Protein 4JAQ (pdb70)

Secondary structure (DSSP, 8-state):
-EEEEEEEE--S-EEEHHHHHHHHTTSTTTGGGHHHHHHHHHTT---EEE-SS-GGGGGG---HHHHHHHHHHHHHHHHHHHHHHHHHHHT--GGG-SEEEEEESS---SS-HHHHHHHHHT--TT-EEEEEES-GGGHHHHHHHHHHHHHHH-TT-EEEEEEEEEGGGGGGG--SSHHHHHHHHHB-EEEEEEEEE-TTTHHHHT----EEEEEEEEEPTT-GGGEEEEEETTEEEEEE-TTHHHHHHHHHHHHHHHHHHTTT--GGGEEEEEE----HHHHHHHHHHHT--TTTTHHHHHHHHHH-B-GGGHHHHHHHHHHHT-PSTT-EEEEEEEETTTEEEEEEEE--/-EEEEEEEE--SEEEEHHHHHHHHTTSTTTGGGHHHHHHHHHHTT--EEEESS-GGGGGG---HHHHHHHHHHHHHHHHHHHHHHHHHHHT--GGG-SEEEEEESS---SS-HHHHHHHHHT--TT-EEEEEES-GGGHHHHHHHHHHHHHTT-TT-EEEEEEEEEGGGGGGG--SSHHHHHHHHHB-EEEEEEEEE-HHHHHHHT----EEEEEEEEEPTT-TTSEEEEEETTEEEEEE-TTHHHHHHHHHHHHHHHHHHHTT--GGGEEEEEE----HHHHHHHHHHTT--TTTTHHHHHHHHHH-B-GGGHHHHHHHHHHHH-PPTT-EEEEEEEETTTEEEEEEEE--/-EEEEEEEE--SEEEEHHHHHHHHTTSTTTGGGHHHHHHHHHHT---EEEESS-GGGGGG---HHHHHHHHHHHHHHHHHHHHHHHHHHHT--GGG-SEEEEEESS---SS-HHHHHHHHHT--TT-EEEEEES-GGGHHHHHHHHHHHHHHT-TT-EEEEEEEEEGGGGGGG--SSHHHHHHHHHB-EEEEEEEEE-HHHHHHHT----EEEEEEEEEPTT-TTSEEEEEETTEEEEEE-TTHHHHHHHHHHHHHHHHHHTTT--GGGEEEEEE----HHHHHHHHHHHT--GGGGHHHHHHHHHH-B-GGGHHHHHHHHHHHH-PPTT-EEEEEEEETTTEEEEEEEE--/-EEEEEEEE--S-EEEHHHHHHHHTTSTTTGGGHHHHHHHHHTT---EEE-SS-GGGGGG---HHHHHHHHHHHHHHHHHHHHHHHHHHHT--GGG-SEEEEEESS---SS-HHHHHHHHHT--TT-EEEEEES-GGGHHHHHHHHHHHHHHH-TT-EEEEEEEEEGGGGGGG--SSHHHHHHHHHB-EEEEEEEEE-HHHHTTS---S-EEEEEEEEEPTT-TTSEEEEEETTEEEEEE-TTHHHHHHHHHHHHHHHHHHTTT--GGGEEEEEE----HHHHHHHHHHTT--TTTTHHHHHHHHHH-B-GGGHHHHHHHHHHHT-PPTT-EEEEEEEETTTEEEEEEEE--

Sequence (1408 aa):
SVIAGVFGALPPHRYSQSEITDSFVEFPGLKEHEEIIRRLHAAAKVNGRHLVLPLQQYPSLTDFGDANEIFIEKAVDLGVEALLGALDDANLRPSDIDMIATATVTGVAVPSLDARIAGRLGLRPDVRRMPLFGLGCVAGAAGVARLRDYLRGAPDDVAVLVSVELCSLTYPAVKPTVSSLVGTALFGDGAAAVVAVGDRRAEQVRAGGPDILDSRSSLYPDSLHIMGWDVGSHGLRLRLSPDLTNLIERYLANDVTTFLDAHRLTKDDIGAWVSHPGGPKVIDAVATSLALPPEALELTWRSLGEIGNLSSASILHILRDTIEKRPPSGSAGLMLAMGPGFCTELVLLRWRSVIAGVFGALPPHRYSQSEITDSFVEFPGLKEHEEIIRRLHAAAKVNGRHLVLPLQQYPSLTDFGDANEIFIEKAVDLGVEALLGALDDANLRPSDIDMIATATVTGVAVPSLDARIAGRLGLRPDVRRMPLFGLGCVAGAAGVARLRDYLRGAPDDVAVLVSVELCSLTYPAVKPTVSSLVGTALFGDGAAAVVAVGDRRAEQVRAGGPDILDSRSSLYPDSLHIMGWDVGSHGLRLRLSPDLTNLIERYLANDVTTFLDAHRLTKDDIGAWVSHPGGPKVIDAVATSLALPPEALELTWRSLGEIGNLSSASILHILRDTIEKRPPSGSAGLMLAMGPGFCTELVLLRWRSVIAGVFGALPPHRYSQSEITDSFVEFPGLKEHEEIIRRLHAAAKVNGRHLVLPLQQYPSLTDFGDANEIFIEKAVDLGVEALLGALDDANLRPSDIDMIATATVTGVAVPSLDARIAGRLGLRPDVRRMPLFGLGCVAGAAGVARLRDYLRGAPDDVAVLVSVELCSLTYPAVKPTVSSLVGTALFGDGAAAVVAVGDRRAEQVRAGGPDILDSRSSLYPDSLHIMGWDVGSHGLRLRLSPDLTNLIERYLANDVTTFLDAHRLTKDDIGAWVSHPGGPKVIDAVATSLALPPEALELTWRSLGEIGNLSSASILHILRDTIEKRPPSGSAGLMLAMGPGFCTELVLLRWRSVIAGVFGALPPHRYSQSEITDSFVEFPGLKEHEEIIRRLHAAAKVNGRHLVLPLQQYPSLTDFGDANEIFIEKAVDLGVEALLGALDDANLRPSDIDMIATATVTGVAVPSLDARIAGRLGLRPDVRRMPLFGLGCVAGAAGVARLRDYLRGAPDDVAVLVSVELCSLTYPAVKPTVSSLVGTALFGDGAAAVVAVGDRRAEQVRAGGPDILDSRSSLYPDSLHIMGWDVGSHGLRLRLSPDLTNLIERYLANDVTTFLDAHRLTKDDIGAWVSHPGGPKVIDAVATSLALPPEALELTWRSLGEIGNLSSASILHILRDTIEKRPPSGSAGLMLAMGPGFCTELVLLRWR

Nearest PDB structures (foldseek):
  4jap-assembly1_D  TM=1.002E+00  e=5.703E-75  Mycobacterium tuberculosis
  4jd3-assembly2_D  TM=1.000E+00  e=1.291E-69  Mycobacterium tuberculosis
  1ee0-assembly1_B  TM=9.196E-01  e=2.569E-34  Gerbera hybrid cultivar
  5wx4-assembly1_A  TM=9.019E-01  e=1.083E-32  Tetradium ruticarpum
  5wx5-assembly1_A  TM=9.159E-01  e=2.719E-32  Tetradium ruticarpum

Solvent-accessible surface area: 47864 Å² total; per-residue (Å²): 16,15,0,10,1,8,71,14,3,52,3,122,65,101,33,41,15,80,90,10,9,78,40,10,0,101,16,103,51,8,107,152,52,48,131,56,0,88,148,39,2,87,68,5,128,7,101,0,6,27,9,10,4,45,21,154,64,8,38,80,4,89,65,11,14,80,2,4,90,34,1,22,101,66,0,10,66,12,0,10,84,0,0,82,12,0,3,111,82,5,117,20,162,31,61,39,0,18,1,0,0,6,0,15,12,7,1,1,9,3,0,3,5,0,1,30,0,2,54,135,28,52,13,71,73,38,1,44,16,7,4,3,14,0,3,4,12,2,2,0,0,5,0,0,0,7,0,33,7,10,2,58,1,5,8,15,31,0,0,0,0,0,0,1,0,0,14,20,6,20,33,13,2,38,96,50,71,95,32,7,0,35,10,23,2,16,38,0,0,0,0,0,0,0,0,0,0,0,63,45,42,29,72,26,52,166,9,41,6,2,15,4,54,31,8,64,13,10,18,16,107,140,5,67,98,3,21,5,28,77,22,15,41,100,3,5,75,39,74,46,17,123,68,16,33,89,32,0,94,182,83,0,35,101,8,0,62,54,3,2,88,82,64,228,44,80,60,132,71,13,48,14,22,0,1,4,0,16,3,23,161,13,2,76,2,1,30,97,20,0,83,23,87,122,117,24,4,56,29,1,71,113,6,0,6,91,15,0,1,0,4,0,0,0,0,1,3,0,0,58,32,5,44,117,128,205,25,84,31,26,26,14,0,0,0,0,0,4,0,8,3,0,6,1,6,2,0,1,0,81,3,73,15,7,1,10,1,8,74,14,2,50,3,123,77,92,36,40,16,74,91,12,8,71,37,10,0,105,19,102,47,7,107,140,55,47,124,41,0,89,122,37,3,85,67,5,115,8,103,0,8,23,10,15,6,54,10,136,68,9,37,81,4,91,63,11,14,80,2,4,92,34,1,23,90,60,0,11,65,12,0,11,86,0,0,82,11,0,3,116,88,6,136,24,156,33,54,29,0,20,3,0,0,7,0,16,11,7,1,2,8,3,0,4,6,0,1,30,0,2,54,134,27,53,13,75,69,37,2,41,17,10,6,3,14,0,3,3,15,2,2,0,0,5,0,0,0,7,0,5,7,13,2,40,8,10,33,67,31,0,0,0,0,1,0,1,0,0,14,20,5,20,33,13,2,42,96,54,52,94,28,5,1,33,10,22,3,16,41,0,0,0,0,0,0,0,0,0,0,0,72,157,46,10,146,132,20,198,6,54,7,3,18,4,16,16,9,63,14,12,18,18,107,137,4,68,107,2,17,4,27,66,14,14,44,105,2,6,63,33,93,52,18,124,72,15,35,94,33,2,81,183,82,3,41,99,10,0,65,53,2,3,78,38,1,77,31,75,71,124,57,13,11,12,19,0,1,3,0,13,5,16,164,11,1,70,4,0,28,94,23,2,82,22,76,107,125,25,4,72,34,1,62,119,5,0,6,89,10,0,2,0,4,0,0,0,0,0,2,0,0,57,34,5,51,122,137,196,17,20,78,46,12,16,0,0,0,1,0,7,0,7,3,0,5,2,5,2,0,0,0,74,7,142,13,8,1,11,2,9,73,15,3,54,3,122,60,96,47,42,14,79,92,12,9,75,23,10,0,107,11,102,64,6,110,171,58,44,135,38,0,94,131,37,3,79,62,4,131,5,106,0,8,21,11,4,10,58,11,121,70,10,36,84,6,92,57,13,18,82,2,6,89,30,1,29,91,66,0,13,71,12,0,13,86,0,0,76,10,0,0,103,90,6,127,14,136,32,55,16,0,24,2,0,0,7,1,14,11,6,2,3,10,4,0,4,6,0,2,32,0,2,52,135,28,52,13,71,66,40,1,39,17,12,5,4,13,0,4,2,13,2,2,0,0,5,0,0,0,7,0,26,9,6,3,63,3,7,28,65,30,0,0,0,0,0,0,2,1,0,17,20,6,19,34,13,1,41,66,49,57,89,36,5,2,36,10,23,2,15,36,0,0,0,0,0,0,0,0,0,0,0,83,151,40,8,122,132,26,192,7,48,5,2,25,6,53,28,6,58,12,10,17,14,122,144,3,61,100,3,20,4,30,63,10,13,35,99,2,5,74,32,58,38,18,129,72,13,32,93,39,2,86,179,88,1,44,95,8,1,70,53,5,3,78,44,58,148,49,63,66,126,62,17,36,15,23,0,1,3,0,14,5,25,152,18,0,71,3,0,26,101,22,3,79,22,85,119,149,24,4,65,34,1,73,129,7,0,9,92,8,0,1,0,3,0,0,0,0,0,4,0,0,62,36,5,47,128,122,204,18,88,90,47,24,14,0,0,0,2,0,6,0,6,2,0,5,1,6,3,0,3,0,84,6,132,15,7,1,11,2,8,74,15,3,51,3,121,59,95,47,34,14,74,90,12,6,75,19,9,0,107,11,105,64,7,107,163,59,42,146,40,0,93,142,26,2,74,58,4,120,5,102,0,8,24,13,6,9,58,10,122,71,11,36,84,6,91,57,10,18,82,2,5,90,31,1,29,88,67,0,5,71,12,0,26,85,0,0,74,11,0,0,92,81,4,128,16,178,28,61,40,0,21,3,0,0,5,1,15,11,7,1,2,8,4,0,4,6,0,3,28,0,2,55,139,31,49,13,71,72,40,1,41,18,13,6,3,13,0,4,4,12,3,2,0,0,5,0,0,0,8,0,28,10,9,3,128,12,7,37,48,31,0,0,0,0,1,0,1,1,0,19,17,6,18,36,8,9,28,121,40,81,90,40,5,2,36,10,25,2,17,40,0,0,0,0,0,0,0,0,0,0,0,96,57,58,10,117,116,23,213,9,52,6,3,19,5,52,32,8,69,14,11,18,15,106,138,4,65,101,4,18,4,28,40,10,12,28,106,3,5,118,31,56,45,18,127,78,11,34,60,20,0,100,135,96,0,42,96,9,1,70,50,5,2,89,85,62,229,40,76,65,129,69,16,34,16,20,0,2,3,0,15,4,22,152,19,2,71,6,1,23,100,25,4,80,20,66,113,117,21,4,59,30,1,66,154,6,0,8,98,10,0,2,0,4,0,0,0,0,0,2,0,0,60,41,3,51,119,136,195,19,84,92,47,25,14,0,0,0,0,0,5,0,6,2,0,6,1,5,2,0,2,0,97,7,133

Radius of gyration: 37.01 Å; Cα contacts (8 Å, |Δi|>4): 3596; chains: 4; bounding box: 80×62×117 Å

GO terms:
  GO:0009715 chalcone biosynthetic process (P, IDA)
  GO:0071770 DIM/DIP cell wall layer assembly (P, IMP)
  GO:0008610 lipid biosynthetic process (P, IMP)
  GO:0034081 polyketide synthase complex (C, IMP)

Structure (mmCIF, N/CA/C/O backbone):
data_4JAQ
#
_entry.id   4JAQ
#
_cell.length_a   72.006
_cell.length_b   48.712
_cell.length_c   194.295
_cell.angle_alpha   90.00
_cell.angle_beta   97.89
_cell.angle_gamma   90.00
#
_symmetry.space_group_name_H-M   'P 1 21 1'
#
loop_
_entity.id
_entity.type
_entity.pdbx_description
1 polymer 'Alpha-pyrone synthesis polyketide synthase-like Pks11'
2 non-polymer '3,5-dioxoicosanoic acid'
3 non-polymer 'COENZYME A'
4 non-polymer 'PALMITIC ACID'
5 water water
#
loop_
_atom_site.group_PDB
_atom_site.id
_atom_site.type_symbol
_atom_site.label_atom_id
_atom_site.label_alt_id
_atom_site.label_comp_id
_atom_site.label_asym_id
_atom_site.label_entity_id
_atom_site.label_seq_id
_atom_site.pdbx_PDB_ins_code
_atom_site.Cartn_x
_atom_site.Cartn_y
_atom_site.Cartn_z
_atom_site.occupancy
_atom_site.B_iso_or_equiv
_atom_site.auth_seq_id
_atom_site.auth_comp_id
_atom_site.auth_asym_id
_atom_site.auth_atom_id
_atom_site.pdbx_PDB_model_num
ATOM 1 N N . SER A 1 2 ? 17.710 7.681 42.687 1.00 22.82 2 SER D N 1
ATOM 2 C CA . SER A 1 2 ? 17.853 6.607 41.705 1.00 16.96 2 SER D CA 1
ATOM 3 C C . SER A 1 2 ? 19.325 6.292 41.446 1.00 17.61 2 SER D C 1
ATOM 4 O O . SER A 1 2 ? 20.185 7.168 41.547 1.00 17.24 2 SER D O 1
ATOM 7 N N . VAL A 1 3 ? 19.611 5.036 41.122 1.00 12.22 3 VAL D N 1
ATOM 8 C CA . VAL A 1 3 ? 20.982 4.554 41.044 1.00 14.48 3 VAL D CA 1
ATOM 9 C C . VAL A 1 3 ? 21.157 3.650 39.830 1.00 13.14 3 VAL D C 1
ATOM 10 O O . VAL A 1 3 ? 20.354 2.739 39.611 1.00 15.88 3 VAL D O 1
ATOM 14 N N . ILE A 1 4 ? 22.196 3.891 39.035 1.00 13.21 4 ILE D N 1
ATOM 15 C CA . ILE A 1 4 ? 22.472 2.996 37.920 1.00 17.18 4 ILE D CA 1
ATOM 16 C C . ILE A 1 4 ? 22.979 1.661 38.448 1.00 17.27 4 ILE D C 1
ATOM 17 O O . ILE A 1 4 ? 23.787 1.622 39.372 1.00 18.92 4 ILE D O 1
ATOM 22 N N . ALA A 1 5 ? 22.491 0.568 37.876 1.00 12.39 5 ALA D N 1
ATOM 23 C CA . ALA A 1 5 ? 22.922 -0.761 38.299 1.00 13.19 5 ALA D CA 1
ATOM 24 C C . ALA A 1 5 ? 23.629 -1.522 37.185 1.00 16.23 5 ALA D C 1
ATOM 25 O O . ALA A 1 5 ? 24.408 -2.447 37.455 1.00 15.54 5 ALA D O 1
ATOM 27 N N . GLY A 1 6 ? 23.359 -1.131 35.937 1.00 15.27 6 GLY D N 1
ATOM 28 C CA . GLY A 1 6 ? 23.942 -1.797 34.780 1.00 13.17 6 GLY D CA 1
ATOM 29 C C . GLY A 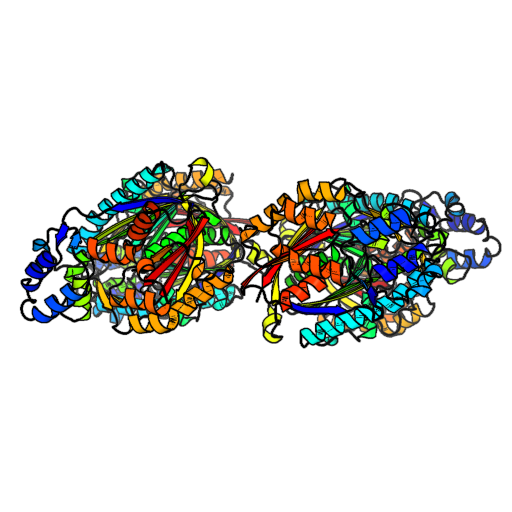1 6 ? 24.041 -0.860 33.590 1.00 14.46 6 GLY D C 1
ATOM 30 O O . GLY A 1 6 ? 23.139 -0.062 33.343 1.00 12.91 6 GLY D O 1
ATOM 31 N N . VAL A 1 7 ? 25.159 -0.919 32.873 1.00 13.42 7 VAL D N 1
ATOM 32 C CA . VAL A 1 7 ? 25.314 -0.173 31.625 1.00 15.14 7 VAL D CA 1
ATOM 33 C C . VAL A 1 7 ? 26.051 -1.078 30.664 1.00 17.42 7 VAL D C 1
ATOM 34 O O . VAL A 1 7 ? 27.034 -1.717 31.052 1.00 16.95 7 VAL D O 1
ATOM 38 N N . PHE A 1 8 ? 25.594 -1.135 29.414 1.00 13.19 8 PHE D N 1
ATOM 39 C CA . PHE A 1 8 ? 26.152 -2.081 28.468 1.00 11.16 8 PHE D CA 1
ATOM 40 C C . PHE A 1 8 ? 25.986 -1.569 27.044 1.00 16.30 8 PHE D C 1
ATOM 41 O O . PHE A 1 8 ? 24.931 -1.028 26.691 1.00 12.44 8 PHE D O 1
ATOM 49 N N . GLY A 1 9 ? 27.031 -1.737 26.237 1.00 12.94 9 GLY D N 1
ATOM 50 C CA . GLY A 1 9 ? 26.981 -1.354 24.834 1.00 13.62 9 GLY D CA 1
ATOM 51 C C . GLY A 1 9 ? 26.975 -2.571 23.924 1.00 14.53 9 GLY D C 1
ATOM 52 O O . GLY A 1 9 ? 27.582 -3.592 24.231 1.00 19.66 9 GLY D O 1
ATOM 53 N N . ALA A 1 10 ? 26.265 -2.482 22.807 1.00 12.07 10 ALA D N 1
ATOM 54 C CA . ALA A 1 10 ? 26.257 -3.566 21.844 1.00 13.61 10 ALA D CA 1
ATOM 55 C C . ALA A 1 10 ? 26.494 -2.989 20.467 1.00 15.56 10 ALA D C 1
ATOM 56 O O . ALA A 1 10 ? 25.918 -1.964 20.109 1.00 16.29 10 ALA D O 1
ATOM 58 N N . LEU A 1 11 ? 27.348 -3.653 19.707 1.00 13.48 11 LEU D N 1
ATOM 59 C CA . LEU A 1 11 ? 27.713 -3.192 18.375 1.00 14.12 11 LEU D CA 1
ATOM 60 C C . LEU A 1 11 ? 27.499 -4.311 17.374 1.00 15.17 11 LEU D C 1
ATOM 61 O O . LEU A 1 11 ? 27.670 -5.489 17.714 1.00 14.42 11 LEU D O 1
ATOM 66 N N . PRO A 1 12 ? 27.104 -3.955 16.139 1.00 13.80 12 PRO D N 1
ATOM 67 C CA . PRO A 1 12 ? 27.027 -5.000 15.111 1.00 12.66 12 PRO D CA 1
ATOM 68 C C . PRO A 1 12 ? 28.385 -5.639 14.835 1.00 18.01 12 PRO D C 1
ATOM 69 O O . PRO A 1 12 ? 29.441 -5.025 15.017 1.00 16.76 12 PRO D O 1
ATOM 73 N N . PRO A 1 13 ? 28.361 -6.897 14.402 1.00 19.23 13 PRO D N 1
ATOM 74 C CA . PRO A 1 13 ? 29.617 -7.623 14.194 1.00 24.70 13 PRO D CA 1
ATOM 75 C C . PRO A 1 13 ? 30.474 -7.022 13.065 1.00 20.65 13 PRO D C 1
ATOM 76 O O . PRO A 1 13 ? 31.691 -7.003 13.217 1.00 29.03 13 PRO D O 1
ATOM 80 N N . HIS A 1 14 ? 29.873 -6.532 11.981 1.00 25.65 14 HIS D N 1
ATOM 81 C CA . HIS A 1 14 ? 30.675 -5.940 10.897 1.00 25.81 14 HIS D CA 1
ATOM 82 C C . HIS A 1 14 ? 31.453 -4.706 11.389 1.00 22.75 14 HIS D C 1
ATOM 83 O O . HIS A 1 14 ? 30.872 -3.646 11.589 1.00 23.84 14 HIS D O 1
ATOM 90 N N . ARG A 1 15 ? 32.763 -4.850 11.572 1.00 26.74 15 ARG D N 1
ATOM 91 C CA . ARG A 1 15 ? 33.635 -3.728 11.930 1.00 23.18 15 ARG D CA 1
ATOM 92 C C . ARG A 1 15 ? 34.571 -3.364 10.775 1.00 25.90 15 ARG D C 1
ATOM 93 O O . ARG A 1 15 ? 35.218 -4.239 10.204 1.00 23.70 15 ARG D O 1
ATOM 101 N N . TYR A 1 16 ? 34.636 -2.080 10.430 1.00 17.71 16 TYR D N 1
ATOM 102 C CA . TYR A 1 16 ? 35.464 -1.620 9.316 1.00 15.61 16 TYR D CA 1
ATOM 103 C C . TYR A 1 16 ? 36.331 -0.461 9.760 1.00 18.85 16 TYR D C 1
ATOM 104 O O . TYR A 1 16 ? 35.930 0.313 10.620 1.00 18.68 16 TYR D O 1
ATOM 113 N N . SER A 1 17 ? 37.521 -0.325 9.185 1.00 16.58 17 SER D N 1
ATOM 114 C CA . SER A 1 17 ? 38.280 0.882 9.455 1.00 15.75 17 SER D CA 1
ATOM 115 C C . SER A 1 17 ? 37.626 1.998 8.659 1.00 14.69 17 SER D C 1
ATOM 116 O O . SER A 1 17 ? 36.933 1.740 7.676 1.00 13.66 17 SER D O 1
ATOM 119 N N . GLN A 1 18 ? 37.833 3.237 9.089 1.00 11.85 18 GLN D N 1
ATOM 120 C CA . GLN A 1 18 ? 37.352 4.378 8.327 1.00 14.93 18 GLN D CA 1
ATOM 121 C C . GLN A 1 18 ? 37.863 4.330 6.882 1.00 19.28 18 GLN D C 1
ATOM 122 O O . GLN A 1 18 ? 37.120 4.590 5.938 1.00 15.90 18 GLN D O 1
ATOM 128 N N . SER A 1 19 ? 39.134 3.998 6.708 1.00 15.89 19 SER D N 1
ATOM 129 C CA . SER A 1 19 ? 39.688 3.922 5.358 1.00 16.97 19 SER D CA 1
ATOM 130 C C . SER A 1 19 ? 38.952 2.906 4.474 1.00 17.61 19 SER D C 1
ATOM 131 O O . SER A 1 19 ? 38.722 3.157 3.286 1.00 15.66 19 SER D O 1
ATOM 134 N N . GLU A 1 20 ? 38.582 1.764 5.047 1.00 17.84 20 GLU D N 1
ATOM 135 C CA . GLU A 1 20 ? 37.831 0.760 4.302 1.00 19.00 20 GLU D CA 1
ATOM 136 C C . GLU A 1 20 ? 36.487 1.303 3.849 1.00 18.15 20 GLU D C 1
ATOM 137 O O . GLU A 1 20 ? 36.107 1.162 2.679 1.00 17.59 20 GLU D O 1
ATOM 143 N N . ILE A 1 21 ? 35.757 1.902 4.790 1.00 14.48 21 ILE D N 1
ATOM 144 C CA . ILE A 1 21 ? 34.462 2.474 4.470 1.00 16.95 21 ILE D CA 1
ATOM 145 C C . ILE A 1 21 ? 34.634 3.457 3.318 1.00 16.72 21 ILE D C 1
ATOM 146 O O . ILE A 1 21 ? 34.002 3.312 2.271 1.00 16.28 21 ILE D O 1
ATOM 151 N N . THR A 1 22 ? 35.518 4.431 3.497 1.00 14.92 22 THR D N 1
ATOM 152 C CA . THR A 1 22 ? 35.706 5.453 2.474 1.00 17.68 22 THR D CA 1
ATOM 153 C C . THR A 1 22 ? 36.034 4.823 1.122 1.00 16.68 22 THR D C 1
ATOM 154 O O . THR A 1 22 ? 35.426 5.175 0.114 1.00 17.91 22 THR D O 1
ATOM 158 N N . ASP A 1 23 ? 36.969 3.876 1.093 1.00 17.69 23 ASP D N 1
ATOM 159 C CA . ASP A 1 23 ? 37.358 3.275 -0.189 1.00 21.57 23 ASP D CA 1
ATOM 160 C C . ASP A 1 23 ? 36.167 2.700 -0.954 1.00 23.08 23 ASP D C 1
ATOM 161 O O . ASP A 1 23 ? 36.079 2.852 -2.172 1.00 21.70 23 ASP D O 1
ATOM 166 N N . SER A 1 24 ? 35.265 2.026 -0.245 1.00 18.38 24 SER D N 1
ATOM 167 C CA . SER A 1 24 ? 34.100 1.418 -0.882 1.00 20.94 24 SER D CA 1
ATOM 168 C C . SER A 1 24 ? 33.091 2.494 -1.243 1.00 18.91 24 SER D C 1
ATOM 169 O O . SER A 1 24 ? 32.535 2.518 -2.343 1.00 20.04 24 SER D O 1
ATOM 172 N N . PHE A 1 25 ? 32.866 3.385 -0.290 1.00 18.57 25 PHE D N 1
ATOM 173 C CA . PHE A 1 25 ? 31.853 4.414 -0.411 1.00 16.16 25 PHE D CA 1
ATOM 174 C C . PHE A 1 25 ? 32.000 5.258 -1.677 1.00 20.82 25 PHE D C 1
ATOM 175 O O . PHE A 1 25 ? 31.031 5.480 -2.397 1.00 19.90 25 PHE D O 1
ATOM 183 N N . VAL A 1 26 ? 33.211 5.722 -1.951 1.00 20.08 26 VAL D N 1
ATOM 184 C CA . VAL A 1 26 ? 33.436 6.563 -3.128 1.00 22.73 26 VAL D CA 1
ATOM 185 C C . VAL A 1 26 ? 33.124 5.850 -4.453 1.00 22.61 26 VAL D C 1
ATOM 186 O O . VAL A 1 26 ? 32.972 6.498 -5.484 1.00 25.69 26 VAL D O 1
ATOM 190 N N . GLU A 1 27 ? 33.010 4.526 -4.430 1.00 21.36 27 GLU D N 1
ATOM 191 C CA . GLU A 1 27 ? 32.659 3.793 -5.652 1.00 24.18 27 GLU D CA 1
ATOM 192 C C . GLU A 1 27 ? 31.161 3.496 -5.767 1.00 25.19 27 GLU D C 1
ATOM 193 O O . GLU A 1 27 ? 30.721 2.895 -6.741 1.00 26.10 27 GLU D O 1
ATOM 199 N N . PHE A 1 28 ? 30.379 3.904 -4.774 1.00 23.75 28 PHE D N 1
ATOM 200 C CA . PHE A 1 28 ? 28.945 3.643 -4.808 1.00 21.73 28 PHE D CA 1
ATOM 201 C C . PHE A 1 28 ? 28.300 4.480 -5.916 1.00 25.73 28 PHE D C 1
ATOM 202 O O . PHE A 1 28 ? 28.804 5.551 -6.265 1.00 26.02 28 PHE D O 1
ATOM 210 N N . PRO A 1 29 ? 27.178 3.998 -6.471 1.00 29.71 29 PRO D N 1
ATOM 211 C CA . PRO A 1 29 ? 26.533 4.719 -7.572 1.00 25.24 29 PRO D CA 1
ATOM 212 C C . PRO A 1 29 ? 26.244 6.164 -7.198 1.00 23.87 29 PRO D C 1
ATOM 213 O O . PRO A 1 29 ? 25.724 6.430 -6.110 1.00 26.39 29 PRO D O 1
ATOM 217 N N . GLY A 1 30 ? 26.607 7.082 -8.087 1.00 22.77 30 GLY D N 1
ATOM 218 C CA . GLY A 1 30 ? 26.315 8.491 -7.912 1.00 24.07 30 GLY D CA 1
ATOM 219 C C . GLY A 1 30 ? 27.301 9.237 -7.035 1.00 30.28 30 GLY D C 1
ATOM 220 O O . GLY A 1 30 ? 27.123 10.427 -6.777 1.00 32.35 30 GLY D O 1
ATOM 221 N N . LEU A 1 31 ? 28.346 8.564 -6.544 1.00 23.91 31 LEU D N 1
ATOM 222 C CA . LEU A 1 31 ? 29.316 9.171 -5.624 1.00 26.68 31 LEU D CA 1
ATOM 223 C C . LEU A 1 31 ? 30.687 9.409 -6.186 1.00 29.42 31 LEU D C 1
ATOM 224 O O . LEU A 1 31 ? 31.400 10.187 -5.666 1.00 29.30 31 LEU D O 1
ATOM 229 N N . LYS A 1 32 ? 31.053 8.713 -7.238 1.00 30.89 32 LYS D N 1
ATOM 230 C CA . LYS A 1 32 ? 32.412 8.839 -7.761 1.00 33.10 32 LYS D CA 1
ATOM 231 C C . LYS A 1 32 ? 32.821 10.286 -8.059 1.00 33.86 32 LYS D C 1
ATOM 232 O O . LYS A 1 32 ? 33.960 10.680 -7.801 1.00 32.56 32 LYS D O 1
ATOM 238 N N . GLU A 1 33 ? 31.887 11.077 -8.583 1.00 34.73 33 GLU D N 1
ATOM 239 C CA . GLU A 1 33 ? 32.154 12.471 -8.932 1.00 32.74 33 GLU D CA 1
ATOM 240 C C . GLU A 1 33 ? 32.479 13.317 -7.705 1.00 32.74 33 GLU D C 1
ATOM 241 O O . GLU A 1 33 ? 32.911 14.469 -7.821 1.00 27.26 33 GLU D O 1
ATOM 247 N N . HIS A 1 34 ? 32.252 12.751 -6.528 1.00 26.83 34 HIS D N 1
ATOM 248 C CA . HIS A 1 34 ? 32.437 13.493 -5.289 1.00 24.01 34 HIS D CA 1
ATOM 249 C C . HIS A 1 34 ? 33.531 12.874 -4.435 1.00 22.32 34 HIS D C 1
ATOM 250 O O . HIS A 1 34 ? 33.639 13.160 -3.239 1.00 19.92 34 HIS D O 1
ATOM 257 N N . GLU A 1 35 ? 34.350 12.040 -5.064 1.00 21.98 35 GLU D N 1
ATOM 258 C CA . GLU A 1 35 ? 35.400 11.323 -4.354 1.00 26.11 35 GLU D CA 1
ATOM 259 C C . GLU A 1 35 ? 36.258 12.225 -3.487 1.00 22.78 35 GLU D C 1
ATOM 260 O O . GLU A 1 35 ? 36.548 11.895 -2.337 1.00 21.04 35 GLU D O 1
ATOM 266 N N . GLU A 1 36 ? 36.683 13.361 -4.029 1.00 23.02 36 GLU D N 1
ATOM 267 C CA . GLU A 1 36 ? 37.630 14.193 -3.300 1.00 21.36 36 GLU D CA 1
ATOM 268 C C . GLU A 1 36 ? 37.031 14.763 -2.022 1.00 18.95 36 GLU D C 1
ATOM 269 O O . GLU A 1 36 ? 37.649 14.696 -0.965 1.00 22.13 36 GLU D O 1
ATOM 275 N N . ILE A 1 37 ? 35.830 15.324 -2.116 1.00 18.38 37 ILE D N 1
ATOM 276 C CA . ILE A 1 37 ? 35.211 15.915 -0.944 1.00 19.93 37 ILE D CA 1
ATOM 277 C C . ILE A 1 37 ? 34.847 14.826 0.067 1.00 18.01 37 ILE D C 1
ATOM 278 O O . ILE A 1 37 ? 34.900 15.048 1.277 1.00 16.47 37 ILE D O 1
ATOM 283 N N . ILE A 1 38 ? 34.479 13.650 -0.429 1.00 17.27 38 ILE D N 1
ATOM 284 C CA . ILE A 1 38 ? 34.174 12.530 0.466 1.00 16.99 38 ILE D CA 1
ATOM 285 C C . ILE A 1 38 ? 35.409 12.085 1.240 1.00 18.54 38 ILE D C 1
ATOM 286 O O . ILE A 1 38 ? 35.366 11.950 2.466 1.00 14.22 38 ILE D O 1
ATOM 291 N N . ARG A 1 39 ? 36.510 11.856 0.530 1.00 18.37 39 ARG D N 1
ATOM 292 C CA . ARG A 1 39 ? 37.762 11.515 1.206 1.00 18.19 39 ARG D CA 1
ATOM 293 C C . ARG A 1 39 ? 38.198 12.587 2.199 1.00 19.83 39 ARG D C 1
ATOM 294 O O . ARG A 1 39 ? 38.671 12.274 3.294 1.00 18.97 39 ARG D O 1
ATOM 302 N N . ARG A 1 40 ? 38.048 13.853 1.824 1.00 18.19 40 ARG D N 1
ATOM 303 C CA . ARG A 1 40 ? 38.430 14.936 2.719 1.00 20.57 40 ARG D CA 1
ATOM 304 C C . ARG A 1 40 ? 37.591 14.935 4.007 1.00 18.23 40 ARG D C 1
ATOM 305 O O . ARG A 1 40 ? 38.128 15.028 5.117 1.00 15.67 40 ARG D O 1
ATOM 313 N N . LEU A 1 41 ? 36.278 14.798 3.864 1.00 17.17 41 LEU D N 1
ATOM 314 C CA . LEU A 1 41 ? 35.410 14.814 5.038 1.00 16.50 41 LEU D CA 1
ATOM 315 C C . LEU A 1 41 ? 35.571 13.562 5.897 1.00 16.04 41 LEU D C 1
ATOM 316 O O . LEU A 1 41 ? 35.510 13.635 7.125 1.00 14.79 41 LEU D O 1
ATOM 321 N N . HIS A 1 42 ? 35.730 12.413 5.256 1.00 15.32 42 HIS D N 1
ATOM 322 C CA . HIS A 1 42 ? 35.889 11.181 6.015 1.00 16.05 42 HIS D CA 1
ATOM 323 C C . HIS A 1 42 ? 37.188 11.201 6.812 1.00 17.21 42 HIS D C 1
ATOM 324 O O . HIS A 1 42 ? 37.255 10.692 7.933 1.00 15.76 42 HIS D O 1
ATOM 331 N N . ALA A 1 43 ? 38.211 11.823 6.239 1.00 19.45 43 ALA D N 1
ATOM 332 C CA . ALA A 1 43 ? 39.528 11.874 6.867 1.00 20.68 43 ALA D CA 1
ATOM 333 C C . ALA A 1 43 ? 39.607 12.863 8.027 1.00 20.84 43 ALA D C 1
ATOM 334 O O . ALA A 1 43 ? 40.407 12.671 8.940 1.00 25.78 43 ALA D O 1
ATOM 336 N N . ALA A 1 44 ? 38.774 13.905 8.003 1.00 18.64 44 ALA D N 1
ATOM 337 C CA . ALA A 1 44 ? 38.821 14.965 9.020 1.00 20.32 44 ALA D CA 1
ATOM 338 C C . ALA A 1 44 ? 37.942 14.673 10.229 1.00 21.59 44 ALA D C 1
ATOM 339 O O . ALA A 1 44 ? 37.888 15.463 11.177 1.00 19.59 44 ALA D O 1
ATOM 341 N N . ALA A 1 45 ? 37.265 13.529 10.200 1.00 18.49 45 ALA D N 1
ATOM 342 C CA . ALA A 1 45 ? 36.220 13.224 11.182 1.00 16.79 45 ALA D CA 1
ATOM 343 C C . ALA A 1 45 ? 36.737 12.760 12.538 1.00 16.99 45 ALA D C 1
ATOM 344 O O . ALA A 1 45 ? 35.969 12.685 13.502 1.00 16.85 45 ALA D O 1
ATOM 346 N N . LYS A 1 46 ? 38.029 12.442 12.614 1.00 19.28 46 LYS D N 1
ATOM 347 C CA . LYS A 1 46 ? 38.616 11.878 13.822 1.00 18.99 46 LYS D CA 1
ATOM 348 C C . LYS A 1 46 ? 37.940 10.561 14.176 1.00 16.70 46 LYS D C 1
ATOM 349 O O . LYS A 1 46 ? 37.858 10.187 15.343 1.00 15.25 46 LYS D O 1
ATOM 355 N N . VAL A 1 47 ? 37.444 9.875 13.152 1.00 14.59 47 VAL D N 1
ATOM 356 C CA . VAL A 1 47 ? 36.846 8.565 13.330 1.00 16.25 47 VAL D CA 1
ATOM 357 C C . VAL A 1 47 ? 37.765 7.560 12.658 1.00 16.40 47 VAL D C 1
ATOM 358 O O . VAL A 1 47 ? 38.129 7.718 11.496 1.00 15.88 47 VAL D O 1
ATOM 362 N N . ASN A 1 48 ? 38.150 6.530 13.395 1.00 15.24 48 ASN D N 1
ATOM 363 C CA . ASN A 1 48 ? 39.096 5.553 12.872 1.00 16.10 48 ASN D CA 1
ATOM 364 C C . ASN A 1 48 ? 38.442 4.249 12.446 1.00 14.18 48 ASN D C 1
ATOM 365 O O . ASN A 1 48 ? 39.025 3.458 11.723 1.00 14.25 48 ASN D O 1
ATOM 370 N N . GLY A 1 49 ? 37.215 4.038 12.888 1.00 14.00 49 GLY D N 1
ATOM 371 C CA . GLY A 1 49 ? 36.513 2.824 12.534 1.00 16.10 49 GLY D CA 1
ATOM 372 C C . GLY A 1 49 ? 35.075 2.915 12.977 1.00 12.35 49 GLY D C 1
ATOM 373 O O . GLY A 1 49 ? 34.751 3.665 13.894 1.00 12.07 49 GLY D O 1
ATOM 374 N N . ARG A 1 50 ? 34.218 2.146 12.321 1.00 14.14 50 ARG D N 1
ATOM 375 C CA . ARG A 1 50 ? 32.806 2.100 12.667 1.00 10.43 50 ARG D CA 1
ATOM 376 C C . ARG A 1 50 ? 32.256 0.704 12.438 1.00 14.98 50 ARG D C 1
ATOM 377 O O . ARG A 1 50 ? 32.745 -0.024 11.575 1.00 15.75 50 ARG D O 1
ATOM 385 N N . HIS A 1 51 ? 31.257 0.342 13.239 1.00 12.95 51 HIS D N 1
ATOM 386 C CA . HIS A 1 51 ? 30.487 -0.875 13.052 1.00 12.93 51 HIS D CA 1
ATOM 387 C C . HIS A 1 51 ? 29.272 -0.548 12.200 1.00 13.57 51 HIS D C 1
ATOM 388 O O . HIS A 1 51 ? 28.640 0.506 12.366 1.00 14.15 51 HIS D O 1
ATOM 395 N N . LEU A 1 52 ? 28.985 -1.423 11.242 1.00 12.22 52 LEU D N 1
ATOM 396 C CA . LEU A 1 52 ? 27.840 -1.233 10.362 1.00 14.11 52 LEU D CA 1
ATOM 397 C C . LEU A 1 52 ? 26.939 -2.449 10.424 1.00 15.37 52 LEU D C 1
ATOM 398 O O . LEU A 1 52 ? 27.411 -3.584 10.493 1.00 17.42 52 LEU D O 1
ATOM 403 N N . VAL A 1 53 ? 25.635 -2.217 10.381 1.00 13.32 53 VAL D N 1
ATOM 404 C CA . VAL A 1 53 ? 24.676 -3.281 10.607 1.00 16.47 53 VAL D CA 1
ATOM 405 C C . VAL A 1 53 ? 24.545 -4.199 9.382 1.00 18.59 53 VAL D C 1
ATOM 406 O O . VAL A 1 53 ? 24.134 -5.354 9.512 1.00 20.29 53 VAL D O 1
ATOM 410 N N . LEU A 1 54 ? 24.919 -3.678 8.209 1.00 15.79 54 LEU D N 1
ATOM 411 C CA . LEU A 1 54 ? 24.949 -4.432 6.958 1.00 18.83 54 LEU D CA 1
ATOM 412 C C . LEU A 1 54 ? 26.381 -4.543 6.424 1.00 18.07 54 LEU D C 1
ATOM 413 O O . LEU A 1 54 ? 27.209 -3.666 6.667 1.00 18.76 54 LEU D O 1
ATOM 418 N N . PRO A 1 55 ? 26.682 -5.611 5.671 1.00 19.93 55 PRO D N 1
ATOM 419 C CA . PRO A 1 55 ? 27.994 -5.607 5.016 1.00 22.30 55 PRO D CA 1
ATOM 420 C C . PRO A 1 55 ? 28.130 -4.427 4.053 1.00 19.29 55 PRO D C 1
ATOM 421 O O . PRO A 1 55 ? 27.148 -3.980 3.467 1.00 17.14 55 PRO D O 1
ATOM 425 N N . LEU A 1 56 ? 29.351 -3.927 3.897 1.00 24.04 56 LEU D N 1
ATOM 426 C CA . LEU A 1 56 ? 29.601 -2.735 3.098 1.00 20.78 56 LEU D CA 1
ATOM 427 C C . LEU A 1 56 ? 28.982 -2.785 1.710 1.00 21.59 56 LEU D C 1
ATOM 428 O O . LEU A 1 56 ? 28.366 -1.829 1.267 1.00 19.25 56 LEU D O 1
ATOM 433 N N . GLN A 1 57 ? 29.145 -3.907 1.017 1.00 21.69 57 GLN D N 1
ATOM 434 C CA . GLN A 1 57 ? 28.697 -4.005 -0.363 1.00 22.28 57 GLN D CA 1
ATOM 435 C C . GLN A 1 57 ? 27.179 -3.876 -0.527 1.00 19.33 57 GLN D C 1
ATOM 436 O O . GLN A 1 57 ? 26.691 -3.634 -1.629 1.00 18.95 57 GLN D O 1
ATOM 442 N N . GLN A 1 58 ? 26.436 -4.051 0.562 1.00 18.61 58 GLN D N 1
ATOM 443 C CA . GLN A 1 58 ? 24.982 -4.077 0.468 1.00 18.13 58 GLN D CA 1
ATOM 444 C C . GLN A 1 58 ? 24.362 -2.688 0.355 1.00 15.79 58 GLN D C 1
ATOM 445 O O . GLN A 1 58 ? 23.225 -2.556 -0.070 1.00 15.64 58 GLN D O 1
ATOM 451 N N . TYR A 1 59 ? 25.093 -1.651 0.750 1.00 15.18 59 TYR D N 1
ATOM 452 C CA . TYR A 1 59 ? 24.482 -0.318 0.799 1.00 13.25 59 TYR D CA 1
ATOM 453 C C . TYR A 1 59 ? 23.989 0.268 -0.541 1.00 14.40 59 TYR D C 1
ATOM 454 O O . TYR A 1 59 ? 22.946 0.894 -0.579 1.00 13.35 59 TYR D O 1
ATOM 463 N N . PRO A 1 60 ? 24.725 0.056 -1.647 1.00 16.27 60 PRO D N 1
ATOM 464 C CA . PRO A 1 60 ? 24.207 0.567 -2.929 1.00 17.61 60 PRO D CA 1
ATOM 465 C C . PRO A 1 60 ? 22.793 0.062 -3.272 1.00 17.47 60 PRO D C 1
ATOM 466 O O . PRO A 1 60 ? 22.041 0.753 -3.976 1.00 16.48 60 PRO D O 1
ATOM 470 N N . SER A 1 61 ? 22.431 -1.118 -2.769 1.00 17.29 61 SER D N 1
ATOM 471 C CA . SER A 1 61 ? 21.113 -1.696 -3.034 1.00 19.40 61 SER D CA 1
ATOM 472 C C . SER A 1 61 ? 20.051 -1.143 -2.090 1.00 17.91 61 SER D C 1
ATOM 473 O O . SER A 1 61 ? 18.856 -1.371 -2.287 1.00 15.61 61 SER D O 1
ATOM 476 N N . LEU A 1 62 ? 20.492 -0.407 -1.073 1.00 16.09 62 LEU D N 1
ATOM 477 C CA . LEU A 1 62 ? 19.585 0.124 -0.064 1.00 13.65 62 LEU D CA 1
ATOM 478 C C . LEU A 1 62 ? 19.127 1.514 -0.492 1.00 15.41 62 LEU D C 1
ATOM 479 O O . LEU A 1 62 ? 19.506 2.519 0.109 1.00 15.87 62 LEU D O 1
ATOM 484 N N . THR A 1 63 ? 18.323 1.565 -1.550 1.00 11.45 63 THR D N 1
ATOM 485 C CA . THR A 1 63 ? 17.841 2.836 -2.090 1.00 11.75 63 THR D CA 1
ATOM 486 C C . THR A 1 63 ? 16.386 3.113 -1.765 1.00 14.35 63 THR D C 1
ATOM 487 O O . THR A 1 63 ? 15.882 4.205 -2.012 1.00 12.61 63 THR D O 1
ATOM 491 N N . ASP A 1 64 ? 15.698 2.114 -1.229 1.00 11.67 64 ASP D N 1
ATOM 492 C CA . ASP A 1 64 ? 14.290 2.274 -0.911 1.00 9.64 64 ASP D CA 1
ATOM 493 C C . ASP A 1 64 ? 14.094 2.354 0.590 1.00 11.80 64 ASP D C 1
ATOM 494 O O . ASP A 1 64 ? 14.519 1.469 1.320 1.00 8.88 64 ASP D O 1
ATOM 499 N N . PHE A 1 65 ? 13.437 3.416 1.035 1.00 9.07 65 PHE D N 1
ATOM 500 C CA . PHE A 1 65 ? 13.220 3.676 2.447 1.00 10.10 65 PHE D CA 1
ATOM 501 C C . PHE A 1 65 ? 12.397 2.568 3.111 1.00 11.50 65 PHE D C 1
ATOM 502 O O . PHE A 1 65 ? 12.649 2.214 4.261 1.00 11.44 65 PHE D O 1
ATOM 510 N N . GLY A 1 66 ? 11.438 2.008 2.380 1.00 9.97 66 GLY D N 1
ATOM 511 C CA . GLY A 1 66 ? 10.678 0.872 2.878 1.00 10.92 66 GLY D CA 1
ATOM 512 C C . GLY A 1 66 ? 11.553 -0.324 3.218 1.00 12.36 66 GLY D C 1
ATOM 513 O O . GLY A 1 66 ? 11.398 -0.935 4.285 1.00 9.88 66 GLY D O 1
ATOM 514 N N . ASP A 1 67 ? 12.477 -0.667 2.324 1.00 10.51 67 ASP D N 1
ATOM 515 C CA . ASP A 1 67 ? 13.436 -1.729 2.610 1.00 10.17 67 ASP D CA 1
ATOM 516 C C . ASP A 1 67 ? 14.260 -1.371 3.849 1.00 10.33 67 ASP D C 1
ATOM 517 O O . ASP A 1 67 ? 14.404 -2.170 4.782 1.00 8.72 67 ASP D O 1
ATOM 522 N N . ALA A 1 68 ? 14.839 -0.175 3.843 1.00 10.34 68 ALA D N 1
ATOM 523 C CA . ALA A 1 68 ? 15.747 0.225 4.918 1.00 8.24 68 ALA D CA 1
ATOM 524 C C . ALA A 1 68 ? 15.066 0.213 6.281 1.00 9.43 68 ALA D C 1
ATOM 525 O O . ALA A 1 68 ? 15.640 -0.250 7.273 1.00 9.77 68 ALA D O 1
ATOM 527 N N . ASN A 1 69 ? 13.853 0.750 6.335 1.00 9.11 69 ASN D N 1
ATOM 528 C CA . ASN A 1 69 ? 13.139 0.839 7.601 1.00 9.77 69 ASN D CA 1
ATOM 529 C C . ASN A 1 69 ? 12.711 -0.529 8.098 1.00 11.36 69 ASN D C 1
ATOM 530 O O . ASN A 1 69 ? 12.686 -0.772 9.299 1.00 9.66 69 ASN D O 1
ATOM 535 N N . GLU A 1 70 ? 12.388 -1.440 7.179 1.00 9.94 70 GLU D N 1
ATOM 536 C CA . GLU A 1 70 ? 12.051 -2.800 7.590 1.00 10.90 70 GLU D CA 1
ATOM 537 C C . GLU A 1 70 ? 13.277 -3.496 8.167 1.00 10.80 70 GLU D C 1
ATOM 538 O O . GLU A 1 70 ? 13.188 -4.197 9.181 1.00 12.08 70 GLU D O 1
ATOM 544 N N . ILE A 1 71 ? 14.420 -3.308 7.522 1.00 9.34 71 ILE D N 1
ATOM 545 C CA . ILE A 1 71 ? 15.667 -3.846 8.048 1.00 10.48 71 ILE D CA 1
ATOM 546 C C . ILE A 1 71 ? 15.999 -3.192 9.386 1.00 10.42 71 ILE D C 1
ATOM 547 O O . ILE A 1 71 ? 16.452 -3.863 10.314 1.00 11.53 71 ILE D O 1
ATOM 552 N N . PHE A 1 72 ? 15.783 -1.882 9.486 1.00 8.56 72 PHE D N 1
ATOM 553 C CA . PHE A 1 72 ? 15.958 -1.199 10.767 1.00 9.17 72 PHE D CA 1
ATOM 554 C C . PHE A 1 72 ? 15.216 -1.910 11.878 1.00 12.97 72 PHE D C 1
ATOM 555 O O . PHE A 1 72 ? 15.785 -2.236 12.913 1.00 10.92 72 PHE D O 1
ATOM 563 N N . ILE A 1 73 ? 13.921 -2.112 11.680 1.00 9.09 73 ILE D N 1
ATOM 564 C CA . ILE A 1 73 ? 13.109 -2.744 12.714 1.00 11.38 73 ILE D CA 1
ATOM 565 C C . ILE A 1 73 ? 13.684 -4.098 13.159 1.00 12.92 73 ILE D C 1
ATOM 566 O O . ILE A 1 73 ? 13.837 -4.360 14.348 1.00 14.23 73 ILE D O 1
ATOM 571 N N . GLU A 1 74 ? 14.004 -4.958 12.208 1.00 12.47 74 GLU D N 1
ATOM 572 C CA . GLU A 1 74 ? 14.539 -6.260 12.549 1.00 13.91 74 GLU D CA 1
ATOM 573 C C . GLU A 1 74 ? 15.876 -6.136 13.296 1.00 13.40 74 GLU D C 1
ATOM 574 O O . GLU A 1 74 ? 16.045 -6.730 14.368 1.00 12.88 74 GLU D O 1
ATOM 580 N N . LYS A 1 75 ? 16.800 -5.338 12.767 1.00 12.50 75 LYS D N 1
ATOM 581 C CA . LYS A 1 75 ? 18.141 -5.240 13.342 1.00 12.10 75 LYS D CA 1
ATOM 582 C C . LYS A 1 75 ? 18.171 -4.462 14.662 1.00 11.04 75 LYS D C 1
ATOM 583 O O . LYS A 1 75 ? 19.007 -4.731 15.531 1.00 12.44 75 LYS D O 1
ATOM 589 N N . ALA A 1 76 ? 17.292 -3.481 14.796 1.00 9.86 76 ALA D N 1
ATOM 590 C CA . ALA A 1 76 ? 17.278 -2.674 16.010 1.00 11.50 76 ALA D CA 1
ATOM 591 C C . ALA A 1 76 ? 16.741 -3.479 17.187 1.00 12.15 76 ALA D C 1
ATOM 592 O O . ALA A 1 76 ? 17.213 -3.338 18.319 1.00 8.26 76 ALA D O 1
ATOM 594 N N . VAL A 1 77 ? 15.738 -4.316 16.940 1.00 10.74 77 VAL D N 1
ATOM 595 C CA . VAL A 1 77 ? 15.216 -5.152 18.012 1.00 13.35 77 VAL D CA 1
ATOM 596 C C . VAL A 1 77 ? 16.282 -6.164 18.454 1.00 11.54 77 VAL D C 1
ATOM 597 O O . VAL A 1 77 ? 16.504 -6.364 19.647 1.00 11.38 77 VAL D O 1
ATOM 601 N N . ASP A 1 78 ? 16.984 -6.754 17.493 1.00 13.27 78 ASP D N 1
ATOM 602 C CA . ASP A 1 78 ? 18.105 -7.645 17.821 1.00 14.93 78 ASP D CA 1
ATOM 603 C C . ASP A 1 78 ? 19.166 -6.976 18.710 1.00 13.38 78 ASP D C 1
ATOM 604 O O . ASP A 1 78 ? 19.554 -7.526 19.744 1.00 13.62 78 ASP D O 1
ATOM 609 N N . LEU A 1 79 ? 19.631 -5.797 18.295 1.00 12.84 79 LEU D N 1
ATOM 610 C CA . LEU A 1 79 ? 20.697 -5.091 19.000 1.00 12.88 79 LEU D CA 1
ATOM 611 C C . LEU A 1 79 ? 20.200 -4.522 20.314 1.00 10.74 79 LEU D C 1
ATOM 612 O O . LEU A 1 79 ? 20.935 -4.497 21.293 1.00 10.41 79 LEU D O 1
ATOM 617 N N . GLY A 1 80 ? 18.947 -4.073 20.342 1.00 11.53 80 GLY D N 1
ATOM 618 C CA . GLY A 1 80 ? 18.385 -3.558 21.581 1.00 8.81 80 GLY D CA 1
ATOM 619 C C . GLY A 1 80 ? 18.272 -4.651 22.625 1.00 10.40 80 GLY D C 1
ATOM 620 O O . GLY A 1 80 ? 18.600 -4.459 23.795 1.00 11.00 80 GLY D O 1
ATOM 621 N N . VAL A 1 81 ? 17.792 -5.813 22.204 1.00 10.70 81 VAL D N 1
ATOM 622 C CA . VAL A 1 81 ? 17.738 -6.974 23.081 1.00 11.83 81 VAL D CA 1
ATOM 623 C C . VAL A 1 81 ? 19.134 -7.355 23.591 1.00 12.94 81 VAL D C 1
ATOM 624 O O . VAL A 1 81 ? 19.313 -7.621 24.769 1.00 11.92 81 VAL D O 1
ATOM 628 N N . GLU A 1 82 ? 20.132 -7.353 22.711 1.00 11.20 82 GLU D N 1
ATOM 629 C CA . GLU A 1 82 ? 21.482 -7.714 23.130 1.00 12.46 82 GLU D CA 1
ATOM 630 C C . GLU A 1 82 ? 22.008 -6.752 24.188 1.00 13.81 82 GLU D C 1
ATOM 631 O O . GLU A 1 82 ? 22.616 -7.176 25.181 1.00 12.16 82 GLU D O 1
ATOM 637 N N . ALA A 1 83 ? 21.778 -5.459 23.968 1.00 10.74 83 ALA D N 1
ATOM 638 C CA . ALA A 1 83 ? 22.248 -4.435 24.904 1.00 11.42 83 ALA D CA 1
ATOM 639 C C . ALA A 1 83 ? 21.513 -4.513 26.238 1.00 11.61 83 ALA D C 1
ATOM 640 O O . ALA A 1 83 ? 22.120 -4.361 27.306 1.00 11.25 83 ALA D O 1
ATOM 642 N N . LEU A 1 84 ? 20.198 -4.724 26.191 1.00 10.96 84 LEU D N 1
ATOM 643 C CA . LEU A 1 84 ? 19.434 -4.824 27.429 1.00 11.40 84 LEU D CA 1
ATOM 644 C C . LEU A 1 84 ? 19.841 -6.059 28.223 1.00 13.07 84 LEU D C 1
ATOM 645 O O . LEU A 1 84 ? 19.950 -6.009 29.444 1.00 12.26 84 LEU D O 1
ATOM 650 N N . LEU A 1 85 ? 20.043 -7.178 27.539 1.00 12.65 85 LEU D N 1
ATOM 651 C CA . LEU A 1 85 ? 20.474 -8.387 28.245 1.00 13.90 85 LEU D CA 1
ATOM 652 C C . LEU A 1 85 ? 21.818 -8.164 28.932 1.00 14.83 85 LEU D C 1
ATOM 653 O O . LEU A 1 85 ? 22.018 -8.571 30.077 1.00 15.31 85 LEU D O 1
ATOM 658 N N . GLY A 1 86 ? 22.741 -7.515 28.232 1.00 16.85 86 GLY D N 1
ATOM 659 C CA . GLY A 1 86 ? 24.054 -7.248 28.794 1.00 14.52 86 GLY D CA 1
ATOM 660 C C . GLY A 1 86 ? 23.962 -6.349 30.014 1.00 17.36 86 GLY D C 1
ATOM 661 O O . GLY A 1 86 ? 24.634 -6.577 31.029 1.00 15.09 86 GLY D O 1
ATOM 662 N N . ALA A 1 87 ? 23.112 -5.332 29.927 1.00 11.28 87 ALA D N 1
ATOM 663 C CA . ALA A 1 87 ? 22.954 -4.413 31.047 1.00 12.54 87 ALA D CA 1
ATOM 664 C C . ALA A 1 87 ? 22.289 -5.099 32.244 1.00 13.65 87 ALA D C 1
ATOM 665 O O . ALA A 1 87 ? 22.634 -4.823 33.394 1.00 15.17 87 ALA D O 1
ATOM 667 N N . LEU A 1 88 ? 21.332 -5.979 31.974 1.00 13.46 88 LEU D N 1
ATOM 668 C CA . LEU A 1 88 ? 20.679 -6.742 33.038 1.00 14.50 88 LEU D CA 1
ATOM 669 C C . LEU A 1 88 ? 21.671 -7.674 33.739 1.00 17.12 88 LEU D C 1
ATOM 670 O O . LEU A 1 88 ? 21.655 -7.779 34.967 1.00 15.93 88 LEU D O 1
ATOM 675 N N . ASP A 1 89 ? 22.511 -8.354 32.961 1.00 17.25 89 ASP D N 1
ATOM 676 C CA . ASP A 1 89 ? 23.579 -9.200 33.512 1.00 15.77 89 ASP D CA 1
ATOM 677 C C . ASP A 1 89 ? 24.541 -8.382 34.391 1.00 18.56 89 ASP D C 1
ATOM 678 O O . ASP A 1 89 ? 24.943 -8.815 35.474 1.00 18.47 89 ASP D O 1
ATOM 683 N N . ASP A 1 90 ? 24.906 -7.200 33.918 1.00 16.32 90 ASP D N 1
ATOM 684 C CA . ASP A 1 90 ? 25.770 -6.292 34.671 1.00 16.08 90 ASP D CA 1
ATOM 685 C C . ASP A 1 90 ? 25.102 -5.893 36.001 1.00 18.28 90 ASP D C 1
ATOM 686 O O . ASP A 1 90 ? 25.764 -5.763 37.033 1.00 19.71 90 ASP D O 1
ATOM 691 N N . ALA A 1 91 ? 23.784 -5.744 35.975 1.00 15.74 91 ALA D N 1
ATOM 692 C CA . ALA A 1 91 ? 23.000 -5.379 37.157 1.00 17.89 91 ALA D CA 1
ATOM 693 C C . ALA A 1 91 ? 22.562 -6.563 38.037 1.00 18.08 91 ALA D C 1
ATOM 694 O O . ALA A 1 91 ? 21.961 -6.362 39.085 1.00 17.87 91 ALA D O 1
ATOM 696 N N . ASN A 1 92 ? 22.825 -7.787 37.598 1.00 17.89 92 ASN D N 1
ATOM 697 C CA . ASN A 1 92 ? 22.321 -8.964 38.310 1.00 17.83 92 ASN D CA 1
ATOM 698 C C . ASN A 1 92 ? 20.795 -8.932 38.462 1.00 19.33 92 ASN D C 1
ATOM 699 O O . ASN A 1 92 ? 20.247 -9.293 39.508 1.00 18.02 92 ASN D O 1
ATOM 704 N N . LEU A 1 93 ? 20.111 -8.495 37.407 1.00 14.95 93 LEU D N 1
ATOM 705 C CA . LEU A 1 93 ? 18.652 -8.479 37.392 1.00 14.22 93 LEU D CA 1
ATOM 706 C C . LEU A 1 93 ? 18.145 -9.257 36.184 1.00 12.92 93 LEU D C 1
ATOM 707 O O . LEU A 1 93 ? 18.928 -9.637 35.318 1.00 17.51 93 LEU D O 1
ATOM 712 N N . ARG A 1 94 ? 16.842 -9.503 36.142 1.00 15.68 94 ARG D N 1
ATOM 713 C CA . ARG A 1 94 ? 16.233 -10.288 35.072 1.00 17.30 94 ARG D CA 1
ATOM 714 C C . ARG A 1 94 ? 15.161 -9.469 34.358 1.00 16.61 94 ARG D C 1
ATOM 715 O O . ARG A 1 94 ? 14.653 -8.498 34.911 1.00 17.56 94 ARG D O 1
ATOM 723 N N . PRO A 1 95 ? 14.800 -9.870 33.130 1.00 19.49 95 PRO D N 1
ATOM 724 C CA . PRO A 1 95 ? 13.744 -9.176 32.389 1.00 17.88 95 PRO D CA 1
ATOM 725 C C . PRO A 1 95 ? 12.472 -8.973 33.217 1.00 15.49 95 PRO D C 1
ATOM 726 O O . PRO A 1 95 ? 11.879 -7.902 33.159 1.00 15.73 95 PRO D O 1
ATOM 730 N N . SER A 1 96 ? 12.060 -9.975 33.984 1.00 17.65 96 SER D N 1
ATOM 731 C CA . SER A 1 96 ? 10.810 -9.856 34.727 1.00 18.80 96 SER D CA 1
ATOM 732 C C . SER A 1 96 ? 10.864 -8.812 35.855 1.00 17.44 96 SER D C 1
ATOM 733 O O . SER A 1 96 ? 9.829 -8.446 36.412 1.00 18.08 96 SER D O 1
ATOM 736 N N . ASP A 1 97 ? 12.064 -8.340 36.184 1.00 16.06 97 ASP D N 1
ATOM 737 C CA . ASP A 1 97 ? 12.234 -7.310 37.215 1.00 17.12 97 ASP D CA 1
ATOM 738 C C . ASP A 1 97 ? 11.895 -5.912 36.698 1.00 14.13 97 ASP D C 1
ATOM 739 O O . ASP A 1 97 ? 11.698 -4.985 37.471 1.00 15.86 97 ASP D O 1
ATOM 744 N N . ILE A 1 98 ? 11.862 -5.755 35.380 1.00 14.50 98 ILE D N 1
ATOM 745 C CA . ILE A 1 98 ? 11.721 -4.427 34.798 1.00 14.03 98 ILE D CA 1
ATOM 746 C C . ILE A 1 98 ? 10.292 -3.902 34.924 1.00 14.65 98 ILE D C 1
ATOM 747 O O . ILE A 1 98 ? 9.350 -4.551 34.493 1.00 15.39 98 ILE D O 1
ATOM 752 N N . ASP A 1 99 ? 10.146 -2.720 35.513 1.00 11.73 99 ASP D N 1
ATOM 753 C CA . ASP A 1 99 ? 8.839 -2.080 35.673 1.00 12.92 99 ASP D CA 1
ATOM 754 C C . ASP A 1 99 ? 8.534 -1.054 34.585 1.00 13.82 99 ASP D C 1
ATOM 755 O O . ASP A 1 99 ? 7.367 -0.755 34.307 1.00 14.77 99 ASP D O 1
ATOM 760 N N . MET A 1 100 ? 9.578 -0.498 33.980 1.00 13.35 100 MET D N 1
ATOM 761 C CA . MET A 1 100 ? 9.391 0.507 32.930 1.00 13.02 100 MET D CA 1
ATOM 762 C C . MET A 1 100 ? 10.545 0.409 31.964 1.00 12.24 100 MET D C 1
ATOM 763 O O . MET A 1 100 ? 11.692 0.244 32.383 1.00 12.51 100 MET D O 1
ATOM 768 N N . ILE A 1 101 ? 10.235 0.455 30.668 1.00 11.95 101 ILE D N 1
ATOM 769 C CA . ILE A 1 101 ? 11.268 0.447 29.643 1.00 10.00 101 ILE D CA 1
ATOM 770 C C . ILE A 1 101 ? 11.078 1.650 28.738 1.00 10.96 101 ILE D C 1
ATOM 771 O O . ILE A 1 101 ? 9.990 1.887 28.208 1.00 11.52 101 ILE D O 1
ATOM 776 N N . ALA A 1 102 ? 12.136 2.431 28.584 1.00 10.77 102 ALA D N 1
ATOM 777 C CA . ALA A 1 102 ? 12.115 3.546 27.652 1.00 8.70 102 ALA D CA 1
ATOM 778 C C . ALA A 1 102 ? 13.067 3.199 26.524 1.00 11.03 102 ALA D C 1
ATOM 779 O O . ALA A 1 102 ? 14.141 2.669 26.769 1.00 11.17 102 ALA D O 1
ATOM 781 N N . THR A 1 103 ? 12.664 3.467 25.289 1.00 12.13 103 THR D N 1
ATOM 782 C CA . THR A 1 103 ? 13.566 3.263 24.160 1.00 10.05 103 THR D CA 1
ATOM 783 C C . THR A 1 103 ? 13.796 4.589 23.465 1.00 13.92 103 THR D C 1
ATOM 784 O O . THR A 1 103 ? 12.899 5.419 23.387 1.00 17.87 103 THR D O 1
ATOM 788 N N . ALA A 1 104 ? 15.007 4.788 22.968 1.00 9.84 104 ALA D N 1
ATOM 789 C CA . ALA A 1 104 ? 15.314 5.990 22.214 1.00 11.39 104 ALA D CA 1
ATOM 790 C C . ALA A 1 104 ? 15.897 5.606 20.864 1.00 11.87 104 ALA D C 1
ATOM 791 O O . ALA A 1 104 ? 16.806 4.788 20.782 1.00 12.17 104 ALA D O 1
ATOM 793 N N . THR A 1 105 ? 15.368 6.213 19.816 1.00 11.24 105 THR D N 1
ATOM 794 C CA . THR A 1 105 ? 15.986 6.141 18.505 1.00 11.24 105 THR D CA 1
ATOM 795 C C . THR A 1 105 ? 15.531 7.331 17.697 1.00 11.57 105 THR D C 1
ATOM 796 O O . THR A 1 105 ? 14.483 7.909 17.978 1.00 11.52 105 THR D O 1
ATOM 800 N N . VAL A 1 106 ? 16.303 7.674 16.671 1.00 11.49 106 VAL D N 1
ATOM 801 C CA . VAL A 1 106 ? 15.887 8.689 15.710 1.00 11.71 106 VAL D CA 1
ATOM 802 C C . VAL A 1 106 ? 16.098 8.174 14.282 1.00 11.69 106 VAL D C 1
ATOM 803 O O . VAL A 1 106 ? 15.806 8.864 13.307 1.00 13.97 106 VAL D O 1
ATOM 807 N N . THR A 1 107 ? 16.614 6.954 14.163 1.00 10.79 107 THR D N 1
ATOM 808 C CA . THR A 1 107 ? 17.054 6.449 12.863 1.00 8.20 107 THR D CA 1
ATOM 809 C C . THR A 1 107 ? 16.086 5.475 12.172 1.00 9.77 107 THR D C 1
ATOM 810 O O . THR A 1 107 ? 16.416 4.901 11.130 1.00 9.86 107 THR D O 1
ATOM 814 N N . GLY A 1 108 ? 14.893 5.317 12.726 1.00 11.42 108 GLY D N 1
ATOM 815 C CA . GLY A 1 108 ? 13.878 4.457 12.128 1.00 9.57 108 GLY D CA 1
ATOM 816 C C . GLY A 1 108 ? 12.512 4.632 12.767 1.00 12.75 108 GLY D C 1
ATOM 817 O O . GLY A 1 108 ? 12.393 5.166 13.869 1.00 12.97 108 GLY D O 1
ATOM 818 N N . VAL A 1 109 ? 11.471 4.191 12.066 1.00 11.64 109 VAL D N 1
ATOM 819 C CA . VAL A 1 109 ? 10.104 4.466 12.479 1.00 11.88 109 VAL D CA 1
ATOM 820 C C . VAL A 1 109 ? 9.365 3.154 12.744 1.00 12.14 109 VAL D C 1
ATOM 821 O O . VAL A 1 109 ? 9.057 2.398 11.820 1.00 10.57 109 VAL D O 1
ATOM 825 N N . ALA A 1 110 ? 9.083 2.880 14.009 1.00 12.72 110 ALA D N 1
ATOM 826 C CA . ALA A 1 110 ? 8.458 1.613 14.374 1.00 13.09 110 ALA D CA 1
ATOM 827 C C . ALA A 1 110 ? 7.153 1.813 15.132 1.00 10.15 110 ALA D C 1
ATOM 828 O O . ALA A 1 110 ? 7.134 2.446 16.193 1.00 11.34 110 ALA D O 1
ATOM 830 N N . VAL A 1 111 ? 6.074 1.273 14.578 1.00 12.04 111 VAL D N 1
ATOM 831 C CA . VAL A 1 111 ? 4.791 1.196 15.274 1.00 10.68 111 VAL D CA 1
ATOM 832 C C . VAL A 1 111 ? 4.184 -0.170 14.992 1.00 9.98 111 VAL D C 1
ATOM 833 O O . VAL A 1 111 ? 3.755 -0.447 13.873 1.00 10.10 111 VAL D O 1
ATOM 837 N N . PRO A 1 112 ? 4.118 -1.041 16.008 1.00 10.85 112 PRO D N 1
ATOM 838 C CA . PRO A 1 112 ? 4.461 -0.852 17.421 1.00 10.44 112 PRO D CA 1
ATOM 839 C C . PRO A 1 112 ? 5.905 -0.442 17.630 1.00 13.48 112 PRO D C 1
ATOM 840 O O . PRO A 1 112 ? 6.767 -0.749 16.795 1.00 11.74 112 PRO D O 1
ATOM 844 N N . SER A 1 113 ? 6.150 0.235 18.750 1.00 11.70 113 SER D N 1
ATOM 845 C CA . SER A 1 113 ? 7.457 0.781 19.074 1.00 12.30 113 SER D CA 1
ATOM 846 C C . SER A 1 113 ? 8.494 -0.312 19.344 1.00 14.26 113 SER D C 1
ATOM 847 O O . SER A 1 113 ? 8.157 -1.490 19.495 1.00 11.16 113 SER D O 1
ATOM 850 N N . LEU A 1 114 ? 9.761 0.087 19.401 1.00 11.96 114 LEU D N 1
ATOM 851 C CA . LEU A 1 114 ? 10.826 -0.851 19.727 1.00 10.82 114 LEU D CA 1
ATOM 852 C C . LEU A 1 114 ? 10.635 -1.452 21.121 1.00 10.63 114 LEU D C 1
ATOM 853 O O . LEU A 1 114 ? 10.952 -2.621 21.339 1.00 12.95 114 LEU D O 1
ATOM 858 N N . ASP A 1 115 ? 10.115 -0.677 22.061 1.00 12.36 115 ASP D N 1
ATOM 859 C CA . ASP A 1 115 ? 9.982 -1.218 23.420 1.00 13.58 115 ASP D CA 1
ATOM 860 C C . ASP A 1 115 ? 8.977 -2.367 23.479 1.00 13.92 115 ASP D C 1
ATOM 861 O O . ASP A 1 115 ? 9.133 -3.293 24.270 1.00 12.73 115 ASP D O 1
ATOM 866 N N . ALA A 1 116 ? 7.939 -2.314 22.647 1.00 13.23 116 ALA D N 1
ATOM 867 C CA . ALA A 1 116 ? 6.959 -3.398 22.631 1.00 13.01 116 ALA D CA 1
ATOM 868 C C . ALA A 1 116 ? 7.590 -4.666 22.065 1.00 15.20 116 ALA D C 1
ATOM 869 O O . ALA A 1 116 ? 7.307 -5.795 22.523 1.00 12.79 116 ALA D O 1
ATOM 871 N N . ARG A 1 117 ? 8.462 -4.477 21.078 1.00 10.87 117 ARG D N 1
ATOM 872 C CA . ARG A 1 117 ? 9.122 -5.588 20.404 1.00 12.12 117 ARG D CA 1
ATOM 873 C C . ARG A 1 117 ? 10.196 -6.175 21.303 1.00 14.00 117 ARG D C 1
ATOM 874 O O . ARG A 1 117 ? 10.331 -7.392 21.402 1.00 12.36 117 ARG D O 1
ATOM 882 N N . ILE A 1 118 ? 10.938 -5.308 21.989 1.00 11.31 118 ILE D N 1
ATOM 883 C CA . ILE A 1 118 ? 11.943 -5.793 22.935 1.00 13.87 118 ILE D CA 1
ATOM 884 C C . ILE A 1 118 ? 11.267 -6.514 24.114 1.00 14.40 118 ILE D C 1
ATOM 885 O O . ILE A 1 118 ? 11.717 -7.580 24.545 1.00 12.89 118 ILE D O 1
ATOM 890 N N . ALA A 1 119 ? 10.169 -5.942 24.611 1.00 12.23 119 ALA D N 1
ATOM 891 C CA . ALA A 1 119 ? 9.435 -6.554 25.706 1.00 14.19 119 ALA D CA 1
ATOM 892 C C . ALA A 1 119 ? 9.041 -7.981 25.330 1.00 16.67 119 ALA D C 1
ATOM 893 O O . ALA A 1 119 ? 9.188 -8.908 26.128 1.00 17.85 119 ALA D O 1
ATOM 895 N N . GLY A 1 120 ? 8.553 -8.154 24.106 1.00 14.33 120 GLY D N 1
ATOM 896 C CA . GLY A 1 120 ? 8.105 -9.459 23.658 1.00 19.94 120 GLY D CA 1
ATOM 897 C C . GLY A 1 120 ? 9.232 -10.464 23.540 1.00 19.40 120 GLY D C 1
ATOM 898 O O . GLY A 1 120 ? 9.090 -11.625 23.940 1.00 19.81 120 GLY D O 1
ATOM 899 N N . ARG A 1 121 ? 10.358 -10.012 23.001 1.00 14.36 121 ARG D N 1
ATOM 900 C CA . ARG A 1 121 ? 11.520 -10.856 22.781 1.00 16.20 121 ARG D CA 1
ATOM 901 C C . ARG A 1 121 ? 12.122 -11.364 24.091 1.00 19.10 121 ARG D C 1
ATOM 902 O O . ARG A 1 121 ? 12.514 -12.527 24.191 1.00 18.07 121 ARG D O 1
ATOM 910 N N . LEU A 1 122 ? 12.193 -10.495 25.095 1.00 15.60 122 LEU D N 1
ATOM 911 C CA . LEU A 1 122 ? 12.803 -10.866 26.373 1.00 18.52 122 LEU D CA 1
ATOM 912 C C . LEU A 1 122 ? 11.821 -11.367 27.422 1.00 16.93 122 LEU D C 1
ATOM 913 O O . LEU A 1 122 ? 12.226 -11.755 28.521 1.00 18.92 122 LEU D O 1
ATOM 918 N N . GLY A 1 123 ? 10.535 -11.346 27.100 1.00 15.91 123 GLY D N 1
ATOM 919 C CA . GLY A 1 123 ? 9.524 -11.806 28.032 1.00 15.65 123 GLY D CA 1
ATOM 920 C C . GLY A 1 123 ? 9.384 -10.896 29.234 1.00 19.94 123 GLY D C 1
ATOM 921 O O . GLY A 1 123 ? 9.256 -11.366 30.368 1.00 20.11 123 GLY D O 1
ATOM 922 N N . LEU A 1 124 ? 9.421 -9.587 29.001 1.00 13.10 124 LEU D N 1
ATOM 923 C CA . LEU A 1 124 ? 9.124 -8.639 30.066 1.00 12.91 124 LEU D CA 1
ATOM 924 C C . LEU A 1 124 ? 7.690 -8.860 30.498 1.00 15.01 124 LEU D C 1
ATOM 925 O O . LEU A 1 124 ? 6.890 -9.384 29.731 1.00 15.05 124 LEU D O 1
ATOM 930 N N . ARG A 1 125 ? 7.361 -8.450 31.719 1.00 13.67 125 ARG D N 1
ATOM 931 C CA . ARG A 1 125 ? 6.008 -8.596 32.228 1.00 16.95 125 ARG D CA 1
ATOM 932 C C . ARG A 1 125 ? 5.023 -7.874 31.323 1.00 16.21 125 ARG D C 1
ATOM 933 O O . ARG A 1 125 ? 5.345 -6.825 30.768 1.00 16.06 125 ARG D O 1
ATOM 941 N N . PRO A 1 126 ? 3.814 -8.432 31.175 1.00 16.75 126 PRO D N 1
ATOM 942 C CA . PRO A 1 126 ? 2.788 -7.798 30.329 1.00 16.99 126 PRO D CA 1
ATOM 943 C C . PRO A 1 126 ? 2.371 -6.401 30.822 1.00 17.37 126 PRO D C 1
ATOM 944 O O . PRO A 1 126 ? 1.883 -5.599 30.017 1.00 14.29 126 PRO D O 1
ATOM 948 N N . ASP A 1 127 ? 2.568 -6.109 32.108 1.00 12.17 127 ASP D N 1
ATOM 949 C CA . ASP A 1 127 ? 2.246 -4.784 32.630 1.00 14.46 127 ASP D CA 1
ATOM 950 C C . ASP A 1 127 ? 3.418 -3.787 32.622 1.00 13.85 127 ASP D C 1
ATOM 951 O O . ASP A 1 127 ? 3.336 -2.730 33.234 1.00 14.56 127 ASP D O 1
ATOM 956 N N . VAL A 1 128 ? 4.507 -4.104 31.929 1.00 11.22 128 VAL D N 1
ATOM 957 C CA . VAL A 1 128 ? 5.640 -3.170 31.915 1.00 12.10 128 VAL D CA 1
ATOM 958 C C . VAL A 1 128 ? 5.235 -1.827 31.305 1.00 12.18 128 VAL D C 1
ATOM 959 O O . VAL A 1 128 ? 4.507 -1.783 30.327 1.00 13.20 128 VAL D O 1
ATOM 963 N N . ARG A 1 129 ? 5.675 -0.739 31.919 1.00 11.84 129 ARG D N 1
ATOM 964 C CA . ARG A 1 129 ? 5.374 0.599 31.424 1.00 13.07 129 ARG D CA 1
ATOM 965 C C . ARG A 1 129 ? 6.325 0.910 30.280 1.00 13.68 129 ARG D C 1
ATOM 966 O O . ARG A 1 129 ? 7.529 0.733 30.419 1.00 16.52 129 ARG D O 1
ATOM 974 N N . ARG A 1 130 ? 5.778 1.358 29.148 1.00 11.90 130 ARG D N 1
ATOM 975 C CA . ARG A 1 130 ? 6.579 1.617 27.949 1.00 13.02 130 ARG D CA 1
ATOM 976 C C . ARG A 1 130 ? 6.696 3.107 27.665 1.00 11.29 130 ARG D C 1
ATOM 977 O O . ARG A 1 130 ? 5.711 3.836 27.764 1.00 14.56 130 ARG D O 1
ATOM 985 N N . MET A 1 131 ? 7.905 3.562 27.338 1.00 12.63 131 MET D N 1
ATOM 986 C CA . MET A 1 131 ? 8.128 4.971 27.020 1.00 12.98 131 MET D CA 1
ATOM 987 C C . MET A 1 131 ? 8.975 5.099 25.757 1.00 13.66 131 MET D C 1
ATOM 988 O O . MET A 1 131 ? 10.189 5.243 25.838 1.00 13.87 131 MET D O 1
ATOM 993 N N . PRO A 1 132 ? 8.334 5.021 24.584 1.00 13.95 132 PRO D N 1
ATOM 994 C CA . PRO A 1 132 ? 9.039 5.173 23.302 1.00 14.42 132 PRO D CA 1
ATOM 995 C C . PRO A 1 132 ? 9.394 6.626 22.968 1.00 17.85 132 PRO D C 1
ATOM 996 O O . PRO A 1 132 ? 8.542 7.401 22.521 1.00 21.44 132 PRO D O 1
ATOM 1000 N N . LEU A 1 133 ? 10.662 6.968 23.155 1.00 13.55 133 LEU D N 1
ATOM 1001 C CA . LEU A 1 133 ? 11.151 8.316 22.943 1.00 18.07 133 LEU D CA 1
ATOM 1002 C C . LEU A 1 133 ? 11.725 8.443 21.542 1.00 18.04 133 LEU D C 1
ATOM 1003 O O . LEU A 1 133 ? 12.802 7.920 21.257 1.00 22.85 133 LEU D O 1
ATOM 1008 N N . PHE A 1 134 ? 11.008 9.137 20.672 1.00 20.31 134 PHE D N 1
ATOM 1009 C CA . PHE A 1 134 ? 11.485 9.372 19.318 1.00 16.90 134 PHE D CA 1
ATOM 1010 C C . PHE A 1 134 ? 11.605 10.874 19.058 1.00 17.81 134 PHE D C 1
ATOM 1011 O O . PHE A 1 134 ? 10.671 11.632 19.316 1.00 23.14 134 PHE D O 1
ATOM 1019 N N . GLY A 1 135 ? 12.748 11.305 18.535 1.00 19.78 135 GLY D N 1
ATOM 1020 C CA . GLY A 1 135 ? 12.889 12.685 18.098 1.00 22.80 135 GLY D CA 1
ATOM 1021 C C . GLY A 1 135 ? 13.771 13.571 18.956 1.00 18.18 135 GLY D C 1
ATOM 1022 O O . GLY A 1 135 ? 13.942 14.763 18.672 1.00 17.79 135 GLY D O 1
ATOM 1023 N N . LEU A 1 136 ? 14.328 12.998 20.014 1.00 16.69 136 LEU D N 1
ATOM 1024 C CA . LEU A 1 136 ? 15.296 13.712 20.825 1.00 15.70 136 LEU D CA 1
ATOM 1025 C C . LEU A 1 136 ? 16.665 13.657 20.163 1.00 14.42 136 LEU D C 1
ATOM 1026 O O . LEU A 1 136 ? 17.556 14.421 20.499 1.00 18.50 136 LEU D O 1
ATOM 1031 N N . GLY A 1 137 ? 16.840 12.749 19.215 1.00 13.85 137 GLY D N 1
ATOM 1032 C CA . GLY A 1 137 ? 18.128 12.609 18.559 1.00 13.66 137 GLY D CA 1
ATOM 1033 C C . GLY A 1 137 ? 19.267 12.389 19.531 1.00 15.75 137 GLY D C 1
ATOM 1034 O O . GLY A 1 137 ? 19.157 11.599 20.473 1.00 12.14 137 GLY D O 1
ATOM 1035 N N . CYS A 1 138 ? 20.354 13.124 19.318 1.00 16.06 138 CYS D N 1
ATOM 1036 C CA . CYS A 1 138 ? 21.589 12.924 20.057 1.00 15.28 138 CYS D CA 1
ATOM 1037 C C . CYS A 1 138 ? 21.525 13.265 21.536 1.00 17.28 138 CYS D C 1
ATOM 1038 O O . CYS A 1 138 ? 22.473 12.988 22.268 1.00 19.29 138 CYS D O 1
ATOM 1041 N N . VAL A 1 139 ? 20.429 13.869 21.983 1.00 12.99 139 VAL D N 1
ATOM 1042 C CA . VAL A 1 139 ? 20.307 14.196 23.402 1.00 13.37 139 VAL D CA 1
ATOM 1043 C C . VAL A 1 139 ? 19.706 13.035 24.203 1.00 14.92 139 VAL D C 1
ATOM 1044 O O . VAL A 1 139 ? 19.742 13.043 25.436 1.00 12.38 139 VAL D O 1
ATOM 1048 N N . ALA A 1 140 ? 19.173 12.027 23.504 1.00 10.69 140 ALA D N 1
ATOM 1049 C CA . ALA A 1 140 ? 18.351 11.014 24.168 1.00 11.53 140 ALA D CA 1
ATOM 1050 C C . ALA A 1 140 ? 19.075 10.076 25.141 1.00 11.80 140 ALA D C 1
ATOM 1051 O O . ALA A 1 140 ? 18.432 9.439 25.989 1.00 10.84 140 ALA D O 1
ATOM 1053 N N . GLY A 1 141 ? 20.396 9.972 25.016 1.00 11.15 141 GLY D N 1
ATOM 1054 C CA . GLY A 1 141 ? 21.159 9.136 25.930 1.00 10.90 141 GLY D CA 1
ATOM 1055 C C . GLY A 1 141 ? 21.117 9.781 27.306 1.00 12.26 141 GLY D C 1
ATOM 1056 O O . GLY A 1 141 ? 20.762 9.145 28.302 1.00 11.60 141 GLY D O 1
ATOM 1057 N N . ALA A 1 142 ? 21.462 11.062 27.358 1.00 9.76 142 ALA D N 1
ATOM 1058 C CA . ALA A 1 142 ? 21.413 11.807 28.617 1.00 10.84 142 ALA D CA 1
ATOM 1059 C C . ALA A 1 142 ? 19.975 12.033 29.077 1.00 10.87 142 ALA D C 1
ATOM 1060 O O . ALA A 1 142 ? 19.624 11.764 30.230 1.00 11.05 142 ALA D O 1
ATOM 1062 N N . ALA A 1 143 ? 19.143 12.526 28.168 1.00 10.85 143 ALA D N 1
ATOM 1063 C CA . ALA A 1 143 ? 17.744 12.789 28.477 1.00 9.88 143 ALA D CA 1
ATOM 1064 C C . ALA A 1 143 ? 17.037 11.512 28.936 1.00 10.64 143 ALA D C 1
ATOM 1065 O O . ALA A 1 143 ? 16.163 11.542 29.817 1.00 9.44 143 ALA D O 1
ATOM 1067 N N . GLY A 1 144 ? 17.394 10.397 28.309 1.00 10.70 144 GLY D N 1
ATOM 1068 C CA . GLY A 1 144 ? 16.832 9.108 28.673 1.00 8.99 144 GLY D CA 1
ATOM 1069 C C . GLY A 1 144 ? 17.174 8.752 30.110 1.00 10.03 144 GLY D C 1
ATOM 1070 O O . GLY A 1 144 ? 16.319 8.291 30.853 1.00 11.38 144 GLY D O 1
ATOM 1071 N N . VAL A 1 145 ? 18.424 8.974 30.502 1.00 8.20 145 VAL D N 1
ATOM 1072 C CA . VAL A 1 145 ? 18.834 8.706 31.889 1.00 10.23 145 VAL D CA 1
ATOM 1073 C C . VAL A 1 145 ? 18.072 9.612 32.861 1.00 11.15 145 VAL D C 1
ATOM 1074 O O . VAL A 1 145 ? 17.698 9.181 33.953 1.00 10.67 145 VAL D O 1
ATOM 1078 N N . ALA A 1 146 ? 17.826 10.857 32.452 1.00 10.16 146 ALA D N 1
ATOM 1079 C CA . ALA A 1 146 ? 17.054 11.802 33.256 1.00 11.70 146 ALA D CA 1
ATOM 1080 C C . ALA A 1 146 ? 15.599 11.371 33.402 1.00 12.82 146 ALA D C 1
ATOM 1081 O O . ALA A 1 146 ? 15.008 11.528 34.467 1.00 12.39 146 ALA D O 1
ATOM 1083 N N . ARG A 1 147 ? 15.020 10.824 32.343 1.00 11.52 147 ARG D N 1
ATOM 1084 C CA . ARG A 1 147 ? 13.650 10.308 32.419 1.00 12.78 147 ARG D CA 1
ATOM 1085 C C . ARG A 1 147 ? 13.538 9.075 33.336 1.00 11.31 147 ARG D C 1
ATOM 1086 O O . ARG A 1 147 ? 12.531 8.890 34.038 1.00 10.92 147 ARG D O 1
ATOM 1094 N N . LEU A 1 148 ? 14.553 8.221 33.326 1.00 9.93 148 LEU D N 1
ATOM 1095 C CA . LEU A 1 148 ? 14.577 7.097 34.266 1.00 10.52 148 LEU D CA 1
ATOM 1096 C C . LEU A 1 148 ? 14.541 7.630 35.701 1.00 13.81 148 LEU D C 1
ATOM 1097 O O . LEU A 1 148 ? 13.803 7.118 36.555 1.00 12.50 148 LEU D O 1
ATOM 1102 N N . ARG A 1 149 ? 15.357 8.645 35.974 1.00 12.12 149 ARG D N 1
ATOM 1103 C CA . ARG A 1 149 ? 15.349 9.254 37.293 1.00 12.88 149 ARG D CA 1
ATOM 1104 C C . ARG A 1 149 ? 13.972 9.807 37.628 1.00 11.93 149 ARG D C 1
ATOM 1105 O O . ARG A 1 149 ? 13.472 9.586 38.726 1.00 13.05 149 ARG D O 1
ATOM 1113 N N . ASP A 1 150 ? 13.355 10.539 36.696 1.00 12.59 150 ASP D N 1
ATOM 1114 C CA . ASP A 1 150 ? 12.018 11.075 36.962 1.00 13.05 150 ASP D CA 1
ATOM 1115 C C . ASP A 1 150 ? 11.030 9.974 37.329 1.00 13.22 150 ASP D C 1
ATOM 1116 O O . ASP A 1 150 ? 10.212 10.133 38.239 1.00 14.00 150 ASP D O 1
ATOM 1121 N N . TYR A 1 151 ? 11.100 8.859 36.616 1.00 11.92 151 TYR D N 1
ATOM 1122 C CA . TYR A 1 151 ? 10.245 7.724 36.923 1.00 9.79 151 TYR D CA 1
ATOM 1123 C C . TYR A 1 151 ? 10.531 7.125 38.301 1.00 12.06 151 TYR D C 1
ATOM 1124 O O . TYR A 1 151 ? 9.615 6.877 39.082 1.00 12.20 151 TYR D O 1
ATOM 1133 N N . LEU A 1 152 ? 11.807 6.895 38.575 1.00 10.39 152 LEU D N 1
ATOM 1134 C CA . LEU A 1 152 ? 12.210 6.168 39.773 1.00 11.20 152 LEU D CA 1
ATOM 1135 C C . LEU A 1 152 ? 12.067 7.029 41.030 1.00 12.78 152 LEU D C 1
ATOM 1136 O O . LEU A 1 152 ? 11.908 6.516 42.146 1.00 11.49 152 LEU D O 1
ATOM 1141 N N . ARG A 1 153 ? 12.095 8.340 40.847 1.00 13.08 153 ARG D N 1
ATOM 1142 C CA . ARG A 1 153 ? 11.864 9.245 41.967 1.00 13.88 153 ARG D CA 1
ATOM 1143 C C . ARG A 1 153 ? 10.405 9.080 42.386 1.00 13.71 153 ARG D C 1
ATOM 1144 O O . ARG A 1 153 ? 10.076 9.178 43.560 1.00 13.62 153 ARG D O 1
ATOM 1152 N N . GLY A 1 154 ? 9.537 8.788 41.417 1.00 11.53 154 GLY D N 1
ATOM 1153 C CA . GLY A 1 154 ? 8.134 8.537 41.708 1.00 11.91 154 GLY D CA 1
ATOM 1154 C C . GLY A 1 154 ? 7.836 7.113 42.145 1.00 16.05 154 GLY D C 1
ATOM 1155 O O . GLY A 1 154 ? 6.827 6.846 42.796 1.00 12.88 154 GLY D O 1
ATOM 1156 N N . ALA A 1 155 ? 8.717 6.194 41.776 1.00 12.51 155 ALA D N 1
ATOM 1157 C CA . ALA A 1 155 ? 8.537 4.771 42.051 1.00 12.24 155 ALA D CA 1
ATOM 1158 C C . ALA A 1 155 ? 9.829 4.192 42.623 1.00 10.69 155 ALA D C 1
ATOM 1159 O O . ALA A 1 155 ? 10.562 3.468 41.952 1.00 11.15 155 ALA D O 1
ATOM 1161 N N . PRO A 1 156 ? 10.127 4.515 43.887 1.00 11.88 156 PRO D N 1
ATOM 1162 C CA . PRO A 1 156 ? 11.463 4.211 44.405 1.00 11.90 156 PRO D CA 1
ATOM 1163 C C . PRO A 1 156 ? 11.741 2.732 44.670 1.00 11.98 156 PRO D C 1
ATOM 1164 O O . PRO A 1 156 ? 12.894 2.377 44.929 1.00 14.71 156 PRO D O 1
ATOM 1168 N N . ASP A 1 157 ? 10.719 1.886 44.600 1.00 12.88 157 ASP D N 1
ATOM 1169 C CA . ASP A 1 157 ? 10.925 0.445 44.715 1.00 11.35 157 ASP D CA 1
ATOM 1170 C C . ASP A 1 157 ? 11.129 -0.249 43.367 1.00 14.38 157 ASP D C 1
ATOM 1171 O O . ASP A 1 157 ? 11.317 -1.467 43.324 1.00 14.24 157 ASP D O 1
ATOM 1176 N N . ASP A 1 158 ? 11.104 0.523 42.283 1.00 12.47 158 ASP D N 1
ATOM 1177 C CA . ASP A 1 158 ? 11.074 -0.049 40.934 1.00 12.25 158 ASP D CA 1
ATOM 1178 C C . ASP A 1 158 ? 12.429 -0.151 40.226 1.00 12.08 158 ASP D C 1
ATOM 1179 O O . ASP A 1 158 ? 13.446 0.352 40.709 1.00 13.65 158 ASP D O 1
ATOM 1184 N N . VAL A 1 159 ? 12.415 -0.846 39.093 1.00 11.51 159 VAL D N 1
ATOM 1185 C CA . VAL A 1 159 ? 13.548 -0.974 38.198 1.00 10.36 159 VAL D CA 1
ATOM 1186 C C . VAL A 1 159 ? 13.087 -0.398 36.859 1.00 14.38 159 VAL D C 1
ATOM 1187 O O . VAL A 1 159 ? 11.998 -0.730 36.377 1.00 10.68 159 VAL D O 1
ATOM 1191 N N . ALA A 1 160 ? 13.906 0.464 36.265 1.00 10.93 160 ALA D N 1
ATOM 1192 C CA . ALA A 1 160 ? 13.569 1.078 34.984 1.00 10.67 160 ALA D CA 1
ATOM 1193 C C . ALA A 1 160 ? 14.779 0.999 34.073 1.00 12.32 160 ALA D C 1
ATOM 1194 O O . ALA A 1 160 ? 15.922 1.075 34.542 1.00 14.03 160 ALA D O 1
ATOM 1196 N N . VAL A 1 161 ? 14.539 0.830 32.772 1.00 10.00 161 VAL D N 1
ATOM 1197 C CA . VAL A 1 161 ? 15.631 0.641 31.842 1.00 10.58 161 VAL D CA 1
ATOM 1198 C C . VAL A 1 161 ? 15.497 1.575 30.652 1.00 8.43 161 VAL D C 1
ATOM 1199 O O . VAL A 1 161 ? 14.395 1.960 30.273 1.00 11.12 161 VAL D O 1
ATOM 1203 N N . LEU A 1 162 ? 16.636 1.978 30.114 1.00 8.35 162 LEU D N 1
ATOM 1204 C CA . LEU A 1 162 ? 16.682 2.733 28.870 1.00 8.71 162 LEU D CA 1
ATOM 1205 C C . LEU A 1 162 ? 17.405 1.899 27.827 1.00 8.30 162 LEU D C 1
ATOM 1206 O O . LEU A 1 162 ? 18.467 1.327 28.099 1.00 11.98 162 LEU D O 1
ATOM 1211 N N . VAL A 1 163 ? 16.824 1.806 26.636 1.00 8.91 163 VAL D N 1
ATOM 1212 C CA . VAL A 1 163 ? 17.513 1.142 25.529 1.00 7.75 163 VAL D CA 1
ATOM 1213 C C . VAL A 1 163 ? 17.593 2.103 24.349 1.00 10.60 163 VAL D C 1
ATOM 1214 O O . VAL A 1 163 ? 16.574 2.548 23.828 1.00 12.78 163 VAL D O 1
ATOM 1218 N N . SER A 1 164 ? 18.815 2.386 23.921 1.00 8.69 164 SER D N 1
ATOM 1219 C CA . SER A 1 164 ? 19.066 3.292 22.816 1.00 9.62 164 SER D CA 1
ATOM 1220 C C . SER A 1 164 ? 19.593 2.459 21.680 1.00 9.88 164 SER D C 1
ATOM 1221 O O . SER A 1 164 ? 20.520 1.670 21.858 1.00 11.50 164 SER D O 1
ATOM 1224 N N . VAL A 1 165 ? 18.989 2.596 20.512 1.00 10.11 165 VAL D N 1
ATOM 1225 C CA . VAL A 1 165 ? 19.485 1.876 19.353 1.00 9.05 165 VAL D CA 1
ATOM 1226 C C . VAL A 1 165 ? 19.501 2.848 18.194 1.00 10.51 165 VAL D C 1
ATOM 1227 O O . VAL A 1 165 ? 18.473 3.447 17.871 1.00 11.88 165 VAL D O 1
ATOM 1231 N N . GLU A 1 166 ? 20.668 3.033 17.588 1.00 11.64 166 GLU D N 1
ATOM 1232 C CA . GLU A 1 166 ? 20.784 3.965 16.470 1.00 8.67 166 GLU D CA 1
ATOM 1233 C C . GLU A 1 166 ? 21.499 3.279 15.326 1.00 9.45 166 GLU D C 1
ATOM 1234 O O . GLU A 1 166 ? 22.679 2.915 15.440 1.00 9.82 166 GLU D O 1
ATOM 1240 N N . LEU A 1 167 ? 20.771 3.059 14.232 1.00 9.45 167 LEU D N 1
ATOM 1241 C CA . LEU A 1 167 ? 21.348 2.424 13.055 1.00 8.86 167 LEU D CA 1
ATOM 1242 C C . LEU A 1 167 ? 21.437 3.467 11.944 1.00 9.89 167 LEU D C 1
ATOM 1243 O O . LEU A 1 167 ? 20.703 3.420 10.952 1.00 10.17 167 LEU D O 1
ATOM 1248 N N . CYS A 1 168 ? 22.342 4.417 12.140 1.00 10.19 168 CYS D N 1
ATOM 1249 C CA . CYS A 1 168 ? 22.487 5.559 11.242 1.00 10.45 168 CYS D CA 1
ATOM 1250 C C . CYS A 1 168 ? 22.741 5.178 9.783 1.00 10.23 168 CYS D C 1
ATOM 1251 O O . CYS A 1 168 ? 22.245 5.844 8.880 1.00 11.25 168 CYS D O 1
ATOM 1254 N N . SER A 1 169 ? 23.499 4.112 9.547 1.00 10.06 169 SER D N 1
ATOM 1255 C CA . SER A 1 169 ? 23.812 3.702 8.180 1.00 11.13 169 SER D CA 1
ATOM 1256 C C . SER A 1 169 ? 22.565 3.334 7.371 1.00 11.15 169 SER D C 1
ATOM 1257 O O . SER A 1 169 ? 22.595 3.371 6.141 1.00 10.49 169 SER D O 1
ATOM 1260 N N . LEU A 1 170 ? 21.475 2.990 8.053 1.00 8.97 170 LEU D N 1
ATOM 1261 C CA . LEU A 1 170 ? 20.288 2.533 7.345 1.00 8.84 170 LEU D CA 1
ATOM 1262 C C . LEU A 1 170 ? 19.470 3.708 6.839 1.00 10.89 170 LEU D C 1
ATOM 1263 O O . LEU A 1 170 ? 18.459 3.523 6.178 1.00 9.57 170 LEU D O 1
ATOM 1268 N N . THR A 1 171 ? 19.908 4.924 7.151 1.00 10.31 171 THR D N 1
ATOM 1269 C CA . THR A 1 171 ? 19.292 6.093 6.524 1.00 10.44 171 THR D CA 1
ATOM 1270 C C . THR A 1 171 ? 19.895 6.352 5.142 1.00 11.15 171 THR D C 1
ATOM 1271 O O . THR A 1 171 ? 19.594 7.365 4.499 1.00 15.59 171 THR D O 1
ATOM 1275 N N . TYR A 1 172 ? 20.734 5.424 4.681 1.00 11.45 172 TYR D N 1
ATOM 1276 C CA . TYR A 1 172 ? 21.363 5.534 3.367 1.00 14.02 172 TYR D CA 1
ATOM 1277 C C . TYR A 1 172 ? 20.453 5.965 2.201 1.00 13.70 172 TYR D C 1
ATOM 1278 O O . TYR A 1 172 ? 20.890 6.743 1.358 1.00 14.55 172 TYR D O 1
ATOM 1287 N N . PRO A 1 173 ? 19.197 5.464 2.137 1.00 13.31 173 PRO D N 1
ATOM 1288 C CA . PRO A 1 173 ? 18.336 5.870 1.017 1.00 13.40 173 PRO D CA 1
ATOM 1289 C C . PRO A 1 173 ? 18.170 7.383 0.899 1.00 13.98 173 PRO D C 1
ATOM 1290 O O . PRO A 1 173 ? 17.880 7.860 -0.199 1.00 13.08 173 PRO D O 1
ATOM 1294 N N . ALA A 1 174 ? 18.356 8.114 2.000 1.00 10.27 174 ALA D N 1
ATOM 1295 C CA . ALA A 1 174 ? 18.218 9.580 1.989 1.00 12.90 174 ALA D CA 1
ATOM 1296 C C . ALA A 1 174 ? 19.548 10.329 1.759 1.00 13.84 174 ALA D C 1
ATOM 1297 O O . ALA A 1 174 ? 19.573 11.561 1.654 1.00 15.48 174 ALA D O 1
ATOM 1299 N N . VAL A 1 175 ? 20.651 9.594 1.687 1.00 14.42 175 VAL D N 1
ATOM 1300 C CA . VAL A 1 175 ? 21.962 10.226 1.481 1.00 14.62 175 VAL D CA 1
ATOM 1301 C C . VAL A 1 175 ? 22.060 10.886 0.104 1.00 17.68 175 VAL D C 1
ATOM 1302 O O . VAL A 1 175 ? 21.679 10.294 -0.904 1.00 16.01 175 VAL D O 1
ATOM 1306 N N . LYS A 1 176 ? 22.558 12.123 0.086 1.00 16.51 176 LYS D N 1
ATOM 1307 C CA . LYS A 1 176 ? 22.778 12.876 -1.148 1.00 21.37 176 LYS D CA 1
ATOM 1308 C C . LYS A 1 176 ? 24.194 13.430 -1.119 1.00 22.11 176 LYS D C 1
ATOM 1309 O O . LYS A 1 176 ? 24.778 13.569 -0.044 1.00 21.11 176 LYS D O 1
ATOM 1315 N N . PRO A 1 177 ? 24.749 13.754 -2.299 1.00 24.14 177 PRO D N 1
ATOM 1316 C CA . PRO A 1 177 ? 26.093 14.330 -2.439 1.00 28.76 177 PRO D CA 1
ATOM 1317 C C . PRO A 1 177 ? 26.151 15.788 -1.990 1.00 28.81 177 PRO D C 1
ATOM 1318 O O . PRO A 1 177 ? 26.703 16.625 -2.702 1.00 33.45 177 PRO D O 1
ATOM 1322 N N . THR A 1 178 ? 25.583 16.088 -0.831 1.00 26.01 178 THR D N 1
ATOM 1323 C CA . THR A 1 178 ? 25.619 17.437 -0.295 1.00 21.60 178 THR D CA 1
ATOM 1324 C C . THR A 1 178 ? 26.506 17.468 0.939 1.00 24.52 178 THR D C 1
ATOM 1325 O O . THR A 1 178 ? 26.752 16.432 1.565 1.00 19.56 178 THR D O 1
ATOM 1329 N N . VAL A 1 179 ? 26.979 18.656 1.300 1.00 24.56 179 VAL D N 1
ATOM 1330 C CA . VAL A 1 179 ? 27.907 18.779 2.420 1.00 25.48 179 VAL D CA 1
ATOM 1331 C C . VAL A 1 179 ? 27.348 18.165 3.700 1.00 21.60 179 VAL D C 1
ATOM 1332 O O . VAL A 1 179 ? 28.038 17.397 4.361 1.00 19.74 179 VAL D O 1
ATOM 1336 N N . SER A 1 180 ? 26.102 18.497 4.039 1.00 19.30 180 SER D N 1
ATOM 1337 C CA . SER A 1 180 ? 25.459 17.967 5.240 1.00 23.66 180 SER D CA 1
ATOM 1338 C C . SER A 1 180 ? 25.356 16.439 5.253 1.00 20.63 180 SER D C 1
ATOM 1339 O O . SER A 1 180 ? 25.763 15.796 6.226 1.00 18.07 180 SER D O 1
ATOM 1342 N N . SER A 1 181 ? 24.787 15.854 4.203 1.00 20.19 181 SER D N 1
ATOM 1343 C CA . SER A 1 181 ? 24.704 14.392 4.156 1.00 18.22 181 SER D CA 1
ATOM 1344 C C . SER A 1 181 ? 26.089 13.762 4.204 1.00 19.11 181 SER D C 1
ATOM 1345 O O . SER A 1 181 ? 26.295 12.772 4.890 1.00 15.46 181 SER D O 1
ATOM 1348 N N . LEU A 1 182 ? 27.036 14.325 3.461 1.00 15.30 182 LEU D N 1
ATOM 1349 C CA . LEU A 1 182 ? 28.363 13.724 3.407 1.00 14.17 182 LEU D CA 1
ATOM 1350 C C . LEU A 1 182 ? 29.089 13.829 4.743 1.00 14.46 182 LEU D C 1
ATOM 1351 O O . LEU A 1 182 ? 29.817 12.909 5.121 1.00 17.01 182 LEU D O 1
ATOM 1356 N N . VAL A 1 183 ? 28.883 14.927 5.461 1.00 16.60 183 VAL D N 1
ATOM 1357 C CA . VAL A 1 183 ? 29.431 15.034 6.803 1.00 17.71 183 VAL D CA 1
ATOM 1358 C C . VAL A 1 183 ? 28.860 13.898 7.633 1.00 14.19 183 VAL D C 1
ATOM 1359 O O . VAL A 1 183 ? 29.579 13.242 8.378 1.00 13.91 183 VAL D O 1
ATOM 1363 N N . GLY A 1 184 ? 27.557 13.668 7.496 1.00 15.34 184 GLY D N 1
ATOM 1364 C CA . GLY A 1 184 ? 26.919 12.525 8.140 1.00 14.84 184 GLY D CA 1
ATOM 1365 C C . GLY A 1 184 ? 27.606 11.197 7.834 1.00 15.87 184 GLY D C 1
ATOM 1366 O O . GLY A 1 184 ? 27.860 10.402 8.745 1.00 12.31 184 GLY D O 1
ATOM 1367 N N . THR A 1 185 ? 27.904 10.940 6.562 1.00 13.97 185 THR D N 1
ATOM 1368 C CA . THR A 1 185 ? 28.536 9.676 6.182 1.00 14.85 185 THR D CA 1
ATOM 1369 C C . THR A 1 185 ? 29.971 9.549 6.717 1.00 12.75 185 THR D C 1
ATOM 1370 O O . THR A 1 185 ? 30.533 8.458 6.717 1.00 14.13 185 THR D O 1
ATOM 1374 N N . ALA A 1 186 ? 30.568 10.663 7.139 1.00 15.26 186 ALA D N 1
ATOM 1375 C CA . ALA A 1 186 ? 31.914 10.641 7.731 1.00 11.40 186 ALA D CA 1
ATOM 1376 C C . ALA A 1 186 ? 31.877 10.253 9.206 1.00 14.81 186 ALA D C 1
ATOM 1377 O O . ALA A 1 186 ? 32.799 9.617 9.721 1.00 11.37 186 ALA D O 1
ATOM 1379 N N . LEU A 1 187 ? 30.805 10.653 9.882 1.00 10.66 187 LEU D N 1
ATOM 1380 C CA . LEU A 1 187 ? 30.751 10.621 11.331 1.00 11.35 187 LEU D CA 1
ATOM 1381 C C . LEU A 1 187 ? 29.992 9.450 11.941 1.00 13.27 187 LEU D C 1
ATOM 1382 O O . LEU A 1 187 ? 30.462 8.859 12.914 1.00 13.93 187 LEU D O 1
ATOM 1387 N N . PHE A 1 188 ? 28.812 9.134 11.406 1.00 11.54 188 PHE D N 1
ATOM 1388 C CA . PHE A 1 188 ? 27.895 8.235 12.112 1.00 12.95 188 PHE D CA 1
ATOM 1389 C C . PHE A 1 188 ? 28.120 6.749 11.872 1.00 11.12 188 PHE D C 1
ATOM 1390 O O . PHE A 1 188 ? 28.346 6.321 10.740 1.00 13.12 188 PHE D O 1
ATOM 1398 N N . GLY A 1 189 ? 28.069 5.998 12.972 1.00 10.96 189 GLY D N 1
ATOM 1399 C CA . GLY A 1 189 ? 28.120 4.545 12.970 1.00 13.72 189 GLY D CA 1
ATOM 1400 C C . GLY A 1 189 ? 26.836 3.936 13.522 1.00 11.92 189 GLY D C 1
ATOM 1401 O O . GLY A 1 189 ? 25.859 4.639 13.829 1.00 14.66 189 GLY D O 1
ATOM 1402 N N . ASP A 1 190 ? 26.837 2.616 13.661 1.00 9.73 190 ASP D N 1
ATOM 1403 C CA . ASP A 1 190 ? 25.671 1.884 14.142 1.00 11.19 190 ASP D CA 1
ATOM 1404 C C . ASP A 1 190 ? 25.974 1.264 15.496 1.00 12.35 190 ASP D C 1
ATOM 1405 O O . ASP A 1 190 ? 27.102 0.837 15.747 1.00 10.63 190 ASP D O 1
ATOM 1410 N N . GLY A 1 191 ? 24.971 1.184 16.361 1.00 10.91 191 GLY D N 1
ATOM 1411 C CA . GLY A 1 191 ? 25.190 0.559 17.653 1.00 13.50 191 GLY D CA 1
ATOM 1412 C C . GLY A 1 191 ? 24.040 0.756 18.617 1.00 12.10 191 GLY D C 1
ATOM 1413 O O . GLY A 1 191 ? 23.047 1.404 18.292 1.00 8.64 191 GLY D O 1
ATOM 1414 N N . ALA A 1 192 ? 24.184 0.197 19.815 1.00 10.65 192 ALA D N 1
ATOM 1415 C CA . ALA A 1 192 ? 23.126 0.243 20.809 1.00 10.59 192 ALA D CA 1
ATOM 1416 C C . ALA A 1 192 ? 23.741 0.344 22.197 1.00 9.31 192 ALA D C 1
ATOM 1417 O O . ALA A 1 192 ? 24.925 0.088 22.380 1.00 9.96 192 ALA D O 1
ATOM 1419 N N . ALA A 1 193 ? 22.915 0.668 23.177 1.00 9.03 193 ALA D N 1
ATOM 1420 C CA . ALA A 1 193 ? 23.371 0.694 24.559 1.00 7.54 193 ALA D CA 1
ATOM 1421 C C . ALA A 1 193 ? 22.159 0.649 25.457 1.00 7.94 193 ALA D C 1
ATOM 1422 O O . ALA A 1 193 ? 21.075 1.067 25.065 1.00 10.22 193 ALA D O 1
ATOM 1424 N N . ALA A 1 194 ? 22.337 0.137 26.668 1.00 8.38 194 ALA D N 1
ATOM 1425 C CA . ALA A 1 194 ? 21.237 0.056 27.606 1.00 9.08 194 ALA D CA 1
ATOM 1426 C C . ALA A 1 194 ? 21.718 0.452 28.992 1.00 10.51 194 ALA D C 1
ATOM 1427 O O . ALA A 1 194 ? 22.850 0.156 29.372 1.00 11.25 194 ALA D O 1
ATOM 1429 N N . VAL A 1 195 ? 20.855 1.129 29.735 1.00 9.50 195 VAL D N 1
ATOM 1430 C CA . VAL A 1 195 ? 21.116 1.446 31.127 1.00 12.32 195 VAL D CA 1
ATOM 1431 C C . VAL A 1 195 ? 20.041 0.783 31.948 1.00 12.63 195 VAL D C 1
ATOM 1432 O O . VAL A 1 195 ? 18.854 0.829 31.594 1.00 10.93 195 VAL D O 1
ATOM 1436 N N . VAL A 1 196 ? 20.445 0.137 33.039 1.00 10.32 196 VAL D N 1
ATOM 1437 C CA . VAL A 1 196 ? 19.469 -0.382 33.980 1.00 10.94 196 VAL D CA 1
ATOM 1438 C C . VAL A 1 196 ? 19.603 0.412 35.269 1.00 10.65 196 VAL D C 1
ATOM 1439 O O . VAL A 1 196 ? 20.704 0.524 35.805 1.00 12.90 196 VAL D O 1
ATOM 1443 N N . ALA A 1 197 ? 18.494 0.982 35.736 1.00 10.75 197 ALA D N 1
ATOM 1444 C CA . ALA A 1 197 ? 18.503 1.781 36.970 1.00 10.71 197 ALA D CA 1
ATOM 1445 C C . ALA A 1 197 ? 17.440 1.327 37.964 1.00 11.96 197 ALA D C 1
ATOM 1446 O O . ALA A 1 197 ? 16.401 0.767 37.585 1.00 12.02 197 ALA D O 1
ATOM 1448 N N . VAL A 1 198 ? 17.705 1.567 39.246 1.00 12.38 198 VAL D N 1
ATOM 1449 C CA . VAL A 1 198 ? 16.761 1.209 40.300 1.00 11.21 198 VAL D CA 1
ATOM 1450 C C . VAL A 1 198 ? 16.479 2.413 41.200 1.00 13.13 198 VAL D C 1
ATOM 1451 O O . VAL A 1 198 ? 17.314 3.312 41.327 1.00 13.02 198 VAL D O 1
ATOM 1455 N N . GLY A 1 199 ? 15.298 2.430 41.812 1.00 12.70 199 GLY D N 1
ATOM 1456 C CA . GLY A 1 199 ? 14.917 3.516 42.702 1.00 13.87 199 GLY D CA 1
ATOM 1457 C C . GLY A 1 199 ? 15.706 3.434 43.998 1.00 14.90 199 GLY D C 1
ATOM 1458 O O . GLY A 1 199 ? 16.362 2.426 44.268 1.00 14.08 199 GLY D O 1
ATOM 1459 N N . ASP A 1 200 ? 15.643 4.491 44.804 1.00 10.79 200 ASP D N 1
ATOM 1460 C CA . ASP A 1 200 ? 16.454 4.553 46.020 1.00 14.70 200 ASP D CA 1
ATOM 1461 C C . ASP A 1 200 ? 16.132 3.419 46.992 1.00 15.00 200 ASP D C 1
ATOM 1462 O O . ASP A 1 200 ? 17.033 2.847 47.626 1.00 15.77 200 ASP D O 1
ATOM 1467 N N . ARG A 1 201 ? 14.854 3.089 47.124 1.00 14.31 201 ARG D N 1
ATOM 1468 C CA . ARG A 1 201 ? 14.489 1.983 48.010 1.00 13.97 201 ARG D CA 1
ATOM 1469 C C . ARG A 1 201 ? 14.959 0.645 47.431 1.00 16.89 201 ARG D C 1
ATOM 1470 O O . ARG A 1 201 ? 15.525 -0.186 48.152 1.00 16.16 201 ARG D O 1
ATOM 1478 N N . ARG A 1 202 ? 14.777 0.448 46.131 1.00 12.63 202 ARG D N 1
ATOM 1479 C CA . ARG A 1 202 ? 15.241 -0.762 45.478 1.00 12.76 202 ARG D CA 1
ATOM 1480 C C . ARG A 1 202 ? 16.726 -0.926 45.679 1.00 15.94 202 ARG D C 1
ATOM 1481 O O . ARG A 1 202 ? 17.189 -1.979 45.887 1.00 16.70 202 ARG D O 1
ATOM 1489 N N . ALA A 1 203 ? 17.454 0.170 45.617 1.00 13.51 203 ALA D N 1
ATOM 1490 C CA . ALA A 1 203 ? 18.909 0.150 45.837 1.00 16.38 203 ALA D CA 1
ATOM 1491 C C . ALA A 1 203 ? 19.296 -0.221 47.278 1.00 22.21 203 ALA D C 1
ATOM 1492 O O . ALA A 1 203 ? 20.436 -0.608 47.535 1.00 24.95 203 ALA D O 1
ATOM 1494 N N . GLU A 1 204 ? 18.345 -0.086 48.204 1.00 18.61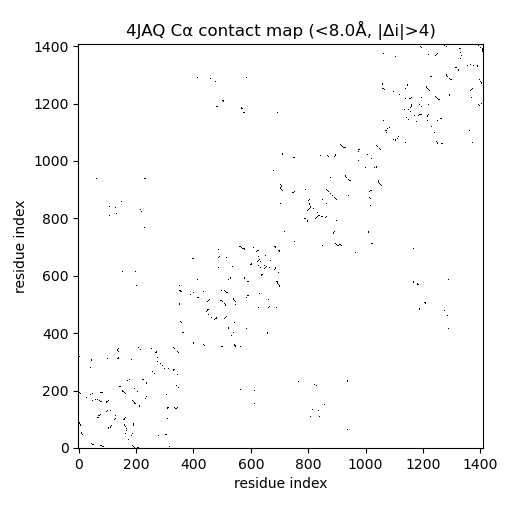 204 GLU D N 1
ATOM 1495 C CA . GLU A 1 204 ? 18.547 -0.444 49.607 1.00 21.37 204 GLU D CA 1
ATOM 1496 C C . GLU A 1 204 ? 18.084 -1.880 49.876 1.00 25.35 204 GLU D C 1
ATOM 1497 O O . GLU A 1 204 ? 18.223 -2.391 50.990 1.00 27.86 204 GLU D O 1
ATOM 1503 N N . GLN A 1 205 ? 17.517 -2.515 48.855 1.00 24.31 205 GLN D N 1
ATOM 1504 C CA . GLN A 1 205 ? 17.028 -3.891 48.958 1.00 23.46 205 GLN D CA 1
ATOM 1505 C C . GLN A 1 205 ? 18.023 -4.860 48.327 1.00 26.21 205 GLN D C 1
ATOM 1506 O O . GLN A 1 205 ? 18.313 -5.923 48.880 1.00 26.49 205 GLN D O 1
ATOM 1512 N N . VAL A 1 206 ? 18.534 -4.486 47.159 1.00 25.39 206 VAL D N 1
ATOM 1513 C CA . VAL A 1 206 ? 19.526 -5.282 46.448 1.00 26.57 206 VAL D CA 1
ATOM 1514 C C . VAL A 1 206 ? 20.665 -4.356 46.043 1.00 28.14 206 VAL D C 1
ATOM 1515 O O . VAL A 1 206 ? 20.516 -3.133 46.092 1.00 31.41 206 VAL D O 1
ATOM 1519 N N . ARG A 1 207 ? 21.801 -4.917 45.642 1.00 25.77 207 ARG D N 1
ATOM 1520 C CA . ARG A 1 207 ? 22.974 -4.079 45.410 1.00 30.43 207 ARG D CA 1
ATOM 1521 C C . ARG A 1 207 ? 22.994 -3.473 44.016 1.00 34.86 207 ARG D C 1
ATOM 1522 O O . ARG A 1 207 ? 22.797 -4.172 43.016 1.00 33.51 207 ARG D O 1
ATOM 1530 N N . ALA A 1 208 ? 23.234 -2.166 43.970 1.00 26.85 208 ALA D N 1
ATOM 1531 C CA . ALA A 1 208 ? 23.416 -1.437 42.726 1.00 24.67 208 ALA D CA 1
ATOM 1532 C C . ALA A 1 208 ? 24.778 -0.751 42.766 1.00 27.76 208 ALA D C 1
ATOM 1533 O O . ALA A 1 208 ? 25.036 0.073 43.646 1.00 29.55 208 ALA D O 1
ATOM 1535 N N . GLY A 1 209 ? 25.644 -1.087 41.816 1.00 22.69 209 GLY D N 1
ATOM 1536 C CA . GLY A 1 209 ? 27.030 -0.656 41.860 1.00 27.26 209 GLY D CA 1
ATOM 1537 C C . GLY A 1 209 ? 27.407 0.541 41.007 1.00 27.93 209 GLY D C 1
ATOM 1538 O O . GLY A 1 209 ? 28.534 1.031 41.084 1.00 31.92 209 GLY D O 1
ATOM 1539 N N . GLY A 1 210 ? 26.470 1.017 40.196 1.00 26.31 210 GLY D N 1
ATOM 1540 C CA . GLY A 1 210 ? 26.731 2.139 39.303 1.00 27.91 210 GLY D CA 1
ATOM 1541 C C . GLY A 1 210 ? 26.602 3.450 40.050 1.00 23.16 210 GLY D C 1
ATOM 1542 O O . GLY A 1 210 ? 26.333 3.451 41.251 1.00 25.35 210 GLY D O 1
ATOM 1543 N N . PRO A 1 211 ? 26.793 4.579 39.350 1.00 20.82 211 PRO D N 1
ATOM 1544 C CA . PRO A 1 211 ? 26.681 5.880 40.016 1.00 19.14 211 PRO D CA 1
ATOM 1545 C C . PRO A 1 211 ? 25.238 6.277 40.334 1.00 20.67 211 PRO D C 1
ATOM 1546 O O . PRO A 1 211 ? 24.287 5.754 39.738 1.00 18.04 211 PRO D O 1
ATOM 1550 N N . ASP A 1 212 ? 25.083 7.201 41.277 1.00 18.85 212 ASP D N 1
ATOM 1551 C CA . ASP A 1 212 ? 23.773 7.732 41.612 1.00 16.61 212 ASP D CA 1
ATOM 1552 C C . ASP A 1 212 ? 23.419 8.774 40.566 1.00 15.69 212 ASP D C 1
ATOM 1553 O O . ASP A 1 212 ? 24.281 9.533 40.119 1.00 14.07 212 ASP D O 1
ATOM 1558 N N . ILE A 1 213 ? 22.154 8.811 40.166 1.00 14.50 213 ILE D N 1
ATOM 1559 C CA . ILE A 1 213 ? 21.664 9.878 39.300 1.00 12.80 213 ILE D CA 1
ATOM 1560 C C . ILE A 1 213 ? 21.075 10.968 40.194 1.00 15.15 213 ILE D C 1
ATOM 1561 O O . ILE A 1 213 ? 19.978 10.824 40.743 1.00 17.11 213 ILE D O 1
ATOM 1566 N N . LEU A 1 214 ? 21.818 12.054 40.362 1.00 15.00 214 LEU D N 1
ATOM 1567 C CA . LEU A 1 214 ? 21.446 13.068 41.341 1.00 17.01 214 LEU D CA 1
ATOM 1568 C C . LEU A 1 214 ? 20.405 14.058 40.846 1.00 14.61 214 LEU D C 1
ATOM 1569 O O . LEU A 1 214 ? 19.495 14.429 41.576 1.00 16.16 214 LEU D O 1
ATOM 1574 N N . ASP A 1 215 ? 20.550 14.510 39.613 1.00 12.51 215 ASP D N 1
ATOM 1575 C CA . ASP A 1 215 ? 19.678 15.551 39.113 1.00 11.68 215 ASP D CA 1
ATOM 1576 C C . ASP A 1 215 ? 19.948 15.726 37.626 1.00 14.17 215 ASP D C 1
ATOM 1577 O O . ASP A 1 215 ? 20.917 15.182 37.096 1.00 13.80 215 ASP D O 1
ATOM 1582 N N . SER A 1 216 ? 19.090 16.491 36.965 1.00 11.61 216 SER D N 1
ATOM 1583 C CA . SER A 1 216 ? 19.254 16.748 35.548 1.00 12.59 216 SER D CA 1
ATOM 1584 C C . SER A 1 216 ? 18.711 18.121 35.218 1.00 12.98 216 SER D C 1
ATOM 1585 O O . SER A 1 216 ? 17.923 18.688 35.983 1.00 12.73 216 SER D O 1
ATOM 1588 N N . ARG A 1 217 ? 19.140 18.667 34.085 1.00 11.14 217 ARG D N 1
ATOM 1589 C CA . ARG A 1 217 ? 18.563 19.911 33.601 1.00 12.67 217 ARG D CA 1
ATOM 1590 C C . ARG A 1 217 ? 18.584 19.990 32.081 1.00 13.11 217 ARG D C 1
ATOM 1591 O O . ARG A 1 217 ? 19.625 19.805 31.438 1.00 12.24 217 ARG D O 1
ATOM 1599 N N . SER A 1 218 ? 17.410 20.253 31.526 1.00 12.03 218 SER D N 1
ATOM 1600 C CA . SER A 1 218 ? 17.248 20.471 30.100 1.00 11.96 218 SER D CA 1
ATOM 1601 C C . SER A 1 218 ? 17.471 21.949 29.793 1.00 15.13 218 SER D C 1
ATOM 1602 O O . SER A 1 218 ? 17.270 22.799 30.659 1.00 14.58 218 SER D O 1
ATOM 1605 N N . SER A 1 219 ? 17.891 22.251 28.569 1.00 10.14 219 SER D N 1
ATOM 1606 C CA . SER A 1 219 ? 17.967 23.640 28.116 1.00 15.27 219 SER D CA 1
ATOM 1607 C C . SER A 1 219 ? 17.590 23.730 26.638 1.00 15.24 219 SER D C 1
ATOM 1608 O O . SER A 1 219 ? 18.386 23.399 25.770 1.00 14.41 219 SER D O 1
ATOM 1611 N N . LEU A 1 220 ? 16.355 24.149 26.372 1.00 14.32 220 LEU D N 1
ATOM 1612 C CA . LEU A 1 220 ? 15.854 24.286 25.013 1.00 16.06 220 LEU D CA 1
ATOM 1613 C C . LEU A 1 220 ? 16.108 25.721 24.559 1.00 15.88 220 LEU D C 1
ATOM 1614 O O . LEU A 1 220 ? 15.664 26.672 25.208 1.00 15.88 220 LEU D O 1
ATOM 1619 N N . TYR A 1 221 ? 16.848 25.874 23.467 1.00 16.96 221 TYR D N 1
ATOM 1620 C CA . TYR A 1 221 ? 17.244 27.195 22.986 1.00 17.25 221 TYR D CA 1
ATOM 1621 C C . TYR A 1 221 ? 16.153 27.802 22.102 1.00 18.30 221 TYR D C 1
ATOM 1622 O O . TYR A 1 221 ? 15.650 27.155 21.178 1.00 18.93 221 TYR D O 1
ATOM 1631 N N . PRO A 1 222 ? 15.806 29.065 22.358 1.00 19.30 222 PRO D N 1
ATOM 1632 C CA . PRO A 1 222 ? 14.726 29.727 21.617 1.00 21.77 222 PRO D CA 1
ATOM 1633 C C . PRO A 1 222 ? 15.084 29.854 20.139 1.00 20.21 222 PRO D C 1
ATOM 1634 O O . PRO A 1 222 ? 16.262 30.017 19.815 1.00 18.79 222 PRO D O 1
ATOM 1638 N N . ASP A 1 223 ? 14.086 29.736 19.266 1.00 19.67 223 ASP D N 1
ATOM 1639 C CA . ASP A 1 223 ? 14.258 29.982 17.837 1.00 19.10 223 ASP D CA 1
ATOM 1640 C C . ASP A 1 223 ? 15.448 29.225 17.231 1.00 20.85 223 ASP D C 1
ATOM 1641 O O . ASP A 1 223 ? 16.266 29.812 16.517 1.00 18.04 223 ASP D O 1
ATOM 1646 N N . SER A 1 224 ? 15.547 27.926 17.514 1.00 17.94 224 SER D N 1
ATOM 1647 C CA . SER A 1 224 ? 16.682 27.142 17.039 1.00 16.60 224 SER D CA 1
ATOM 1648 C C . SER A 1 224 ? 16.271 25.805 16.412 1.00 15.82 224 SER D C 1
ATOM 1649 O O . SER A 1 224 ? 17.053 24.862 16.386 1.00 14.63 224 SER D O 1
ATOM 1652 N N . LEU A 1 225 ? 15.054 25.743 15.882 1.00 14.76 225 LEU D N 1
ATOM 1653 C CA . LEU A 1 225 ? 14.573 24.513 15.266 1.00 14.58 225 LEU D CA 1
ATOM 1654 C C . LEU A 1 225 ? 15.461 24.080 14.104 1.00 17.49 225 LEU D C 1
ATOM 1655 O O . LEU A 1 225 ? 15.570 22.892 13.804 1.00 13.99 225 LEU D O 1
ATOM 1660 N N . HIS A 1 226 ? 16.111 25.050 13.467 1.00 15.46 226 HIS D N 1
ATOM 1661 C CA . HIS A 1 226 ? 16.867 24.809 12.238 1.00 15.04 226 HIS D CA 1
ATOM 1662 C C . HIS A 1 226 ? 18.273 24.259 12.481 1.00 17.79 226 HIS D C 1
ATOM 1663 O O . HIS A 1 226 ? 18.963 23.876 11.536 1.00 20.48 226 HIS D O 1
ATOM 1670 N N . ILE A 1 227 ? 18.704 24.223 13.740 1.00 16.14 227 ILE D N 1
ATOM 1671 C CA . ILE A 1 227 ? 20.089 23.871 14.025 1.00 16.15 227 ILE D CA 1
ATOM 1672 C C . ILE A 1 227 ? 20.429 22.437 13.632 1.00 18.03 227 ILE D C 1
ATOM 1673 O O . ILE A 1 227 ? 21.484 22.185 13.049 1.00 20.21 227 ILE D O 1
ATOM 1678 N N . MET A 1 228 ? 19.544 21.502 13.965 1.00 17.54 228 MET D N 1
ATOM 1679 C CA . MET A 1 228 ? 19.699 20.116 13.536 1.00 15.70 228 MET D CA 1
ATOM 1680 C C . MET A 1 228 ? 18.350 19.425 13.522 1.00 17.24 228 MET D C 1
ATOM 1681 O O . MET A 1 228 ? 17.443 19.803 14.264 1.00 16.19 228 MET D O 1
ATOM 1686 N N . GLY A 1 229 ? 18.209 18.429 12.657 1.00 15.66 229 GLY D N 1
ATOM 1687 C CA . GLY A 1 229 ? 16.984 17.665 12.584 1.00 16.40 229 GLY D CA 1
ATOM 1688 C C . GLY A 1 229 ? 16.921 16.837 11.316 1.00 15.72 229 GLY D C 1
ATOM 1689 O O . GLY A 1 229 ? 17.916 16.709 10.595 1.00 18.08 229 GLY D O 1
ATOM 1690 N N . TRP A 1 230 ? 15.753 16.261 11.054 1.00 11.57 230 TRP D N 1
ATOM 1691 C CA . TRP A 1 230 ? 15.547 15.480 9.834 1.00 15.28 230 TRP D CA 1
ATOM 1692 C C . TRP A 1 230 ? 14.715 16.266 8.832 1.00 16.50 230 TRP D C 1
ATOM 1693 O O . TRP A 1 230 ? 13.802 16.982 9.210 1.00 16.58 230 TRP D O 1
ATOM 1704 N N . ASP A 1 231 ? 15.030 16.097 7.553 1.00 14.01 231 ASP D N 1
ATOM 1705 C CA . ASP A 1 231 ? 14.103 16.363 6.463 1.00 16.91 231 ASP D CA 1
ATOM 1706 C C . ASP A 1 231 ? 13.452 15.011 6.162 1.00 18.59 231 ASP D C 1
ATOM 1707 O O . ASP A 1 231 ? 14.151 14.086 5.772 1.00 19.45 231 ASP D O 1
ATOM 1712 N N . VAL A 1 232 ? 12.137 14.881 6.338 1.00 13.59 232 VAL D N 1
ATOM 1713 C CA . VAL A 1 232 ? 11.473 13.581 6.191 1.00 14.71 232 VAL D CA 1
ATOM 1714 C C . VAL A 1 232 ? 10.674 13.494 4.888 1.00 17.18 232 VAL D C 1
ATOM 1715 O O . VAL A 1 232 ? 9.880 14.379 4.576 1.00 18.18 232 VAL D O 1
ATOM 1719 N N . GLY A 1 233 ? 10.880 12.428 4.129 1.00 16.29 233 GLY D N 1
ATOM 1720 C CA . GLY A 1 233 ? 10.200 12.289 2.852 1.00 11.94 233 GLY D CA 1
ATOM 1721 C C . GLY A 1 233 ? 10.235 10.887 2.273 1.00 12.83 233 GLY D C 1
ATOM 1722 O O . GLY A 1 233 ? 10.562 9.914 2.957 1.00 12.91 233 GLY D O 1
ATOM 1723 N N . SER A 1 234 ? 9.899 10.786 0.991 1.00 10.23 234 SER D N 1
ATOM 1724 C CA . SER A 1 234 ? 9.786 9.487 0.345 1.00 10.35 234 SER D CA 1
ATOM 1725 C C . SER A 1 234 ? 11.111 8.724 0.332 1.00 12.08 234 SER D C 1
ATOM 1726 O O . SER A 1 234 ? 11.128 7.496 0.217 1.00 11.77 234 SER D O 1
ATOM 1729 N N . HIS A 1 235 ? 12.225 9.436 0.464 1.00 14.90 235 HIS D N 1
ATOM 1730 C CA . HIS A 1 235 ? 13.527 8.773 0.549 1.00 16.32 235 HIS D CA 1
ATOM 1731 C C . HIS A 1 235 ? 13.956 8.458 1.983 1.00 14.32 235 HIS D C 1
ATOM 1732 O O . HIS A 1 235 ? 15.043 7.926 2.203 1.00 16.72 235 HIS D O 1
ATOM 1739 N N . GLY A 1 236 ? 13.094 8.767 2.944 1.00 12.14 236 GLY D N 1
ATOM 1740 C CA . GLY A 1 236 ? 13.376 8.493 4.339 1.00 10.13 236 GLY D CA 1
ATOM 1741 C C . GLY A 1 236 ? 13.833 9.716 5.105 1.00 10.92 236 GLY D C 1
ATOM 1742 O O . GLY A 1 236 ? 13.234 10.800 4.991 1.00 13.63 236 GLY D O 1
ATOM 1743 N N . LEU A 1 237 ? 14.909 9.546 5.875 1.00 9.67 237 LEU D N 1
ATOM 1744 C CA . LEU A 1 237 ? 15.349 10.532 6.860 1.00 9.42 237 LEU D CA 1
ATOM 1745 C C . LEU A 1 237 ? 16.656 11.186 6.407 1.00 13.54 237 LEU D C 1
ATOM 1746 O O . LEU A 1 237 ? 17.702 10.539 6.368 1.00 11.13 237 LEU D O 1
ATOM 1751 N N . ARG A 1 238 ? 16.575 12.465 6.033 1.00 10.46 238 ARG D N 1
ATOM 1752 C CA . ARG A 1 238 ? 17.711 13.184 5.474 1.00 12.42 238 ARG D CA 1
ATOM 1753 C C . ARG A 1 238 ? 18.239 14.207 6.472 1.00 13.74 238 ARG D C 1
ATOM 1754 O O . ARG A 1 238 ? 17.483 15.031 7.006 1.00 13.17 238 ARG D O 1
ATOM 1762 N N . LEU A 1 239 ? 19.538 14.127 6.737 1.00 14.10 239 LEU D N 1
ATOM 1763 C CA . LEU A 1 239 ? 20.162 14.950 7.762 1.00 17.09 239 LEU D CA 1
ATOM 1764 C C . LEU A 1 239 ? 20.172 16.426 7.403 1.00 17.18 239 LEU D C 1
ATOM 1765 O O . LEU A 1 239 ? 20.590 16.813 6.316 1.00 17.58 239 LEU D O 1
ATOM 1770 N N . ARG A 1 240 ? 19.677 17.234 8.331 1.00 16.04 240 ARG D N 1
ATOM 1771 C CA . ARG A 1 240 ? 19.799 18.674 8.253 1.00 25.45 240 ARG D CA 1
ATOM 1772 C C . ARG A 1 240 ? 20.718 19.057 9.403 1.00 20.36 240 ARG D C 1
ATOM 1773 O O . ARG A 1 240 ? 20.474 18.690 10.559 1.00 22.43 240 ARG D O 1
ATOM 1781 N N . LEU A 1 241 ? 21.800 19.746 9.071 1.00 19.94 241 LEU D N 1
ATOM 1782 C CA . LEU A 1 241 ? 22.802 20.150 10.056 1.00 25.50 241 LEU D CA 1
ATOM 1783 C C . LEU A 1 241 ? 23.252 21.570 9.740 1.00 25.82 241 LEU D C 1
ATOM 1784 O O . LEU A 1 241 ? 23.725 21.829 8.644 1.00 26.50 241 LEU D O 1
ATOM 1789 N N . SER A 1 242 ? 23.111 22.481 10.699 1.00 21.84 242 SER D N 1
ATOM 1790 C CA . SER A 1 242 ? 23.419 23.891 10.474 1.00 24.02 242 SER D CA 1
ATOM 1791 C C . SER A 1 242 ? 24.857 24.202 10.853 1.00 27.03 242 SER D C 1
ATOM 1792 O O . SER A 1 242 ? 25.357 23.704 11.861 1.00 22.91 242 SER D O 1
ATOM 1795 N N . PRO A 1 243 ? 25.520 25.049 10.057 1.00 27.41 243 PRO D N 1
ATOM 1796 C CA . PRO A 1 243 ? 26.895 25.435 10.379 1.00 28.09 243 PRO D CA 1
ATOM 1797 C C . PRO A 1 243 ? 26.951 26.305 11.632 1.00 29.91 243 PRO D C 1
ATOM 1798 O O . PRO A 1 243 ? 28.040 26.544 12.149 1.00 34.20 243 PRO D O 1
ATOM 1802 N N . ASP A 1 244 ? 25.796 26.753 12.121 1.00 21.88 244 ASP D N 1
ATOM 1803 C CA . ASP A 1 244 ? 25.741 27.613 13.308 1.00 24.41 244 ASP D CA 1
ATOM 1804 C C . ASP A 1 244 ? 25.804 26.834 14.620 1.00 22.49 244 ASP D C 1
ATOM 1805 O O . ASP A 1 244 ? 25.827 27.426 15.692 1.00 26.73 244 ASP D O 1
ATOM 1810 N N . LEU A 1 245 ? 25.810 25.510 14.533 1.00 19.97 245 LEU D N 1
ATOM 1811 C CA . LEU A 1 245 ? 25.828 24.661 15.720 1.00 21.06 245 LEU D CA 1
ATOM 1812 C C . LEU A 1 245 ? 26.934 25.026 16.720 1.00 23.32 245 LEU D C 1
ATOM 1813 O O . LEU A 1 245 ? 26.658 25.319 17.884 1.00 26.88 245 LEU D O 1
ATOM 1818 N N . THR A 1 246 ? 28.184 25.013 16.269 1.00 23.19 246 THR D N 1
ATOM 1819 C CA . THR A 1 246 ? 29.295 25.283 17.179 1.00 26.55 246 THR D CA 1
ATOM 1820 C C . THR A 1 246 ? 29.227 26.686 17.785 1.00 25.95 246 THR D C 1
ATOM 1821 O O . THR A 1 246 ? 29.500 26.860 18.967 1.00 28.93 246 THR D O 1
ATOM 1825 N N . ASN A 1 247 ? 28.853 27.684 16.989 1.00 27.63 247 ASN D N 1
ATOM 1826 C CA . ASN A 1 247 ? 28.727 29.046 17.507 1.00 27.76 247 ASN D CA 1
ATOM 1827 C C . ASN A 1 247 ? 27.721 29.098 18.646 1.00 28.82 247 ASN D C 1
ATOM 1828 O O . ASN A 1 247 ? 27.940 29.772 19.647 1.00 26.67 247 ASN D O 1
ATOM 1833 N N . LEU A 1 248 ? 26.623 28.365 18.485 1.00 24.05 248 LEU D N 1
ATOM 1834 C CA . LEU A 1 248 ? 25.613 28.229 19.526 1.00 23.46 248 LEU D CA 1
ATOM 1835 C C . LEU A 1 248 ? 26.187 27.614 20.793 1.00 21.45 248 LEU D C 1
ATOM 1836 O O . LEU A 1 248 ? 25.898 28.071 21.903 1.00 25.87 248 LEU D O 1
ATOM 1841 N N . ILE A 1 249 ? 26.985 26.562 20.627 1.00 23.00 249 ILE D N 1
ATOM 1842 C CA . ILE A 1 249 ? 27.638 25.925 21.759 1.00 25.57 249 ILE D CA 1
ATOM 1843 C C . ILE A 1 249 ? 28.575 26.911 22.432 1.00 26.68 249 ILE D C 1
ATOM 1844 O O . ILE A 1 249 ? 28.518 27.115 23.646 1.00 26.00 249 ILE D O 1
ATOM 1849 N N . GLU A 1 250 ? 29.443 27.519 21.630 1.00 25.62 250 GLU D N 1
ATOM 1850 C CA . GLU A 1 250 ? 30.444 28.441 22.156 1.00 28.73 250 GLU D CA 1
ATOM 1851 C C . GLU A 1 250 ? 29.803 29.602 22.897 1.00 30.90 250 GLU D C 1
ATOM 1852 O O . GLU A 1 250 ? 30.355 30.109 23.873 1.00 30.85 250 GLU D O 1
ATOM 1858 N N . ARG A 1 251 ? 28.622 30.007 22.447 1.00 30.76 251 ARG D N 1
ATOM 1859 C CA . ARG A 1 251 ? 27.964 31.168 23.016 1.00 26.54 251 ARG D CA 1
ATOM 1860 C C . ARG A 1 251 ? 27.135 30.864 24.269 1.00 29.70 251 ARG D C 1
ATOM 1861 O O . ARG A 1 251 ? 27.007 31.718 25.145 1.00 29.31 251 ARG D O 1
ATOM 1869 N N . TYR A 1 252 ? 26.589 29.654 24.381 1.00 26.06 252 TYR D N 1
ATOM 1870 C CA . TYR A 1 252 ? 25.593 29.400 25.428 1.00 24.19 252 TYR D CA 1
ATOM 1871 C C . TYR A 1 252 ? 25.871 28.247 26.414 1.00 20.03 252 TYR D C 1
ATOM 1872 O O . TYR A 1 252 ? 25.317 28.220 27.512 1.00 19.18 252 TYR D O 1
ATOM 1881 N N . LEU A 1 253 ? 26.708 27.293 26.033 1.00 22.69 253 LEU D N 1
ATOM 1882 C CA . LEU A 1 253 ? 26.900 26.105 26.868 1.00 20.31 253 LEU D CA 1
ATOM 1883 C C . LEU A 1 253 ? 27.370 26.391 28.301 1.00 19.47 253 LEU D C 1
ATOM 1884 O O . LEU A 1 253 ? 26.892 25.780 29.253 1.00 21.42 253 LEU D O 1
ATOM 1889 N N . ALA A 1 254 ? 28.314 27.314 28.451 1.00 16.91 254 ALA D N 1
ATOM 1890 C CA . ALA A 1 254 ? 28.874 27.631 29.762 1.00 19.42 254 ALA D CA 1
ATOM 1891 C C . ALA A 1 254 ? 27.794 28.085 30.745 1.00 21.79 254 ALA D C 1
ATOM 1892 O O . ALA A 1 254 ? 27.847 27.772 31.941 1.00 19.79 254 ALA D O 1
ATOM 1894 N N . ASN A 1 255 ? 26.814 28.820 30.231 1.00 21.00 255 ASN D N 1
ATOM 1895 C CA . ASN A 1 255 ? 25.691 29.276 31.043 1.00 21.84 255 ASN D CA 1
ATOM 1896 C C . ASN A 1 255 ? 24.776 28.124 31.457 1.00 20.94 255 ASN D C 1
ATOM 1897 O O . ASN A 1 255 ? 24.289 28.102 32.586 1.00 21.82 255 ASN D O 1
ATOM 1902 N N . ASP A 1 256 ? 24.533 27.178 30.544 1.00 18.16 256 ASP D N 1
ATOM 1903 C CA . ASP A 1 256 ? 23.764 25.974 30.881 1.00 18.89 256 ASP D CA 1
ATOM 1904 C C . ASP A 1 256 ? 24.428 25.263 32.064 1.00 19.95 256 ASP D C 1
ATOM 1905 O O . ASP A 1 256 ? 23.772 24.888 33.037 1.00 17.66 256 ASP D O 1
ATOM 1910 N N . VAL A 1 257 ? 25.741 25.069 31.972 1.00 17.28 257 VAL D N 1
ATOM 1911 C CA . VAL A 1 257 ? 26.466 24.336 33.003 1.00 18.43 257 VAL D CA 1
ATOM 1912 C C . VAL A 1 257 ? 26.489 25.094 34.335 1.00 22.81 257 VAL D C 1
ATOM 1913 O O . VAL A 1 257 ? 26.158 24.538 35.390 1.00 18.70 257 VAL D O 1
ATOM 1917 N N . THR A 1 258 ? 26.858 26.368 34.282 1.00 22.01 258 THR D N 1
ATOM 1918 C CA . THR A 1 258 ? 26.890 27.188 35.488 1.00 22.55 258 THR D CA 1
ATOM 1919 C C . THR A 1 258 ? 25.536 27.236 36.189 1.00 21.31 258 THR D C 1
ATOM 1920 O O . THR A 1 258 ? 25.446 27.063 37.407 1.00 24.44 258 THR D O 1
ATOM 1924 N N . THR A 1 259 ? 24.479 27.464 35.422 1.00 21.35 259 THR D N 1
ATOM 1925 C CA . THR A 1 259 ? 23.143 27.488 35.991 1.00 23.08 259 THR D CA 1
ATOM 1926 C C . THR A 1 259 ? 22.862 26.192 36.757 1.00 25.88 259 THR D C 1
ATOM 1927 O O . THR A 1 259 ? 22.462 26.230 37.918 1.00 24.54 259 THR D O 1
ATOM 1931 N N . PHE A 1 260 ? 23.100 25.050 36.113 1.00 19.73 260 PHE D N 1
ATOM 1932 C CA . PHE A 1 260 ? 22.850 23.738 36.723 1.00 19.52 260 PHE D CA 1
ATOM 1933 C C . PHE A 1 260 ? 23.738 23.478 37.940 1.00 20.09 260 PHE D C 1
ATOM 1934 O O . PHE A 1 260 ? 23.252 23.107 39.013 1.00 20.97 260 PHE D O 1
ATOM 1942 N N . LEU A 1 261 ? 25.043 23.652 37.778 1.00 21.38 261 LEU D N 1
ATOM 1943 C CA . LEU A 1 261 ? 25.957 23.351 38.867 1.00 21.14 261 LEU D CA 1
ATOM 1944 C C . LEU A 1 261 ? 25.754 24.306 40.043 1.00 25.24 261 LEU D C 1
ATOM 1945 O O . LEU A 1 261 ? 25.923 23.914 41.196 1.00 21.20 261 LEU D O 1
ATOM 1950 N N . ASP A 1 262 ? 25.361 25.544 39.754 1.00 23.98 262 ASP D N 1
ATOM 1951 C CA . ASP A 1 262 ? 25.085 26.508 40.828 1.00 28.36 262 ASP D CA 1
ATOM 1952 C C . ASP A 1 262 ? 24.058 25.981 41.817 1.00 30.09 262 ASP D C 1
ATOM 1953 O O . ASP A 1 262 ? 24.209 26.142 43.036 1.00 28.99 262 ASP D O 1
ATOM 1958 N N . ALA A 1 263 ? 23.023 25.338 41.284 1.00 27.42 263 ALA D N 1
ATOM 1959 C CA . ALA A 1 263 ? 21.934 24.811 42.088 1.00 23.12 263 ALA D CA 1
ATOM 1960 C C . ALA A 1 263 ? 22.410 23.755 43.072 1.00 27.38 263 ALA D C 1
ATOM 1961 O O . ALA A 1 263 ? 21.736 23.464 44.058 1.00 28.79 263 ALA D O 1
ATOM 1963 N N . HIS A 1 264 ? 23.581 23.185 42.806 1.00 24.36 264 HIS D N 1
ATOM 1964 C CA . HIS A 1 264 ? 24.124 22.153 43.671 1.00 25.40 264 HIS D CA 1
ATOM 1965 C C . HIS A 1 264 ? 25.354 22.659 44.400 1.00 25.97 264 HIS D C 1
ATOM 1966 O O . HIS A 1 264 ? 26.082 21.885 45.023 1.00 26.29 264 HIS D O 1
ATOM 1973 N N . ARG A 1 265 ? 25.564 23.970 44.315 1.00 27.55 265 ARG D N 1
ATOM 1974 C CA . ARG A 1 265 ? 26.735 24.615 44.895 1.00 28.39 265 ARG D CA 1
ATOM 1975 C C . ARG A 1 265 ? 28.006 23.899 44.480 1.00 29.36 265 ARG D C 1
ATOM 1976 O O . ARG A 1 265 ? 28.871 23.591 45.309 1.00 28.01 265 ARG D O 1
ATOM 1984 N N . LEU A 1 266 ? 28.098 23.638 43.177 1.00 23.49 266 LEU D N 1
ATOM 1985 C CA . LEU A 1 266 ? 29.276 23.036 42.583 1.00 25.62 266 LEU D CA 1
ATOM 1986 C C . LEU A 1 266 ? 29.819 23.968 41.518 1.00 24.72 266 LEU D C 1
ATOM 1987 O O . LEU A 1 266 ? 29.096 24.820 40.995 1.00 25.77 266 LEU D O 1
ATOM 1992 N N . THR A 1 267 ? 31.100 23.815 41.211 1.00 26.82 267 THR D N 1
ATOM 1993 C CA . THR A 1 267 ? 31.700 24.510 40.085 1.00 30.32 267 THR D CA 1
ATOM 1994 C C . THR A 1 267 ? 32.188 23.435 39.132 1.00 28.57 267 THR D C 1
ATOM 1995 O O . THR A 1 267 ? 32.265 22.266 39.509 1.00 29.47 267 THR D O 1
ATOM 1999 N N . LYS A 1 268 ? 32.517 23.816 37.904 1.00 35.61 268 LYS D N 1
ATOM 2000 C CA . LYS A 1 268 ? 32.983 22.832 36.933 1.00 33.38 268 LYS D CA 1
ATOM 2001 C C . LYS A 1 268 ? 34.232 22.119 37.451 1.00 30.54 268 LYS D C 1
ATOM 2002 O O . LYS A 1 268 ? 34.542 21.003 37.037 1.00 29.63 268 LYS D O 1
ATOM 2008 N N . ASP A 1 269 ? 34.933 22.757 38.380 1.00 31.48 269 ASP D N 1
ATOM 2009 C CA . ASP A 1 269 ? 36.137 22.168 38.952 1.00 34.40 269 ASP D CA 1
ATOM 2010 C C . ASP A 1 269 ? 35.821 21.100 40.003 1.00 30.97 269 ASP D C 1
ATOM 2011 O O . ASP A 1 269 ? 36.710 20.389 40.473 1.00 32.82 269 ASP D O 1
ATOM 2016 N N . ASP A 1 270 ? 34.546 20.973 40.356 1.00 26.86 270 ASP D N 1
ATOM 2017 C CA . ASP A 1 270 ? 34.121 19.947 41.300 1.00 25.80 270 ASP D CA 1
ATOM 2018 C C . ASP A 1 270 ? 33.779 18.642 40.583 1.00 25.67 270 ASP D C 1
ATOM 2019 O O . ASP A 1 270 ? 33.624 17.598 41.211 1.00 25.99 270 ASP D O 1
ATOM 2024 N N . ILE A 1 271 ? 33.650 18.687 39.266 1.00 24.40 271 ILE D N 1
ATOM 2025 C CA . ILE A 1 271 ? 33.277 17.457 38.584 1.00 23.50 271 ILE D CA 1
ATOM 2026 C C . ILE A 1 271 ? 34.511 16.649 38.167 1.00 23.94 271 ILE D C 1
ATOM 2027 O O . ILE A 1 271 ? 35.419 17.153 37.489 1.00 22.99 271 ILE D O 1
ATOM 2032 N N . GLY A 1 272 ? 34.543 15.398 38.615 1.00 24.35 272 GLY D N 1
ATOM 2033 C CA . GLY A 1 272 ? 35.707 14.546 38.455 1.00 25.95 272 GLY D CA 1
ATOM 2034 C C . GLY A 1 272 ? 35.709 13.711 37.193 1.00 27.07 272 GLY D C 1
ATOM 2035 O O . GLY A 1 272 ? 36.745 13.172 36.798 1.00 25.36 272 GLY D O 1
ATOM 2036 N N . ALA A 1 273 ? 34.549 13.582 36.560 1.00 22.10 273 ALA D N 1
ATOM 2037 C CA . ALA A 1 273 ? 34.481 12.865 35.291 1.00 21.84 273 ALA D CA 1
ATOM 2038 C C . ALA A 1 273 ? 33.431 13.479 34.382 1.00 20.60 273 ALA D C 1
ATOM 2039 O O . ALA A 1 273 ? 32.264 13.591 34.759 1.00 24.14 273 ALA D O 1
ATOM 2041 N N . TRP A 1 274 ? 33.859 13.903 33.198 1.00 16.52 274 TRP D N 1
ATOM 2042 C CA . TRP A 1 274 ? 32.956 14.480 32.209 1.00 17.62 274 TRP D CA 1
ATOM 2043 C C . TRP A 1 274 ? 32.547 13.381 31.248 1.00 17.85 274 TRP D C 1
ATOM 2044 O O . TRP A 1 274 ? 33.389 12.627 30.785 1.00 19.35 274 TRP D O 1
ATOM 2055 N N . VAL A 1 275 ? 31.253 13.284 30.969 1.00 14.51 275 VAL D N 1
ATOM 2056 C CA . VAL A 1 275 ? 30.750 12.275 30.037 1.00 15.92 275 VAL D CA 1
ATOM 2057 C C . VAL A 1 275 ? 29.966 13.004 28.948 1.00 14.23 275 VAL D C 1
ATOM 2058 O O . VAL A 1 275 ? 28.770 13.257 29.084 1.00 16.55 275 VAL D O 1
ATOM 2062 N N . SER A 1 276 ? 30.657 13.367 27.874 1.00 16.39 276 SER D N 1
ATOM 2063 C CA . SER A 1 276 ? 30.050 14.213 26.856 1.00 14.69 276 SER D CA 1
ATOM 2064 C C . SER A 1 276 ? 29.801 13.460 25.564 1.00 14.66 276 SER D C 1
ATOM 2065 O O . SER A 1 276 ? 30.551 12.560 25.198 1.00 16.08 276 SER D O 1
ATOM 2068 N N . HIS A 1 277 ? 28.732 13.856 24.885 1.00 15.40 277 HIS D N 1
ATOM 2069 C CA . HIS A 1 277 ? 28.400 13.333 23.574 1.00 16.51 277 HIS D CA 1
ATOM 2070 C C . HIS A 1 277 ? 29.448 13.776 22.562 1.00 15.69 277 HIS D C 1
ATOM 2071 O O . HIS A 1 277 ? 29.861 14.935 22.558 1.00 17.78 277 HIS D O 1
ATOM 2078 N N . PRO A 1 278 ? 29.902 12.847 21.706 1.00 13.46 278 PRO D N 1
ATOM 2079 C CA . PRO A 1 278 ? 30.935 13.140 20.706 1.00 16.67 278 PRO D CA 1
ATOM 2080 C C . PRO A 1 278 ? 30.324 13.527 19.370 1.00 19.49 278 PRO D C 1
ATOM 2081 O O . PRO A 1 278 ? 30.360 12.720 18.444 1.00 19.73 278 PRO D O 1
ATOM 2085 N N . GLY A 1 279 ? 29.766 14.721 19.256 1.00 16.64 279 GLY D N 1
ATOM 2086 C CA . GLY A 1 279 ? 29.098 15.093 18.023 1.00 14.01 279 GLY D CA 1
ATOM 2087 C C . GLY A 1 279 ? 30.008 15.021 16.813 1.00 18.00 279 GLY D C 1
ATOM 2088 O O . GLY A 1 279 ? 29.580 14.686 15.704 1.00 26.56 279 GLY D O 1
ATOM 2089 N N . GLY A 1 280 ? 31.276 15.318 17.039 1.00 19.07 280 GLY D N 1
ATOM 2090 C CA . GLY A 1 280 ? 32.268 15.382 15.982 1.00 19.10 280 GLY D CA 1
ATOM 2091 C C . GLY A 1 280 ? 33.380 16.276 16.495 1.00 19.38 280 GLY D C 1
ATOM 2092 O O . GLY A 1 280 ? 33.227 16.896 17.539 1.00 18.90 280 GLY D O 1
ATOM 2093 N N . PRO A 1 281 ? 34.497 16.358 15.766 1.00 13.60 281 PRO D N 1
ATOM 2094 C CA . PRO A 1 281 ? 35.682 17.074 16.268 1.00 19.21 281 PRO D CA 1
ATOM 2095 C C . PRO A 1 281 ? 35.426 18.551 16.594 1.00 19.15 281 PRO D C 1
ATOM 2096 O O . PRO A 1 281 ? 35.850 19.022 17.657 1.00 19.53 281 PRO D O 1
ATOM 2100 N N . LYS A 1 282 ? 34.757 19.276 15.703 1.00 20.59 282 LYS D N 1
ATOM 2101 C CA . LYS A 1 282 ? 34.504 20.696 15.938 1.00 23.23 282 LYS D CA 1
ATOM 2102 C C . LYS A 1 282 ? 33.610 20.905 17.160 1.00 22.71 282 LYS D C 1
ATOM 2103 O O . LYS A 1 282 ? 33.801 21.848 17.933 1.00 23.14 282 LYS D O 1
ATOM 2109 N N . VAL A 1 283 ? 32.634 20.019 17.331 1.00 20.39 283 VAL D N 1
ATOM 2110 C CA . VAL A 1 283 ? 31.722 20.100 18.461 1.00 20.25 283 VAL D CA 1
ATOM 2111 C C . VAL A 1 283 ? 32.454 19.860 19.779 1.00 20.32 283 VAL D C 1
ATOM 2112 O O . VAL A 1 283 ? 32.305 20.627 20.735 1.00 23.00 283 VAL D O 1
ATOM 2116 N N . ILE A 1 284 ? 33.246 18.795 19.834 1.00 18.71 284 ILE D N 1
ATOM 2117 C CA . ILE A 1 284 ? 33.960 18.461 21.051 1.00 17.76 284 ILE D CA 1
ATOM 2118 C C . ILE A 1 284 ? 34.920 19.591 21.396 1.00 16.90 284 ILE D C 1
ATOM 2119 O O . ILE A 1 284 ? 35.044 19.963 22.563 1.00 19.02 284 ILE D O 1
ATOM 2124 N N . ASP A 1 285 ? 35.586 20.128 20.376 1.00 19.69 285 ASP D N 1
ATOM 2125 C CA . ASP A 1 285 ? 36.454 21.291 20.551 1.00 23.48 285 ASP D CA 1
ATOM 2126 C C . ASP A 1 285 ? 35.678 22.455 21.155 1.00 22.67 285 ASP D C 1
ATOM 2127 O O . ASP A 1 285 ? 36.171 23.146 22.047 1.00 22.83 285 ASP D O 1
ATOM 2132 N N . ALA A 1 286 ? 34.461 22.665 20.660 1.00 22.87 286 ALA D N 1
ATOM 2133 C CA . ALA A 1 286 ? 33.621 23.763 21.122 1.00 21.98 286 ALA D CA 1
ATOM 2134 C C . ALA A 1 286 ? 33.248 23.587 22.587 1.00 21.20 286 ALA D C 1
ATOM 2135 O O . ALA A 1 286 ? 33.230 24.546 23.360 1.00 23.16 286 ALA D O 1
ATOM 2137 N N . VAL A 1 287 ? 32.961 22.352 22.974 1.00 20.80 287 VAL D N 1
ATOM 2138 C CA . VAL A 1 287 ? 32.623 22.059 24.354 1.00 18.02 287 VAL D CA 1
ATOM 2139 C C . VAL A 1 287 ? 33.809 22.325 25.273 1.00 20.84 287 VAL D C 1
ATOM 2140 O O . VAL A 1 287 ? 33.656 22.949 26.319 1.00 20.98 287 VAL D O 1
ATOM 2144 N N . ALA A 1 288 ? 34.988 21.848 24.885 1.00 18.76 288 ALA D N 1
ATOM 2145 C CA . ALA A 1 288 ? 36.181 22.019 25.714 1.00 21.11 288 ALA D CA 1
ATOM 2146 C C . ALA A 1 288 ? 36.533 23.499 25.872 1.00 24.31 288 ALA D C 1
ATOM 2147 O O . ALA A 1 288 ? 36.877 23.952 26.964 1.00 25.73 288 ALA D O 1
ATOM 2149 N N . THR A 1 289 ? 36.426 24.245 24.777 1.00 22.06 289 THR D N 1
ATOM 2150 C CA . THR A 1 289 ? 36.749 25.670 24.765 1.00 26.91 289 THR D CA 1
ATOM 2151 C C . THR A 1 289 ? 35.768 26.468 25.615 1.00 23.89 289 THR D C 1
ATOM 2152 O O . THR A 1 289 ? 36.171 27.275 26.452 1.00 26.83 289 THR D O 1
ATOM 2156 N N . SER A 1 290 ? 34.481 26.217 25.396 1.00 23.33 290 SER D N 1
ATOM 2157 C CA . SER A 1 290 ? 33.395 26.919 26.078 1.00 23.56 290 SER D CA 1
ATOM 2158 C C . SER A 1 290 ? 33.452 26.763 27.587 1.00 25.40 290 SER D C 1
ATOM 2159 O O . SER A 1 290 ? 33.188 27.711 28.338 1.00 24.61 290 SER D O 1
ATOM 2162 N N . LEU A 1 291 ? 33.781 25.558 28.029 1.00 20.63 291 LEU D N 1
ATOM 2163 C CA . LEU A 1 291 ? 33.817 25.251 29.447 1.00 23.64 291 LEU D CA 1
ATOM 2164 C C . LEU A 1 291 ? 35.234 25.351 30.004 1.00 23.29 291 LEU D C 1
ATOM 2165 O O . LEU A 1 291 ? 35.458 25.129 31.195 1.00 24.17 291 LEU D O 1
ATOM 2170 N N . ALA A 1 292 ? 36.179 25.704 29.138 1.00 24.43 292 ALA D N 1
ATOM 2171 C CA . ALA A 1 292 ? 37.575 25.854 29.532 1.00 28.53 292 ALA D CA 1
ATOM 2172 C C . ALA A 1 292 ? 38.069 24.611 30.262 1.00 30.48 292 ALA D C 1
ATOM 2173 O O . ALA A 1 292 ? 38.674 24.701 31.333 1.00 30.97 292 ALA D O 1
ATOM 2175 N N . LEU A 1 293 ? 37.800 23.446 29.682 1.00 25.12 293 LEU D N 1
ATOM 2176 C CA . LEU A 1 293 ? 38.184 22.184 30.299 1.00 28.90 293 LEU D CA 1
ATOM 2177 C C . LEU A 1 293 ? 39.666 21.896 30.100 1.00 32.95 293 LEU D C 1
ATOM 2178 O O . LEU A 1 293 ? 40.261 22.342 29.119 1.00 35.53 293 LEU D O 1
ATOM 2183 N N . PRO A 1 294 ? 40.264 21.140 31.034 1.00 32.78 294 PRO D N 1
ATOM 2184 C CA . PRO A 1 294 ? 41.628 20.620 30.893 1.00 38.95 294 PRO D CA 1
ATOM 2185 C C . PRO A 1 294 ? 41.726 19.758 29.641 1.00 36.88 294 PRO D C 1
ATOM 2186 O O . PRO A 1 294 ? 40.695 19.388 29.078 1.00 35.56 294 PRO D O 1
ATOM 2190 N N . PRO A 1 295 ? 42.949 19.406 29.223 1.00 41.77 295 PRO D N 1
ATOM 2191 C CA . PRO A 1 295 ? 43.067 18.712 27.936 1.00 38.58 295 PRO D CA 1
ATOM 2192 C C . PRO A 1 295 ? 42.540 17.278 27.966 1.00 32.05 295 PRO D C 1
ATOM 2193 O O . PRO A 1 295 ? 42.055 16.796 26.943 1.00 38.00 295 PRO D O 1
ATOM 2197 N N . GLU A 1 296 ? 42.614 16.612 29.113 1.00 31.60 296 GLU D N 1
ATOM 2198 C CA . GLU A 1 296 ? 42.181 15.219 29.199 1.00 31.65 296 GLU D CA 1
ATOM 2199 C C . GLU A 1 296 ? 40.744 15.040 29.693 1.00 22.84 296 GLU D C 1
ATOM 2200 O O . GLU A 1 296 ? 40.285 13.910 29.861 1.00 21.07 296 GLU D O 1
ATOM 2206 N N . ALA A 1 297 ? 40.040 16.140 29.933 1.00 21.06 297 ALA D N 1
ATOM 2207 C CA . ALA A 1 297 ? 38.669 16.055 30.444 1.00 16.09 297 ALA D CA 1
ATOM 2208 C C . ALA A 1 297 ? 37.768 15.214 29.540 1.00 16.91 297 ALA D C 1
ATOM 2209 O O . ALA A 1 297 ? 36.934 14.444 30.019 1.00 19.12 297 ALA D O 1
ATOM 2211 N N . LEU A 1 298 ? 37.940 15.368 28.234 1.00 18.51 298 LEU D N 1
ATOM 2212 C CA . LEU A 1 298 ? 37.052 14.720 27.277 1.00 16.40 298 LEU D CA 1
ATOM 2213 C C . LEU A 1 298 ? 37.744 13.578 26.544 1.00 16.91 298 LEU D C 1
ATOM 2214 O O . LEU A 1 298 ? 37.306 13.175 25.468 1.00 18.93 298 LEU D O 1
ATOM 2219 N N . GLU A 1 299 ? 38.811 13.048 27.140 1.00 18.71 299 GLU D N 1
ATOM 2220 C CA . GLU A 1 299 ? 39.611 11.998 26.511 1.00 19.42 299 GLU D CA 1
ATOM 2221 C C . GLU A 1 299 ? 38.797 10.765 26.122 1.00 19.08 299 GLU D C 1
ATOM 2222 O O . GLU A 1 299 ? 38.983 10.210 25.033 1.00 17.19 299 GLU D O 1
ATOM 2228 N N . LEU A 1 300 ? 37.895 10.339 26.996 1.00 16.98 300 LEU D N 1
ATOM 2229 C CA . LEU A 1 300 ? 37.087 9.161 26.696 1.00 16.10 300 LEU D CA 1
ATOM 2230 C C . LEU A 1 300 ? 36.070 9.438 25.590 1.00 15.53 300 LEU D C 1
ATOM 2231 O O . LEU A 1 300 ? 35.688 8.539 24.852 1.00 15.90 300 LEU D O 1
ATOM 2236 N N . THR A 1 301 ? 35.649 10.689 25.461 1.00 12.38 301 THR D N 1
ATOM 2237 C CA . THR A 1 301 ? 34.772 11.072 24.355 1.00 14.63 301 THR D CA 1
ATOM 2238 C C . THR A 1 301 ? 35.513 10.999 23.007 1.00 14.29 301 THR D C 1
ATOM 2239 O O . THR A 1 301 ? 35.019 10.420 22.039 1.00 15.74 301 THR D O 1
ATOM 2243 N N . TRP A 1 302 ? 36.719 11.555 22.955 1.00 15.36 302 TRP D N 1
ATOM 2244 C CA . TRP A 1 302 ? 37.562 11.445 21.764 1.00 15.94 302 TRP D CA 1
ATOM 2245 C C . TRP A 1 302 ? 37.851 9.988 21.426 1.00 15.71 302 TRP D C 1
ATOM 2246 O O . TRP A 1 302 ? 37.839 9.605 20.261 1.00 15.66 302 TRP D O 1
ATOM 2257 N N . ARG A 1 303 ? 38.137 9.185 22.446 1.00 13.76 303 ARG D N 1
ATOM 2258 C CA . ARG A 1 303 ? 38.515 7.796 22.220 1.00 15.56 303 ARG D CA 1
ATOM 2259 C C . ARG A 1 303 ? 37.347 7.027 21.622 1.00 13.89 303 ARG D C 1
ATOM 2260 O O . ARG A 1 303 ? 37.532 6.235 20.708 1.00 15.23 303 ARG D O 1
ATOM 2268 N N . SER A 1 304 ? 36.144 7.270 22.142 1.00 13.50 304 SER D N 1
ATOM 2269 C CA . SER A 1 304 ? 34.942 6.609 21.630 1.00 14.22 304 SER D CA 1
ATOM 2270 C C . SER A 1 304 ? 34.650 7.003 20.174 1.00 13.30 304 SER D C 1
ATOM 2271 O O . SER A 1 304 ? 34.383 6.141 19.328 1.00 11.87 304 SER D O 1
ATOM 2274 N N . LEU A 1 305 ? 34.693 8.302 19.882 1.00 14.01 305 LEU D N 1
ATOM 2275 C CA . LEU A 1 305 ? 34.453 8.770 18.528 1.00 12.25 305 LEU D CA 1
ATOM 2276 C C . LEU A 1 305 ? 35.439 8.085 17.586 1.00 12.54 305 LEU D C 1
ATOM 2277 O O . LEU A 1 305 ? 35.089 7.677 16.477 1.00 12.60 305 LEU D O 1
ATOM 2282 N N . GLY A 1 306 ? 36.677 7.948 18.046 1.00 11.77 306 GLY D N 1
ATOM 2283 C CA . GLY A 1 306 ? 37.714 7.343 17.231 1.00 14.86 306 GLY D CA 1
ATOM 2284 C C . GLY A 1 306 ? 37.459 5.874 16.977 1.00 14.73 306 GLY D C 1
ATOM 2285 O O . GLY A 1 306 ? 37.696 5.382 15.870 1.00 16.71 306 GLY D O 1
ATOM 2286 N N . GLU A 1 307 ? 36.979 5.169 18.001 1.00 13.50 307 GLU D N 1
ATOM 2287 C CA . GLU A 1 307 ? 36.815 3.716 17.932 1.00 13.02 307 GLU D CA 1
ATOM 2288 C C . GLU A 1 307 ? 35.560 3.244 17.203 1.00 15.96 307 GLU D C 1
ATOM 2289 O O . GLU A 1 307 ? 35.609 2.258 16.470 1.00 15.76 307 GLU D O 1
ATOM 2295 N N . ILE A 1 308 ? 34.445 3.943 17.402 1.00 13.88 308 ILE D N 1
ATOM 2296 C CA . ILE A 1 308 ? 33.153 3.460 16.915 1.00 12.18 308 ILE D CA 1
ATOM 2297 C C . ILE A 1 308 ? 32.349 4.531 16.174 1.00 12.09 308 ILE D C 1
ATOM 2298 O O . ILE A 1 308 ? 31.259 4.261 15.675 1.00 13.54 308 ILE D O 1
ATOM 2303 N N . GLY A 1 309 ? 32.892 5.739 16.097 1.00 13.19 309 GLY D N 1
ATOM 2304 C CA . GLY A 1 309 ? 32.171 6.842 15.483 1.00 11.68 309 GLY D CA 1
ATOM 2305 C C . GLY A 1 309 ? 31.081 7.428 16.375 1.00 13.34 309 GLY D C 1
ATOM 2306 O O . GLY A 1 309 ? 31.027 7.192 17.585 1.00 12.57 309 GLY D O 1
ATOM 2307 N N . ASN A 1 310 ? 30.205 8.204 15.753 1.00 10.46 310 ASN D N 1
ATOM 2308 C CA . ASN A 1 310 ? 29.100 8.864 16.429 1.00 13.23 310 ASN D CA 1
ATOM 2309 C C . ASN A 1 310 ? 27.862 7.977 16.309 1.00 10.94 310 ASN D C 1
ATOM 2310 O O . ASN A 1 310 ? 27.380 7.726 15.206 1.00 11.96 310 ASN D O 1
ATOM 2315 N N . LEU A 1 311 ? 27.387 7.458 17.439 1.00 10.46 311 LEU D N 1
ATOM 2316 C CA . LEU A 1 311 ? 26.214 6.589 17.443 1.00 13.05 311 LEU D CA 1
ATOM 2317 C C . LEU A 1 311 ? 24.956 7.324 17.884 1.00 13.84 311 LEU D C 1
ATOM 2318 O O . LEU A 1 311 ? 24.059 6.725 18.492 1.00 13.87 311 LEU D O 1
ATOM 2323 N N . SER A 1 312 ? 24.866 8.609 17.558 1.00 12.73 312 SER D N 1
ATOM 2324 C CA . SER A 1 312 ? 23.742 9.408 18.027 1.00 10.10 312 SER D CA 1
ATOM 2325 C C . SER A 1 312 ? 23.551 9.184 19.530 1.00 13.62 312 SER D C 1
ATOM 2326 O O . SER A 1 312 ? 24.514 9.227 20.296 1.00 12.02 312 SER D O 1
ATOM 2329 N N . SER A 1 313 ? 22.318 8.917 19.946 1.00 10.64 313 SER D N 1
ATOM 2330 C CA . SER A 1 313 ? 22.000 8.785 21.379 1.00 11.69 313 SER D CA 1
ATOM 2331 C C . SER A 1 313 ? 22.765 7.675 22.124 1.00 11.75 313 SER D C 1
ATOM 2332 O O . SER A 1 313 ? 22.926 7.748 23.334 1.00 11.42 313 SER D O 1
ATOM 2335 N N . ALA A 1 314 ? 23.241 6.656 21.417 1.00 11.12 314 ALA D N 1
ATOM 2336 C CA . ALA A 1 314 ? 23.951 5.568 22.083 1.00 9.45 314 ALA D CA 1
ATOM 2337 C C . ALA A 1 314 ? 25.389 5.914 22.509 1.00 11.15 314 ALA D C 1
ATOM 2338 O O . ALA A 1 314 ? 25.937 5.287 23.420 1.00 11.61 314 ALA D O 1
ATOM 2340 N N . SER A 1 315 ? 26.004 6.893 21.850 1.00 10.48 315 SER D N 1
ATOM 2341 C CA . SER A 1 315 ? 27.423 7.183 22.082 1.00 11.23 315 SER D CA 1
ATOM 2342 C C . SER A 1 315 ? 27.698 7.582 23.530 1.00 12.74 315 SER D C 1
ATOM 2343 O O . SER A 1 315 ? 28.647 7.100 24.142 1.00 10.81 315 SER D O 1
ATOM 2346 N N . ILE A 1 316 ? 26.871 8.459 24.079 1.00 11.17 316 ILE D N 1
ATOM 2347 C CA . ILE A 1 316 ? 27.119 8.915 25.445 1.00 9.36 316 ILE D CA 1
ATOM 2348 C C . ILE A 1 316 ? 27.009 7.750 26.431 1.00 12.82 316 ILE D C 1
ATOM 2349 O O . ILE A 1 316 ? 27.655 7.748 27.477 1.00 11.98 316 ILE D O 1
ATOM 2354 N N . LEU A 1 317 ? 26.209 6.748 26.089 1.00 10.77 317 LEU D N 1
ATOM 2355 C CA . LEU A 1 317 ? 26.075 5.588 26.964 1.00 11.54 317 LEU D CA 1
ATOM 2356 C C . LEU A 1 317 ? 27.313 4.691 26.888 1.00 12.43 317 LEU D C 1
ATOM 2357 O O . LEU A 1 317 ? 27.722 4.093 27.888 1.00 11.91 317 LEU D O 1
ATOM 2362 N N . HIS A 1 318 ? 27.905 4.588 25.699 1.00 13.01 318 HIS D N 1
ATOM 2363 C CA . HIS A 1 318 ? 29.165 3.870 25.569 1.00 12.97 318 HIS D CA 1
ATOM 2364 C C . HIS A 1 318 ? 30.244 4.562 26.396 1.00 14.28 318 HIS D C 1
ATOM 2365 O O . HIS A 1 318 ? 31.045 3.906 27.073 1.00 15.24 318 HIS D O 1
ATOM 2372 N N . ILE A 1 319 ? 30.249 5.890 26.346 1.00 10.48 319 ILE D N 1
ATOM 2373 C CA . ILE A 1 319 ? 31.230 6.686 27.069 1.00 11.71 319 ILE D CA 1
ATOM 2374 C C . ILE A 1 319 ? 30.995 6.612 28.585 1.00 12.95 319 ILE D C 1
ATOM 2375 O O . ILE A 1 319 ? 31.944 6.628 29.364 1.00 16.16 319 ILE D O 1
ATOM 2380 N N . LEU A 1 320 ? 29.733 6.503 28.990 1.00 13.41 320 LEU D N 1
ATOM 2381 C CA . LEU A 1 320 ? 29.390 6.335 30.399 1.00 14.92 320 LEU D CA 1
ATOM 2382 C C . LEU A 1 320 ? 29.968 5.020 30.913 1.00 13.76 320 LEU D C 1
ATOM 2383 O O . LEU A 1 320 ? 30.625 4.984 31.955 1.00 14.09 320 LEU D O 1
ATOM 2388 N N . ARG A 1 321 ? 29.754 3.941 30.161 1.00 15.12 321 ARG D N 1
ATOM 2389 C CA . ARG A 1 321 ? 30.343 2.652 30.514 1.00 15.61 321 ARG D CA 1
ATOM 2390 C C . ARG A 1 321 ? 31.872 2.722 30.617 1.00 18.80 321 ARG D C 1
ATOM 2391 O O . ARG A 1 321 ? 32.455 2.231 31.588 1.00 17.77 321 ARG D O 1
ATOM 2399 N N . ASP A 1 322 ? 32.521 3.316 29.618 1.00 16.20 322 ASP D N 1
ATOM 2400 C CA . ASP A 1 322 ? 33.981 3.476 29.658 1.00 18.17 322 ASP D CA 1
ATOM 2401 C C . ASP A 1 322 ? 34.416 4.232 30.924 1.00 19.32 322 ASP D C 1
ATOM 2402 O O . ASP A 1 322 ? 35.451 3.932 31.532 1.00 20.50 322 ASP D O 1
ATOM 2407 N N . THR A 1 323 ? 33.622 5.225 31.305 1.00 17.34 323 THR D N 1
ATOM 2408 C CA . THR A 1 323 ? 33.924 6.050 32.468 1.00 19.94 323 THR D CA 1
ATOM 2409 C C . THR A 1 323 ? 33.767 5.253 33.752 1.00 20.04 323 THR D C 1
ATOM 2410 O O . THR A 1 323 ? 34.619 5.319 34.647 1.00 22.20 323 THR D O 1
ATOM 2414 N N . ILE A 1 324 ? 32.673 4.505 33.848 1.00 15.96 324 ILE D N 1
ATOM 2415 C CA . ILE A 1 324 ? 32.431 3.659 35.008 1.00 21.32 324 ILE D CA 1
ATOM 2416 C C . ILE A 1 324 ? 33.587 2.666 35.186 1.00 25.05 324 ILE D C 1
ATOM 2417 O O . ILE A 1 324 ? 34.046 2.437 36.308 1.00 27.82 324 ILE D O 1
ATOM 2422 N N . GLU A 1 325 ? 34.065 2.103 34.078 1.00 20.27 325 GLU D N 1
ATOM 2423 C CA . GLU A 1 325 ? 35.136 1.103 34.115 1.00 22.41 325 GLU D CA 1
ATOM 2424 C C . GLU A 1 325 ? 36.493 1.646 34.575 1.00 29.13 325 GLU D C 1
ATOM 2425 O O . GLU A 1 325 ? 37.294 0.906 35.154 1.00 24.89 325 GLU D O 1
ATOM 2431 N N . LYS A 1 326 ? 36.761 2.924 34.309 1.00 23.65 326 LYS D N 1
ATOM 2432 C CA . LYS A 1 326 ? 37.977 3.556 34.815 1.00 26.18 326 LYS D CA 1
ATOM 2433 C C . LYS A 1 326 ? 37.879 3.773 36.327 1.00 31.57 326 LYS D C 1
ATOM 2434 O O . LYS A 1 326 ? 38.839 4.223 36.959 1.00 36.09 326 LYS D O 1
ATOM 2440 N N . ARG A 1 327 ? 36.715 3.449 36.890 1.00 30.38 327 ARG D N 1
ATOM 2441 C CA . ARG A 1 327 ? 36.450 3.554 38.332 1.00 31.97 327 ARG D CA 1
ATOM 2442 C C . ARG A 1 327 ? 36.844 4.902 38.931 1.00 34.17 327 ARG D C 1
ATOM 2443 O O . ARG A 1 327 ? 37.850 5.004 39.635 1.00 36.24 327 ARG D O 1
ATOM 2451 N N . PRO A 1 328 ? 36.039 5.941 38.671 1.00 32.59 328 PRO D N 1
ATOM 2452 C CA . PRO A 1 328 ? 36.357 7.296 39.131 1.00 32.71 328 PRO D CA 1
ATOM 2453 C C . PRO A 1 328 ? 36.404 7.355 40.655 1.00 31.73 328 PRO D C 1
ATOM 2454 O O . PRO A 1 328 ? 35.845 6.471 41.310 1.00 33.01 328 PRO D O 1
ATOM 2458 N N . PRO A 1 329 ? 37.060 8.383 41.212 1.00 33.13 329 PRO D N 1
ATOM 2459 C CA . PRO A 1 329 ? 37.212 8.525 42.667 1.00 35.49 329 PRO D CA 1
ATOM 2460 C C . PRO A 1 329 ? 35.871 8.428 43.394 1.00 35.41 329 PRO D C 1
ATOM 2461 O O . PRO A 1 329 ? 34.968 9.231 43.142 1.00 32.71 329 PRO D O 1
ATOM 2465 N N . SER A 1 330 ? 35.750 7.442 44.278 1.00 33.79 330 SER D N 1
ATOM 2466 C CA . SER A 1 330 ? 34.511 7.209 45.004 1.00 38.11 330 SER D CA 1
ATOM 2467 C C . SER A 1 330 ? 33.981 8.495 45.631 1.00 36.42 330 SER D C 1
ATOM 2468 O O . SER A 1 330 ? 34.728 9.255 46.257 1.00 37.88 330 SER D O 1
ATOM 2471 N N . GLY A 1 331 ? 32.689 8.744 45.433 1.00 35.15 331 GLY D N 1
ATOM 2472 C CA . GLY A 1 331 ? 32.035 9.904 46.009 1.00 35.29 331 GLY D CA 1
ATOM 2473 C C . GLY A 1 331 ? 32.095 11.166 45.166 1.00 31.46 331 GLY D C 1
ATOM 2474 O O . GLY A 1 331 ? 31.409 12.134 45.464 1.00 26.89 331 GLY D O 1
ATOM 2475 N N . SER A 1 332 ? 32.906 11.161 44.113 1.00 27.48 332 SER D N 1
ATOM 2476 C CA . SER A 1 332 ? 33.062 12.350 43.279 1.00 26.69 332 SER D CA 1
ATOM 2477 C C . SER A 1 332 ? 31.919 12.523 42.284 1.00 25.15 332 SER D C 1
ATOM 2478 O O . SER A 1 332 ? 31.120 11.618 42.076 1.00 20.27 332 SER D O 1
ATOM 2481 N N . ALA A 1 333 ? 31.858 13.701 41.676 1.00 24.92 333 ALA D N 1
ATOM 2482 C CA . ALA A 1 333 ? 30.765 14.043 40.775 1.00 21.07 333 ALA D CA 1
ATOM 2483 C C . ALA A 1 333 ? 31.112 13.767 39.323 1.00 19.47 333 ALA D C 1
ATOM 2484 O O . ALA A 1 333 ? 32.256 13.943 38.883 1.00 24.43 333 ALA D O 1
ATOM 2486 N N . GLY A 1 334 ? 30.102 13.345 38.573 1.00 18.73 334 GLY D N 1
ATOM 2487 C CA . GLY A 1 334 ? 30.238 13.160 37.142 1.00 18.19 334 GLY D CA 1
ATOM 2488 C C . GLY A 1 334 ? 29.197 14.029 36.468 1.00 15.20 334 GLY D C 1
ATOM 2489 O O . GLY A 1 334 ? 28.181 14.371 37.064 1.00 13.31 334 GLY D O 1
ATOM 2490 N N . LEU A 1 335 ? 29.444 14.408 35.227 1.00 13.72 335 LEU D N 1
ATOM 2491 C CA . LEU A 1 335 ? 28.469 15.204 34.518 1.00 14.65 335 LEU D CA 1
ATOM 2492 C C . LEU A 1 335 ? 28.295 14.691 33.100 1.00 15.26 335 LEU D C 1
ATOM 2493 O O . LEU A 1 335 ? 29.243 14.700 32.321 1.00 14.58 335 LEU D O 1
ATOM 2498 N N . MET A 1 336 ? 27.082 14.240 32.778 1.00 14.28 336 MET D N 1
ATOM 2499 C CA . MET A 1 336 ? 26.741 13.878 31.402 1.00 13.03 336 MET D CA 1
ATOM 2500 C C . MET A 1 336 ? 26.300 15.140 30.675 1.00 12.91 336 MET D C 1
ATOM 2501 O O . MET A 1 336 ? 25.526 15.941 31.213 1.00 12.28 336 MET D O 1
ATOM 2506 N N . LEU A 1 337 ? 26.790 15.310 29.453 1.00 12.37 337 LEU D N 1
ATOM 2507 C CA . LEU A 1 337 ? 26.460 16.477 28.639 1.00 10.55 337 LEU D CA 1
ATOM 2508 C C . LEU A 1 337 ? 26.119 15.995 27.238 1.00 13.77 337 LEU D C 1
ATOM 2509 O O . LEU A 1 337 ? 26.942 15.362 26.592 1.00 14.33 337 LEU D O 1
ATOM 2514 N N . ALA A 1 338 ? 24.901 16.268 26.780 1.00 13.50 338 ALA D N 1
ATOM 2515 C CA . ALA A 1 338 ? 24.507 15.929 25.408 1.00 12.41 338 ALA D CA 1
ATOM 2516 C C . ALA A 1 338 ? 23.752 17.076 24.761 1.00 17.16 338 ALA D C 1
ATOM 2517 O O . ALA A 1 338 ? 23.294 18.001 25.431 1.00 14.24 338 ALA D O 1
ATOM 2519 N N . MET A 1 339 ? 23.629 17.016 23.446 1.00 14.82 339 MET D N 1
ATOM 2520 C CA . MET A 1 339 ? 22.902 18.043 22.729 1.00 13.96 339 MET D CA 1
ATOM 2521 C C . MET A 1 339 ? 22.183 17.401 21.556 1.00 15.72 339 MET D C 1
ATOM 2522 O O . MET A 1 339 ? 22.531 16.305 21.120 1.00 16.91 339 MET D O 1
ATOM 2527 N N . GLY A 1 340 ? 21.161 18.065 21.050 1.00 15.32 340 GLY D N 1
ATOM 2528 C CA . GLY A 1 340 ? 20.407 17.467 19.967 1.00 17.59 340 GLY D CA 1
ATOM 2529 C C . GLY A 1 340 ? 19.334 18.375 19.425 1.00 16.42 340 GLY D C 1
ATOM 2530 O O . GLY A 1 340 ? 19.209 19.517 19.852 1.00 14.64 340 GLY D O 1
ATOM 2531 N N . PRO A 1 341 ? 18.555 17.864 18.464 1.00 11.91 341 PRO D N 1
ATOM 2532 C CA . PRO A 1 341 ? 17.496 18.629 17.797 1.00 15.61 341 PRO D CA 1
ATOM 2533 C C . PRO A 1 341 ? 16.590 19.286 18.816 1.00 17.90 341 PRO D C 1
ATOM 2534 O O . PRO A 1 341 ? 16.177 18.653 19.800 1.00 14.05 341 PRO D O 1
ATOM 2538 N N . GLY A 1 342 ? 16.274 20.551 18.571 1.00 14.70 342 GLY D N 1
ATOM 2539 C CA . GLY A 1 342 ? 15.528 21.352 19.519 1.00 13.40 342 GLY D CA 1
ATOM 2540 C C . GLY A 1 342 ? 15.608 22.824 19.181 1.00 13.39 342 GLY D C 1
ATOM 2541 O O . GLY A 1 342 ? 14.585 23.457 18.929 1.00 14.95 342 GLY D O 1
ATOM 2542 N N . PHE A 1 343 ? 16.804 23.401 19.190 1.00 14.43 343 PHE D N 1
ATOM 2543 C CA . PHE A 1 343 ? 18.035 22.785 19.659 1.00 14.02 343 PHE D CA 1
ATOM 2544 C C . PHE A 1 343 ? 18.044 22.741 21.181 1.00 14.01 343 PHE D C 1
ATOM 2545 O O . PHE A 1 343 ? 17.498 23.634 21.823 1.00 14.01 343 PHE D O 1
ATOM 2553 N N . CYS A 1 344 ? 18.664 21.714 21.765 1.00 15.06 344 CYS D N 1
ATOM 2554 C CA . CYS A 1 344 ? 18.709 21.610 23.224 1.00 13.69 344 CYS D CA 1
ATOM 2555 C C . CYS A 1 344 ? 19.981 20.954 23.754 1.00 14.33 344 CYS D C 1
ATOM 2556 O O . CYS A 1 344 ? 20.685 20.252 23.023 1.00 12.99 344 CYS D O 1
ATOM 2559 N N . THR A 1 345 ? 20.269 21.200 25.033 1.00 12.19 345 THR D N 1
ATOM 2560 C CA . THR A 1 345 ? 21.289 20.454 25.760 1.00 12.43 345 THR D CA 1
ATOM 2561 C C . THR A 1 345 ? 20.623 19.791 26.957 1.00 10.92 345 THR D C 1
ATOM 2562 O O . THR A 1 345 ? 19.554 20.207 27.392 1.00 12.23 345 THR D O 1
ATOM 2566 N N . GLU A 1 346 ? 21.234 18.722 27.445 1.00 12.17 346 GLU D N 1
ATOM 2567 C CA . GLU A 1 346 ? 20.773 18.031 28.628 1.00 13.77 346 GLU D CA 1
ATOM 2568 C C . GLU A 1 346 ? 21.995 17.744 29.465 1.00 12.54 346 GLU D C 1
ATOM 2569 O O . GLU A 1 346 ? 23.005 17.266 28.959 1.00 11.35 346 GLU D O 1
ATOM 2575 N N . LEU A 1 347 ? 21.890 18.038 30.752 1.00 10.56 347 LEU D N 1
ATOM 2576 C CA . LEU A 1 347 ? 22.960 17.795 31.695 1.00 11.63 347 LEU D CA 1
ATOM 2577 C C . LEU A 1 347 ? 22.404 16.835 32.718 1.00 12.69 347 LEU D C 1
ATOM 2578 O O . LEU A 1 347 ? 21.240 16.955 33.119 1.00 12.33 347 LEU D O 1
ATOM 2583 N N . VAL A 1 348 ? 23.214 15.870 33.122 1.00 11.89 348 VAL D N 1
ATOM 2584 C CA . VAL A 1 348 ? 22.834 14.957 34.188 1.00 10.88 348 VAL D CA 1
ATOM 2585 C C . VAL A 1 348 ? 23.966 14.863 35.197 1.00 12.02 348 VAL D C 1
ATOM 2586 O O . VAL A 1 348 ? 25.094 14.518 34.851 1.00 13.32 348 VAL D O 1
ATOM 2590 N N . LEU A 1 349 ? 23.657 15.196 36.444 1.00 14.78 349 LEU D N 1
ATOM 2591 C CA . LEU A 1 349 ? 24.642 15.134 37.514 1.00 11.34 349 LEU D CA 1
ATOM 2592 C C . LEU A 1 349 ? 24.698 13.737 38.126 1.00 15.19 349 LEU D C 1
ATOM 2593 O O . LEU A 1 349 ? 23.679 13.186 38.541 1.00 11.79 349 LEU D O 1
ATOM 2598 N N . LEU A 1 350 ? 25.901 13.182 38.198 1.00 13.55 350 LEU D N 1
ATOM 2599 C CA . LEU A 1 350 ? 26.101 11.854 38.766 1.00 15.12 350 LEU D CA 1
ATOM 2600 C C . LEU A 1 350 ? 27.014 11.901 39.979 1.00 13.76 350 LEU D C 1
ATOM 2601 O O . LEU A 1 350 ? 27.854 12.796 40.095 1.00 16.95 350 LEU D O 1
ATOM 2606 N N . ARG A 1 351 ? 26.877 10.908 40.854 1.00 16.69 351 ARG D N 1
ATOM 2607 C CA . ARG A 1 351 ? 27.853 10.701 41.920 1.00 22.80 351 ARG D CA 1
ATOM 2608 C C . ARG A 1 351 ? 28.407 9.283 41.837 1.00 20.41 351 ARG D C 1
ATOM 2609 O O . ARG A 1 351 ? 27.660 8.311 41.954 1.00 23.84 351 ARG D O 1
ATOM 2617 N N . TRP A 1 352 ? 29.716 9.169 41.631 1.00 23.20 352 TRP D N 1
ATOM 2618 C CA . TRP A 1 352 ? 30.345 7.870 41.393 1.00 28.32 352 TRP D CA 1
ATOM 2619 C C . TRP A 1 352 ? 30.470 7.049 42.665 1.00 31.53 352 TRP D C 1
ATOM 2620 O O . TRP A 1 352 ? 30.649 7.605 43.741 1.00 31.58 352 TRP D O 1
ATOM 2631 N N . ARG A 1 353 ? 30.406 5.726 42.496 1.00 32.29 353 ARG D N 1
ATOM 2632 C CA . ARG A 1 353 ? 30.359 4.713 43.564 1.00 36.38 353 ARG D CA 1
ATOM 2633 C C . ARG A 1 353 ? 28.924 4.273 43.863 1.00 44.56 353 ARG D C 1
ATOM 2634 O O . ARG A 1 353 ? 27.993 5.087 43.847 1.00 42.39 353 ARG D O 1
ATOM 2643 N N . SER B 1 2 ? 14.595 -10.124 50.717 1.00 20.77 2 SER A N 1
ATOM 2644 C CA . SER B 1 2 ? 14.071 -11.029 51.739 1.00 16.18 2 SER A CA 1
ATOM 2645 C C . SER B 1 2 ? 12.603 -11.339 51.438 1.00 14.21 2 SER A C 1
ATOM 2646 O O . SER B 1 2 ? 11.836 -10.448 51.064 1.00 20.56 2 SER A O 1
ATOM 2649 N N . VAL B 1 3 ? 12.226 -12.609 51.571 1.00 12.71 3 VAL A N 1
ATOM 2650 C CA . VAL B 1 3 ? 10.851 -13.035 51.333 1.00 11.46 3 VAL A CA 1
ATOM 2651 C C . VAL B 1 3 ? 10.394 -13.966 52.461 1.00 11.41 3 VAL A C 1
ATOM 2652 O O . VAL B 1 3 ? 11.115 -14.886 52.836 1.00 12.41 3 VAL A O 1
ATOM 2656 N N . ILE B 1 4 ? 9.208 -13.735 53.012 1.00 11.41 4 ILE A N 1
ATOM 2657 C CA . ILE B 1 4 ? 8.712 -14.626 54.052 1.00 13.22 4 ILE A CA 1
ATOM 2658 C C . ILE B 1 4 ? 8.311 -15.963 53.436 1.00 14.37 4 ILE A C 1
ATOM 2659 O O . ILE B 1 4 ? 7.671 -16.000 52.388 1.00 16.37 4 ILE A O 1
ATOM 2664 N N . ALA B 1 5 ? 8.709 -17.062 54.077 1.00 13.29 5 ALA A N 1
ATOM 2665 C CA . ALA B 1 5 ? 8.413 -18.401 53.568 1.00 13.65 5 ALA A CA 1
ATOM 2666 C C . ALA B 1 5 ? 7.526 -19.198 54.519 1.00 16.76 5 ALA A C 1
ATOM 2667 O O . ALA B 1 5 ? 6.861 -20.136 54.103 1.00 12.62 5 ALA A O 1
ATOM 2669 N N . GLY B 1 6 ? 7.531 -18.839 55.797 1.00 11.59 6 GLY A N 1
ATOM 2670 C CA . GLY B 1 6 ? 6.696 -19.519 56.768 1.00 13.04 6 GLY A CA 1
ATOM 2671 C C . GLY B 1 6 ? 6.344 -18.618 57.934 1.00 12.01 6 GLY A C 1
ATOM 2672 O O . GLY B 1 6 ? 7.176 -17.819 58.371 1.00 12.28 6 GLY A O 1
ATOM 2673 N N . VAL B 1 7 ? 5.104 -18.723 58.411 1.00 11.94 7 VAL A N 1
ATOM 2674 C CA . VAL B 1 7 ? 4.659 -18.045 59.629 1.00 10.90 7 VAL A CA 1
ATOM 2675 C C . VAL B 1 7 ? 3.775 -19.001 60.419 1.00 16.27 7 VAL A C 1
ATOM 2676 O O . VAL B 1 7 ? 2.894 -19.644 59.852 1.00 17.82 7 VAL A O 1
ATOM 2680 N N . PHE B 1 8 ? 3.981 -19.099 61.726 1.00 12.61 8 PHE A N 1
ATOM 2681 C CA . PHE B 1 8 ? 3.231 -20.082 62.495 1.00 13.52 8 PHE A CA 1
ATOM 2682 C C . PHE B 1 8 ? 3.067 -19.615 63.935 1.00 14.18 8 PHE A C 1
ATOM 2683 O O . PHE B 1 8 ? 3.985 -19.028 64.521 1.00 14.27 8 PHE A O 1
ATOM 2691 N N . GLY B 1 9 ? 1.891 -19.867 64.496 1.00 13.12 9 GLY A N 1
ATOM 2692 C CA . GLY B 1 9 ? 1.617 -19.486 65.874 1.00 13.93 9 GLY A CA 1
ATOM 2693 C C . GLY B 1 9 ? 1.380 -20.705 66.744 1.00 16.60 9 GLY A C 1
ATOM 2694 O O . GLY B 1 9 ? 0.757 -21.674 66.316 1.00 22.01 9 GLY A O 1
ATOM 2695 N N . ALA B 1 10 ? 1.887 -20.658 67.972 1.00 12.71 10 ALA A N 1
ATOM 2696 C CA . ALA B 1 10 ? 1.729 -21.754 68.920 1.00 15.72 10 ALA A CA 1
ATOM 2697 C C . ALA B 1 10 ? 1.186 -21.194 70.217 1.00 14.80 10 ALA A C 1
ATOM 2698 O O . ALA B 1 10 ? 1.576 -20.106 70.639 1.00 15.62 10 ALA A O 1
ATOM 2700 N N . LEU B 1 11 ? 0.296 -21.940 70.856 1.00 14.59 11 LEU A N 1
ATOM 2701 C CA . LEU B 1 11 ? -0.363 -21.480 72.060 1.00 12.10 11 LEU A CA 1
ATOM 2702 C C . LEU B 1 11 ? -0.433 -22.627 73.044 1.00 13.76 11 LEU A C 1
ATOM 2703 O O . LEU B 1 11 ? -0.589 -23.778 72.646 1.00 15.86 11 LEU A O 1
ATOM 2708 N N . PRO B 1 12 ? -0.333 -22.310 74.336 1.00 14.51 12 PRO A N 1
ATOM 2709 C CA . PRO B 1 12 ? -0.511 -23.362 75.343 1.00 17.16 12 PRO A CA 1
ATOM 2710 C C . PRO B 1 12 ? -1.864 -24.043 75.159 1.00 21.89 12 PRO A C 1
ATOM 2711 O O . PRO B 1 12 ? -2.798 -23.414 74.665 1.00 19.86 12 PRO A O 1
ATOM 2715 N N . PRO B 1 13 ? -1.973 -25.323 75.544 1.00 20.76 13 PRO A N 1
ATOM 2716 C CA . PRO B 1 13 ? -3.249 -26.036 75.401 1.00 25.80 13 PRO A CA 1
ATOM 2717 C C . PRO B 1 13 ? -4.373 -25.500 76.312 1.00 26.04 13 PRO A C 1
ATOM 2718 O O . PRO B 1 13 ? -5.517 -25.449 75.867 1.00 35.55 13 PRO A O 1
ATOM 2722 N N . HIS B 1 14 ? -4.065 -25.112 77.545 1.00 26.03 14 HIS A N 1
ATOM 2723 C CA . HIS B 1 14 ? -5.094 -24.598 78.453 1.00 30.07 14 HIS A CA 1
ATOM 2724 C C . HIS B 1 14 ? -5.640 -23.248 77.978 1.00 27.11 14 HIS A C 1
ATOM 2725 O O . HIS B 1 14 ? -4.926 -22.247 78.011 1.00 26.71 14 HIS A O 1
ATOM 2732 N N . ARG B 1 15 ? -6.894 -23.224 77.529 1.00 25.83 15 ARG A N 1
ATOM 2733 C CA . ARG B 1 15 ? -7.563 -21.969 77.191 1.00 21.08 15 ARG A CA 1
ATOM 2734 C C . ARG B 1 15 ? -8.723 -21.717 78.142 1.00 22.67 15 ARG A C 1
ATOM 2735 O O . ARG B 1 15 ? -9.496 -22.622 78.455 1.00 26.71 15 ARG A O 1
ATOM 2743 N N . TYR B 1 16 ? -8.836 -20.477 78.592 1.00 15.99 16 TYR A N 1
ATOM 2744 C CA . TYR B 1 16 ? -9.905 -20.077 79.491 1.00 16.49 16 TYR A CA 1
ATOM 2745 C C . TYR B 1 16 ? -10.656 -18.913 78.894 1.00 19.55 16 TYR A C 1
ATOM 2746 O O . TYR B 1 16 ? -10.071 -18.084 78.195 1.00 18.01 16 TYR A O 1
ATOM 2755 N N . SER B 1 17 ? -11.951 -18.831 79.177 1.00 19.94 17 SER A N 1
ATOM 2756 C CA . SER B 1 17 ? -12.696 -17.636 78.817 1.00 14.79 17 SER A CA 1
ATOM 2757 C C . SER B 1 17 ? -12.290 -16.517 79.766 1.00 18.53 17 SER A C 1
ATOM 2758 O O . SER B 1 17 ? -11.857 -16.772 80.898 1.00 16.63 17 SER A O 1
ATOM 2761 N N . GLN B 1 18 ? -12.422 -15.280 79.305 1.00 15.71 18 GLN A N 1
ATOM 2762 C CA . GLN B 1 18 ? -12.083 -14.128 80.124 1.00 14.48 18 GLN A CA 1
ATOM 2763 C C . GLN B 1 18 ? -12.868 -14.170 81.437 1.00 17.08 18 GLN A C 1
ATOM 2764 O O . GLN B 1 18 ? -12.342 -13.873 82.506 1.00 17.05 18 GLN A O 1
ATOM 2770 N N . SER B 1 19 ? -14.126 -14.569 81.344 1.00 17.96 19 SER A N 1
ATOM 2771 C CA . SER B 1 19 ? -15.013 -14.607 82.493 1.00 17.03 19 SER A CA 1
ATOM 2772 C C . SER B 1 19 ? -14.515 -15.615 83.543 1.00 18.85 19 SER A C 1
ATOM 2773 O O . SER B 1 19 ? -14.559 -15.336 84.746 1.00 17.78 19 SER A O 1
ATOM 2776 N N . GLU B 1 20 ? -14.074 -16.786 83.077 1.00 16.77 20 GLU A N 1
ATOM 2777 C CA . GLU B 1 20 ? -13.477 -17.809 83.944 1.00 19.75 20 GLU A CA 1
ATOM 2778 C C . GLU B 1 20 ? -12.227 -17.273 84.620 1.00 17.96 20 GLU A C 1
ATOM 2779 O O . GLU B 1 20 ? -12.033 -17.443 85.825 1.00 16.69 20 GLU A O 1
ATOM 2785 N N . ILE B 1 21 ? -11.372 -16.625 83.837 1.00 14.28 21 ILE A N 1
ATOM 2786 C CA . ILE B 1 21 ? -10.160 -16.040 84.393 1.00 15.99 21 ILE A CA 1
ATOM 2787 C C . ILE B 1 21 ? -10.501 -15.044 85.493 1.00 15.94 21 ILE A C 1
ATOM 2788 O O . ILE B 1 21 ? -9.956 -15.116 86.595 1.00 18.00 21 ILE A O 1
ATOM 2793 N N . THR B 1 22 ? -11.399 -14.114 85.196 1.00 15.33 22 THR A N 1
ATOM 2794 C CA . THR B 1 22 ? -11.728 -13.066 86.152 1.00 18.59 22 THR A CA 1
ATOM 2795 C C . THR B 1 22 ? -12.377 -13.637 87.414 1.00 18.86 22 THR A C 1
ATOM 2796 O O . THR B 1 22 ? -12.070 -13.206 88.528 1.00 21.19 22 THR A O 1
ATOM 2800 N N . ASP B 1 23 ? -13.275 -14.602 87.244 1.00 19.70 23 ASP A N 1
ATOM 2801 C CA . ASP B 1 23 ? -13.961 -15.181 88.394 1.00 21.37 23 ASP A CA 1
ATOM 2802 C C . ASP B 1 23 ? -12.981 -15.811 89.384 1.00 23.08 23 ASP A C 1
ATOM 2803 O O . ASP B 1 23 ? -13.162 -15.704 90.597 1.00 25.19 23 ASP A O 1
ATOM 2808 N N . SER B 1 24 ? -11.948 -16.471 88.869 1.00 20.15 24 SER A N 1
ATOM 2809 C CA . SER B 1 24 ? -10.936 -17.088 89.726 1.00 16.88 24 SER A CA 1
ATOM 2810 C C . SER B 1 24 ? -10.002 -16.041 90.308 1.00 18.43 24 SER A C 1
ATOM 2811 O O . SER B 1 24 ? -9.641 -16.090 91.486 1.00 19.72 24 SER A O 1
ATOM 2814 N N . PHE B 1 25 ? -9.599 -15.103 89.460 1.00 17.66 25 PHE A N 1
ATOM 2815 C CA . PHE B 1 25 ? -8.619 -14.082 89.817 1.00 19.18 25 PHE A CA 1
ATOM 2816 C C . PHE B 1 25 ? -9.032 -13.249 91.025 1.00 20.57 25 PHE A C 1
ATOM 2817 O O . PHE B 1 25 ? -8.213 -12.955 91.888 1.00 23.57 25 PHE A O 1
ATOM 2825 N N . VAL B 1 26 ? -10.297 -12.844 91.069 1.00 22.36 26 VAL A N 1
ATOM 2826 C CA . VAL B 1 26 ? -10.759 -11.974 92.145 1.00 22.99 26 VAL A CA 1
ATOM 2827 C C . VAL B 1 26 ? -10.775 -12.713 93.479 1.00 25.36 26 VAL A C 1
ATOM 2828 O O . VAL B 1 26 ? -10.924 -12.096 94.532 1.00 29.67 26 VAL A O 1
ATOM 2832 N N . GLU B 1 27 ? -10.612 -14.031 93.430 1.00 22.18 27 GLU A N 1
ATOM 2833 C CA . GLU B 1 27 ? -10.546 -14.834 94.647 1.00 22.70 27 GLU A CA 1
ATOM 2834 C C . GLU B 1 27 ? -9.114 -15.200 95.031 1.00 26.74 27 GLU A C 1
ATOM 2835 O O . GLU B 1 27 ? -8.893 -15.875 96.043 1.00 26.32 27 GLU A O 1
ATOM 2841 N N . PHE B 1 28 ? -8.143 -14.770 94.227 1.00 23.65 28 PHE A N 1
ATOM 2842 C CA . PHE B 1 28 ? -6.740 -15.015 94.556 1.00 24.41 28 PHE A CA 1
ATOM 2843 C C . PHE B 1 28 ? -6.355 -14.180 95.771 1.00 27.02 28 PHE A C 1
ATOM 2844 O O . PHE B 1 28 ? -6.951 -13.134 96.029 1.00 23.06 28 PHE A O 1
ATOM 2852 N N . PRO B 1 29 ? -5.344 -14.633 96.519 1.00 28.15 29 PRO A N 1
ATOM 2853 C CA . PRO B 1 29 ? -4.915 -13.913 97.721 1.00 24.92 29 PRO A CA 1
ATOM 2854 C C . PRO B 1 29 ? -4.577 -12.453 97.446 1.00 30.87 29 PRO A C 1
ATOM 2855 O O . PRO B 1 29 ? -3.876 -12.150 96.473 1.00 32.88 29 PRO A O 1
ATOM 2859 N N . GLY B 1 30 ? -5.155 -11.590 98.243 1.00 34.09 30 GLY A N 1
ATOM 2860 C CA . GLY B 1 30 ? -4.864 -10.188 98.208 1.00 34.48 30 GLY A CA 1
ATOM 2861 C C . GLY B 1 30 ? -5.644 -9.373 97.208 1.00 34.03 30 GLY A C 1
ATOM 2862 O O . GLY B 1 30 ? -5.490 -8.209 97.160 1.00 34.51 30 GLY A O 1
ATOM 2863 N N . LEU B 1 31 ? -6.502 -10.033 96.447 1.00 34.90 31 LEU A N 1
ATOM 2864 C CA . LEU B 1 31 ? -7.291 -9.377 95.452 1.00 29.91 31 LEU A CA 1
ATOM 2865 C C . LEU B 1 31 ? -8.754 -9.135 95.762 1.00 34.81 31 LEU A C 1
ATOM 2866 O O . LEU B 1 31 ? -9.335 -8.313 95.112 1.00 33.76 31 LEU A O 1
ATOM 2871 N N . LYS B 1 32 ? -9.375 -9.855 96.697 1.00 37.47 32 LYS A N 1
ATOM 2872 C CA . LYS B 1 32 ? -10.824 -9.732 96.836 1.00 37.17 32 LYS A CA 1
ATOM 2873 C C . LYS B 1 32 ? -11.248 -8.303 97.137 1.00 33.19 32 LYS A C 1
ATOM 2874 O O . LYS B 1 32 ? -12.271 -7.896 96.720 1.00 33.31 32 LYS A O 1
ATOM 2880 N N . GLU B 1 33 ? -10.426 -7.566 97.836 1.00 35.21 33 GLU A N 1
ATOM 2881 C CA . GLU B 1 33 ? -10.705 -6.166 98.141 1.00 33.38 33 GLU A CA 1
ATOM 2882 C C . GLU B 1 33 ? -10.724 -5.290 96.890 1.00 35.56 33 GLU A C 1
ATOM 2883 O O . GLU B 1 33 ? -11.068 -4.114 96.954 1.00 30.17 33 GLU A O 1
ATOM 2889 N N . HIS B 1 34 ? -10.346 -5.856 95.751 1.00 33.15 34 HIS A N 1
ATOM 2890 C CA . HIS B 1 34 ? -10.253 -5.068 94.527 1.00 30.99 34 HIS A CA 1
ATOM 2891 C C . HIS B 1 34 ? -11.154 -5.622 93.439 1.00 28.49 34 HIS A C 1
ATOM 2892 O O . HIS B 1 34 ? -10.996 -5.285 92.261 1.00 27.16 34 HIS A O 1
ATOM 2899 N N . GLU B 1 35 ? -12.100 -6.464 93.841 1.00 29.16 35 GLU A N 1
ATOM 2900 C CA . GLU B 1 35 ? -12.973 -7.145 92.897 1.00 28.11 35 GLU A CA 1
ATOM 2901 C C . GLU B 1 35 ? -13.612 -6.187 91.900 1.00 29.75 35 GLU A C 1
ATOM 2902 O O . GLU B 1 35 ? -13.702 -6.491 90.713 1.00 24.20 35 GLU A O 1
ATOM 2908 N N . GLU B 1 36 ? -14.056 -5.033 92.393 1.00 28.05 36 GLU A N 1
ATOM 2909 C CA . GLU B 1 36 ? -14.753 -4.058 91.566 1.00 28.22 36 GLU A CA 1
ATOM 2910 C C . GLU B 1 36 ? -13.898 -3.609 90.397 1.00 24.61 36 GLU A C 1
ATOM 2911 O O . GLU B 1 36 ? -14.306 -3.725 89.243 1.00 23.73 36 GLU A O 1
ATOM 2917 N N . ILE B 1 37 ? -12.711 -3.091 90.690 1.00 25.65 37 ILE A N 1
ATOM 2918 C CA . ILE B 1 37 ? -11.859 -2.569 89.631 1.00 25.60 37 ILE A CA 1
ATOM 2919 C C . ILE B 1 37 ? -11.340 -3.701 88.741 1.00 21.43 37 ILE A C 1
ATOM 2920 O O . ILE B 1 37 ? -11.203 -3.533 87.530 1.00 23.05 37 ILE A O 1
ATOM 2925 N N . ILE B 1 38 ? -11.064 -4.855 89.337 1.00 20.43 38 ILE A N 1
ATOM 2926 C CA . ILE B 1 38 ? -10.660 -6.013 88.543 1.00 20.20 38 ILE A CA 1
ATOM 2927 C C . ILE B 1 38 ? -11.716 -6.376 87.496 1.00 22.03 38 ILE A C 1
ATOM 2928 O O . ILE B 1 38 ? -11.405 -6.488 86.313 1.00 19.77 38 ILE A O 1
ATOM 2933 N N . ARG B 1 39 ? -12.969 -6.522 87.917 1.00 20.33 39 ARG A N 1
ATOM 2934 C CA . ARG B 1 39 ? -14.028 -6.894 86.980 1.00 19.21 39 ARG A CA 1
ATOM 2935 C C . ARG B 1 39 ? -14.233 -5.839 85.896 1.00 20.77 39 ARG A C 1
ATOM 2936 O O . ARG B 1 39 ? -14.458 -6.175 84.738 1.00 21.16 39 ARG A O 1
ATOM 2944 N N . ARG B 1 40 ? -14.157 -4.569 86.273 1.00 20.36 40 ARG A N 1
ATOM 2945 C CA . ARG B 1 40 ? -14.315 -3.490 85.303 1.00 21.94 40 ARG A CA 1
ATOM 2946 C C . ARG B 1 40 ? -13.220 -3.511 84.239 1.00 20.79 40 ARG A C 1
ATOM 2947 O O . ARG B 1 40 ? -13.510 -3.425 83.051 1.00 18.31 40 ARG A O 1
ATOM 2955 N N . LEU B 1 41 ? -11.963 -3.614 84.666 1.00 20.36 41 LEU A N 1
ATOM 2956 C CA . LEU B 1 41 ? -10.848 -3.637 83.723 1.00 19.70 41 LEU A CA 1
ATOM 2957 C C . LEU B 1 41 ? -10.873 -4.891 82.854 1.00 17.05 41 LEU A C 1
ATOM 2958 O O . LEU B 1 41 ? -10.633 -4.834 81.642 1.00 16.27 41 LEU A O 1
ATOM 2963 N N . HIS B 1 42 ? -11.150 -6.035 83.467 1.00 17.71 42 HIS A N 1
ATOM 2964 C CA . HIS B 1 42 ? -11.181 -7.276 82.693 1.00 16.58 42 HIS A CA 1
ATOM 2965 C C . HIS B 1 42 ? -12.293 -7.261 81.648 1.00 15.80 42 HIS A C 1
ATOM 2966 O O . HIS B 1 42 ? -12.101 -7.722 80.527 1.00 17.82 42 HIS A O 1
ATOM 2973 N N . ALA B 1 43 ? -13.442 -6.699 82.010 1.00 18.15 43 ALA A N 1
ATOM 2974 C CA . ALA B 1 43 ? -14.569 -6.641 81.089 1.00 20.63 43 ALA A CA 1
ATOM 2975 C C . ALA B 1 43 ? -14.293 -5.650 79.964 1.00 21.08 43 ALA A C 1
ATOM 2976 O O . ALA B 1 43 ? -14.698 -5.868 78.824 1.00 27.42 43 ALA A O 1
ATOM 2978 N N . ALA B 1 44 ? -13.586 -4.569 80.273 1.00 14.71 44 ALA A N 1
ATOM 2979 C CA . ALA B 1 44 ? -13.378 -3.521 79.278 1.00 19.45 44 ALA A CA 1
ATOM 2980 C C . ALA B 1 44 ? -12.244 -3.828 78.305 1.00 19.88 44 ALA A C 1
ATOM 2981 O O . ALA B 1 44 ? -11.946 -3.014 77.435 1.00 22.45 44 ALA A O 1
ATOM 2983 N N . ALA B 1 45 ? -11.628 -4.998 78.445 1.00 15.65 45 ALA A N 1
ATOM 2984 C CA . ALA B 1 45 ? -10.421 -5.324 77.674 1.00 18.17 45 ALA A CA 1
ATOM 2985 C C . ALA B 1 45 ? -10.686 -5.783 76.238 1.00 15.30 45 ALA A C 1
ATOM 2986 O O . ALA B 1 45 ? -9.759 -5.847 75.424 1.00 16.98 45 ALA A O 1
ATOM 2988 N N . LYS B 1 46 ? -11.939 -6.102 75.928 1.00 15.92 46 LYS A N 1
ATOM 2989 C CA . LYS B 1 46 ? -12.301 -6.664 74.628 1.00 15.49 46 LYS A CA 1
ATOM 2990 C C . LYS B 1 46 ? -11.500 -7.927 74.326 1.00 15.43 46 LYS A C 1
ATOM 2991 O O . LYS B 1 46 ? -11.210 -8.252 73.175 1.00 15.99 46 LYS A O 1
ATOM 2997 N N . VAL B 1 47 ? -11.180 -8.644 75.394 1.00 15.95 47 VAL A N 1
ATOM 2998 C CA . VAL B 1 47 ? -10.542 -9.947 75.313 1.00 13.14 47 VAL A CA 1
ATOM 2999 C C . VAL B 1 47 ? -11.554 -11.018 75.728 1.00 16.07 47 VAL A C 1
ATOM 3000 O O . VAL B 1 47 ? -12.120 -10.948 76.813 1.00 16.62 47 VAL A O 1
ATOM 3004 N N . ASN B 1 48 ? -11.786 -12.001 74.861 1.00 14.35 48 ASN A N 1
ATOM 3005 C CA . ASN B 1 48 ? -12.812 -13.011 75.133 1.00 15.56 48 ASN A CA 1
ATOM 3006 C C . ASN B 1 48 ? -12.276 -14.253 75.807 1.00 16.15 48 ASN A C 1
ATOM 3007 O O . ASN B 1 48 ? -13.030 -15.024 76.391 1.00 16.65 48 ASN A O 1
ATOM 3012 N N . GLY B 1 49 ? -10.972 -14.457 75.698 1.00 15.15 49 GLY A N 1
ATOM 3013 C CA . GLY B 1 49 ? -10.337 -15.619 76.286 1.00 16.61 49 GLY A CA 1
ATOM 3014 C C . GLY B 1 49 ? -8.848 -15.559 76.052 1.00 14.44 49 GLY A C 1
ATOM 3015 O O . GLY B 1 49 ? -8.373 -14.819 75.191 1.00 12.62 49 GLY A O 1
ATOM 3016 N N . ARG B 1 50 ? -8.115 -16.329 76.844 1.00 17.27 50 ARG A N 1
ATOM 3017 C CA . ARG B 1 50 ? -6.665 -16.386 76.749 1.00 13.41 50 ARG A CA 1
ATOM 3018 C C . ARG B 1 50 ? -6.167 -17.783 77.039 1.00 14.63 50 ARG A C 1
ATOM 3019 O O . ARG B 1 50 ? -6.819 -18.559 77.754 1.00 16.35 50 ARG A O 1
ATOM 3027 N N . HIS B 1 51 ? -5.013 -18.101 76.465 1.00 14.15 51 HIS A N 1
ATOM 3028 C CA . HIS B 1 51 ? -4.299 -19.335 76.764 1.00 15.32 51 HIS A CA 1
ATOM 3029 C C . HIS B 1 51 ? -3.293 -19.027 77.857 1.00 16.02 51 HIS A C 1
ATOM 3030 O O . HIS B 1 51 ? -2.615 -17.986 77.824 1.00 14.32 51 HIS A O 1
ATOM 3037 N N . LEU B 1 52 ? -3.225 -19.915 78.844 1.00 14.60 52 LEU A N 1
ATOM 3038 C CA . LEU B 1 52 ? -2.296 -19.773 79.946 1.00 14.85 52 LEU A CA 1
ATOM 3039 C C . LEU B 1 52 ? -1.410 -21.000 80.014 1.00 13.67 52 LEU A C 1
ATOM 3040 O O . LEU B 1 52 ? -1.880 -22.135 79.860 1.00 16.87 52 LEU A O 1
ATOM 3045 N N . VAL B 1 53 ? -0.130 -20.766 80.276 1.00 14.15 53 VAL A N 1
ATOM 3046 C CA . VAL B 1 53 ? 0.868 -21.817 80.251 1.00 15.11 53 VAL A CA 1
ATOM 3047 C C . VAL B 1 53 ? 0.763 -22.743 81.461 1.00 17.14 53 VAL A C 1
ATOM 3048 O O . VAL B 1 53 ? 1.161 -23.901 81.384 1.00 17.36 53 VAL A O 1
ATOM 3052 N N . LEU B 1 54 ? 0.221 -22.232 82.568 1.00 13.46 54 LEU A N 1
ATOM 3053 C CA . LEU B 1 54 ? -0.105 -23.064 83.737 1.00 19.13 54 LEU A CA 1
ATOM 3054 C C . LEU B 1 54 ? -1.618 -23.182 83.912 1.00 17.83 54 LEU A C 1
ATOM 3055 O O . LEU B 1 54 ? -2.367 -22.309 83.465 1.00 16.28 54 LEU A O 1
ATOM 3060 N N . PRO B 1 55 ? -2.075 -24.256 84.581 1.00 17.62 55 PRO A N 1
ATOM 3061 C CA . PRO B 1 55 ? -3.484 -24.326 84.988 1.00 19.48 55 PRO A CA 1
ATOM 3062 C C . PRO B 1 55 ? -3.858 -23.092 85.795 1.00 17.18 55 PRO A C 1
ATOM 3063 O O . PRO B 1 55 ? -3.052 -22.608 86.577 1.00 17.30 55 PRO A O 1
ATOM 3067 N N . LEU B 1 56 ? -5.068 -22.581 85.599 1.00 20.77 56 LEU A N 1
ATOM 3068 C CA . LEU B 1 56 ? -5.504 -21.356 86.258 1.00 20.92 56 LEU A CA 1
ATOM 3069 C C . LEU B 1 56 ? -5.284 -21.441 87.773 1.00 18.33 56 LEU A C 1
ATOM 3070 O O . LEU B 1 56 ? -4.837 -20.486 88.414 1.00 18.60 56 LEU A O 1
ATOM 3075 N N . GLN B 1 57 ? -5.577 -22.609 88.336 1.00 20.35 57 GLN A N 1
ATOM 3076 C CA . GLN B 1 57 ? -5.491 -22.836 89.776 1.00 20.35 57 GLN A CA 1
ATOM 3077 C C . GLN B 1 57 ? -4.084 -22.687 90.345 1.00 21.72 57 GLN A C 1
ATOM 3078 O O . GLN B 1 57 ? -3.915 -22.491 91.543 1.00 22.01 57 GLN A O 1
ATOM 3084 N N . GLN B 1 58 ? -3.072 -22.791 89.493 1.00 20.76 58 GLN A N 1
ATOM 3085 C CA . GLN B 1 58 ? -1.701 -22.818 89.980 1.00 18.90 58 GLN A CA 1
ATOM 3086 C C . GLN B 1 58 ? -1.160 -21.427 90.295 1.00 17.61 58 GLN A C 1
ATOM 3087 O O . GLN B 1 58 ? -0.227 -21.287 91.083 1.00 17.36 58 GLN A O 1
ATOM 3093 N N . TYR B 1 59 ? -1.757 -20.392 89.704 1.00 15.71 59 TYR A N 1
ATOM 3094 C CA . TYR B 1 59 ? -1.179 -19.051 89.817 1.00 16.68 59 TYR A CA 1
ATOM 3095 C C . TYR B 1 59 ? -1.002 -18.451 91.210 1.00 15.47 59 TYR A C 1
ATOM 3096 O O . TYR B 1 59 ? 0.018 -17.825 91.469 1.00 13.97 59 TYR A O 1
ATOM 3105 N N . PRO B 1 60 ? -1.975 -18.644 92.113 1.00 17.82 60 PRO A N 1
ATOM 3106 C CA . PRO B 1 60 ? -1.782 -18.104 93.463 1.00 21.72 60 PRO A CA 1
ATOM 3107 C C . PRO B 1 60 ? -0.530 -18.643 94.152 1.00 18.82 60 PRO A C 1
ATOM 3108 O O . PRO B 1 60 ? -0.011 -17.977 95.047 1.00 19.34 60 PRO A O 1
ATOM 3112 N N . SER B 1 61 ? -0.052 -19.816 93.748 1.00 13.84 61 SER A N 1
ATOM 3113 C CA . SER B 1 61 ? 1.160 -20.379 94.345 1.00 15.27 61 SER A CA 1
ATOM 3114 C C . SER B 1 61 ? 2.425 -19.846 93.683 1.00 17.60 61 SER A C 1
ATOM 3115 O O . SER B 1 61 ? 3.534 -20.150 94.121 1.00 15.79 61 SER A O 1
ATOM 3118 N N . LEU B 1 62 ? 2.254 -19.057 92.623 1.00 14.76 62 LEU A N 1
ATOM 3119 C CA . LEU B 1 62 ? 3.383 -18.508 91.869 1.00 13.11 62 LEU A CA 1
ATOM 3120 C C . LEU B 1 62 ? 3.775 -17.137 92.375 1.00 15.44 62 LEU A C 1
ATOM 3121 O O . LEU B 1 62 ? 3.546 -16.138 91.702 1.00 15.95 62 LEU A O 1
ATOM 3126 N N . THR B 1 63 ? 4.374 -17.089 93.560 1.00 13.10 63 THR A N 1
ATOM 3127 C CA . THR B 1 63 ? 4.747 -15.830 94.168 1.00 11.65 63 THR A CA 1
ATOM 3128 C C . THR B 1 63 ? 6.252 -15.584 94.150 1.00 11.13 63 THR A C 1
ATOM 3129 O O . THR B 1 63 ? 6.702 -14.492 94.474 1.00 12.70 63 THR A O 1
ATOM 3133 N N . ASP B 1 64 ? 7.028 -16.593 93.782 1.00 9.82 64 ASP A N 1
ATOM 3134 C CA . ASP B 1 64 ? 8.483 -16.449 93.753 1.00 11.08 64 ASP A CA 1
ATOM 3135 C C . ASP B 1 64 ? 9.003 -16.263 92.325 1.00 10.22 64 ASP A C 1
ATOM 3136 O O . ASP B 1 64 ? 8.738 -17.071 91.446 1.00 10.07 64 ASP A O 1
ATOM 3141 N N . PHE B 1 65 ? 9.727 -15.176 92.098 1.00 10.08 65 PHE A N 1
ATOM 3142 C CA . PHE B 1 65 ? 10.235 -14.861 90.761 1.00 10.23 65 PHE A CA 1
ATOM 3143 C C . PHE B 1 65 ? 11.203 -15.933 90.283 1.00 9.38 65 PHE A C 1
ATOM 3144 O O . PHE B 1 65 ? 11.255 -16.228 89.090 1.00 9.24 65 PHE A O 1
ATOM 3152 N N . GLY B 1 66 ? 11.963 -16.511 91.210 1.00 8.74 66 GLY A N 1
ATOM 3153 C CA . GLY B 1 66 ? 12.842 -17.628 90.876 1.00 12.37 66 GLY A CA 1
ATOM 3154 C C . GLY B 1 66 ? 12.079 -18.842 90.353 1.00 10.79 66 GLY A C 1
ATOM 3155 O O . GLY B 1 66 ? 12.451 -19.446 89.341 1.00 11.73 66 GLY A O 1
ATOM 3156 N N . ASP B 1 67 ? 10.998 -19.213 91.036 1.00 8.69 67 ASP A N 1
ATOM 3157 C CA . ASP B 1 67 ? 10.159 -20.303 90.555 1.00 7.95 67 ASP A CA 1
ATOM 3158 C C . ASP B 1 67 ? 9.618 -19.947 89.178 1.00 9.63 67 ASP A C 1
ATOM 3159 O O . ASP B 1 67 ? 9.641 -20.772 88.268 1.00 7.51 67 ASP A O 1
ATOM 3164 N N . ALA B 1 68 ? 9.099 -18.731 89.040 1.00 10.17 68 ALA A N 1
ATOM 3165 C CA . ALA B 1 68 ? 8.430 -18.352 87.790 1.00 10.15 68 ALA A CA 1
ATOM 3166 C C . ALA B 1 68 ? 9.401 -18.319 86.614 1.00 8.74 68 ALA A C 1
ATOM 3167 O O . ALA B 1 68 ? 9.067 -18.768 85.513 1.00 10.04 68 ALA A O 1
ATOM 3169 N N . ASN B 1 69 ? 10.589 -17.776 86.840 1.00 8.51 69 ASN A N 1
ATOM 3170 C CA . ASN B 1 69 ? 11.551 -17.676 85.757 1.00 10.92 69 ASN A CA 1
ATOM 3171 C C . ASN B 1 69 ? 12.070 -19.044 85.338 1.00 11.43 69 ASN A C 1
ATOM 3172 O O . ASN B 1 69 ? 12.301 -19.279 84.162 1.00 11.37 69 ASN A O 1
ATOM 3177 N N . GLU B 1 70 ? 12.265 -19.943 86.301 1.00 9.95 70 GLU A N 1
ATOM 3178 C CA . GLU B 1 70 ? 12.673 -21.316 85.952 1.00 10.00 70 GLU A CA 1
ATOM 3179 C C . GLU B 1 70 ? 11.614 -21.979 85.084 1.00 11.43 70 GLU A C 1
ATOM 3180 O O . GLU B 1 70 ? 11.933 -22.652 84.095 1.00 11.47 70 GLU A O 1
ATOM 3186 N N . ILE B 1 71 ? 10.352 -21.796 85.462 1.00 8.11 71 ILE A N 1
ATOM 3187 C CA . ILE B 1 71 ? 9.241 -22.352 84.696 1.00 8.88 71 ILE A CA 1
ATOM 3188 C C . ILE B 1 71 ? 9.209 -21.707 83.305 1.00 10.70 71 ILE A C 1
ATOM 3189 O O . ILE B 1 71 ? 9.023 -22.386 82.297 1.00 10.12 71 ILE A O 1
ATOM 3194 N N . PHE B 1 72 ? 9.436 -20.401 83.256 1.00 10.03 72 PHE A N 1
ATOM 3195 C CA . PHE B 1 72 ? 9.514 -19.698 81.977 1.00 10.20 72 PHE A CA 1
ATOM 3196 C C . PHE B 1 72 ? 10.505 -20.348 81.020 1.00 11.52 72 PHE A C 1
ATOM 3197 O O . PHE B 1 72 ? 10.196 -20.574 79.840 1.00 12.27 72 PHE A O 1
ATOM 3205 N N . ILE B 1 73 ? 11.708 -20.614 81.512 1.00 10.55 73 ILE A N 1
ATOM 3206 C CA . ILE B 1 73 ? 12.744 -21.165 80.650 1.00 10.42 73 ILE A CA 1
ATOM 3207 C C . ILE B 1 73 ? 12.285 -22.496 80.046 1.00 12.74 73 ILE A C 1
ATOM 3208 O O . ILE B 1 73 ? 12.396 -22.707 78.845 1.00 15.64 73 ILE A O 1
ATOM 3213 N N . GLU B 1 74 ? 11.752 -23.379 80.882 1.00 13.15 74 GLU A N 1
ATOM 3214 C CA . GLU B 1 74 ? 11.279 -24.686 80.420 1.00 13.69 74 GLU A CA 1
ATOM 3215 C C . GLU B 1 74 ? 10.134 -24.569 79.391 1.00 14.03 74 GLU A C 1
ATOM 3216 O O . GLU B 1 74 ? 10.214 -25.123 78.278 1.00 14.57 74 GLU A O 1
ATOM 3222 N N . LYS B 1 75 ? 9.099 -23.810 79.741 1.00 11.39 75 LYS A N 1
ATOM 3223 C CA . LYS B 1 75 ? 7.892 -23.686 78.918 1.00 12.77 75 LYS A CA 1
ATOM 3224 C C . LYS B 1 75 ? 8.135 -22.891 77.649 1.00 11.64 75 LYS A C 1
ATOM 3225 O O . LYS B 1 75 ? 7.525 -23.159 76.601 1.00 11.93 75 LYS A O 1
ATOM 3231 N N . ALA B 1 76 ? 8.998 -21.886 77.747 1.00 10.33 76 ALA A N 1
ATOM 3232 C CA . ALA B 1 76 ? 9.280 -21.033 76.588 1.00 10.72 76 ALA A CA 1
ATOM 3233 C C . ALA B 1 76 ? 10.063 -21.786 75.518 1.00 14.06 76 ALA A C 1
ATOM 3234 O O . ALA B 1 76 ? 9.817 -21.630 74.319 1.00 11.26 76 ALA A O 1
ATOM 3236 N N . VAL B 1 77 ? 11.009 -22.617 75.941 1.00 10.55 77 VAL A N 1
ATOM 3237 C CA . VAL B 1 77 ? 11.748 -23.387 74.963 1.00 13.36 77 VAL A CA 1
ATOM 3238 C C . VAL B 1 77 ? 10.805 -24.362 74.264 1.00 10.48 77 VAL A C 1
ATOM 3239 O O . VAL B 1 77 ? 10.843 -24.473 73.048 1.00 12.00 77 VAL A O 1
ATOM 3243 N N . ASP B 1 78 ? 9.926 -25.018 75.021 1.00 12.46 78 ASP A N 1
ATOM 3244 C CA . ASP B 1 78 ? 8.930 -25.918 74.422 1.00 13.57 78 ASP A CA 1
ATOM 3245 C C . ASP B 1 78 ? 8.074 -25.208 73.369 1.00 13.47 78 ASP A C 1
ATOM 3246 O O . ASP B 1 78 ? 7.902 -25.694 72.251 1.00 13.30 78 ASP A O 1
ATOM 3251 N N . LEU B 1 79 ? 7.493 -24.082 73.753 1.00 10.68 79 LEU A N 1
ATOM 3252 C CA . LEU B 1 79 ? 6.612 -23.357 72.842 1.00 12.07 79 LEU A CA 1
ATOM 3253 C C . LEU B 1 79 ? 7.369 -22.773 71.654 1.00 14.19 79 LEU A C 1
ATOM 3254 O O . LEU B 1 79 ? 6.845 -22.749 70.539 1.00 13.34 79 LEU A O 1
ATOM 3259 N N . GLY B 1 80 ? 8.592 -22.303 71.891 1.00 12.40 80 GLY A N 1
ATOM 3260 C CA . GLY B 1 80 ? 9.424 -21.755 70.830 1.00 12.59 80 GLY A CA 1
ATOM 3261 C C . GLY B 1 80 ? 9.768 -22.801 69.790 1.00 11.14 80 GLY A C 1
ATOM 3262 O O . GLY B 1 80 ? 9.834 -22.524 68.586 1.00 10.78 80 GLY A O 1
ATOM 3263 N N . VAL B 1 81 ? 10.013 -24.015 70.268 1.00 10.49 81 VAL A N 1
ATOM 3264 C CA . VAL B 1 81 ? 10.355 -25.126 69.402 1.00 13.84 81 VAL A CA 1
ATOM 3265 C C . VAL B 1 81 ? 9.139 -25.475 68.556 1.00 11.41 81 VAL A C 1
ATOM 3266 O O . VAL B 1 81 ? 9.246 -25.633 67.331 1.00 12.42 81 VAL A O 1
ATOM 3270 N N . GLU B 1 82 ? 7.981 -25.540 69.200 1.00 10.37 82 GLU A N 1
ATOM 3271 C CA . GLU B 1 82 ? 6.736 -25.826 68.504 1.00 12.89 82 GLU A CA 1
ATOM 3272 C C . GLU B 1 82 ? 6.475 -24.801 67.397 1.00 12.08 82 GLU A C 1
ATOM 3273 O O . GLU B 1 82 ? 6.117 -25.170 66.276 1.00 13.73 82 GLU A O 1
ATOM 3279 N N . ALA B 1 83 ? 6.659 -23.521 67.711 1.00 11.96 83 ALA A N 1
ATOM 3280 C CA . ALA B 1 83 ? 6.352 -22.472 66.742 1.00 11.07 83 ALA A CA 1
ATOM 3281 C C . ALA B 1 83 ? 7.303 -22.566 65.567 1.00 11.12 83 ALA A C 1
ATOM 3282 O O . ALA B 1 83 ? 6.882 -22.445 64.418 1.00 11.92 83 ALA A O 1
ATOM 3284 N N . LEU B 1 84 ? 8.583 -22.789 65.852 1.00 10.39 84 LEU A N 1
ATOM 3285 C CA . LEU B 1 84 ? 9.581 -22.849 64.784 1.00 12.37 84 LEU A CA 1
ATOM 3286 C C . LEU B 1 84 ? 9.399 -24.082 63.899 1.00 12.89 84 LEU A C 1
ATOM 3287 O O . LEU B 1 84 ? 9.510 -23.983 62.672 1.00 12.01 84 LEU A O 1
ATOM 3292 N N . LEU B 1 85 ? 9.110 -25.233 64.507 1.00 12.05 85 LEU A N 1
ATOM 3293 C CA . LEU B 1 85 ? 8.814 -26.424 63.702 1.00 14.12 85 LEU A CA 1
ATOM 3294 C C . LEU B 1 85 ? 7.635 -26.178 62.750 1.00 14.78 85 LEU A C 1
ATOM 3295 O O . LEU B 1 85 ? 7.680 -26.566 61.573 1.00 14.21 85 LEU A O 1
ATOM 3300 N N . GLY B 1 86 ? 6.591 -25.531 63.265 1.00 11.34 86 GLY A N 1
ATOM 3301 C CA . GLY B 1 86 ? 5.407 -25.216 62.484 1.00 11.63 86 GLY A CA 1
ATOM 3302 C C . GLY B 1 86 ? 5.748 -24.286 61.336 1.00 12.90 86 GLY A C 1
ATOM 3303 O O . GLY B 1 86 ? 5.322 -24.495 60.203 1.00 13.26 86 GLY A O 1
ATOM 3304 N N . ALA B 1 87 ? 6.522 -23.248 61.625 1.00 11.12 87 ALA A N 1
ATOM 3305 C CA . ALA B 1 87 ? 6.934 -22.317 60.563 1.00 10.21 87 ALA A CA 1
ATOM 3306 C C . ALA B 1 87 ? 7.824 -22.977 59.510 1.00 13.73 87 ALA A C 1
ATOM 3307 O O . ALA B 1 87 ? 7.701 -22.678 58.317 1.00 12.91 87 ALA A O 1
ATOM 3309 N N . LEU B 1 88 ? 8.710 -23.872 59.946 1.00 12.14 88 LEU A N 1
ATOM 3310 C CA . LEU B 1 88 ? 9.561 -24.616 59.018 1.00 11.77 88 LEU A CA 1
ATOM 3311 C C . LEU B 1 88 ? 8.725 -25.525 58.126 1.00 14.99 88 LEU A C 1
ATOM 3312 O O . LEU B 1 88 ? 8.985 -25.648 56.926 1.00 15.97 88 LEU A O 1
ATOM 3317 N N . ASP B 1 89 ? 7.714 -26.157 58.715 1.00 16.02 89 ASP A N 1
ATOM 3318 C CA . ASP B 1 89 ? 6.799 -26.986 57.940 1.00 19.47 89 ASP A CA 1
ATOM 3319 C C . ASP B 1 89 ? 6.078 -26.151 56.872 1.00 17.55 89 ASP A C 1
ATOM 3320 O O . ASP B 1 89 ? 5.976 -26.564 55.714 1.00 20.60 89 ASP A O 1
ATOM 3325 N N . ASP B 1 90 ? 5.583 -24.977 57.266 1.00 15.73 90 ASP A N 1
ATOM 3326 C CA . ASP B 1 90 ? 4.900 -24.055 56.355 1.00 18.45 90 ASP A CA 1
ATOM 3327 C C . ASP B 1 90 ? 5.822 -23.665 55.188 1.00 19.39 90 ASP A C 1
ATOM 3328 O O . ASP B 1 90 ? 5.378 -23.510 54.032 1.00 16.64 90 ASP A O 1
ATOM 3333 N N . ALA B 1 91 ? 7.111 -23.534 55.481 1.00 16.92 91 ALA A N 1
ATOM 3334 C CA . ALA B 1 91 ? 8.097 -23.159 54.469 1.00 17.12 91 ALA A CA 1
ATOM 3335 C C . ALA B 1 91 ? 8.669 -24.344 53.668 1.00 18.09 91 ALA A C 1
ATOM 3336 O O . ALA B 1 91 ? 9.402 -24.140 52.705 1.00 20.67 91 ALA A O 1
ATOM 3338 N N . ASN B 1 92 ? 8.331 -25.563 54.073 1.00 18.39 92 ASN A N 1
ATOM 3339 C CA . ASN B 1 92 ? 8.923 -26.771 53.506 1.00 19.34 92 ASN A CA 1
ATOM 3340 C C . ASN B 1 92 ? 10.441 -26.741 53.648 1.00 17.54 92 ASN A C 1
ATOM 3341 O O . ASN B 1 92 ? 11.166 -27.072 52.715 1.00 23.10 92 ASN A O 1
ATOM 3346 N N . LEU B 1 93 ? 10.916 -26.326 54.819 1.00 14.75 93 LEU A N 1
ATOM 3347 C CA . LEU B 1 93 ? 12.345 -26.279 55.109 1.00 15.51 93 LEU A CA 1
ATOM 3348 C C . LEU B 1 93 ? 12.661 -27.097 56.357 1.00 15.67 93 LEU A C 1
ATOM 3349 O O . LEU B 1 93 ? 11.759 -27.547 57.054 1.00 15.54 93 LEU A O 1
ATOM 3354 N N . ARG B 1 94 ? 13.944 -27.287 56.631 1.00 15.68 94 ARG A N 1
ATOM 3355 C CA . ARG B 1 94 ? 14.357 -28.104 57.768 1.00 19.45 94 ARG A CA 1
ATOM 3356 C C . ARG B 1 94 ? 15.258 -27.296 58.689 1.00 16.56 94 ARG A C 1
ATOM 3357 O O . ARG B 1 94 ? 15.842 -26.295 58.268 1.00 15.54 94 ARG A O 1
ATOM 3365 N N . PRO B 1 95 ? 15.384 -27.731 59.949 1.00 19.10 95 PRO A N 1
ATOM 3366 C CA . PRO B 1 95 ? 16.225 -27.031 60.923 1.00 18.14 95 PRO A CA 1
ATOM 3367 C C . PRO B 1 95 ? 17.644 -26.792 60.424 1.00 16.18 95 PRO A C 1
ATOM 3368 O O . PRO B 1 95 ? 18.158 -25.690 60.631 1.00 18.73 95 PRO A O 1
ATOM 3372 N N . SER B 1 96 ? 18.251 -27.785 59.773 1.00 21.50 96 SER A N 1
ATOM 3373 C CA . SER B 1 96 ? 19.609 -27.643 59.243 1.00 18.49 96 SER A CA 1
ATOM 3374 C C . SER B 1 96 ? 19.742 -26.572 58.152 1.00 17.53 96 SER A C 1
ATOM 3375 O O . SER B 1 96 ? 20.852 -26.157 57.841 1.00 20.14 96 SER A O 1
ATOM 3378 N N . ASP B 1 97 ? 18.627 -26.133 57.568 1.00 16.84 97 ASP A N 1
ATOM 3379 C CA . ASP B 1 97 ? 18.665 -25.041 56.591 1.00 18.25 97 ASP A CA 1
ATOM 3380 C C . ASP B 1 97 ? 18.898 -23.656 57.211 1.00 16.11 97 ASP A C 1
ATOM 3381 O O . ASP B 1 97 ? 19.296 -22.713 56.528 1.00 14.88 97 ASP A O 1
ATOM 3386 N N . ILE B 1 98 ? 18.645 -23.528 58.503 1.00 12.02 98 ILE A N 1
ATOM 3387 C CA . ILE B 1 98 ? 18.692 -22.231 59.165 1.00 12.62 98 ILE A CA 1
ATOM 3388 C C . ILE B 1 98 ? 20.114 -21.669 59.336 1.00 13.94 98 ILE A C 1
ATOM 3389 O O . ILE B 1 98 ? 20.996 -22.328 59.880 1.00 13.51 98 ILE A O 1
ATOM 3394 N N . ASP B 1 99 ? 20.328 -20.439 58.879 1.00 12.43 99 ASP A N 1
ATOM 3395 C CA . ASP B 1 99 ? 21.636 -19.800 59.000 1.00 11.80 99 ASP A CA 1
ATOM 3396 C C . ASP B 1 99 ? 21.712 -18.804 60.143 1.00 12.00 99 ASP A C 1
ATOM 3397 O O . ASP B 1 99 ? 22.804 -18.455 60.597 1.00 11.75 99 ASP A O 1
ATOM 3402 N N . MET B 1 100 ? 20.553 -18.315 60.576 1.00 11.01 100 MET A N 1
ATOM 3403 C CA . MET B 1 100 ? 20.489 -17.286 61.617 1.00 9.87 100 MET A CA 1
ATOM 3404 C C . MET B 1 100 ? 19.171 -17.444 62.352 1.00 11.73 100 MET A C 1
ATOM 3405 O O . MET B 1 100 ? 18.121 -17.615 61.738 1.00 11.55 100 MET A O 1
ATOM 3410 N N . ILE B 1 101 ? 19.238 -17.447 63.677 1.00 11.03 101 ILE A N 1
ATOM 3411 C CA . ILE B 1 101 ? 18.036 -17.456 64.500 1.00 11.16 101 ILE A CA 1
ATOM 3412 C C . ILE B 1 101 ? 18.056 -16.250 65.419 1.00 10.47 101 ILE A C 1
ATOM 3413 O O . ILE B 1 101 ? 19.040 -16.013 66.123 1.00 11.73 101 ILE A O 1
ATOM 3418 N N . ALA B 1 102 ? 16.975 -15.475 65.373 1.00 10.88 102 ALA A N 1
ATOM 3419 C CA . ALA B 1 102 ? 16.747 -14.390 66.315 1.00 9.96 102 ALA A CA 1
ATOM 3420 C C . ALA B 1 102 ? 15.623 -14.817 67.238 1.00 13.03 102 ALA A C 1
ATOM 3421 O O . ALA B 1 102 ? 14.650 -15.416 66.793 1.00 12.83 102 ALA A O 1
ATOM 3423 N N . THR B 1 103 ? 15.748 -14.523 68.525 1.00 13.13 103 THR A N 1
ATOM 3424 C CA . THR B 1 103 ? 14.636 -14.767 69.431 1.00 11.08 103 THR A CA 1
ATOM 3425 C C . THR B 1 103 ? 14.236 -13.496 70.146 1.00 15.69 103 THR A C 1
ATOM 3426 O O . THR B 1 103 ? 15.066 -12.626 70.414 1.00 19.15 103 THR A O 1
ATOM 3430 N N . ALA B 1 104 ? 12.949 -13.381 70.442 1.00 10.96 104 ALA A N 1
ATOM 3431 C CA . ALA B 1 104 ? 12.447 -12.199 71.106 1.00 15.00 104 ALA A CA 1
ATOM 3432 C C . ALA B 1 104 ? 11.595 -12.621 72.276 1.00 11.54 104 ALA A C 1
ATOM 3433 O O . ALA B 1 104 ? 10.708 -13.470 72.131 1.00 11.23 104 ALA A O 1
ATOM 3435 N N . THR B 1 105 ? 11.884 -12.041 73.436 1.00 11.47 105 THR A N 1
ATOM 3436 C CA . THR B 1 105 ? 11.000 -12.156 74.584 1.00 10.79 105 THR A CA 1
ATOM 3437 C C . THR B 1 105 ? 11.252 -10.946 75.457 1.00 11.21 105 THR A C 1
ATOM 3438 O O . THR B 1 105 ? 12.317 -10.296 75.372 1.00 13.03 105 THR A O 1
ATOM 3442 N N . VAL B 1 106 ? 10.270 -10.629 76.292 1.00 10.94 106 VAL A N 1
ATOM 3443 C CA . VAL B 1 106 ? 10.471 -9.657 77.346 1.00 12.89 106 VAL A CA 1
ATOM 3444 C C . VAL B 1 106 ? 9.961 -10.216 78.683 1.00 11.62 106 VAL A C 1
ATOM 3445 O O . VAL B 1 106 ? 9.995 -9.530 79.705 1.00 12.61 106 VAL A O 1
ATOM 3449 N N . THR B 1 107 ? 9.505 -11.468 78.671 1.00 9.12 107 THR A N 1
ATOM 3450 C CA . THR B 1 107 ? 8.779 -12.008 79.833 1.00 11.19 107 THR A CA 1
ATOM 3451 C C . THR B 1 107 ? 9.565 -12.982 80.700 1.00 10.23 107 THR A C 1
ATOM 3452 O O . THR B 1 107 ? 9.045 -13.499 81.699 1.00 11.50 107 THR A O 1
ATOM 3456 N N . GLY B 1 108 ? 10.821 -13.211 80.338 1.00 9.82 108 GLY A N 1
ATOM 3457 C CA . GLY B 1 108 ? 11.698 -14.023 81.162 1.00 12.09 108 GLY A CA 1
ATOM 3458 C C . GLY B 1 108 ? 13.156 -13.781 80.840 1.00 12.47 108 GLY A C 1
ATOM 3459 O O . GLY B 1 108 ? 13.493 -13.195 79.813 1.00 12.19 108 GLY A O 1
ATOM 3460 N N . VAL B 1 109 ? 14.027 -14.246 81.724 1.00 10.73 109 VAL A N 1
ATOM 3461 C CA . VAL B 1 109 ? 15.437 -13.916 81.642 1.00 13.21 109 VAL A CA 1
ATOM 3462 C C . VAL B 1 109 ? 16.247 -15.192 81.543 1.00 12.98 109 VAL A C 1
ATOM 3463 O O . VAL B 1 109 ? 16.326 -15.966 82.498 1.00 13.31 109 VAL A O 1
ATOM 3467 N N . ALA B 1 110 ? 16.842 -15.422 80.380 1.00 11.02 110 ALA A N 1
ATOM 3468 C CA . ALA B 1 110 ? 17.519 -16.684 80.135 1.00 12.37 110 ALA A CA 1
ATOM 3469 C C . ALA B 1 110 ? 18.947 -16.461 79.668 1.00 10.58 110 ALA A C 1
ATOM 3470 O O . ALA B 1 110 ? 19.179 -15.844 78.625 1.00 12.64 110 ALA A O 1
ATOM 3472 N N . VAL B 1 111 ? 19.903 -16.945 80.454 1.00 9.19 111 VAL A N 1
ATOM 3473 C CA . VAL B 1 111 ? 21.302 -16.989 80.022 1.00 10.27 111 VAL A CA 1
ATOM 3474 C C . VAL B 1 111 ? 21.838 -18.360 80.399 1.00 11.15 111 VAL A C 1
ATOM 3475 O O . VAL B 1 111 ? 21.914 -18.679 81.581 1.00 16.11 111 VAL A O 1
ATOM 3479 N N . PRO B 1 112 ? 22.183 -19.192 79.399 1.00 12.24 112 PRO A N 1
ATOM 3480 C CA . PRO B 1 112 ? 22.137 -18.912 77.960 1.00 13.35 112 PRO A CA 1
ATOM 3481 C C . PRO B 1 112 ? 20.745 -18.627 77.425 1.00 12.41 112 PRO A C 1
ATOM 3482 O O . PRO B 1 112 ? 19.730 -18.976 78.038 1.00 10.51 112 PRO A O 1
ATOM 3486 N N . SER B 1 113 ? 20.724 -17.986 76.260 1.00 14.02 113 SER A N 1
ATOM 3487 C CA . SER B 1 113 ? 19.511 -17.424 75.697 1.00 12.86 113 SER A CA 1
ATOM 3488 C C . SER B 1 113 ? 18.591 -18.500 75.151 1.00 15.57 113 SER A C 1
ATOM 3489 O O . SER B 1 113 ? 18.994 -19.653 74.964 1.00 12.80 113 SER A O 1
ATOM 3492 N N . LEU B 1 114 ? 17.346 -18.113 74.901 1.00 14.19 114 LEU A N 1
ATOM 3493 C CA . LEU B 1 114 ? 16.373 -19.006 74.289 1.00 14.55 114 LEU A CA 1
ATOM 3494 C C . LEU B 1 114 ? 16.839 -19.531 72.932 1.00 13.64 114 LEU A C 1
ATOM 3495 O O . LEU B 1 114 ? 16.563 -20.663 72.588 1.00 13.04 114 LEU A O 1
ATOM 3500 N N . ASP B 1 115 ? 17.524 -18.710 72.142 1.00 13.11 115 ASP A N 1
ATOM 3501 C CA . ASP B 1 115 ? 17.994 -19.203 70.848 1.00 16.10 115 ASP A CA 1
ATOM 3502 C C . ASP B 1 115 ? 19.008 -20.322 70.991 1.00 15.80 115 ASP A C 1
ATOM 3503 O O . ASP B 1 115 ? 19.024 -21.226 70.172 1.00 15.81 115 ASP A O 1
ATOM 3508 N N . ALA B 1 116 ? 19.853 -20.270 72.016 1.00 13.13 116 ALA A N 1
ATOM 3509 C CA . ALA B 1 116 ? 20.794 -21.367 72.243 1.00 12.81 116 ALA A CA 1
ATOM 3510 C C . ALA B 1 116 ? 20.040 -22.648 72.587 1.00 14.21 116 ALA A C 1
ATOM 3511 O O . ALA B 1 116 ? 20.385 -23.736 72.120 1.00 14.18 116 ALA A O 1
ATOM 3513 N N . ARG B 1 117 ? 18.997 -22.508 73.394 1.00 12.32 117 ARG A N 1
ATOM 3514 C CA . ARG B 1 117 ? 18.238 -23.659 73.855 1.00 14.09 117 ARG A CA 1
ATOM 3515 C C . ARG B 1 117 ? 17.422 -24.257 72.718 1.00 14.66 117 ARG A C 1
ATOM 3516 O O . ARG B 1 117 ? 17.385 -25.483 72.547 1.00 14.75 117 ARG A O 1
ATOM 3524 N N . ILE B 1 118 ? 16.803 -23.392 71.918 1.00 11.64 118 ILE A N 1
ATOM 3525 C CA . ILE B 1 118 ? 16.029 -23.866 70.767 1.00 13.77 118 ILE A CA 1
ATOM 3526 C C . ILE B 1 118 ? 16.948 -24.530 69.742 1.00 13.58 118 ILE A C 1
ATOM 3527 O O . ILE B 1 118 ? 16.636 -25.593 69.204 1.00 14.63 118 ILE A O 1
ATOM 3532 N N . ALA B 1 119 ? 18.093 -23.913 69.485 1.00 14.36 119 ALA A N 1
ATOM 3533 C CA . ALA B 1 119 ? 19.054 -24.499 68.557 1.00 17.26 119 ALA A CA 1
ATOM 3534 C C . ALA B 1 119 ? 19.425 -25.911 68.998 1.00 17.16 119 ALA A C 1
ATOM 3535 O O . ALA B 1 119 ? 19.484 -26.824 68.176 1.00 18.19 119 ALA A O 1
ATOM 3537 N N . GLY B 1 120 ? 19.646 -26.095 70.300 1.00 13.73 120 GLY A N 1
ATOM 3538 C CA . GLY B 1 120 ? 19.998 -27.408 70.815 1.00 17.17 120 GLY A CA 1
ATOM 3539 C C . GLY B 1 120 ? 18.864 -28.406 70.641 1.00 15.80 120 GLY A C 1
ATOM 3540 O O . GLY B 1 120 ? 19.079 -29.529 70.192 1.00 16.28 120 GLY A O 1
ATOM 3541 N N . ARG B 1 121 ? 17.646 -27.996 70.984 1.00 17.87 121 ARG A N 1
ATOM 3542 C CA . ARG B 1 121 ? 16.486 -28.890 70.877 1.00 16.07 121 ARG A CA 1
ATOM 3543 C C . ARG B 1 121 ? 16.213 -29.356 69.445 1.00 17.34 121 ARG A C 1
ATOM 3544 O O . ARG B 1 121 ? 15.887 -30.527 69.211 1.00 17.84 121 ARG A O 1
ATOM 3552 N N . LEU B 1 122 ? 16.338 -28.441 68.487 1.00 18.04 122 LEU A N 1
ATOM 3553 C CA . LEU B 1 122 ? 15.982 -28.749 67.103 1.00 18.26 122 LEU A CA 1
ATOM 3554 C C . LEU B 1 122 ? 17.171 -29.162 66.231 1.00 19.97 122 LEU A C 1
ATOM 3555 O O . LEU B 1 122 ? 17.025 -29.407 65.031 1.00 21.99 122 LEU A O 1
ATOM 3560 N N . GLY B 1 123 ? 18.345 -29.239 66.840 1.00 18.19 123 GLY A N 1
ATOM 3561 C CA . GLY B 1 123 ? 19.543 -29.657 66.138 1.00 18.89 123 GLY A CA 1
ATOM 3562 C C . GLY B 1 123 ? 19.976 -28.708 65.034 1.00 24.20 123 GLY A C 1
ATOM 3563 O O . GLY B 1 123 ? 20.400 -29.158 63.969 1.00 21.17 123 GLY A O 1
ATOM 3564 N N . LEU B 1 124 ? 19.870 -27.401 65.266 1.00 16.23 124 LEU A N 1
ATOM 3565 C CA . LEU B 1 124 ? 20.383 -26.448 64.280 1.00 14.92 124 LEU A CA 1
ATOM 3566 C C . LEU B 1 124 ? 21.899 -26.618 64.145 1.00 13.71 124 LEU A C 1
ATOM 3567 O O . LEU B 1 124 ? 22.554 -27.132 65.049 1.00 16.81 124 LEU A O 1
ATOM 3572 N N . ARG B 1 125 ? 22.455 -26.218 63.009 1.00 12.37 125 ARG A N 1
ATOM 3573 C CA . ARG B 1 125 ? 23.893 -26.329 62.807 1.00 16.38 125 ARG A CA 1
ATOM 3574 C C . ARG B 1 125 ? 24.638 -25.618 63.935 1.00 14.27 125 ARG A C 1
ATOM 3575 O O . ARG B 1 125 ? 24.224 -24.547 64.387 1.00 15.39 125 ARG A O 1
ATOM 3583 N N . PRO B 1 126 ? 25.760 -26.197 64.382 1.00 14.99 126 PRO A N 1
ATOM 3584 C CA . PRO B 1 126 ? 26.522 -25.548 65.455 1.00 16.89 126 PRO A CA 1
ATOM 3585 C C . PRO B 1 126 ? 27.012 -24.151 65.078 1.00 15.65 126 PRO A C 1
ATOM 3586 O O . PRO B 1 126 ? 27.294 -23.356 65.978 1.00 16.60 126 PRO A O 1
ATOM 3590 N N . ASP B 1 127 ? 27.107 -23.844 63.786 1.00 14.48 127 ASP A N 1
ATOM 3591 C CA . ASP B 1 127 ? 27.569 -22.522 63.372 1.00 14.83 127 ASP A CA 1
ATOM 3592 C C . ASP B 1 127 ? 26.436 -21.525 63.108 1.00 13.91 127 ASP A C 1
ATOM 3593 O O . ASP B 1 127 ? 26.677 -20.440 62.584 1.00 14.31 127 ASP A O 1
ATOM 3598 N N . VAL B 1 128 ? 25.208 -21.871 63.476 1.00 12.06 128 VAL A N 1
ATOM 3599 C CA . VAL B 1 128 ? 24.099 -20.939 63.256 1.00 12.51 128 VAL A CA 1
ATOM 3600 C C . VAL B 1 128 ? 24.365 -19.613 63.984 1.00 14.05 128 VAL A C 1
ATOM 3601 O O . VAL B 1 128 ? 24.829 -19.600 65.126 1.00 15.38 128 VAL A O 1
ATOM 3605 N N . ARG B 1 129 ? 24.072 -18.503 63.316 1.00 12.21 129 ARG A N 1
ATOM 3606 C CA . ARG B 1 129 ? 24.236 -17.183 63.916 1.00 10.03 129 ARG A CA 1
ATOM 3607 C C . ARG B 1 129 ? 23.079 -16.931 64.872 1.00 12.38 129 ARG A C 1
ATOM 3608 O O . ARG B 1 129 ? 21.938 -17.199 64.518 1.00 15.97 129 ARG A O 1
ATOM 3616 N N . ARG B 1 130 ? 23.361 -16.421 66.075 1.00 12.95 130 ARG A N 1
ATOM 3617 C CA . ARG B 1 130 ? 22.312 -16.224 67.088 1.00 12.53 130 ARG A CA 1
ATOM 3618 C C . ARG B 1 130 ? 22.109 -14.753 67.417 1.00 15.79 130 ARG A C 1
ATOM 3619 O O . ARG B 1 130 ? 23.074 -14.015 67.574 1.00 16.80 130 ARG A O 1
ATOM 3627 N N . MET B 1 131 ? 20.852 -14.338 67.547 1.00 13.79 131 MET A N 1
ATOM 3628 C CA . MET B 1 131 ? 20.521 -12.952 67.861 1.00 12.30 131 MET A CA 1
ATOM 3629 C C . MET B 1 131 ? 19.422 -12.871 68.919 1.00 13.62 131 MET A C 1
ATOM 3630 O O . MET B 1 131 ? 18.241 -12.736 68.601 1.00 12.99 131 MET A O 1
ATOM 3635 N N . PRO B 1 132 ? 19.807 -12.988 70.190 1.00 13.77 132 PRO A N 1
ATOM 3636 C CA . PRO B 1 132 ? 18.833 -12.924 71.285 1.00 18.46 132 PRO A CA 1
ATOM 3637 C C . PRO B 1 132 ? 18.416 -11.490 71.607 1.00 21.85 132 PRO A C 1
ATOM 3638 O O . PRO B 1 132 ? 19.139 -10.767 72.309 1.00 24.20 132 PRO A O 1
ATOM 3642 N N . LEU B 1 133 ? 17.243 -11.100 71.115 1.00 15.77 133 LEU A N 1
ATOM 3643 C CA . LEU B 1 133 ? 16.715 -9.757 71.323 1.00 17.59 133 LEU A CA 1
ATOM 3644 C C . LEU B 1 133 ? 15.864 -9.691 72.582 1.00 19.46 133 LEU A C 1
ATOM 3645 O O . LEU B 1 133 ? 14.732 -10.177 72.608 1.00 23.32 133 LEU A O 1
ATOM 3650 N N . PHE B 1 134 ? 16.396 -9.064 73.613 1.00 15.99 134 PHE A N 1
ATOM 3651 C CA . PHE B 1 134 ? 15.638 -8.877 74.845 1.00 16.19 134 PHE A CA 1
ATOM 3652 C C . PHE B 1 134 ? 15.390 -7.397 75.092 1.00 19.86 134 PHE A C 1
ATOM 3653 O O . PHE B 1 134 ? 16.299 -6.582 74.965 1.00 23.78 134 PHE A O 1
ATOM 3661 N N . GLY B 1 135 ? 14.160 -7.044 75.450 1.00 21.44 135 GLY A N 1
ATOM 3662 C CA . GLY B 1 135 ? 13.890 -5.698 75.913 1.00 21.63 135 GLY A CA 1
ATOM 3663 C C . GLY B 1 135 ? 13.226 -4.800 74.896 1.00 20.21 135 GLY A C 1
ATOM 3664 O O . GLY B 1 135 ? 13.037 -3.609 75.129 1.00 17.20 135 GLY A O 1
ATOM 3665 N N . LEU B 1 136 ? 12.883 -5.370 73.748 1.00 17.82 136 LEU A N 1
ATOM 3666 C CA . LEU B 1 136 ? 12.163 -4.613 72.748 1.00 17.78 136 LEU A CA 1
ATOM 3667 C C . LEU B 1 136 ? 10.683 -4.646 73.085 1.00 15.36 136 LEU A C 1
ATOM 3668 O O . LEU B 1 136 ? 9.924 -3.817 72.629 1.00 16.10 136 LEU A O 1
ATOM 3673 N N . GLY B 1 137 ? 10.268 -5.613 73.891 1.00 16.39 137 GLY A N 1
ATOM 3674 C CA . GLY B 1 137 ? 8.858 -5.724 74.227 1.00 17.97 137 GLY A CA 1
ATOM 3675 C C . GLY B 1 137 ? 7.935 -5.918 73.034 1.00 17.96 137 GLY A C 1
ATOM 3676 O O . GLY B 1 137 ? 8.227 -6.701 72.120 1.00 15.00 137 GLY A O 1
ATOM 3677 N N . CYS B 1 138 ? 6.808 -5.211 73.054 1.00 14.86 138 CYS A N 1
ATOM 3678 C CA . CYS B 1 138 ? 5.747 -5.405 72.074 1.00 16.28 138 CYS A CA 1
ATOM 3679 C C . CYS B 1 138 ? 6.132 -4.987 70.671 1.00 17.70 138 CYS A C 1
ATOM 3680 O O . CYS B 1 138 ? 5.369 -5.200 69.734 1.00 18.38 138 CYS A O 1
ATOM 3683 N N . VAL B 1 139 ? 7.292 -4.363 70.515 1.00 13.85 139 VAL A N 1
ATOM 3684 C CA . VAL B 1 139 ? 7.704 -3.965 69.178 1.00 13.08 139 VAL A CA 1
ATOM 3685 C C . VAL B 1 139 ? 8.445 -5.092 68.437 1.00 14.61 139 VAL A C 1
ATOM 3686 O O . VAL B 1 139 ? 8.618 -5.040 67.219 1.00 13.31 139 VAL A O 1
ATOM 3690 N N . ALA B 1 140 ? 8.829 -6.134 69.170 1.00 11.94 140 ALA A N 1
ATOM 3691 C CA . ALA B 1 140 ? 9.788 -7.127 68.676 1.00 11.96 140 ALA A CA 1
ATOM 3692 C C . ALA B 1 140 ? 9.286 -8.033 67.553 1.00 11.98 140 ALA A C 1
ATOM 3693 O O . ALA B 1 140 ? 10.091 -8.604 66.817 1.00 12.06 140 ALA A O 1
ATOM 3695 N N . GLY B 1 141 ? 7.969 -8.185 67.430 1.00 10.60 141 GLY A N 1
ATOM 3696 C CA . GLY B 1 141 ? 7.409 -8.924 66.312 1.00 11.90 141 GLY A CA 1
ATOM 3697 C C . GLY B 1 141 ? 7.739 -8.217 65.006 1.00 13.42 141 GLY A C 1
ATOM 3698 O O . GLY B 1 141 ? 8.225 -8.830 64.047 1.00 13.81 141 GLY A O 1
ATOM 3699 N N . ALA B 1 142 ? 7.497 -6.912 64.977 1.00 10.69 142 ALA A N 1
ATOM 3700 C CA . ALA B 1 142 ? 7.766 -6.111 63.789 1.00 10.54 142 ALA A CA 1
ATOM 3701 C C . ALA B 1 142 ? 9.263 -5.887 63.616 1.00 10.52 142 ALA A C 1
ATOM 3702 O O . ALA B 1 142 ? 9.808 -6.111 62.545 1.00 11.11 142 ALA A O 1
ATOM 3704 N N . ALA B 1 143 ? 9.937 -5.479 64.691 1.00 8.86 143 ALA A N 1
ATOM 3705 C CA . ALA B 1 143 ? 11.366 -5.219 64.629 1.00 9.53 143 ALA A CA 1
ATOM 3706 C C . ALA B 1 143 ? 12.150 -6.482 64.285 1.00 10.26 143 ALA A C 1
ATOM 3707 O O . ALA B 1 143 ? 13.202 -6.406 63.638 1.00 12.29 143 ALA A O 1
ATOM 3709 N N . GLY B 1 144 ? 11.647 -7.632 64.727 1.00 9.89 144 GLY A N 1
ATOM 3710 C CA . GLY B 1 144 ? 12.293 -8.903 64.450 1.00 8.41 144 GLY A CA 1
ATOM 3711 C C . GLY B 1 144 ? 12.288 -9.194 62.965 1.00 10.12 144 GLY A C 1
ATOM 3712 O O . GLY B 1 144 ? 13.284 -9.625 62.408 1.00 10.96 144 GLY A O 1
ATOM 3713 N N . VAL B 1 145 ? 11.150 -8.956 62.322 1.00 10.33 145 VAL A N 1
ATOM 3714 C CA . VAL B 1 145 ? 11.049 -9.170 60.871 1.00 10.50 145 VAL A CA 1
ATOM 3715 C C . VAL B 1 145 ? 12.023 -8.212 60.183 1.00 11.49 145 VAL A C 1
ATOM 3716 O O . VAL B 1 145 ? 12.725 -8.593 59.245 1.00 11.28 145 VAL A O 1
ATOM 3720 N N . ALA B 1 146 ? 12.092 -6.982 60.685 1.00 10.45 146 ALA A N 1
ATOM 3721 C CA . ALA B 1 146 ? 13.015 -5.978 60.142 1.00 13.59 146 ALA A CA 1
ATOM 3722 C C . ALA B 1 146 ? 14.472 -6.427 60.253 1.00 13.50 146 ALA A C 1
ATOM 3723 O O . ALA B 1 146 ? 15.262 -6.246 59.316 1.00 14.57 146 ALA A O 1
ATOM 3725 N N . ARG B 1 147 ? 14.826 -7.019 61.388 1.00 9.74 147 ARG A N 1
ATOM 3726 C CA . ARG B 1 147 ? 16.184 -7.518 61.572 1.00 13.30 147 ARG A CA 1
ATOM 3727 C C . ARG B 1 147 ? 16.474 -8.687 60.633 1.00 13.89 147 ARG A C 1
ATOM 3728 O O . ARG B 1 147 ? 17.594 -8.823 60.148 1.00 12.49 147 ARG A O 1
ATOM 3736 N N . LEU B 1 148 ? 15.482 -9.541 60.394 1.00 11.97 148 LEU A N 1
ATOM 3737 C CA . LEU B 1 148 ? 15.659 -10.621 59.428 1.00 11.80 148 LEU A CA 1
ATOM 3738 C C . LEU B 1 148 ? 16.003 -10.058 58.046 1.00 13.12 148 LEU A C 1
ATOM 3739 O O . LEU B 1 148 ? 16.902 -10.558 57.353 1.00 13.23 148 LEU A O 1
ATOM 3744 N N . ARG B 1 149 ? 15.260 -9.043 57.636 1.00 12.56 149 ARG A N 1
ATOM 3745 C CA . ARG B 1 149 ? 15.488 -8.428 56.337 1.00 14.78 149 ARG A CA 1
ATOM 3746 C C . ARG B 1 149 ? 16.904 -7.876 56.254 1.00 12.89 149 ARG A C 1
ATOM 3747 O O . ARG B 1 149 ? 17.615 -8.094 55.267 1.00 11.99 149 ARG A O 1
ATOM 3755 N N . ASP B 1 150 ? 17.301 -7.137 57.285 1.00 12.32 150 ASP A N 1
ATOM 3756 C CA . ASP B 1 150 ? 18.639 -6.558 57.331 1.00 11.08 150 ASP A CA 1
ATOM 3757 C C . ASP B 1 150 ? 19.722 -7.622 57.197 1.00 12.15 150 ASP A C 1
ATOM 3758 O O . ASP B 1 150 ? 20.718 -7.418 56.506 1.00 14.40 150 ASP A O 1
ATOM 3763 N N . TYR B 1 151 ? 19.529 -8.753 57.865 1.00 9.88 151 TYR A N 1
ATOM 3764 C CA . TYR B 1 151 ? 20.470 -9.849 57.749 1.00 12.89 151 TYR A CA 1
ATOM 3765 C C . TYR B 1 151 ? 20.470 -10.405 56.328 1.00 13.44 151 TYR A C 1
ATOM 3766 O O . TYR B 1 151 ? 21.526 -10.606 55.737 1.00 13.45 151 TYR A O 1
ATOM 3775 N N . LEU B 1 152 ? 19.283 -10.646 55.778 1.00 10.29 152 LEU A N 1
ATOM 3776 C CA . LEU B 1 152 ? 19.194 -11.360 54.507 1.00 13.16 152 LEU A CA 1
ATOM 3777 C C . LEU B 1 152 ? 19.588 -10.462 53.336 1.00 13.98 152 LEU A C 1
ATOM 3778 O O . LEU B 1 152 ? 19.867 -10.941 52.233 1.00 15.83 152 LEU A O 1
ATOM 3783 N N . ARG B 1 153 ? 19.611 -9.161 53.592 1.00 16.14 153 ARG A N 1
ATOM 3784 C CA . ARG B 1 153 ? 20.100 -8.185 52.626 1.00 16.48 153 ARG A CA 1
ATOM 3785 C C . ARG B 1 153 ? 21.595 -8.383 52.375 1.00 16.22 153 ARG A C 1
ATOM 3786 O O . ARG B 1 153 ? 22.065 -8.254 51.249 1.00 18.29 153 ARG A O 1
ATOM 3794 N N . GLY B 1 154 ? 22.338 -8.674 53.438 1.00 18.54 154 GLY A N 1
ATOM 3795 C CA . GLY B 1 154 ? 23.761 -8.954 53.327 1.00 17.52 154 GLY A CA 1
ATOM 3796 C C . GLY B 1 154 ? 24.091 -10.406 53.018 1.00 18.40 154 GLY A C 1
ATOM 3797 O O . GLY B 1 154 ? 25.228 -10.737 52.655 1.00 19.26 154 GLY A O 1
ATOM 3798 N N . ALA B 1 155 ? 23.095 -11.274 53.165 1.00 15.23 155 ALA A N 1
ATOM 3799 C CA . ALA B 1 155 ? 23.268 -12.702 52.942 1.00 16.19 155 ALA A CA 1
ATOM 3800 C C . ALA B 1 155 ? 22.084 -13.236 52.138 1.00 18.86 155 ALA A C 1
ATOM 3801 O O . ALA B 1 155 ? 21.244 -13.979 52.657 1.00 16.84 155 ALA A O 1
ATOM 3803 N N . PRO B 1 156 ? 22.019 -12.866 50.852 1.00 19.05 156 PRO A N 1
ATOM 3804 C CA . PRO B 1 156 ? 20.824 -13.147 50.048 1.00 20.07 156 PRO A CA 1
ATOM 3805 C C . PRO B 1 156 ? 20.627 -14.619 49.652 1.00 18.46 156 PRO A C 1
ATOM 3806 O O . PRO B 1 156 ? 19.589 -14.936 49.087 1.00 19.31 156 PRO A O 1
ATOM 3810 N N . ASP B 1 157 ? 21.567 -15.502 49.980 1.00 16.55 157 ASP A N 1
ATOM 3811 C CA . ASP B 1 157 ? 21.366 -16.937 49.765 1.00 17.11 157 ASP A CA 1
ATOM 3812 C C . ASP B 1 157 ? 20.903 -17.661 51.028 1.00 17.34 157 ASP A C 1
ATOM 3813 O O . ASP B 1 157 ? 20.733 -18.882 51.025 1.00 18.06 157 ASP A O 1
ATOM 3818 N N . ASP B 1 158 ? 20.699 -16.920 52.112 1.00 12.37 158 ASP A N 1
ATOM 3819 C CA . ASP B 1 158 ? 20.482 -17.561 53.410 1.00 12.98 158 ASP A CA 1
ATOM 3820 C C . ASP B 1 158 ? 19.026 -17.750 53.834 1.00 13.14 158 ASP A C 1
ATOM 3821 O O . ASP B 1 158 ? 18.083 -17.265 53.200 1.00 10.70 158 ASP A O 1
ATOM 3826 N N . VAL B 1 159 ? 18.871 -18.472 54.936 1.00 13.35 159 VAL A N 1
ATOM 3827 C CA . VAL B 1 159 ? 17.586 -18.655 55.580 1.00 12.38 159 VAL A CA 1
ATOM 3828 C C . VAL B 1 159 ? 17.710 -18.135 57.009 1.00 11.25 159 VAL A C 1
ATOM 3829 O O . VAL B 1 159 ? 18.644 -18.496 57.726 1.00 12.68 159 VAL A O 1
ATOM 3833 N N . ALA B 1 160 ? 16.790 -17.271 57.418 1.00 12.23 160 ALA A N 1
ATOM 3834 C CA . ALA B 1 160 ? 16.833 -16.713 58.760 1.00 10.52 160 ALA A CA 1
ATOM 3835 C C . ALA B 1 160 ? 15.465 -16.811 59.407 1.00 10.99 160 ALA A C 1
ATOM 3836 O O . ALA B 1 160 ? 14.437 -16.710 58.726 1.00 12.64 160 ALA A O 1
ATOM 3838 N N . VAL B 1 161 ? 15.439 -17.017 60.722 1.00 9.18 161 VAL A N 1
ATOM 3839 C CA . VAL B 1 161 ? 14.171 -17.236 61.405 1.00 8.22 161 VAL A CA 1
ATOM 3840 C C . VAL B 1 161 ? 14.055 -16.352 62.634 1.00 11.21 161 VAL A C 1
ATOM 3841 O O . VAL B 1 161 ? 15.056 -15.989 63.236 1.00 10.12 161 VAL A O 1
ATOM 3845 N N . LEU B 1 162 ? 12.827 -15.970 62.965 1.00 9.45 162 LEU A N 1
ATOM 3846 C CA . LEU B 1 162 ? 12.550 -15.221 64.181 1.00 9.64 162 LEU A CA 1
ATOM 3847 C C . LEU B 1 162 ? 11.604 -16.064 65.010 1.00 8.17 162 LEU A C 1
ATOM 3848 O O . LEU B 1 162 ? 10.627 -16.578 64.484 1.00 10.27 162 LEU A O 1
ATOM 3853 N N . VAL B 1 163 ? 11.908 -16.229 66.295 1.00 9.83 163 VAL A N 1
ATOM 3854 C CA . VAL B 1 163 ? 11.002 -16.897 67.217 1.00 10.37 163 VAL A CA 1
ATOM 3855 C C . VAL B 1 163 ? 10.651 -15.962 68.363 1.00 12.55 163 VAL A C 1
ATOM 3856 O O . VAL B 1 163 ? 11.532 -15.472 69.089 1.00 13.43 163 VAL A O 1
ATOM 3860 N N . SER B 1 164 ? 9.358 -15.704 68.517 1.00 9.09 164 SER A N 1
ATOM 3861 C CA . SER B 1 164 ? 8.888 -14.851 69.603 1.00 10.60 164 SER A CA 1
ATOM 3862 C C . SER B 1 164 ? 8.181 -15.759 70.589 1.00 10.83 164 SER A C 1
ATOM 3863 O O . SER B 1 164 ? 7.371 -16.586 70.185 1.00 11.68 164 SER A O 1
ATOM 3866 N N . VAL B 1 165 ? 8.523 -15.639 71.871 1.00 9.83 165 VAL A N 1
ATOM 3867 C CA . VAL B 1 165 ? 7.832 -16.385 72.914 1.00 9.34 165 VAL A CA 1
ATOM 3868 C C . VAL B 1 165 ? 7.563 -15.450 74.068 1.00 10.99 165 VAL A C 1
ATOM 3869 O O . VAL B 1 165 ? 8.488 -14.851 74.623 1.00 10.97 165 VAL A O 1
ATOM 3873 N N . GLU B 1 166 ? 6.292 -15.298 74.417 1.00 11.08 166 GLU A N 1
ATOM 3874 C CA . GLU B 1 166 ? 5.936 -14.420 75.523 1.00 9.44 166 GLU A CA 1
ATOM 3875 C C . GLU B 1 166 ? 4.966 -15.111 76.458 1.00 12.76 166 GLU A C 1
ATOM 3876 O O . GLU B 1 166 ? 3.837 -15.414 76.082 1.00 11.27 166 GLU A O 1
ATOM 3882 N N . LEU B 1 167 ? 5.407 -15.345 77.690 1.00 8.40 167 LEU A N 1
ATOM 3883 C CA . LEU B 1 167 ? 4.584 -16.021 78.671 1.00 11.22 167 LEU A CA 1
ATOM 3884 C C . LEU B 1 167 ? 4.244 -14.991 79.741 1.00 9.41 167 LEU A C 1
ATOM 3885 O O . LEU B 1 167 ? 4.770 -15.023 80.847 1.00 10.13 167 LEU A O 1
ATOM 3890 N N . CYS B 1 168 ? 3.387 -14.041 79.370 1.00 8.79 168 CYS A N 1
ATOM 3891 C CA . CYS B 1 168 ? 3.035 -12.926 80.244 1.00 13.20 168 CYS A CA 1
ATOM 3892 C C . CYS B 1 168 ? 2.528 -13.364 81.615 1.00 12.33 168 CYS A C 1
ATOM 3893 O O . CYS B 1 168 ? 2.830 -12.727 82.628 1.00 11.61 168 CYS A O 1
ATOM 3896 N N . SER B 1 169 ? 1.767 -14.451 81.648 1.00 10.42 169 SER A N 1
ATOM 3897 C CA . SER B 1 169 ? 1.183 -14.918 82.902 1.00 12.60 169 SER A CA 1
ATOM 3898 C C . SER B 1 169 ? 2.242 -15.268 83.942 1.00 12.26 169 SER A C 1
ATOM 3899 O O . SER B 1 169 ? 1.987 -15.199 85.145 1.00 11.06 169 SER A O 1
ATOM 3902 N N . LEU B 1 170 ? 3.433 -15.643 83.492 1.00 10.74 170 LEU A N 1
ATOM 3903 C CA . LEU B 1 170 ? 4.463 -16.057 84.440 1.00 12.81 170 LEU A CA 1
ATOM 3904 C C . LEU B 1 170 ? 5.094 -14.879 85.166 1.00 15.24 170 LEU A C 1
ATOM 3905 O O . LEU B 1 170 ? 5.903 -15.079 86.075 1.00 11.50 170 LEU A O 1
ATOM 3910 N N . THR B 1 171 ? 4.729 -13.654 84.781 1.00 10.09 171 THR A N 1
ATOM 3911 C CA . THR B 1 171 ? 5.186 -12.486 85.524 1.00 9.55 171 THR A CA 1
ATOM 3912 C C . THR B 1 171 ? 4.342 -12.240 86.768 1.00 12.69 171 THR A C 1
ATOM 3913 O O . THR B 1 171 ? 4.572 -11.289 87.505 1.00 12.18 171 THR A O 1
ATOM 3917 N N . TYR B 1 172 ? 3.388 -13.137 87.011 1.00 10.27 172 TYR A N 1
ATOM 3918 C CA . TYR B 1 172 ? 2.497 -13.047 88.167 1.00 13.21 172 TYR A CA 1
ATOM 3919 C C . TYR B 1 172 ? 3.143 -12.672 89.517 1.00 12.14 172 TYR A C 1
ATOM 3920 O O . TYR B 1 172 ? 2.559 -11.894 90.267 1.00 12.77 172 TYR A O 1
ATOM 3929 N N . PRO B 1 173 ? 4.341 -13.206 89.829 1.00 11.46 173 PRO A N 1
ATOM 3930 C CA . PRO B 1 173 ? 4.948 -12.866 91.128 1.00 13.56 173 PRO A CA 1
ATOM 3931 C C . PRO B 1 173 ? 5.080 -11.355 91.360 1.00 14.85 173 PRO A C 1
ATOM 3932 O O . PRO B 1 173 ? 5.086 -10.898 92.512 1.00 14.35 173 PRO A O 1
ATOM 3936 N N . ALA B 1 174 ? 5.165 -10.590 90.275 1.00 11.95 174 ALA A N 1
ATOM 3937 C CA . ALA B 1 174 ? 5.355 -9.148 90.380 1.00 13.37 174 ALA A CA 1
ATOM 3938 C C . ALA B 1 174 ? 4.048 -8.360 90.376 1.00 16.16 174 ALA A C 1
ATOM 3939 O O . ALA B 1 174 ? 4.051 -7.137 90.506 1.00 15.21 174 ALA A O 1
ATOM 3941 N N . VAL B 1 175 ? 2.935 -9.061 90.199 1.00 15.74 175 VAL A N 1
ATOM 3942 C CA . VAL B 1 175 ? 1.640 -8.401 90.115 1.00 13.32 175 VAL A CA 1
ATOM 3943 C C . VAL B 1 175 ? 1.174 -7.829 91.450 1.00 19.79 175 VAL A C 1
ATOM 3944 O O . VAL B 1 175 ? 1.256 -8.487 92.480 1.00 20.51 175 VAL A O 1
ATOM 3948 N N . LYS B 1 176 ? 0.700 -6.588 91.403 1.00 19.12 176 LYS A N 1
ATOM 3949 C CA . LYS B 1 176 ? 0.163 -5.880 92.559 1.00 23.18 176 LYS A CA 1
ATOM 3950 C C . LYS B 1 176 ? -1.200 -5.324 92.182 1.00 24.25 176 LYS A C 1
ATOM 3951 O O . LYS B 1 176 ? -1.495 -5.197 91.005 1.00 20.97 176 LYS A O 1
ATOM 3957 N N . PRO B 1 177 ? -2.030 -4.979 93.186 1.00 24.77 177 PRO A N 1
ATOM 3958 C CA . PRO B 1 177 ? -3.366 -4.414 92.950 1.00 26.58 177 PRO A CA 1
ATOM 3959 C C . PRO B 1 177 ? -3.310 -2.933 92.598 1.00 27.66 177 PRO A C 1
ATOM 3960 O O . PRO B 1 177 ? -4.012 -2.129 93.215 1.00 33.99 177 PRO A O 1
ATOM 3964 N N . THR B 1 178 ? -2.475 -2.578 91.631 1.00 23.67 178 THR A N 1
ATOM 3965 C CA . THR B 1 178 ? -2.390 -1.209 91.142 1.00 24.27 178 THR A CA 1
ATOM 3966 C C . THR B 1 178 ? -3.031 -1.115 89.762 1.00 26.15 178 THR A C 1
ATOM 3967 O O . THR B 1 178 ? -3.244 -2.131 89.111 1.00 19.44 178 THR A O 1
ATOM 3971 N N . VAL B 1 179 ? -3.326 0.097 89.301 1.00 24.49 179 VAL A N 1
ATOM 3972 C CA . VAL B 1 179 ? -4.028 0.247 88.028 1.00 23.95 179 VAL A CA 1
ATOM 3973 C C . VAL B 1 179 ? -3.225 -0.333 86.866 1.00 19.58 179 VAL A C 1
ATOM 3974 O O . VAL B 1 179 ? -3.766 -1.033 86.018 1.00 19.02 179 VAL A O 1
ATOM 3978 N N . SER B 1 180 ? -1.931 -0.035 86.821 1.00 20.95 180 SER A N 1
ATOM 3979 C CA . SER B 1 180 ? -1.114 -0.494 85.704 1.00 22.11 180 SER A CA 1
ATOM 3980 C C . SER B 1 180 ? -1.008 -2.014 85.695 1.00 20.80 180 SER A C 1
ATOM 3981 O O . SER B 1 180 ? -1.120 -2.646 84.642 1.00 17.60 180 SER A O 1
ATOM 3984 N N . SER B 1 181 ? -0.791 -2.604 86.865 1.00 19.62 181 SER A N 1
ATOM 3985 C CA . SER B 1 181 ? -0.676 -4.054 86.964 1.00 18.58 181 SER A CA 1
ATOM 3986 C C . SER B 1 181 ? -1.980 -4.747 86.629 1.00 16.99 181 SER A C 1
ATOM 3987 O O . SER B 1 181 ? -1.990 -5.770 85.939 1.00 17.53 181 SER A O 1
ATOM 3990 N N . LEU B 1 182 ? -3.083 -4.201 87.134 1.00 16.40 182 LEU A N 1
ATOM 3991 C CA . LEU B 1 182 ? -4.386 -4.810 86.900 1.00 16.14 182 LEU A CA 1
ATOM 3992 C C . LEU B 1 182 ? -4.795 -4.705 85.430 1.00 14.39 182 LEU A C 1
ATOM 3993 O O . LEU B 1 182 ? -5.388 -5.629 84.894 1.00 17.08 182 LEU A O 1
ATOM 3998 N N . VAL B 1 183 ? -4.475 -3.585 84.783 1.00 16.94 183 VAL A N 1
ATOM 3999 C CA . VAL B 1 183 ? -4.646 -3.482 83.331 1.00 14.63 183 VAL A CA 1
ATOM 4000 C C . VAL B 1 183 ? -3.931 -4.645 82.646 1.00 17.76 183 VAL A C 1
ATOM 4001 O O . VAL B 1 183 ? -4.451 -5.253 81.708 1.00 14.40 183 VAL A O 1
ATOM 4005 N N . GLY B 1 184 ? -2.733 -4.959 83.129 1.00 14.58 184 GLY A N 1
ATOM 4006 C CA . GLY B 1 184 ? -1.964 -6.068 82.594 1.00 14.78 184 GLY A CA 1
ATOM 4007 C C . GLY B 1 184 ? -2.680 -7.399 82.732 1.00 13.81 184 GLY A C 1
ATOM 4008 O O . GLY B 1 184 ? -2.706 -8.197 81.797 1.00 12.83 184 GLY A O 1
ATOM 4009 N N . THR B 1 185 ? -3.273 -7.639 83.897 1.00 15.06 185 THR A N 1
ATOM 4010 C CA . THR B 1 185 ? -3.975 -8.890 84.130 1.00 13.70 185 THR A CA 1
ATOM 4011 C C . THR B 1 185 ? -5.223 -8.987 83.264 1.00 12.40 185 THR A C 1
ATOM 4012 O O . THR B 1 185 ? -5.768 -10.065 83.074 1.00 13.47 185 THR A O 1
ATOM 4016 N N . ALA B 1 186 ? -5.677 -7.854 82.752 1.00 13.67 186 ALA A N 1
ATOM 4017 C CA . ALA B 1 186 ? -6.863 -7.838 81.908 1.00 13.38 186 ALA A CA 1
ATOM 4018 C C . ALA B 1 186 ? -6.551 -8.244 80.469 1.00 12.56 186 ALA A C 1
ATOM 4019 O O . ALA B 1 186 ? -7.385 -8.850 79.798 1.00 11.92 186 ALA A O 1
ATOM 4021 N N . LEU B 1 187 ? -5.344 -7.916 80.008 1.00 12.95 187 LEU A N 1
ATOM 4022 C CA . LEU B 1 187 ? -5.030 -7.942 78.583 1.00 12.04 187 LEU A CA 1
ATOM 4023 C C . LEU B 1 187 ? -4.125 -9.083 78.130 1.00 13.59 187 LEU A C 1
ATOM 4024 O O . LEU B 1 187 ? -4.334 -9.662 77.072 1.00 12.20 187 LEU A O 1
ATOM 4029 N N . PHE B 1 188 ? -3.096 -9.386 78.914 1.00 11.98 188 PHE A N 1
ATOM 4030 C CA . PHE B 1 188 ? -2.003 -10.193 78.386 1.00 14.49 188 PHE A CA 1
ATOM 4031 C C . PHE B 1 188 ? -2.209 -11.700 78.529 1.00 12.53 188 PHE A C 1
ATOM 4032 O O . PHE B 1 188 ? -2.692 -12.174 79.556 1.00 12.92 188 PHE A O 1
ATOM 4040 N N . GLY B 1 189 ? -1.855 -12.436 77.478 1.00 11.67 189 GLY A N 1
ATOM 4041 C CA . GLY B 1 189 ? -1.947 -13.889 77.497 1.00 13.12 189 GLY A CA 1
ATOM 4042 C C . GLY B 1 189 ? -0.612 -14.521 77.136 1.00 13.43 189 GLY A C 1
ATOM 4043 O O . GLY B 1 189 ? 0.397 -13.830 77.024 1.00 13.37 189 GLY A O 1
ATOM 4044 N N . ASP B 1 190 ? -0.609 -15.838 76.949 1.00 10.03 190 ASP A N 1
ATOM 4045 C CA . ASP B 1 190 ? 0.616 -16.584 76.672 1.00 11.46 190 ASP A CA 1
ATOM 4046 C C . ASP B 1 190 ? 0.588 -17.151 75.258 1.00 14.61 190 ASP A C 1
ATOM 4047 O O . ASP B 1 190 ? -0.465 -17.554 74.758 1.00 10.94 190 ASP A O 1
ATOM 4052 N N . GLY B 1 191 ? 1.749 -17.200 74.612 1.00 11.93 191 GLY A N 1
ATOM 4053 C CA . GLY B 1 191 ? 1.822 -17.759 73.273 1.00 12.54 191 GLY A CA 1
ATOM 4054 C C . GLY B 1 191 ? 3.170 -17.547 72.616 1.00 11.67 191 GLY A C 1
ATOM 4055 O O . GLY B 1 191 ? 4.055 -16.907 73.179 1.00 13.20 191 GLY A O 1
ATOM 4056 N N . ALA B 1 192 ? 3.328 -18.094 71.413 1.00 11.47 192 ALA A N 1
ATOM 4057 C CA . ALA B 1 192 ? 4.569 -17.951 70.665 1.00 11.19 192 ALA A CA 1
ATOM 4058 C C . ALA B 1 192 ? 4.267 -17.854 69.182 1.00 10.70 192 ALA A C 1
ATOM 4059 O O . ALA B 1 192 ? 3.166 -18.191 68.747 1.00 9.97 192 ALA A O 1
ATOM 4061 N N . ALA B 1 193 ? 5.258 -17.412 68.413 1.00 10.55 193 ALA A N 1
ATOM 4062 C CA . ALA B 1 193 ? 5.145 -17.374 66.955 1.00 9.95 193 ALA A CA 1
ATOM 4063 C C . ALA B 1 193 ? 6.527 -17.448 66.333 1.00 10.25 193 ALA A C 1
ATOM 4064 O O . ALA B 1 193 ? 7.519 -17.125 66.969 1.00 12.70 193 ALA A O 1
ATOM 4066 N N . ALA B 1 194 ? 6.583 -17.858 65.074 1.00 10.11 194 ALA A N 1
ATOM 4067 C CA . ALA B 1 194 ? 7.844 -17.961 64.373 1.00 11.12 194 ALA A CA 1
ATOM 4068 C C . ALA B 1 194 ? 7.636 -17.489 62.957 1.00 11.55 194 ALA A C 1
ATOM 4069 O O . ALA B 1 194 ? 6.572 -17.713 62.389 1.00 11.47 194 ALA A O 1
ATOM 4071 N N . VAL B 1 195 ? 8.652 -16.819 62.415 1.00 8.83 195 VAL A N 1
ATOM 4072 C CA . VAL B 1 195 ? 8.702 -16.444 61.007 1.00 9.90 195 VAL A CA 1
ATOM 4073 C C . VAL B 1 195 ? 9.951 -17.060 60.404 1.00 10.61 195 VAL A C 1
ATOM 4074 O O . VAL B 1 195 ? 11.023 -16.985 60.997 1.00 12.18 195 VAL A O 1
ATOM 4078 N N . VAL B 1 196 ? 9.812 -17.683 59.237 1.00 8.82 196 VAL A N 1
ATOM 4079 C CA . VAL B 1 196 ? 10.954 -18.158 58.473 1.00 10.22 196 VAL A CA 1
ATOM 4080 C C . VAL B 1 196 ? 11.041 -17.293 57.225 1.00 10.89 196 VAL A C 1
ATOM 4081 O O . VAL B 1 196 ? 10.070 -17.186 56.490 1.00 12.71 196 VAL A O 1
ATOM 4085 N N . ALA B 1 197 ? 12.189 -16.658 56.999 1.00 9.84 197 ALA A N 1
ATOM 4086 C CA . ALA B 1 197 ? 12.374 -15.831 55.803 1.00 12.45 197 ALA A CA 1
ATOM 4087 C C . ALA B 1 197 ? 13.628 -16.274 55.059 1.00 12.84 197 ALA A C 1
ATOM 4088 O O . ALA B 1 197 ? 14.541 -16.863 55.653 1.00 12.56 197 ALA A O 1
ATOM 4090 N N . VAL B 1 198 ? 13.664 -16.018 53.755 1.00 11.89 198 VAL A N 1
ATOM 4091 C CA . VAL B 1 198 ? 14.811 -16.406 52.947 1.00 11.40 198 VAL A CA 1
ATOM 4092 C C . VAL B 1 198 ? 15.301 -15.233 52.101 1.00 12.71 198 VAL A C 1
ATOM 4093 O O . VAL B 1 198 ? 14.543 -14.297 51.801 1.00 10.03 198 VAL A O 1
ATOM 4097 N N . GLY B 1 199 ? 16.580 -15.266 51.742 1.00 12.04 199 GLY A N 1
ATOM 4098 C CA . GLY B 1 199 ? 17.174 -14.212 50.940 1.00 14.12 199 GLY A CA 1
ATOM 4099 C C . GLY B 1 199 ? 16.623 -14.222 49.520 1.00 18.20 199 GLY A C 1
ATOM 4100 O O . GLY B 1 199 ? 16.056 -15.220 49.071 1.00 14.97 199 GLY A O 1
ATOM 4101 N N . ASP B 1 200 ? 16.795 -13.106 48.819 1.00 13.63 200 ASP A N 1
ATOM 4102 C CA . ASP B 1 200 ? 16.231 -12.936 47.483 1.00 20.51 200 ASP A CA 1
ATOM 4103 C C . ASP B 1 200 ? 16.728 -14.012 46.513 1.00 20.45 200 ASP A C 1
ATOM 4104 O O . ASP B 1 200 ? 15.976 -14.482 45.650 1.00 20.06 200 ASP A O 1
ATOM 4109 N N . ARG B 1 201 ? 17.987 -14.414 46.663 1.00 17.72 201 ARG A N 1
ATOM 4110 C CA . ARG B 1 201 ? 18.573 -15.418 45.766 1.00 24.07 201 ARG A CA 1
ATOM 4111 C C . ARG B 1 201 ? 18.100 -16.826 46.086 1.00 25.17 201 ARG A C 1
ATOM 4112 O O . ARG B 1 201 ? 18.322 -17.756 45.310 1.00 25.45 201 ARG A O 1
ATOM 4120 N N . ARG B 1 202 ? 17.451 -16.977 47.237 1.00 18.01 202 ARG A N 1
ATOM 4121 C CA . ARG B 1 202 ? 17.031 -18.279 47.725 1.00 17.82 202 ARG A CA 1
ATOM 4122 C C . ARG B 1 202 ? 15.528 -18.473 47.529 1.00 16.86 202 ARG A C 1
ATOM 4123 O O . ARG B 1 202 ? 15.042 -19.594 47.551 1.00 19.52 202 ARG A O 1
ATOM 4131 N N . ALA B 1 203 ? 14.801 -17.378 47.320 1.00 16.98 203 ALA A N 1
ATOM 4132 C CA . ALA B 1 203 ? 13.335 -17.422 47.330 1.00 16.26 203 ALA A CA 1
ATOM 4133 C C . ALA B 1 203 ? 12.752 -18.340 46.256 1.00 24.16 203 ALA A C 1
ATOM 4134 O O . ALA B 1 203 ? 11.780 -19.048 46.498 1.00 19.89 203 ALA A O 1
ATOM 4136 N N . GLU B 1 204 ? 13.336 -18.314 45.065 1.00 23.58 204 GLU A N 1
ATOM 4137 C CA . GLU B 1 204 ? 12.779 -19.079 43.954 1.00 23.51 204 GLU A CA 1
ATOM 4138 C C . GLU B 1 204 ? 12.955 -20.586 44.161 1.00 25.52 204 GLU A C 1
ATOM 4139 O O . GLU B 1 204 ? 12.038 -21.371 43.921 1.00 28.42 204 GLU A O 1
ATOM 4145 N N . GLN B 1 205 ? 14.140 -20.977 44.609 1.00 28.94 205 GLN A N 1
ATOM 4146 C CA . GLN B 1 205 ? 14.455 -22.374 44.861 1.00 26.52 205 GLN A CA 1
ATOM 4147 C C . GLN B 1 205 ? 13.524 -22.988 45.909 1.00 32.65 205 GLN A C 1
ATOM 4148 O O . GLN B 1 205 ? 13.089 -24.137 45.769 1.00 29.92 205 GLN A O 1
ATOM 4154 N N . VAL B 1 206 ? 13.217 -22.227 46.959 1.00 23.80 206 VAL A N 1
ATOM 4155 C CA . VAL B 1 206 ? 12.373 -22.740 48.037 1.00 25.40 206 VAL A CA 1
ATOM 4156 C C . VAL B 1 206 ? 10.875 -22.492 47.808 1.00 20.57 206 VAL A C 1
ATOM 4157 O O . VAL B 1 206 ? 10.043 -22.909 48.616 1.00 23.34 206 VAL A O 1
ATOM 4161 N N . ARG B 1 207 ? 10.535 -21.833 46.703 1.00 24.00 207 ARG A N 1
ATOM 4162 C CA . ARG B 1 207 ? 9.140 -21.503 46.390 1.00 26.08 207 ARG A CA 1
ATOM 4163 C C . ARG B 1 207 ? 8.528 -20.651 47.500 1.00 24.34 207 ARG A C 1
ATOM 4164 O O . ARG B 1 207 ? 7.397 -20.893 47.933 1.00 22.42 207 ARG A O 1
ATOM 4172 N N . ALA B 1 208 ? 9.275 -19.657 47.971 1.00 24.69 208 ALA A N 1
ATOM 4173 C CA . ALA B 1 208 ? 8.820 -18.860 49.107 1.00 22.01 208 ALA A CA 1
ATOM 4174 C C . ALA B 1 208 ? 7.448 -18.231 48.849 1.00 21.09 208 ALA A C 1
ATOM 4175 O O . ALA B 1 208 ? 7.249 -17.507 47.867 1.00 21.65 208 ALA A O 1
ATOM 4177 N N . GLY B 1 209 ? 6.508 -18.522 49.742 1.00 20.73 209 GLY A N 1
ATOM 4178 C CA . GLY B 1 209 ? 5.137 -18.068 49.605 1.00 22.47 209 GLY A CA 1
ATOM 4179 C C . GLY B 1 209 ? 4.860 -16.588 49.825 1.00 27.78 209 GLY A C 1
ATOM 4180 O O . GLY B 1 209 ? 3.746 -16.132 49.554 1.00 30.25 209 GLY A O 1
ATOM 4181 N N . GLY B 1 210 ? 5.847 -15.835 50.314 1.00 25.44 210 GLY A N 1
ATOM 4182 C CA . GLY B 1 210 ? 5.683 -14.398 50.532 1.00 16.67 210 GLY A CA 1
ATOM 4183 C C . GLY B 1 210 ? 4.985 -14.136 51.849 1.00 21.39 210 GLY A C 1
ATOM 4184 O O . GLY B 1 210 ? 4.668 -15.077 52.575 1.00 24.09 210 GLY A O 1
ATOM 4185 N N . PRO B 1 211 ? 4.741 -12.859 52.180 1.00 18.94 211 PRO A N 1
ATOM 4186 C CA . PRO B 1 211 ? 5.030 -11.655 51.396 1.00 15.82 211 PRO A CA 1
ATOM 4187 C C . PRO B 1 211 ? 6.513 -11.305 51.316 1.00 15.86 211 PRO A C 1
ATOM 4188 O O . PRO B 1 211 ? 7.322 -11.813 52.094 1.00 14.25 211 PRO A O 1
ATOM 4192 N N . ASP B 1 212 ? 6.862 -10.436 50.371 1.00 15.41 212 ASP A N 1
ATOM 4193 C CA . ASP B 1 212 ? 8.198 -9.859 50.329 1.00 14.34 212 ASP A CA 1
ATOM 4194 C C . ASP B 1 212 ? 8.346 -8.890 51.496 1.00 13.36 212 ASP A C 1
ATOM 4195 O O . ASP B 1 212 ? 7.406 -8.177 51.833 1.00 12.49 212 ASP A O 1
ATOM 4200 N N . ILE B 1 213 ? 9.522 -8.852 52.112 1.00 12.76 213 ILE A N 1
ATOM 4201 C CA . ILE B 1 213 ? 9.812 -7.829 53.112 1.00 11.21 213 ILE A CA 1
ATOM 4202 C C . ILE B 1 213 ? 10.580 -6.710 52.420 1.00 12.96 213 ILE A C 1
ATOM 4203 O O . ILE B 1 213 ? 11.722 -6.918 52.022 1.00 15.77 213 ILE A O 1
ATOM 4208 N N . LEU B 1 214 ? 9.962 -5.537 52.266 1.00 13.00 214 LEU A N 1
ATOM 4209 C CA . LEU B 1 214 ? 10.544 -4.455 51.445 1.00 14.08 214 LEU A CA 1
ATOM 4210 C C . LEU B 1 214 ? 11.422 -3.473 52.226 1.00 13.34 214 LEU A C 1
ATOM 4211 O O . LEU B 1 214 ? 12.479 -3.066 51.758 1.00 13.92 214 LEU A O 1
ATOM 4216 N N . ASP B 1 215 ? 10.970 -3.083 53.410 1.00 11.49 215 ASP A N 1
ATOM 4217 C CA . ASP B 1 215 ? 11.621 -2.002 54.142 1.00 11.04 215 ASP A CA 1
ATOM 4218 C C . ASP B 1 215 ? 11.057 -1.941 55.547 1.00 10.67 215 ASP A C 1
ATOM 4219 O O . ASP B 1 215 ? 10.039 -2.567 55.848 1.00 9.25 215 ASP A O 1
ATOM 4224 N N . SER B 1 216 ? 11.710 -1.144 56.382 1.00 12.99 216 SER A N 1
ATOM 4225 C CA . SER B 1 216 ? 11.255 -0.912 57.747 1.00 11.11 216 SER A CA 1
ATOM 4226 C C . SER B 1 216 ? 11.667 0.476 58.204 1.00 12.70 216 SER A C 1
ATOM 4227 O O . SER B 1 216 ? 12.590 1.087 57.638 1.00 12.70 216 SER A O 1
ATOM 4230 N N . ARG B 1 217 ? 10.974 0.989 59.212 1.00 8.67 217 ARG A N 1
ATOM 4231 C CA . ARG B 1 217 ? 11.393 2.226 59.849 1.00 11.19 217 ARG A CA 1
ATOM 4232 C C . ARG B 1 217 ? 11.083 2.205 61.340 1.00 12.57 217 ARG A C 1
ATOM 4233 O O . ARG B 1 217 ? 9.943 1.940 61.756 1.00 11.74 217 ARG A O 1
ATOM 4241 N N . SER B 1 218 ? 12.120 2.473 62.130 1.00 13.80 218 SER A N 1
ATOM 4242 C CA . SER B 1 218 ? 12.007 2.638 63.572 1.00 12.38 218 SER A CA 1
ATOM 4243 C C . SER B 1 218 ? 11.714 4.108 63.883 1.00 13.77 218 SER A C 1
ATOM 4244 O O . SER B 1 218 ? 12.133 5.002 63.140 1.00 10.04 218 SER A O 1
ATOM 4247 N N . SER B 1 219 ? 10.979 4.362 64.960 1.00 9.57 219 SER A N 1
ATOM 4248 C CA . SER B 1 219 ? 10.791 5.728 65.445 1.00 12.77 219 SER A CA 1
ATOM 4249 C C . SER B 1 219 ? 10.849 5.752 66.976 1.00 12.73 219 SER A C 1
ATOM 4250 O O . SER B 1 219 ? 9.897 5.370 67.653 1.00 12.25 219 SER A O 1
ATOM 4253 N N . LEU B 1 220 ? 11.984 6.185 67.500 1.00 12.26 220 LEU A N 1
ATOM 4254 C CA . LEU B 1 220 ? 12.197 6.272 68.946 1.00 12.95 220 LEU A CA 1
ATOM 4255 C C . LEU B 1 220 ? 11.832 7.680 69.389 1.00 15.56 220 LEU A C 1
ATOM 4256 O O . LEU B 1 220 ? 12.438 8.655 68.932 1.00 16.58 220 LEU A O 1
ATOM 4261 N N . TYR B 1 221 ? 10.838 7.796 70.261 1.00 15.42 221 TYR A N 1
ATOM 4262 C CA . TYR B 1 221 ? 10.364 9.120 70.662 1.00 18.92 221 TYR A CA 1
ATOM 4263 C C . TYR B 1 221 ? 11.279 9.711 71.737 1.00 19.30 221 TYR A C 1
ATOM 4264 O O . TYR B 1 221 ? 11.616 9.034 72.708 1.00 19.16 221 TYR A O 1
ATOM 4273 N N . PRO B 1 222 ? 11.702 10.976 71.568 1.00 20.51 222 PRO A N 1
ATOM 4274 C CA . PRO B 1 222 ? 12.549 11.592 72.600 1.00 23.73 222 PRO A CA 1
ATOM 4275 C C . PRO B 1 222 ? 11.849 11.675 73.952 1.00 21.04 222 PRO A C 1
ATOM 4276 O O . PRO B 1 222 ? 10.633 11.834 74.008 1.00 21.63 222 PRO A O 1
ATOM 4280 N N . ASP B 1 223 ? 12.620 11.539 75.028 1.00 21.08 223 ASP A N 1
ATOM 4281 C CA . ASP B 1 223 ? 12.127 11.713 76.394 1.00 21.77 223 ASP A CA 1
ATOM 4282 C C . ASP B 1 223 ? 10.857 10.922 76.719 1.00 24.71 223 ASP A C 1
ATOM 4283 O O . ASP B 1 223 ? 9.910 11.461 77.301 1.00 19.75 223 ASP A O 1
ATOM 4288 N N . SER B 1 224 ? 10.844 9.634 76.377 1.00 18.70 224 SER A N 1
ATOM 4289 C CA . SER B 1 224 ? 9.644 8.825 76.556 1.00 18.82 224 SER A CA 1
ATOM 4290 C C . SER B 1 224 ? 9.938 7.484 77.225 1.00 17.59 224 SER A C 1
ATOM 4291 O O . SER B 1 224 ? 9.168 6.528 77.089 1.00 15.43 224 SER A O 1
ATOM 4294 N N . LEU B 1 225 ? 11.043 7.409 77.967 1.00 18.87 225 LEU A N 1
ATOM 4295 C CA . LEU B 1 225 ? 11.378 6.159 78.651 1.00 18.58 225 LEU A CA 1
ATOM 4296 C C . LEU B 1 225 ? 10.257 5.715 79.584 1.00 17.72 225 LEU A C 1
ATOM 4297 O O . LEU B 1 225 ? 10.044 4.526 79.800 1.00 16.78 225 LEU A O 1
ATOM 4302 N N . HIS B 1 226 ? 9.512 6.681 80.110 1.00 19.17 226 HIS A N 1
ATOM 4303 C CA . HIS B 1 226 ? 8.503 6.413 81.119 1.00 18.74 226 HIS A CA 1
ATOM 4304 C C . HIS B 1 226 ? 7.215 5.821 80.562 1.00 21.16 226 HIS A C 1
ATOM 4305 O O . HIS B 1 226 ? 6.359 5.366 81.317 1.00 19.09 226 HIS A O 1
ATOM 4312 N N . ILE B 1 227 ? 7.054 5.842 79.248 1.00 18.85 227 ILE A N 1
ATOM 4313 C CA . ILE B 1 227 ? 5.770 5.432 78.685 1.00 18.74 227 ILE A CA 1
ATOM 4314 C C . ILE B 1 227 ? 5.420 3.974 78.954 1.00 19.05 227 ILE A C 1
ATOM 4315 O O . ILE B 1 227 ? 4.275 3.663 79.279 1.00 19.09 227 ILE A O 1
ATOM 4320 N N . MET B 1 228 ? 6.409 3.087 78.850 1.00 14.47 228 MET A N 1
ATOM 4321 C CA . MET B 1 228 ? 6.175 1.658 78.951 1.00 18.69 228 MET A CA 1
ATOM 4322 C C . MET B 1 228 ? 7.475 0.951 79.322 1.00 15.43 228 MET A C 1
ATOM 4323 O O . MET B 1 228 ? 8.517 1.243 78.755 1.00 18.18 228 MET A O 1
ATOM 4328 N N . GLY B 1 229 ? 7.428 -0.004 80.243 1.00 17.59 229 GLY A N 1
ATOM 4329 C CA . GLY B 1 229 ? 8.633 -0.749 80.570 1.00 15.22 229 GLY A CA 1
ATOM 4330 C C . GLY B 1 229 ? 8.458 -1.706 81.737 1.00 16.54 229 GLY A C 1
ATOM 4331 O O . GLY B 1 229 ? 7.327 -1.958 82.149 1.00 18.53 229 GLY A O 1
ATOM 4332 N N . TRP B 1 230 ? 9.566 -2.250 82.246 1.00 13.16 230 TRP A N 1
ATOM 4333 C CA . TRP B 1 230 ? 9.548 -3.075 83.456 1.00 13.88 230 TRP A CA 1
ATOM 4334 C C . TRP B 1 230 ? 10.184 -2.336 84.623 1.00 16.81 230 TRP A C 1
ATOM 4335 O O . TRP B 1 230 ? 11.213 -1.679 84.464 1.00 16.03 230 TRP A O 1
ATOM 4346 N N . ASP B 1 231 ? 9.579 -2.478 85.794 1.00 16.14 231 ASP A N 1
ATOM 4347 C CA . ASP B 1 231 ? 10.246 -2.218 87.071 1.00 17.32 231 ASP A CA 1
ATOM 4348 C C . ASP B 1 231 ? 10.791 -3.564 87.545 1.00 14.69 231 ASP A C 1
ATOM 4349 O O . ASP B 1 231 ? 10.013 -4.461 87.860 1.00 18.94 231 ASP A O 1
ATOM 4354 N N . VAL B 1 232 ? 12.114 -3.717 87.570 1.00 12.08 232 VAL A N 1
ATOM 4355 C CA . VAL B 1 232 ? 12.724 -5.020 87.844 1.00 12.07 232 VAL A CA 1
ATOM 4356 C C . VAL B 1 232 ? 13.207 -5.089 89.288 1.00 15.62 232 VAL A C 1
ATOM 4357 O O . VAL B 1 232 ? 13.861 -4.163 89.779 1.00 16.96 232 VAL A O 1
ATOM 4361 N N . GLY B 1 233 ? 12.872 -6.168 89.983 1.00 10.90 233 GLY A N 1
ATOM 4362 C CA . GLY B 1 233 ? 13.312 -6.315 91.355 1.00 13.07 233 GLY A CA 1
ATOM 4363 C C . GLY B 1 233 ? 13.110 -7.715 91.887 1.00 11.79 233 GLY A C 1
ATOM 4364 O O . GLY B 1 233 ? 12.912 -8.665 91.135 1.00 15.45 233 GLY A O 1
ATOM 4365 N N . SER B 1 234 ? 13.171 -7.828 93.209 1.00 13.95 234 SER A N 1
ATOM 4366 C CA . SER B 1 234 ? 13.067 -9.099 93.896 1.00 12.00 234 SER A CA 1
ATOM 4367 C C . SER B 1 234 ? 11.798 -9.855 93.507 1.00 17.60 234 SER A C 1
ATOM 4368 O O . SER B 1 234 ? 11.768 -11.082 93.546 1.00 12.76 234 SER A O 1
ATOM 4371 N N . HIS B 1 235 ? 10.747 -9.119 93.154 1.00 12.89 235 HIS A N 1
ATOM 4372 C CA . HIS B 1 235 ? 9.484 -9.746 92.774 1.00 15.77 235 HIS A CA 1
ATOM 4373 C C . HIS B 1 235 ? 9.367 -10.068 91.285 1.00 15.18 235 HIS A C 1
ATOM 4374 O O . HIS B 1 235 ? 8.360 -10.630 90.839 1.00 18.34 235 HIS A O 1
ATOM 4381 N N . GLY B 1 236 ? 10.397 -9.731 90.517 1.00 11.88 236 GLY A N 1
ATOM 4382 C CA . GLY B 1 236 ? 10.412 -10.067 89.111 1.00 13.00 236 GLY A CA 1
ATOM 4383 C C . GLY B 1 236 ? 10.187 -8.855 88.238 1.00 12.08 236 GLY A C 1
ATOM 4384 O O . GLY B 1 236 ? 10.802 -7.809 88.440 1.00 13.74 236 GLY A O 1
ATOM 4385 N N . LEU B 1 237 ? 9.297 -9.003 87.261 1.00 11.03 237 LEU A N 1
ATOM 4386 C CA . LEU B 1 237 ? 9.138 -8.006 86.217 1.00 9.32 237 LEU A CA 1
ATOM 4387 C C . LEU B 1 237 ? 7.779 -7.353 86.371 1.00 10.99 237 LEU A C 1
ATOM 4388 O O . LEU B 1 237 ? 6.753 -7.942 86.020 1.00 11.16 237 LEU A O 1
ATOM 4393 N N . ARG B 1 238 ? 7.777 -6.145 86.927 1.00 12.97 238 ARG A N 1
ATOM 4394 C CA . ARG B 1 238 ? 6.553 -5.425 87.233 1.00 11.85 238 ARG A CA 1
ATOM 4395 C C . ARG B 1 238 ? 6.240 -4.399 86.149 1.00 14.26 238 ARG A C 1
ATOM 4396 O O . ARG B 1 238 ? 7.072 -3.560 85.822 1.00 14.96 238 ARG A O 1
ATOM 4404 N N . LEU B 1 239 ? 5.034 -4.473 85.601 1.00 11.09 239 LEU A N 1
ATOM 4405 C CA . LEU B 1 239 ? 4.655 -3.628 84.478 1.00 13.62 239 LEU A CA 1
ATOM 4406 C C . LEU B 1 239 ? 4.593 -2.155 84.852 1.00 17.06 239 LEU A C 1
ATOM 4407 O O . LEU B 1 239 ? 4.028 -1.788 85.875 1.00 16.98 239 LEU A O 1
ATOM 4412 N N . ARG B 1 240 ? 5.214 -1.321 84.027 1.00 16.33 240 ARG A N 1
ATOM 4413 C CA . ARG B 1 240 ? 4.972 0.105 84.074 1.00 17.80 240 ARG A CA 1
ATOM 4414 C C . ARG B 1 240 ? 4.252 0.440 82.784 1.00 21.53 240 ARG A C 1
ATOM 4415 O O . ARG B 1 240 ? 4.704 0.067 81.692 1.00 22.43 240 ARG A O 1
ATOM 4423 N N . LEU B 1 241 ? 3.132 1.133 82.913 1.00 18.43 241 LEU A N 1
ATOM 4424 C CA . LEU B 1 241 ? 2.365 1.552 81.752 1.00 21.71 241 LEU A CA 1
ATOM 4425 C C . LEU B 1 241 ? 1.769 2.925 82.028 1.00 25.09 241 LEU A C 1
ATOM 4426 O O . LEU B 1 241 ? 0.937 3.080 82.921 1.00 34.38 241 LEU A O 1
ATOM 4431 N N . SER B 1 242 ? 2.218 3.925 81.274 1.00 23.47 242 SER A N 1
ATOM 4432 C CA . SER B 1 242 ? 1.790 5.303 81.482 1.00 19.86 242 SER A CA 1
ATOM 4433 C C . SER B 1 242 ? 0.456 5.591 80.805 1.00 26.19 242 SER A C 1
ATOM 4434 O O . SER B 1 242 ? 0.177 5.070 79.722 1.00 26.59 242 SER A O 1
ATOM 4437 N N . PRO B 1 243 ? -0.365 6.442 81.437 1.00 29.05 243 PRO A N 1
ATOM 4438 C CA . PRO B 1 243 ? -1.648 6.867 80.874 1.00 30.41 243 PRO A CA 1
ATOM 4439 C C . PRO B 1 243 ? -1.475 7.790 79.670 1.00 28.13 243 PRO A C 1
ATOM 4440 O O . PRO B 1 243 ? -2.466 8.123 79.027 1.00 32.82 243 PRO A O 1
ATOM 4444 N N . ASP B 1 244 ? -0.246 8.202 79.376 1.00 22.43 244 ASP A N 1
ATOM 4445 C CA . ASP B 1 244 ? -0.005 9.118 78.271 1.00 22.92 244 ASP A CA 1
ATOM 4446 C C . ASP B 1 244 ? 0.250 8.376 76.961 1.00 22.69 244 ASP A C 1
ATOM 4447 O O . ASP B 1 244 ? 0.505 8.998 75.930 1.00 21.06 244 ASP A O 1
ATOM 4452 N N . LEU B 1 245 ? 0.189 7.049 77.004 1.00 22.44 245 LEU A N 1
ATOM 4453 C CA . LEU B 1 245 ? 0.496 6.247 75.824 1.00 21.47 245 LEU A CA 1
ATOM 4454 C C . LEU B 1 245 ? -0.417 6.586 74.652 1.00 22.12 245 LEU A C 1
ATOM 4455 O O . LEU B 1 245 ? 0.058 6.860 73.555 1.00 22.56 245 LEU A O 1
ATOM 4460 N N . THR B 1 246 ? -1.726 6.576 74.878 1.00 18.76 246 THR A N 1
ATOM 4461 C CA . THR B 1 246 ? -2.644 6.808 73.768 1.00 22.97 246 THR A CA 1
ATOM 4462 C C . THR B 1 246 ? -2.513 8.230 73.213 1.00 24.87 246 THR A C 1
ATOM 4463 O O . THR B 1 246 ? -2.584 8.442 72.003 1.00 25.62 246 THR A O 1
ATOM 4467 N N . ASN B 1 247 ? -2.299 9.211 74.082 1.00 20.85 247 ASN A N 1
ATOM 4468 C CA . ASN B 1 247 ? -2.120 10.572 73.588 1.00 22.34 247 ASN A CA 1
ATOM 4469 C C . ASN B 1 247 ? -0.836 10.726 72.762 1.00 23.72 247 ASN A C 1
ATOM 4470 O O . ASN B 1 247 ? -0.785 11.537 71.833 1.00 24.67 247 ASN A O 1
ATOM 4475 N N . LEU B 1 248 ? 0.197 9.952 73.098 1.00 18.64 248 LEU A N 1
ATOM 4476 C CA . LEU B 1 248 ? 1.407 9.920 72.279 1.00 20.07 248 LEU A CA 1
ATOM 4477 C C . LEU B 1 248 ? 1.107 9.416 70.876 1.00 21.35 248 LEU A C 1
ATOM 4478 O O . LEU B 1 248 ? 1.541 10.006 69.889 1.00 20.79 248 LEU A O 1
ATOM 4483 N N . ILE B 1 249 ? 0.379 8.310 70.795 1.00 18.38 249 ILE A N 1
ATOM 4484 C CA . ILE B 1 249 ? 0.010 7.738 69.508 1.00 19.08 249 ILE A CA 1
ATOM 4485 C C . ILE B 1 249 ? -0.820 8.735 68.717 1.00 20.85 249 ILE A C 1
ATOM 4486 O O . ILE B 1 249 ? -0.556 8.994 67.543 1.00 22.12 249 ILE A O 1
ATOM 4491 N N . GLU B 1 250 ? -1.822 9.312 69.370 1.00 24.90 250 GLU A N 1
ATOM 4492 C CA . GLU B 1 250 ? -2.730 10.212 68.673 1.00 27.30 250 GLU A CA 1
ATOM 4493 C C . GLU B 1 250 ? -1.998 11.422 68.102 1.00 23.79 250 GLU A C 1
ATOM 4494 O O . GLU B 1 250 ? -2.364 11.928 67.046 1.00 26.30 250 GLU A O 1
ATOM 4500 N N . ARG B 1 251 ? -0.943 11.865 68.777 1.00 22.33 251 ARG A N 1
ATOM 4501 C CA . ARG B 1 251 ? -0.222 13.045 68.325 1.00 24.36 251 ARG A CA 1
ATOM 4502 C C . ARG B 1 251 ? 0.847 12.743 67.270 1.00 24.86 251 ARG A C 1
ATOM 4503 O O . ARG B 1 251 ? 1.104 13.571 66.397 1.00 22.44 251 ARG A O 1
ATOM 4511 N N . TYR B 1 252 ? 1.457 11.561 67.334 1.00 20.61 252 TYR A N 1
ATOM 4512 C CA . TYR B 1 252 ? 2.678 11.317 66.555 1.00 18.28 252 TYR A CA 1
ATOM 4513 C C . TYR B 1 252 ? 2.658 10.163 65.547 1.00 14.98 252 TYR A C 1
ATOM 4514 O O . TYR B 1 252 ? 3.502 10.118 64.653 1.00 17.40 252 TYR A O 1
ATOM 4523 N N . LEU B 1 253 ? 1.719 9.239 65.683 1.00 14.98 253 LEU A N 1
ATOM 4524 C CA . LEU B 1 253 ? 1.725 8.056 64.830 1.00 13.62 253 LEU A CA 1
ATOM 4525 C C . LEU B 1 253 ? 1.589 8.408 63.357 1.00 16.30 253 LEU A C 1
ATOM 4526 O O . LEU B 1 253 ? 2.242 7.796 62.502 1.00 14.39 253 LEU A O 1
ATOM 4531 N N . ALA B 1 254 ? 0.742 9.388 63.054 1.00 15.51 254 ALA A N 1
ATOM 4532 C CA . ALA B 1 254 ? 0.482 9.724 61.654 1.00 19.14 254 ALA A CA 1
ATOM 4533 C C . ALA B 1 254 ? 1.764 10.186 60.963 1.00 18.50 254 ALA A C 1
ATOM 4534 O O . ALA B 1 254 ? 2.034 9.812 59.821 1.00 15.38 254 ALA A O 1
ATOM 4536 N N . ASN B 1 255 ? 2.570 10.978 61.665 1.00 16.79 255 ASN A N 1
ATOM 4537 C CA . ASN B 1 255 ? 3.839 11.400 61.107 1.00 18.50 255 ASN A CA 1
ATOM 4538 C C . ASN B 1 255 ? 4.801 10.231 60.885 1.00 16.98 255 ASN A C 1
ATOM 4539 O O . ASN B 1 255 ? 5.518 10.213 59.888 1.00 17.30 255 ASN A O 1
ATOM 4544 N N . ASP B 1 256 ? 4.823 9.267 61.808 1.00 14.05 256 ASP A N 1
ATOM 4545 C CA . ASP B 1 256 ? 5.658 8.069 61.650 1.00 14.70 256 ASP A CA 1
ATOM 4546 C C . ASP B 1 256 ? 5.293 7.398 60.321 1.00 14.34 256 ASP A C 1
ATOM 4547 O O . ASP B 1 256 ? 6.154 7.035 59.519 1.00 14.42 256 ASP A O 1
ATOM 4552 N N . VAL B 1 257 ? 3.996 7.249 60.098 1.00 12.09 257 VAL A N 1
ATOM 4553 C CA . VAL B 1 257 ? 3.500 6.504 58.950 1.00 14.23 257 VAL A CA 1
ATOM 4554 C C . VAL B 1 257 ? 3.718 7.293 57.649 1.00 12.55 257 VAL A C 1
ATOM 4555 O O . VAL B 1 257 ? 4.177 6.757 56.649 1.00 11.49 257 VAL A O 1
ATOM 4559 N N . THR B 1 258 ? 3.426 8.583 57.684 1.00 12.62 258 THR A N 1
ATOM 4560 C CA . THR B 1 258 ? 3.604 9.429 56.505 1.00 16.46 258 THR A CA 1
ATOM 4561 C C . THR B 1 258 ? 5.058 9.496 56.080 1.00 15.06 258 THR A C 1
ATOM 4562 O O . THR B 1 258 ? 5.370 9.359 54.901 1.00 17.74 258 THR A O 1
ATOM 4566 N N . THR B 1 259 ? 5.944 9.676 57.049 1.00 13.85 259 THR A N 1
ATOM 4567 C CA . THR B 1 259 ? 7.373 9.742 56.775 1.00 15.03 259 THR A CA 1
ATOM 4568 C C . THR B 1 259 ? 7.848 8.458 56.093 1.00 17.35 259 THR A C 1
ATOM 4569 O O . THR B 1 259 ? 8.559 8.503 55.093 1.00 15.79 259 THR A O 1
ATOM 4573 N N . PHE B 1 260 ? 7.449 7.311 56.633 1.00 12.27 260 PHE A N 1
ATOM 4574 C CA . PHE B 1 260 ? 7.830 6.029 56.046 1.00 11.72 260 PHE A CA 1
ATOM 4575 C C . PHE B 1 260 ? 7.267 5.848 54.632 1.00 13.41 260 PHE A C 1
ATOM 4576 O O . PHE B 1 260 ? 8.000 5.529 53.694 1.00 15.24 260 PHE A O 1
ATOM 4584 N N . LEU B 1 261 ? 5.960 6.025 54.489 1.00 12.08 261 LEU A N 1
ATOM 4585 C CA . LEU B 1 261 ? 5.307 5.757 53.217 1.00 13.95 261 LEU A CA 1
ATOM 4586 C C . LEU B 1 261 ? 5.705 6.777 52.154 1.00 14.40 261 LEU A C 1
ATOM 4587 O O . LEU B 1 261 ? 5.762 6.441 50.982 1.00 13.55 261 LEU A O 1
ATOM 4592 N N . ASP B 1 262 ? 5.988 8.009 52.558 1.00 16.06 262 ASP A N 1
ATOM 4593 C CA . ASP B 1 262 ? 6.481 9.000 51.593 1.00 17.83 262 ASP A CA 1
ATOM 4594 C C . ASP B 1 262 ? 7.773 8.540 50.949 1.00 18.61 262 ASP A C 1
ATOM 4595 O O . ASP B 1 262 ? 8.046 8.851 49.785 1.00 17.09 262 ASP A O 1
ATOM 4600 N N . ALA B 1 263 ? 8.578 7.816 51.716 1.00 14.39 263 ALA A N 1
ATOM 4601 C CA . ALA B 1 263 ? 9.841 7.310 51.204 1.00 15.56 263 ALA A CA 1
ATOM 4602 C C . ALA B 1 263 ? 9.627 6.280 50.104 1.00 14.84 263 ALA A C 1
ATOM 4603 O O . ALA B 1 263 ? 10.551 5.955 49.373 1.00 14.78 263 ALA A O 1
ATOM 4605 N N . HIS B 1 264 ? 8.409 5.758 50.005 1.00 13.12 264 HIS A N 1
ATOM 4606 C CA . HIS B 1 264 ? 8.053 4.810 48.961 1.00 13.70 264 HIS A CA 1
ATOM 4607 C C . HIS B 1 264 ? 7.034 5.413 48.006 1.00 12.52 264 HIS A C 1
ATOM 4608 O O . HIS B 1 264 ? 6.483 4.707 47.171 1.00 15.17 264 HIS A O 1
ATOM 4615 N N . ARG B 1 265 ? 6.802 6.722 48.140 1.00 13.81 265 ARG A N 1
ATOM 4616 C CA . ARG B 1 265 ? 5.733 7.428 47.419 1.00 14.28 265 ARG A CA 1
ATOM 4617 C C . ARG B 1 265 ? 4.411 6.661 47.455 1.00 16.46 265 ARG A C 1
ATOM 4618 O O . ARG B 1 265 ? 3.786 6.434 46.418 1.00 14.63 265 ARG A O 1
ATOM 4626 N N . LEU B 1 266 ? 4.010 6.256 48.659 1.00 11.02 266 LEU A N 1
ATOM 4627 C CA . LEU B 1 266 ? 2.738 5.587 48.907 1.00 14.79 266 LEU A CA 1
ATOM 4628 C C . LEU B 1 266 ? 1.904 6.416 49.872 1.00 13.95 266 LEU A C 1
ATOM 4629 O O . LEU B 1 266 ? 2.441 7.181 50.662 1.00 18.06 266 LEU A O 1
ATOM 4634 N N . THR B 1 267 ? 0.586 6.265 49.787 1.00 19.17 267 THR A N 1
ATOM 4635 C CA . THR B 1 267 ? -0.327 6.879 50.742 1.00 24.53 267 THR A CA 1
ATOM 4636 C C . THR B 1 267 ? -0.964 5.758 51.541 1.00 21.54 267 THR A C 1
ATOM 4637 O O . THR B 1 267 ? -0.838 4.590 51.179 1.00 19.36 267 THR A O 1
ATOM 4641 N N . LYS B 1 268 ? -1.643 6.103 52.627 1.00 22.89 268 LYS A N 1
ATOM 4642 C CA . LYS B 1 268 ? -2.332 5.090 53.404 1.00 20.07 268 LYS A CA 1
ATOM 4643 C C . LYS B 1 268 ? -3.337 4.318 52.559 1.00 21.50 268 LYS A C 1
ATOM 4644 O O . LYS B 1 268 ? -3.566 3.137 52.804 1.00 22.65 268 LYS A O 1
ATOM 4650 N N . ASP B 1 269 ? -3.937 4.976 51.564 1.00 19.24 269 ASP A N 1
ATOM 4651 C CA . ASP B 1 269 ? -4.895 4.296 50.694 1.00 21.85 269 ASP A CA 1
ATOM 4652 C C . ASP B 1 269 ? -4.247 3.187 49.873 1.00 21.96 269 ASP A C 1
ATOM 4653 O O . ASP B 1 269 ? -4.929 2.286 49.378 1.00 28.58 269 ASP A O 1
ATOM 4658 N N . ASP B 1 270 ? -2.933 3.258 49.720 1.00 21.43 270 ASP A N 1
ATOM 4659 C CA . ASP B 1 270 ? -2.209 2.251 48.958 1.00 18.63 270 ASP A CA 1
ATOM 4660 C C . ASP B 1 270 ? -2.008 0.967 49.756 1.00 17.43 270 ASP A C 1
ATOM 4661 O O . ASP B 1 270 ? -1.620 -0.059 49.200 1.00 21.08 270 ASP A O 1
ATOM 4666 N N . ILE B 1 271 ? -2.287 1.013 51.056 1.00 14.79 271 ILE A N 1
ATOM 4667 C CA . ILE B 1 271 ? -2.097 -0.171 51.888 1.00 15.96 271 ILE A CA 1
ATOM 4668 C C . ILE B 1 271 ? -3.231 -1.177 51.730 1.00 17.56 271 ILE A C 1
ATOM 4669 O O . ILE B 1 271 ? -4.382 -0.888 52.058 1.00 22.91 271 ILE A O 1
ATOM 4674 N N . GLY B 1 272 ? -2.887 -2.361 51.230 1.00 18.44 272 GLY A N 1
ATOM 4675 C CA . GLY B 1 272 ? -3.844 -3.426 50.996 1.00 21.95 272 GLY A CA 1
ATOM 4676 C C . GLY B 1 272 ? -4.252 -4.147 52.268 1.00 20.45 272 GLY A C 1
ATOM 4677 O O . GLY B 1 272 ? -5.377 -4.628 52.385 1.00 22.14 272 GLY A O 1
ATOM 4678 N N . ALA B 1 273 ? -3.338 -4.222 53.231 1.00 14.20 273 ALA A N 1
ATOM 4679 C CA . ALA B 1 273 ? -3.653 -4.841 54.511 1.00 14.30 273 ALA A CA 1
ATOM 4680 C C . ALA B 1 273 ? -2.807 -4.273 55.636 1.00 14.82 273 ALA A C 1
ATOM 4681 O O . ALA B 1 273 ? -1.586 -4.173 55.518 1.00 14.66 273 ALA A O 1
ATOM 4683 N N . TRP B 1 274 ? -3.475 -3.904 56.726 1.00 15.20 274 TRP A N 1
ATOM 4684 C CA . TRP B 1 274 ? -2.804 -3.397 57.921 1.00 15.79 274 TRP A CA 1
ATOM 4685 C C . TRP B 1 274 ? -2.587 -4.545 58.892 1.00 15.92 274 TRP A C 1
ATOM 4686 O O . TRP B 1 274 ? -3.495 -5.344 59.115 1.00 15.26 274 TRP A O 1
ATOM 4697 N N . VAL B 1 275 ? -1.379 -4.640 59.449 1.00 10.20 275 VAL A N 1
ATOM 4698 C CA . VAL B 1 275 ? -1.055 -5.707 60.384 1.00 12.61 275 VAL A CA 1
ATOM 4699 C C . VAL B 1 275 ? -0.608 -5.051 61.686 1.00 13.34 275 VAL A C 1
ATOM 4700 O O . VAL B 1 275 ? 0.580 -4.853 61.910 1.00 13.43 275 VAL A O 1
ATOM 4704 N N . SER B 1 276 ? -1.569 -4.691 62.536 1.00 14.37 276 SER A N 1
ATOM 4705 C CA . SER B 1 276 ? -1.262 -3.848 63.690 1.00 12.57 276 SER A CA 1
ATOM 4706 C C . SER B 1 276 ? -1.232 -4.605 65.007 1.00 14.23 276 SER A C 1
ATOM 4707 O O . SER B 1 276 ? -2.076 -5.466 65.259 1.00 14.76 276 SER A O 1
ATOM 4710 N N . HIS B 1 277 ? -0.266 -4.262 65.853 1.00 13.29 277 HIS A N 1
ATOM 4711 C CA . HIS B 1 277 ? -0.208 -4.800 67.208 1.00 15.86 277 HIS A CA 1
ATOM 4712 C C . HIS B 1 277 ? -1.457 -4.405 67.982 1.00 16.39 277 HIS A C 1
ATOM 4713 O O . HIS B 1 277 ? -1.855 -3.233 67.965 1.00 16.94 277 HIS A O 1
ATOM 4720 N N . PRO B 1 278 ? -2.059 -5.370 68.693 1.00 15.49 278 PRO A N 1
ATOM 4721 C CA . PRO B 1 278 ? -3.272 -5.154 69.488 1.00 15.34 278 PRO A CA 1
ATOM 4722 C C . PRO B 1 278 ? -2.917 -4.794 70.924 1.00 21.17 278 PRO A C 1
ATOM 4723 O O . PRO B 1 278 ? -3.103 -5.614 71.821 1.00 22.78 278 PRO A O 1
ATOM 4727 N N . GLY B 1 279 ? -2.416 -3.589 71.143 1.00 17.60 279 GLY A N 1
ATOM 4728 C CA . GLY B 1 279 ? -2.018 -3.187 72.480 1.00 16.48 279 GLY A CA 1
ATOM 4729 C C . GLY B 1 279 ? -3.155 -3.333 73.475 1.00 19.71 279 GLY A C 1
ATOM 4730 O O . GLY B 1 279 ? -2.984 -3.877 74.568 1.00 21.98 279 GLY A O 1
ATOM 4731 N N . GLY B 1 280 ? -4.325 -2.854 73.082 1.00 18.72 280 GLY A N 1
ATOM 4732 C CA . GLY B 1 280 ? -5.501 -2.845 73.929 1.00 19.00 280 GLY A CA 1
ATOM 4733 C C . GLY B 1 280 ? -6.549 -2.045 73.178 1.00 18.62 280 GLY A C 1
ATOM 4734 O O . GLY B 1 280 ? -6.228 -1.416 72.171 1.00 18.53 280 GLY A O 1
ATOM 4735 N N . PRO B 1 281 ? -7.805 -2.068 73.648 1.00 17.08 281 PRO A N 1
ATOM 4736 C CA . PRO B 1 281 ? -8.876 -1.371 72.922 1.00 16.43 281 PRO A CA 1
ATOM 4737 C C . PRO B 1 281 ? -8.567 0.115 72.719 1.00 20.26 281 PRO A C 1
ATOM 4738 O O . PRO B 1 281 ? -8.763 0.643 71.619 1.00 20.46 281 PRO A O 1
ATOM 4742 N N . LYS B 1 282 ? -8.070 0.776 73.757 1.00 19.24 282 LYS A N 1
ATOM 4743 C CA . LYS B 1 282 ? -7.801 2.207 73.668 1.00 18.80 282 LYS A CA 1
ATOM 4744 C C . LYS B 1 282 ? -6.675 2.512 72.673 1.00 21.57 282 LYS A C 1
ATOM 4745 O O . LYS B 1 282 ? -6.718 3.518 71.966 1.00 19.57 282 LYS A O 1
ATOM 4751 N N . VAL B 1 283 ? -5.683 1.627 72.618 1.00 17.84 283 VAL A N 1
ATOM 4752 C CA . VAL B 1 283 ? -4.580 1.767 71.674 1.00 20.85 283 VAL A CA 1
ATOM 4753 C C . VAL B 1 283 ? -5.047 1.517 70.240 1.00 16.32 283 VAL A C 1
ATOM 4754 O O . VAL B 1 283 ? -4.746 2.296 69.337 1.00 17.76 283 VAL A O 1
ATOM 4758 N N . ILE B 1 284 ? -5.775 0.427 70.024 1.00 15.60 284 ILE A N 1
ATOM 4759 C CA . ILE B 1 284 ? -6.287 0.158 68.688 1.00 16.25 284 ILE A CA 1
ATOM 4760 C C . ILE B 1 284 ? -7.155 1.324 68.212 1.00 16.67 284 ILE A C 1
ATOM 4761 O O . ILE B 1 284 ? -7.030 1.768 67.076 1.00 16.60 284 ILE A O 1
ATOM 4766 N N . ASP B 1 285 ? -8.020 1.833 69.087 1.00 16.32 285 ASP A N 1
ATOM 4767 C CA . ASP B 1 285 ? -8.843 2.998 68.742 1.00 15.62 285 ASP A CA 1
ATOM 4768 C C . ASP B 1 285 ? -7.971 4.181 68.323 1.00 17.82 285 ASP A C 1
ATOM 4769 O O . ASP B 1 285 ? -8.299 4.905 67.377 1.00 20.25 285 ASP A O 1
ATOM 4774 N N . ALA B 1 286 ? -6.868 4.375 69.038 1.00 15.98 286 ALA A N 1
ATOM 4775 C CA . ALA B 1 286 ? -5.972 5.503 68.790 1.00 19.21 286 ALA A CA 1
ATOM 4776 C C . ALA B 1 286 ? -5.304 5.368 67.436 1.00 20.81 286 ALA A C 1
ATOM 4777 O O . ALA B 1 286 ? -5.114 6.354 66.724 1.00 19.56 286 ALA A O 1
ATOM 4779 N N . VAL B 1 287 ? -4.943 4.140 67.081 1.00 16.01 287 VAL A N 1
ATOM 4780 C CA . VAL B 1 287 ? -4.381 3.877 65.757 1.00 18.00 287 VAL A CA 1
ATOM 4781 C C . VAL B 1 287 ? -5.390 4.182 64.637 1.00 18.59 287 VAL A C 1
ATOM 4782 O O . VAL B 1 287 ? -5.073 4.890 63.683 1.00 18.31 287 VAL A O 1
ATOM 4786 N N . ALA B 1 288 ? -6.607 3.660 64.755 1.00 20.74 288 ALA A N 1
ATOM 4787 C CA . ALA B 1 288 ? -7.610 3.884 63.717 1.00 20.64 288 ALA A CA 1
ATOM 4788 C C . ALA B 1 288 ? -7.901 5.378 63.570 1.00 20.25 288 ALA A C 1
ATOM 4789 O O . ALA B 1 288 ? -8.031 5.901 62.458 1.00 21.25 288 ALA A O 1
ATOM 4791 N N . THR B 1 289 ? -8.000 6.058 64.701 1.00 20.61 289 THR A N 1
ATOM 4792 C CA . THR B 1 289 ? -8.290 7.493 64.713 1.00 18.70 289 THR A CA 1
ATOM 4793 C C . THR B 1 289 ? -7.167 8.319 64.098 1.00 20.41 289 THR A C 1
ATOM 4794 O O . THR B 1 289 ? -7.411 9.152 63.211 1.00 19.04 289 THR A O 1
ATOM 4798 N N . SER B 1 290 ? -5.946 8.077 64.567 1.00 16.79 290 SER A N 1
ATOM 4799 C CA . SER B 1 290 ? -4.742 8.747 64.069 1.00 20.05 290 SER A CA 1
ATOM 4800 C C . SER B 1 290 ? -4.542 8.615 62.573 1.00 19.66 290 SER A C 1
ATOM 4801 O O . SER B 1 290 ? -4.114 9.563 61.907 1.00 20.34 290 SER A O 1
ATOM 4804 N N . LEU B 1 291 ? -4.828 7.430 62.051 1.00 18.15 291 LEU A N 1
ATOM 4805 C CA . LEU B 1 291 ? -4.547 7.126 60.656 1.00 17.72 291 LEU A CA 1
ATOM 4806 C C . LEU B 1 291 ? -5.826 7.228 59.828 1.00 22.83 291 LEU A C 1
ATOM 4807 O O . LEU B 1 291 ? -5.805 7.054 58.613 1.00 24.27 291 LEU A O 1
ATOM 4812 N N . ALA B 1 292 ? -6.930 7.522 60.509 1.00 22.27 292 ALA A N 1
ATOM 4813 C CA . ALA B 1 292 ? -8.245 7.599 59.883 1.00 21.72 292 ALA A CA 1
ATOM 4814 C C . ALA B 1 292 ? -8.550 6.373 59.024 1.00 24.07 292 ALA A C 1
ATOM 4815 O O . ALA B 1 292 ? -8.936 6.498 57.859 1.00 28.43 292 ALA A O 1
ATOM 4817 N N . LEU B 1 293 ? -8.395 5.191 59.619 1.00 24.59 293 LEU A N 1
ATOM 4818 C CA . LEU B 1 293 ? -8.717 3.929 58.962 1.00 25.08 293 LEU A CA 1
ATOM 4819 C C . LEU B 1 293 ? -10.158 3.518 59.223 1.00 32.08 293 LEU A C 1
ATOM 4820 O O . LEU B 1 293 ? -10.682 3.732 60.320 1.00 34.36 293 LEU A O 1
ATOM 4825 N N . PRO B 1 294 ? -10.792 2.894 58.223 1.00 29.73 294 PRO A N 1
ATOM 4826 C CA . PRO B 1 294 ? -12.143 2.336 58.340 1.00 34.25 294 PRO A CA 1
ATOM 4827 C C . PRO B 1 294 ? -12.141 1.089 59.217 1.00 34.44 294 PRO A C 1
ATOM 4828 O O . PRO B 1 294 ? -11.107 0.434 59.344 1.00 36.82 294 PRO A O 1
ATOM 4832 N N . PRO B 1 295 ? -13.295 0.754 59.813 1.00 42.48 295 PRO A N 1
ATOM 4833 C CA . PRO B 1 295 ? -13.396 -0.347 60.778 1.00 39.98 295 PRO A CA 1
ATOM 4834 C C . PRO B 1 295 ? -12.847 -1.680 60.261 1.00 37.18 295 PRO A C 1
ATOM 4835 O O . PRO B 1 295 ? -12.330 -2.465 61.051 1.00 37.41 295 PRO A O 1
ATOM 4839 N N . GLU B 1 296 ? -12.942 -1.926 58.960 1.00 35.49 296 GLU A N 1
ATOM 4840 C CA . GLU B 1 296 ? -12.478 -3.191 58.402 1.00 36.71 296 GLU A CA 1
ATOM 4841 C C . GLU B 1 296 ? -10.952 -3.324 58.411 1.00 27.20 296 GLU A C 1
ATOM 4842 O O . GLU B 1 296 ? -10.424 -4.435 58.424 1.00 28.10 296 GLU A O 1
ATOM 4848 N N . ALA B 1 297 ? -10.255 -2.192 58.404 1.00 23.88 297 ALA A N 1
ATOM 4849 C CA . ALA B 1 297 ? -8.802 -2.182 58.257 1.00 23.12 297 ALA A CA 1
ATOM 4850 C C . ALA B 1 297 ? -8.130 -2.952 59.383 1.00 19.86 297 ALA A C 1
ATOM 4851 O O . ALA B 1 297 ? -7.172 -3.691 59.159 1.00 19.08 297 ALA A O 1
ATOM 4853 N N . LEU B 1 298 ? -8.648 -2.785 60.591 1.00 19.40 298 LEU A N 1
ATOM 4854 C CA . LEU B 1 298 ? -8.037 -3.407 61.766 1.00 19.14 298 LEU A CA 1
ATOM 4855 C C . LEU B 1 298 ? -8.850 -4.592 62.283 1.00 18.32 298 LEU A C 1
ATOM 4856 O O . LEU B 1 298 ? -8.649 -5.033 63.409 1.00 16.20 298 LEU A O 1
ATOM 4861 N N . GLU B 1 299 ? -9.752 -5.131 61.462 1.00 16.54 299 GLU A N 1
ATOM 4862 C CA . GLU B 1 299 ? -10.616 -6.219 61.928 1.00 19.69 299 GLU A CA 1
ATOM 4863 C C . GLU B 1 299 ? -9.832 -7.424 62.456 1.00 17.17 299 GLU A C 1
ATOM 4864 O O . GLU B 1 299 ? -10.203 -8.015 63.475 1.00 16.58 299 GLU A O 1
ATOM 4870 N N . LEU B 1 300 ? -8.758 -7.802 61.767 1.00 15.64 300 LEU A N 1
ATOM 4871 C CA . LEU B 1 300 ? -8.017 -8.985 62.188 1.00 12.53 300 LEU A CA 1
ATOM 4872 C C . LEU B 1 300 ? -7.281 -8.737 63.501 1.00 15.24 300 LEU A C 1
ATOM 4873 O O . LEU B 1 300 ? -7.077 -9.648 64.291 1.00 15.77 300 LEU A O 1
ATOM 4878 N N . THR B 1 301 ? -6.885 -7.496 63.729 1.00 14.12 301 THR A N 1
ATOM 4879 C CA . THR B 1 301 ? -6.232 -7.136 64.981 1.00 13.15 301 THR A CA 1
ATOM 4880 C C . THR B 1 301 ? -7.213 -7.252 66.140 1.00 16.05 301 THR A C 1
ATOM 4881 O O . THR B 1 301 ? -6.888 -7.811 67.191 1.00 13.83 301 THR A O 1
ATOM 4885 N N . TRP B 1 302 ? -8.425 -6.739 65.940 1.00 15.62 302 TRP A N 1
ATOM 4886 C CA . TRP B 1 302 ? -9.469 -6.855 66.957 1.00 15.94 302 TRP A CA 1
ATOM 4887 C C . TRP B 1 302 ? -9.823 -8.313 67.211 1.00 14.84 302 TRP A C 1
ATOM 4888 O O . TRP B 1 302 ? -10.035 -8.720 68.343 1.00 12.96 302 TRP A O 1
ATOM 4899 N N . ARG B 1 303 ? -9.916 -9.089 66.143 1.00 15.66 303 ARG A N 1
ATOM 4900 C CA . ARG B 1 303 ? -10.280 -10.492 66.276 1.00 16.55 303 ARG A CA 1
ATOM 4901 C C . ARG B 1 303 ? -9.227 -11.244 67.068 1.00 15.58 303 ARG A C 1
ATOM 4902 O O . ARG B 1 303 ? -9.551 -12.123 67.871 1.00 14.76 303 ARG A O 1
ATOM 4910 N N . SER B 1 304 ? -7.964 -10.910 66.826 1.00 12.08 304 SER A N 1
ATOM 4911 C CA . SER B 1 304 ? -6.868 -11.594 67.507 1.00 13.73 304 SER A CA 1
ATOM 4912 C C . SER B 1 304 ? -6.889 -11.255 68.996 1.00 14.22 304 SER A C 1
ATOM 4913 O O . SER B 1 304 ? -6.755 -12.136 69.853 1.00 14.48 304 SER A O 1
ATOM 4916 N N . LEU B 1 305 ? -7.070 -9.975 69.299 1.00 13.33 305 LEU A N 1
ATOM 4917 C CA . LEU B 1 305 ? -7.141 -9.534 70.687 1.00 12.03 305 LEU A CA 1
ATOM 4918 C C . LEU B 1 305 ? -8.278 -10.267 71.398 1.00 15.53 305 LEU A C 1
ATOM 4919 O O . LEU B 1 305 ? -8.135 -10.708 72.544 1.00 11.34 305 LEU A O 1
ATOM 4924 N N . GLY B 1 306 ? -9.408 -10.404 70.708 1.00 12.34 306 GLY A N 1
ATOM 4925 C CA . GLY B 1 306 ? -10.547 -11.093 71.283 1.00 13.70 306 GLY A CA 1
ATOM 4926 C C . GLY B 1 306 ? -10.253 -12.550 71.568 1.00 13.59 306 GLY A C 1
ATOM 4927 O O . GLY B 1 306 ? -10.591 -13.069 72.637 1.00 15.70 306 GLY A O 1
ATOM 4928 N N . GLU B 1 307 ? -9.605 -13.213 70.616 1.00 12.79 307 GLU A N 1
ATOM 4929 C CA . GLU B 1 307 ? -9.451 -14.666 70.680 1.00 15.10 307 GLU A CA 1
ATOM 4930 C C . GLU B 1 307 ? -8.359 -15.127 71.637 1.00 15.26 307 GLU A C 1
ATOM 4931 O O . GLU B 1 307 ? -8.516 -16.137 72.321 1.00 14.79 307 GLU A O 1
ATOM 4937 N N . ILE B 1 308 ? -7.248 -14.403 71.679 1.00 14.48 308 ILE A N 1
ATOM 4938 C CA . ILE B 1 308 ? -6.087 -14.875 72.432 1.00 15.49 308 ILE A CA 1
ATOM 4939 C C . ILE B 1 308 ? -5.473 -13.827 73.367 1.00 11.94 308 ILE A C 1
ATOM 4940 O O . ILE B 1 308 ? -4.503 -14.115 74.075 1.00 13.17 308 ILE A O 1
ATOM 4945 N N . GLY B 1 309 ? -6.024 -12.622 73.374 1.00 10.34 309 GLY A N 1
ATOM 4946 C CA . GLY B 1 309 ? -5.461 -11.563 74.197 1.00 11.59 309 GLY A CA 1
ATOM 4947 C C . GLY B 1 309 ? -4.222 -10.961 73.566 1.00 12.88 309 GLY A C 1
ATOM 4948 O O . GLY B 1 309 ? -3.945 -11.196 72.394 1.00 12.51 309 GLY A O 1
ATOM 4949 N N . ASN B 1 310 ? -3.474 -10.190 74.355 1.00 12.24 310 ASN A N 1
ATOM 4950 C CA . ASN B 1 310 ? -2.278 -9.490 73.891 1.00 13.32 310 ASN A CA 1
ATOM 4951 C C . ASN B 1 310 ? -1.087 -10.358 74.269 1.00 11.61 310 ASN A C 1
ATOM 4952 O O . ASN B 1 310 ? -0.851 -10.619 75.453 1.00 11.12 310 ASN A O 1
ATOM 4957 N N . LEU B 1 311 ? -0.378 -10.858 73.262 1.00 10.72 311 LEU A N 1
ATOM 4958 C CA . LEU B 1 311 ? 0.740 -11.763 73.477 1.00 10.83 311 LEU A CA 1
ATOM 4959 C C . LEU B 1 311 ? 2.072 -11.009 73.346 1.00 12.81 311 LEU A C 1
ATOM 4960 O O . LEU B 1 311 ? 3.072 -11.576 72.921 1.00 11.36 311 LEU A O 1
ATOM 4965 N N . SER B 1 312 ? 2.077 -9.732 73.714 1.00 12.72 312 SER A N 1
ATOM 4966 C CA . SER B 1 312 ? 3.259 -8.894 73.511 1.00 12.13 312 SER A CA 1
ATOM 4967 C C . SER B 1 312 ? 3.778 -9.096 72.083 1.00 12.21 312 SER A C 1
ATOM 4968 O O . SER B 1 312 ? 3.002 -9.006 71.130 1.00 13.42 312 SER A O 1
ATOM 4971 N N . SER B 1 313 ? 5.063 -9.410 71.928 1.00 12.09 313 SER A N 1
ATOM 4972 C CA . SER B 1 313 ? 5.675 -9.472 70.594 1.00 11.35 313 SER A CA 1
ATOM 4973 C C . SER B 1 313 ? 5.090 -10.528 69.657 1.00 11.45 313 SER A C 1
ATOM 4974 O O . SER B 1 313 ? 5.192 -10.392 68.441 1.00 14.59 313 SER A O 1
ATOM 4977 N N . ALA B 1 314 ? 4.494 -11.577 70.215 1.00 9.42 314 ALA A N 1
ATOM 4978 C CA . ALA B 1 314 ? 3.947 -12.664 69.406 1.00 9.99 314 ALA A CA 1
ATOM 4979 C C . ALA B 1 314 ? 2.630 -12.310 68.697 1.00 10.49 314 ALA A C 1
ATOM 4980 O O . ALA B 1 314 ? 2.293 -12.901 67.676 1.00 9.34 314 ALA A O 1
ATOM 4982 N N . SER B 1 315 ? 1.903 -11.334 69.219 1.00 10.18 315 SER A N 1
ATOM 4983 C CA . SER B 1 315 ? 0.585 -11.041 68.673 1.00 11.49 315 SER A CA 1
ATOM 4984 C C . SER B 1 315 ? 0.650 -10.593 67.218 1.00 11.34 315 SER A C 1
ATOM 4985 O O . SER B 1 315 ? -0.099 -11.098 66.391 1.00 11.80 315 SER A O 1
ATOM 4988 N N . ILE B 1 316 ? 1.527 -9.642 66.898 1.00 9.52 316 ILE A N 1
ATOM 4989 C CA . ILE B 1 316 ? 1.585 -9.155 65.511 1.00 10.24 316 ILE A CA 1
ATOM 4990 C C . ILE B 1 316 ? 1.893 -10.271 64.511 1.00 12.38 316 ILE A C 1
ATOM 4991 O O . ILE B 1 316 ? 1.526 -10.186 63.330 1.00 11.54 316 ILE A O 1
ATOM 4996 N N . LEU B 1 317 ? 2.548 -11.328 64.983 1.00 11.67 317 LEU A N 1
ATOM 4997 C CA . LEU B 1 317 ? 2.899 -12.446 64.117 1.00 10.77 317 LEU A CA 1
ATOM 4998 C C . LEU B 1 317 ? 1.711 -13.391 63.891 1.00 11.49 317 LEU A C 1
ATOM 4999 O O . LEU B 1 317 ? 1.511 -13.898 62.784 1.00 12.20 317 LEU A O 1
ATOM 5004 N N . HIS B 1 318 ? 0.932 -13.630 64.939 1.00 12.19 318 HIS A N 1
ATOM 5005 C CA . HIS B 1 318 ? -0.342 -14.322 64.784 1.00 10.52 318 HIS A CA 1
ATOM 5006 C C . HIS B 1 318 ? -1.242 -13.579 63.799 1.00 11.27 318 HIS A C 1
ATOM 5007 O O . HIS B 1 318 ? -1.880 -14.192 62.949 1.00 11.73 318 HIS A O 1
ATOM 5014 N N . ILE B 1 319 ? -1.306 -12.259 63.928 1.00 11.90 319 ILE A N 1
ATOM 5015 C CA . ILE B 1 319 ? -2.121 -11.450 63.015 1.00 12.82 319 ILE A CA 1
ATOM 5016 C C . ILE B 1 319 ? -1.555 -11.494 61.583 1.00 12.91 319 ILE A C 1
ATOM 5017 O O . ILE B 1 319 ? -2.307 -11.604 60.601 1.00 12.39 319 ILE A O 1
ATOM 5022 N N . LEU B 1 320 ? -0.233 -11.442 61.459 1.00 11.38 320 LEU A N 1
ATOM 5023 C CA . LEU B 1 320 ? 0.386 -11.592 60.141 1.00 11.93 320 LEU A CA 1
ATOM 5024 C C . LEU B 1 320 ? -0.067 -12.908 59.515 1.00 13.29 320 LEU A C 1
ATOM 5025 O O . LEU B 1 320 ? -0.479 -12.954 58.358 1.00 13.13 320 LEU A O 1
ATOM 5030 N N . ARG B 1 321 ? 0.006 -13.984 60.287 1.00 13.27 321 ARG A N 1
ATOM 5031 C CA . ARG B 1 321 ? -0.450 -15.279 59.788 1.00 14.02 321 ARG A CA 1
ATOM 5032 C C . ARG B 1 321 ? -1.911 -15.218 59.343 1.00 15.08 321 ARG A C 1
ATOM 5033 O O . ARG B 1 321 ? -2.258 -15.691 58.252 1.00 18.52 321 ARG A O 1
ATOM 5041 N N . ASP B 1 322 ? -2.764 -14.637 60.188 1.00 14.59 322 ASP A N 1
ATOM 5042 C CA . ASP B 1 322 ? -4.191 -14.546 59.899 1.00 15.08 322 ASP A CA 1
ATOM 5043 C C . ASP B 1 322 ? -4.383 -13.802 58.590 1.00 16.44 322 ASP A C 1
ATOM 5044 O O . ASP B 1 322 ? -5.216 -14.183 57.760 1.00 17.86 322 ASP A O 1
ATOM 5049 N N . THR B 1 323 ? -3.594 -12.743 58.415 1.00 13.11 323 THR A N 1
ATOM 5050 C CA . THR B 1 323 ? -3.707 -11.864 57.253 1.00 13.89 323 THR A CA 1
ATOM 5051 C C . THR B 1 323 ? -3.294 -12.593 55.975 1.00 18.32 323 THR A C 1
ATOM 5052 O O . THR B 1 323 ? -3.968 -12.504 54.936 1.00 18.64 323 THR A O 1
ATOM 5056 N N . ILE B 1 324 ? -2.185 -13.315 56.055 1.00 12.09 324 ILE A N 1
ATOM 5057 C CA . ILE B 1 324 ? -1.715 -14.124 54.936 1.00 17.61 324 ILE A CA 1
ATOM 5058 C C . ILE B 1 324 ? -2.774 -15.148 54.539 1.00 18.32 324 ILE A C 1
ATOM 5059 O O . ILE B 1 324 ? -3.032 -15.360 53.354 1.00 20.22 324 ILE A O 1
ATOM 5064 N N . GLU B 1 325 ? -3.396 -15.782 55.526 1.00 15.82 325 GLU A N 1
ATOM 5065 C CA . GLU B 1 325 ? -4.374 -16.826 55.230 1.00 22.46 325 GLU A CA 1
ATOM 5066 C C . GLU B 1 325 ? -5.590 -16.286 54.480 1.00 23.10 325 GLU A C 1
ATOM 5067 O O . GLU B 1 325 ? -6.207 -17.002 53.687 1.00 24.66 325 GLU A O 1
ATOM 5073 N N . LYS B 1 326 ? -5.927 -15.027 54.738 1.00 20.34 326 LYS A N 1
ATOM 5074 C CA . LYS B 1 326 ? -7.053 -14.364 54.085 1.00 23.69 326 LYS A CA 1
ATOM 5075 C C . LYS B 1 326 ? -6.662 -13.861 52.700 1.00 29.44 326 LYS A C 1
ATOM 5076 O O . LYS B 1 326 ? -7.506 -13.373 51.944 1.00 31.57 326 LYS A O 1
ATOM 5082 N N . ARG B 1 327 ? -5.393 -13.953 52.399 1.00 28.46 327 ARG A N 1
ATOM 5083 C CA . ARG B 1 327 ? -4.866 -13.625 51.096 1.00 31.25 327 ARG A CA 1
ATOM 5084 C C . ARG B 1 327 ? -5.253 -12.268 50.548 1.00 31.64 327 ARG A C 1
ATOM 5085 O O . ARG B 1 327 ? -6.133 -12.178 49.734 1.00 34.37 327 ARG A O 1
ATOM 5093 N N . PRO B 1 328 ? -4.565 -11.234 50.988 1.00 30.24 328 PRO A N 1
ATOM 5094 C CA . PRO B 1 328 ? -4.827 -9.861 50.531 1.00 32.64 328 PRO A CA 1
ATOM 5095 C C . PRO B 1 328 ? -4.581 -9.723 49.027 1.00 30.48 328 PRO A C 1
ATOM 5096 O O . PRO B 1 328 ? -3.987 -10.635 48.426 1.00 28.44 328 PRO A O 1
ATOM 5100 N N . PRO B 1 329 ? -5.028 -8.601 48.429 1.00 27.58 329 PRO A N 1
ATOM 5101 C CA . PRO B 1 329 ? -4.886 -8.386 46.985 1.00 29.28 329 PRO A CA 1
ATOM 5102 C C . PRO B 1 329 ? -3.442 -8.587 46.536 1.00 29.34 329 PRO A C 1
ATOM 5103 O O . PRO B 1 329 ? -2.536 -7.937 47.060 1.00 25.43 329 PRO A O 1
ATOM 5107 N N . SER B 1 330 ? -3.247 -9.486 45.576 1.00 29.18 330 SER A N 1
ATOM 5108 C CA . SER B 1 330 ? -1.918 -9.851 45.091 1.00 26.30 330 SER A CA 1
ATOM 5109 C C . SER B 1 330 ? -1.088 -8.672 44.572 1.00 26.83 330 SER A C 1
ATOM 5110 O O . SER B 1 330 ? -1.534 -7.909 43.711 1.00 24.78 330 SER A O 1
ATOM 5113 N N . GLY B 1 331 ? 0.129 -8.539 45.096 1.00 21.99 331 GLY A N 1
ATOM 5114 C CA . GLY B 1 331 ? 1.022 -7.472 44.686 1.00 20.13 331 GLY A CA 1
ATOM 5115 C C . GLY B 1 331 ? 0.773 -6.167 45.423 1.00 24.28 331 GLY A C 1
ATOM 5116 O O . GLY B 1 331 ? 1.503 -5.198 45.220 1.00 25.64 331 GLY A O 1
ATOM 5117 N N . SER B 1 332 ? -0.248 -6.129 46.279 1.00 20.04 332 SER A N 1
ATOM 5118 C CA . SER B 1 332 ? -0.531 -4.903 47.035 1.00 23.98 332 SER A CA 1
ATOM 5119 C C . SER B 1 332 ? 0.377 -4.786 48.260 1.00 20.01 332 SER A C 1
ATOM 5120 O O . SER B 1 332 ? 1.007 -5.759 48.670 1.00 16.41 332 SER A O 1
ATOM 5123 N N . ALA B 1 333 ? 0.443 -3.584 48.823 1.00 19.78 333 ALA A N 1
ATOM 5124 C CA . ALA B 1 333 ? 1.324 -3.305 49.955 1.00 14.83 333 ALA A CA 1
ATOM 5125 C C . ALA B 1 333 ? 0.726 -3.760 51.277 1.00 17.15 333 ALA A C 1
ATOM 5126 O O . ALA B 1 333 ? -0.492 -3.804 51.453 1.00 15.80 333 ALA A O 1
ATOM 5128 N N . GLY B 1 334 ? 1.606 -4.097 52.212 1.00 15.04 334 GLY A N 1
ATOM 5129 C CA . GLY B 1 334 ? 1.188 -4.451 53.554 1.00 14.44 334 GLY A CA 1
ATOM 5130 C C . GLY B 1 334 ? 1.992 -3.622 54.527 1.00 9.11 334 GLY A C 1
ATOM 5131 O O . GLY B 1 334 ? 3.137 -3.259 54.244 1.00 11.77 334 GLY A O 1
ATOM 5132 N N . LEU B 1 335 ? 1.395 -3.289 55.665 1.00 12.84 335 LEU A N 1
ATOM 5133 C CA . LEU B 1 335 ? 2.103 -2.514 56.666 1.00 12.26 335 LEU A CA 1
ATOM 5134 C C . LEU B 1 335 ? 1.948 -3.148 58.046 1.00 11.38 335 LEU A C 1
ATOM 5135 O O . LEU B 1 335 ? 0.845 -3.230 58.565 1.00 13.61 335 LEU A O 1
ATOM 5140 N N . MET B 1 336 ? 3.061 -3.617 58.606 1.00 10.40 336 MET A N 1
ATOM 5141 C CA . MET B 1 336 ? 3.115 -4.035 60.006 1.00 9.78 336 MET A CA 1
ATOM 5142 C C . MET B 1 336 ? 3.351 -2.788 60.820 1.00 12.32 336 MET A C 1
ATOM 5143 O O . MET B 1 336 ? 4.167 -1.945 60.444 1.00 10.71 336 MET A O 1
ATOM 5148 N N . LEU B 1 337 ? 2.662 -2.686 61.950 1.00 10.87 337 LEU A N 1
ATOM 5149 C CA . LEU B 1 337 ? 2.787 -1.523 62.806 1.00 10.44 337 LEU A CA 1
ATOM 5150 C C . LEU B 1 337 ? 2.766 -2.006 64.251 1.00 11.48 337 LEU A C 1
ATOM 5151 O O . LEU B 1 337 ? 1.785 -2.611 64.699 1.00 11.53 337 LEU A O 1
ATOM 5156 N N . ALA B 1 338 ? 3.859 -1.765 64.969 1.00 10.40 338 ALA A N 1
ATOM 5157 C CA . ALA B 1 338 ? 3.936 -2.147 66.378 1.00 11.08 338 ALA A CA 1
ATOM 5158 C C . ALA B 1 338 ? 4.540 -1.008 67.182 1.00 12.93 338 ALA A C 1
ATOM 5159 O O . ALA B 1 338 ? 5.103 -0.064 66.617 1.00 11.51 338 ALA A O 1
ATOM 5161 N N . MET B 1 339 ? 4.409 -1.087 68.502 1.00 11.61 339 MET A N 1
ATOM 5162 C CA . MET B 1 339 ? 4.966 -0.056 69.355 1.00 12.02 339 MET A CA 1
ATOM 5163 C C . MET B 1 339 ? 5.450 -0.746 70.617 1.00 16.86 339 MET A C 1
ATOM 5164 O O . MET B 1 339 ? 5.026 -1.855 70.911 1.00 16.52 339 MET A O 1
ATOM 5169 N N . GLY B 1 340 ? 6.356 -0.127 71.359 1.00 14.75 340 GLY A N 1
ATOM 5170 C CA . GLY B 1 340 ? 6.844 -0.798 72.557 1.00 17.29 340 GLY A CA 1
ATOM 5171 C C . GLY B 1 340 ? 7.724 0.073 73.416 1.00 14.66 340 GLY A C 1
ATOM 5172 O O . GLY B 1 340 ? 7.899 1.249 73.116 1.00 12.87 340 GLY A O 1
ATOM 5173 N N . PRO B 1 341 ? 8.314 -0.510 74.428 1.00 15.02 341 PRO A N 1
ATOM 5174 C CA . PRO B 1 341 ? 9.183 0.244 75.332 1.00 17.44 341 PRO A CA 1
ATOM 5175 C C . PRO B 1 341 ? 10.233 1.015 74.587 1.00 15.58 341 PRO A C 1
ATOM 5176 O O . PRO B 1 341 ? 10.798 0.503 73.695 1.00 16.15 341 PRO A O 1
ATOM 5180 N N . GLY B 1 342 ? 10.445 2.250 74.969 1.00 11.16 342 GLY A N 1
ATOM 5181 C CA . GLY B 1 342 ? 11.317 3.103 74.234 1.00 11.87 342 GLY A CA 1
ATOM 5182 C C . GLY B 1 342 ? 11.180 4.546 74.598 1.00 14.51 342 GLY A C 1
ATOM 5183 O O . GLY B 1 342 ? 12.089 5.098 75.115 1.00 16.30 342 GLY A O 1
ATOM 5184 N N . PHE B 1 343 ? 10.041 5.145 74.310 1.00 14.63 343 PHE A N 1
ATOM 5185 C CA . PHE B 1 343 ? 8.936 4.564 73.565 1.00 15.01 343 PHE A CA 1
ATOM 5186 C C . PHE B 1 343 ? 9.264 4.551 72.082 1.00 12.59 343 PHE A C 1
ATOM 5187 O O . PHE B 1 343 ? 9.924 5.400 71.611 1.00 14.06 343 PHE A O 1
ATOM 5195 N N . CYS B 1 344 ? 8.804 3.557 71.362 1.00 11.32 344 CYS A N 1
ATOM 5196 C CA . CYS B 1 344 ? 9.067 3.523 69.926 1.00 10.85 344 CYS A CA 1
ATOM 5197 C C . CYS B 1 344 ? 7.947 2.867 69.157 1.00 11.60 344 CYS A C 1
ATOM 5198 O O . CYS B 1 344 ? 7.164 2.100 69.709 1.00 10.91 344 CYS A O 1
ATOM 5201 N N . THR B 1 345 ? 7.872 3.199 67.874 1.00 9.77 345 THR A N 1
ATOM 5202 C CA . THR B 1 345 ? 7.048 2.459 66.942 1.00 11.49 345 THR A CA 1
ATOM 5203 C C . THR B 1 345 ? 7.970 1.814 65.921 1.00 10.56 345 THR A C 1
ATOM 5204 O O . THR B 1 345 ? 9.089 2.276 65.698 1.00 11.74 345 THR A O 1
ATOM 5208 N N . GLU B 1 346 ? 7.508 0.725 65.318 1.00 9.34 346 GLU A N 1
ATOM 5209 C CA . GLU B 1 346 ? 8.236 0.097 64.234 1.00 12.42 346 GLU A CA 1
ATOM 5210 C C . GLU B 1 346 ? 7.261 -0.152 63.101 1.00 10.73 346 GLU A C 1
ATOM 5211 O O . GLU B 1 346 ? 6.158 -0.666 63.325 1.00 10.79 346 GLU A O 1
ATOM 5217 N N . LEU B 1 347 ? 7.673 0.203 61.893 1.00 9.97 347 LEU A N 1
ATOM 5218 C CA . LEU B 1 347 ? 6.866 -0.053 60.703 1.00 10.14 347 LEU A CA 1
ATOM 5219 C C . LEU B 1 347 ? 7.602 -0.990 59.745 1.00 9.03 347 LEU A C 1
ATOM 5220 O O . LEU B 1 347 ? 8.809 -0.842 59.506 1.00 10.12 347 LEU A O 1
ATOM 5225 N N . VAL B 1 348 ? 6.886 -1.964 59.194 1.00 8.54 348 VAL A N 1
ATOM 5226 C CA . VAL B 1 348 ? 7.505 -2.827 58.182 1.00 7.93 348 VAL A CA 1
ATOM 5227 C C . VAL B 1 348 ? 6.645 -2.879 56.930 1.00 10.20 348 VAL A C 1
ATOM 5228 O O . VAL B 1 348 ? 5.461 -3.208 56.993 1.00 10.52 348 VAL A O 1
ATOM 5232 N N . LEU B 1 349 ? 7.252 -2.547 55.796 1.00 10.67 349 LEU A N 1
ATOM 5233 C CA . LEU B 1 349 ? 6.545 -2.580 54.515 1.00 11.06 349 LEU A CA 1
ATOM 5234 C C . LEU B 1 349 ? 6.652 -3.956 53.876 1.00 10.57 349 LEU A C 1
ATOM 5235 O O . LEU B 1 349 ? 7.750 -4.476 53.704 1.00 11.00 349 LEU A O 1
ATOM 5240 N N . LEU B 1 350 ? 5.499 -4.546 53.553 1.00 11.24 350 LEU A N 1
ATOM 5241 C CA . LEU B 1 350 ? 5.422 -5.861 52.921 1.00 11.44 350 LEU A CA 1
ATOM 5242 C C . LEU B 1 350 ? 4.772 -5.754 51.544 1.00 13.56 350 LEU A C 1
ATOM 5243 O O . LEU B 1 350 ? 4.044 -4.793 51.253 1.00 12.97 350 LEU A O 1
ATOM 5248 N N . ARG B 1 351 ? 5.023 -6.749 50.704 1.00 12.02 351 ARG A N 1
ATOM 5249 C CA . ARG B 1 351 ? 4.254 -6.866 49.475 1.00 13.00 351 ARG A CA 1
ATOM 5250 C C . ARG B 1 351 ? 3.652 -8.263 49.377 1.00 15.96 351 ARG A C 1
ATOM 5251 O O . ARG B 1 351 ? 4.376 -9.254 49.343 1.00 20.35 351 ARG A O 1
ATOM 5259 N N . TRP B 1 352 ? 2.321 -8.326 49.334 1.00 20.29 352 TRP A N 1
ATOM 5260 C CA . TRP B 1 352 ? 1.597 -9.597 49.325 1.00 22.17 352 TRP A CA 1
ATOM 5261 C C . TRP B 1 352 ? 1.742 -10.316 47.987 1.00 21.71 352 TRP A C 1
ATOM 5262 O O . TRP B 1 352 ? 1.853 -9.684 46.941 1.00 24.48 352 TRP A O 1
ATOM 5273 N N . ARG B 1 353 ? 1.752 -11.643 48.025 1.00 25.52 353 ARG A N 1
ATOM 5274 C CA . ARG B 1 353 ? 1.960 -12.421 46.806 1.00 29.93 353 ARG A CA 1
ATOM 5275 C C . ARG B 1 353 ? 0.662 -12.660 46.036 1.00 34.12 353 ARG A C 1
ATOM 5276 O O . ARG B 1 353 ? -0.438 -12.529 46.580 1.00 30.71 353 ARG A O 1
ATOM 5285 N N . SER C 1 2 ? -1.568 13.188 42.062 1.00 27.70 2 SER C N 1
ATOM 5286 C CA . SER C 1 2 ? -1.707 13.714 40.711 1.00 20.74 2 SER C CA 1
ATOM 5287 C C . SER C 1 2 ? -3.175 14.019 40.457 1.00 21.43 2 SER C C 1
ATOM 5288 O O . SER C 1 2 ? -4.026 13.129 40.552 1.00 21.34 2 SER C O 1
ATOM 5291 N N . VAL C 1 3 ? -3.469 15.275 40.146 1.00 18.89 3 VAL C N 1
ATOM 5292 C CA . VAL C 1 3 ? -4.842 15.717 39.937 1.00 18.65 3 VAL C CA 1
ATOM 5293 C C . VAL C 1 3 ? -4.962 16.463 38.613 1.00 15.66 3 VAL C C 1
ATOM 5294 O O . VAL C 1 3 ? -4.174 17.364 38.317 1.00 16.31 3 VAL C O 1
ATOM 5298 N N . ILE C 1 4 ? -5.949 16.087 37.813 1.00 17.35 4 ILE C N 1
ATOM 5299 C CA . ILE C 1 4 ? -6.185 16.788 36.561 1.00 15.71 4 ILE C CA 1
ATOM 5300 C C . ILE C 1 4 ? -6.742 18.175 36.863 1.00 19.64 4 ILE C C 1
ATOM 5301 O O . ILE C 1 4 ? -7.626 18.305 37.713 1.00 20.40 4 ILE C O 1
ATOM 5306 N N . ALA C 1 5 ? -6.212 19.205 36.200 1.00 14.43 5 ALA C N 1
ATOM 5307 C CA . ALA C 1 5 ? -6.713 20.571 36.379 1.00 17.63 5 ALA C CA 1
ATOM 5308 C C . ALA C 1 5 ? -7.363 21.149 35.127 1.00 19.54 5 ALA C C 1
ATOM 5309 O O . ALA C 1 5 ? -8.101 22.135 35.200 1.00 18.79 5 ALA C O 1
ATOM 5311 N N . GLY C 1 6 ? -7.090 20.536 33.978 1.00 16.20 6 GLY C N 1
ATOM 5312 C CA . GLY C 1 6 ? -7.625 21.015 32.721 1.00 17.31 6 GLY C CA 1
ATOM 5313 C C . GLY C 1 6 ? -7.625 19.929 31.660 1.00 15.77 6 GLY C C 1
ATOM 5314 O O . GLY C 1 6 ? -6.695 19.136 31.591 1.00 14.78 6 GLY C O 1
ATOM 5315 N N . VAL C 1 7 ? -8.685 19.877 30.861 1.00 14.10 7 VAL C N 1
ATOM 5316 C CA . VAL C 1 7 ? -8.743 18.978 29.712 1.00 17.51 7 VAL C CA 1
ATOM 5317 C C . VAL C 1 7 ? -9.406 19.761 28.586 1.00 18.25 7 VAL C C 1
ATOM 5318 O O . VAL C 1 7 ? -10.426 20.401 28.809 1.00 20.49 7 VAL C O 1
ATOM 5322 N N . PHE C 1 8 ? -8.829 19.734 27.388 1.00 15.07 8 PHE C N 1
ATOM 5323 C CA . PHE C 1 8 ? -9.334 20.580 26.309 1.00 12.56 8 PHE C CA 1
ATOM 5324 C C . PHE C 1 8 ? -9.121 19.937 24.945 1.00 15.41 8 PHE C C 1
ATOM 5325 O O . PHE C 1 8 ? -8.065 19.372 24.694 1.00 13.39 8 PHE C O 1
ATOM 5333 N N . GLY C 1 9 ? -10.111 20.048 24.062 1.00 14.17 9 GLY C N 1
ATOM 5334 C CA . GLY C 1 9 ? -9.991 19.494 22.720 1.00 14.26 9 GLY C CA 1
ATOM 5335 C C . GLY C 1 9 ? -9.926 20.563 21.644 1.00 15.60 9 GLY C C 1
ATOM 5336 O O . GLY C 1 9 ? -10.540 21.623 21.769 1.00 20.24 9 GLY C O 1
ATOM 5337 N N . ALA C 1 10 ? -9.160 20.305 20.590 1.00 11.02 10 ALA C N 1
ATOM 5338 C CA . ALA C 1 10 ? -9.097 21.239 19.474 1.00 12.15 10 ALA C CA 1
ATOM 5339 C C . ALA C 1 10 ? -9.316 20.483 18.175 1.00 15.54 10 ALA C C 1
ATOM 5340 O O . ALA C 1 10 ? -8.762 19.396 17.986 1.00 15.01 10 ALA C O 1
ATOM 5342 N N . LEU C 1 11 ? -10.108 21.065 17.272 1.00 10.15 11 LEU C N 1
ATOM 5343 C CA . LEU C 1 11 ? -10.390 20.434 15.983 1.00 12.49 11 LEU C CA 1
ATOM 5344 C C . LEU C 1 11 ? -10.112 21.413 14.854 1.00 14.86 11 LEU C C 1
ATOM 5345 O O . LEU C 1 11 ? -10.364 22.607 14.998 1.00 15.99 11 LEU C O 1
ATOM 5350 N N . PRO C 1 12 ? -9.585 20.915 13.724 1.00 13.16 12 PRO C N 1
ATOM 5351 C CA . PRO C 1 12 ? -9.446 21.805 12.567 1.00 13.68 12 PRO C CA 1
ATOM 5352 C C . PRO C 1 12 ? -10.802 22.311 12.104 1.00 18.86 12 PRO C C 1
ATOM 5353 O O . PRO C 1 12 ? -11.843 21.710 12.399 1.00 17.66 12 PRO C O 1
ATOM 5357 N N . PRO C 1 13 ? -10.800 23.437 11.389 1.00 23.85 13 PRO C N 1
ATOM 5358 C CA . PRO C 1 13 ? -12.071 24.101 11.083 1.00 22.91 13 PRO C CA 1
ATOM 5359 C C . PRO C 1 13 ? -12.849 23.450 9.939 1.00 21.20 13 PRO C C 1
ATOM 5360 O O . PRO C 1 13 ? -14.058 23.666 9.839 1.00 29.50 13 PRO C O 1
ATOM 5364 N N . HIS C 1 14 ? -12.191 22.665 9.095 1.00 18.23 14 HIS C N 1
ATOM 5365 C CA . HIS C 1 14 ? -12.911 22.029 7.995 1.00 19.43 14 HIS C CA 1
ATOM 5366 C C . HIS C 1 14 ? -13.718 20.848 8.534 1.00 23.93 14 HIS C C 1
ATOM 5367 O O . HIS C 1 14 ? -13.157 19.799 8.857 1.00 23.41 14 HIS C O 1
ATOM 5374 N N . ARG C 1 15 ? -15.028 21.022 8.661 1.00 22.27 15 ARG C N 1
ATOM 5375 C CA . ARG C 1 15 ? -15.883 19.928 9.117 1.00 15.76 15 ARG C CA 1
ATOM 5376 C C . ARG C 1 15 ? -16.827 19.472 8.008 1.00 17.46 15 ARG C C 1
ATOM 5377 O O . ARG C 1 15 ? -17.467 20.292 7.351 1.00 21.64 15 ARG C O 1
ATOM 5385 N N . TYR C 1 16 ? -16.888 18.162 7.783 1.00 14.44 16 TYR C N 1
ATOM 5386 C CA . TYR C 1 16 ? -17.773 17.604 6.762 1.00 15.10 16 TYR C CA 1
ATOM 5387 C C . TYR C 1 16 ? -18.612 16.480 7.347 1.00 12.67 16 TYR C C 1
ATOM 5388 O O . TYR C 1 16 ? -18.153 15.761 8.223 1.00 14.02 16 TYR C O 1
ATOM 5397 N N . SER C 1 17 ? -19.833 16.312 6.853 1.00 11.74 17 SER C N 1
ATOM 5398 C CA . SER C 1 17 ? -20.615 15.151 7.245 1.00 12.49 17 SER C CA 1
ATOM 5399 C C . SER C 1 17 ? -19.963 13.916 6.632 1.00 11.50 17 SER C C 1
ATOM 5400 O O . SER C 1 17 ? -19.245 14.010 5.626 1.00 11.88 17 SER C O 1
ATOM 5403 N N . GLN C 1 18 ? -20.216 12.762 7.232 1.00 11.84 18 GLN C N 1
ATOM 5404 C CA . GLN C 1 18 ? -19.715 11.504 6.692 1.00 12.15 18 GLN C CA 1
ATOM 5405 C C . GLN C 1 18 ? -20.229 11.305 5.265 1.00 12.88 18 GLN C C 1
ATOM 5406 O O . GLN C 1 18 ? -19.477 10.905 4.384 1.00 12.48 18 GLN C O 1
ATOM 5412 N N . SER C 1 19 ? -21.510 11.590 5.031 1.00 14.06 19 SER C N 1
ATOM 5413 C CA . SER C 1 19 ? -22.057 11.454 3.685 1.00 12.05 19 SER C CA 1
ATOM 5414 C C . SER C 1 19 ? -21.294 12.317 2.670 1.00 13.68 19 SER C C 1
ATOM 5415 O O . SER C 1 19 ? -21.033 11.879 1.549 1.00 14.67 19 SER C O 1
ATOM 5418 N N . GLU C 1 20 ? -20.949 13.545 3.056 1.00 12.75 20 GLU C N 1
ATOM 5419 C CA . GLU C 1 20 ? -20.217 14.430 2.150 1.00 12.61 20 GLU C CA 1
ATOM 5420 C C . GLU C 1 20 ? -18.829 13.868 1.867 1.00 10.09 20 GLU C C 1
ATOM 5421 O O . GLU C 1 20 ? -18.358 13.878 0.724 1.00 10.80 20 GLU C O 1
ATOM 5427 N N . ILE C 1 21 ? -18.168 13.384 2.911 1.00 11.39 21 ILE C N 1
ATOM 5428 C CA . ILE C 1 21 ? -16.842 12.802 2.750 1.00 10.45 21 ILE C CA 1
ATOM 5429 C C . ILE C 1 21 ? -16.891 11.588 1.808 1.00 10.75 21 ILE C C 1
ATOM 5430 O O . ILE C 1 21 ? -16.083 11.470 0.894 1.00 11.98 21 ILE C O 1
ATOM 5435 N N . THR C 1 22 ? -17.843 10.697 2.042 1.00 9.91 22 THR C N 1
ATOM 5436 C CA . THR C 1 22 ? -17.973 9.487 1.225 1.00 10.29 22 THR C CA 1
ATOM 5437 C C . THR C 1 22 ? -18.271 9.819 -0.243 1.00 13.00 22 THR C C 1
ATOM 5438 O O . THR C 1 22 ? -17.680 9.241 -1.152 1.00 12.58 22 THR C O 1
ATOM 5442 N N . ASP C 1 23 ? -19.186 10.756 -0.473 1.00 11.36 23 ASP C N 1
ATOM 5443 C CA . ASP C 1 23 ? -19.553 11.140 -1.836 1.00 12.27 23 ASP C CA 1
ATOM 5444 C C . ASP C 1 23 ? -18.347 11.624 -2.639 1.00 13.52 23 ASP C C 1
ATOM 5445 O O . ASP C 1 23 ? -18.206 11.313 -3.824 1.00 15.52 23 ASP C O 1
ATOM 5450 N N . SER C 1 24 ? -17.482 12.395 -1.992 1.00 11.48 24 SER C N 1
ATOM 5451 C CA . SER C 1 24 ? -16.292 12.899 -2.654 1.00 11.63 24 SER C CA 1
ATOM 5452 C C . SER C 1 24 ? -15.273 11.782 -2.838 1.00 11.97 24 SER C C 1
ATOM 5453 O O . SER C 1 24 ? -14.701 11.609 -3.916 1.00 13.98 24 SER C O 1
ATOM 5456 N N . PHE C 1 25 ? -15.080 11.006 -1.780 1.00 11.39 25 PHE C N 1
ATOM 5457 C CA . PHE C 1 25 ? -14.040 9.988 -1.742 1.00 14.13 25 PHE C CA 1
ATOM 5458 C C . PHE C 1 25 ? -14.196 8.963 -2.865 1.00 14.58 25 PHE C C 1
ATOM 5459 O O . PHE C 1 25 ? -13.217 8.569 -3.480 1.00 12.53 25 PHE C O 1
ATOM 5467 N N . VAL C 1 26 ? -15.422 8.520 -3.113 1.00 12.81 26 VAL C N 1
ATOM 5468 C CA . VAL C 1 26 ? -15.633 7.497 -4.124 1.00 15.81 26 VAL C CA 1
ATOM 5469 C C . VAL C 1 26 ? -15.262 8.014 -5.509 1.00 13.58 26 VAL C C 1
ATOM 5470 O O . VAL C 1 26 ? -15.055 7.220 -6.423 1.00 19.30 26 VAL C O 1
ATOM 5474 N N . GLU C 1 27 ? -15.170 9.337 -5.661 1.00 14.47 27 GLU C N 1
ATOM 5475 C CA . GLU C 1 27 ? -14.796 9.937 -6.942 1.00 16.39 27 GLU C CA 1
ATOM 5476 C C . GLU C 1 27 ? -13.308 10.319 -7.021 1.00 16.93 27 GLU C C 1
ATOM 5477 O O . GLU C 1 27 ? -12.859 10.861 -8.032 1.00 18.99 27 GLU C O 1
ATOM 5483 N N . PHE C 1 28 ? -12.547 10.066 -5.960 1.00 15.10 28 PHE C N 1
ATOM 5484 C CA . PHE C 1 28 ? -11.108 10.337 -5.993 1.00 16.08 28 PHE C CA 1
ATOM 5485 C C . PHE C 1 28 ? -10.436 9.400 -6.984 1.00 18.48 28 PHE C C 1
ATOM 5486 O O . PHE C 1 28 ? -10.952 8.320 -7.253 1.00 19.36 28 PHE C O 1
ATOM 5494 N N . PRO C 1 29 ? -9.267 9.805 -7.510 1.00 22.33 29 PRO C N 1
ATOM 5495 C CA . PRO C 1 29 ? -8.552 8.981 -8.483 1.00 20.66 29 PRO C CA 1
ATOM 5496 C C . PRO C 1 29 ? -8.344 7.567 -7.960 1.00 19.20 29 PRO C C 1
ATOM 5497 O O . PRO C 1 29 ? -7.886 7.375 -6.829 1.00 21.54 29 PRO C O 1
ATOM 5501 N N . GLY C 1 30 ? -8.713 6.588 -8.777 1.00 23.75 30 GLY C N 1
ATOM 5502 C CA . GLY C 1 30 ? -8.460 5.194 -8.467 1.00 26.98 30 GLY C CA 1
ATOM 5503 C C . GLY C 1 30 ? -9.503 4.528 -7.589 1.00 26.66 30 GLY C C 1
ATOM 5504 O O . GLY C 1 30 ? -9.361 3.356 -7.235 1.00 22.75 30 GLY C O 1
ATOM 5505 N N . LEU C 1 31 ? -10.580 5.233 -7.232 1.00 20.30 31 LEU C N 1
ATOM 5506 C CA . LEU C 1 31 ? -11.513 4.711 -6.259 1.00 19.09 31 LEU C CA 1
ATOM 5507 C C . LEU C 1 31 ? -12.912 4.326 -6.740 1.00 17.50 31 LEU C C 1
ATOM 5508 O O . LEU C 1 31 ? -13.559 3.564 -6.129 1.00 18.91 31 LEU C O 1
ATOM 5513 N N . LYS C 1 32 ? -13.329 4.861 -7.856 1.00 18.85 32 LYS C N 1
ATOM 5514 C CA . LYS C 1 32 ? -14.712 4.629 -8.279 1.00 18.37 32 LYS C CA 1
ATOM 5515 C C . LYS C 1 32 ? -15.049 3.130 -8.390 1.00 18.00 32 LYS C C 1
ATOM 5516 O O . LYS C 1 32 ? -16.144 2.706 -8.045 1.00 15.51 32 LYS C O 1
ATOM 5522 N N . GLU C 1 33 ? -14.090 2.326 -8.836 1.00 18.76 33 GLU C N 1
ATOM 5523 C CA . GLU C 1 33 ? -14.299 0.881 -8.883 1.00 17.03 33 GLU C CA 1
ATOM 5524 C C . GLU C 1 33 ? -14.649 0.276 -7.527 1.00 20.49 33 GLU C C 1
ATOM 5525 O O . GLU C 1 33 ? -15.252 -0.797 -7.452 1.00 22.15 33 GLU C O 1
ATOM 5531 N N . HIS C 1 34 ? -14.261 0.953 -6.451 1.00 14.49 34 HIS C N 1
ATOM 5532 C CA . HIS C 1 34 ? -14.468 0.415 -5.111 1.00 17.50 34 HIS C CA 1
ATOM 5533 C C . HIS C 1 34 ? -15.606 1.093 -4.360 1.00 16.07 34 HIS C C 1
ATOM 5534 O O . HIS C 1 34 ? -15.725 0.969 -3.143 1.00 15.76 34 HIS C O 1
ATOM 5541 N N . GLU C 1 35 ? -16.463 1.783 -5.102 1.00 16.99 35 GLU C N 1
ATOM 5542 C CA . GLU C 1 35 ? -17.536 2.561 -4.497 1.00 16.64 35 GLU C CA 1
ATOM 5543 C C . GLU C 1 35 ? -18.410 1.748 -3.541 1.00 17.53 35 GLU C C 1
ATOM 5544 O O . GLU C 1 35 ? -18.776 2.216 -2.460 1.00 15.15 35 GLU C O 1
ATOM 5550 N N . GLU C 1 36 ? -18.769 0.536 -3.951 1.00 17.33 36 GLU C N 1
ATOM 5551 C CA . GLU C 1 36 ? -19.653 -0.294 -3.136 1.00 17.65 36 GLU C CA 1
ATOM 5552 C C . GLU C 1 36 ? -19.092 -0.593 -1.752 1.00 17.33 36 GLU C C 1
ATOM 5553 O O . GLU C 1 36 ? -19.772 -0.399 -0.761 1.00 17.39 36 GLU C O 1
ATOM 5559 N N . ILE C 1 37 ? -17.861 -1.086 -1.680 1.00 16.56 37 ILE C N 1
ATOM 5560 C CA . ILE C 1 37 ? -17.288 -1.422 -0.389 1.00 19.83 37 ILE C CA 1
ATOM 5561 C C . ILE C 1 37 ? -17.018 -0.143 0.401 1.00 13.78 37 ILE C C 1
ATOM 5562 O O . ILE C 1 37 ? -17.190 -0.110 1.621 1.00 16.40 37 ILE C O 1
ATOM 5567 N N . ILE C 1 38 ? -16.619 0.917 -0.300 1.00 13.95 38 ILE C N 1
ATOM 5568 C CA . ILE C 1 38 ? -16.337 2.189 0.380 1.00 14.76 38 ILE C CA 1
ATOM 5569 C C . ILE C 1 38 ? -17.596 2.716 1.071 1.00 12.73 38 ILE C C 1
ATOM 5570 O O . ILE C 1 38 ? -17.559 3.123 2.228 1.00 14.22 38 ILE C O 1
ATOM 5575 N N . ARG C 1 39 ? -18.716 2.701 0.351 1.00 13.10 39 ARG C N 1
ATOM 5576 C CA . ARG C 1 39 ? -19.987 3.142 0.924 1.00 12.41 39 ARG C CA 1
ATOM 5577 C C . ARG C 1 39 ? -20.430 2.253 2.089 1.00 16.91 39 ARG C C 1
ATOM 5578 O O . ARG C 1 39 ? -20.965 2.737 3.091 1.00 15.58 39 ARG C O 1
ATOM 5586 N N . ARG C 1 40 ? -20.196 0.950 1.960 1.00 13.40 40 ARG C N 1
ATOM 5587 C CA . ARG C 1 40 ? -20.517 0.007 3.025 1.00 14.64 40 ARG C CA 1
ATOM 5588 C C . ARG C 1 40 ? -19.706 0.299 4.296 1.00 14.26 40 ARG C C 1
ATOM 5589 O O . ARG C 1 40 ? -20.263 0.455 5.381 1.00 16.48 40 ARG C O 1
ATOM 5597 N N . LEU C 1 41 ? -18.385 0.369 4.161 1.00 15.85 41 LEU C N 1
ATOM 5598 C CA . LEU C 1 41 ? -17.526 0.624 5.310 1.00 14.12 41 LEU C CA 1
ATOM 5599 C C . LEU C 1 41 ? -17.809 1.991 5.940 1.00 11.74 41 LEU C C 1
ATOM 5600 O O . LEU C 1 41 ? -17.895 2.108 7.162 1.00 11.65 41 LEU C O 1
ATOM 5605 N N . HIS C 1 42 ? -17.982 3.013 5.108 1.00 13.20 42 HIS C N 1
ATOM 5606 C CA . HIS C 1 42 ? -18.243 4.359 5.619 1.00 15.55 42 HIS C CA 1
ATOM 5607 C C . HIS C 1 42 ? -19.564 4.458 6.375 1.00 14.29 42 HIS C C 1
ATOM 5608 O O . HIS C 1 42 ? -19.644 5.141 7.389 1.00 15.44 42 HIS C O 1
ATOM 5615 N N . ALA C 1 43 ? -20.591 3.760 5.899 1.00 14.72 43 ALA C N 1
ATOM 5616 C CA . ALA C 1 43 ? -21.877 3.742 6.602 1.00 15.13 43 ALA C CA 1
ATOM 5617 C C . ALA C 1 43 ? -21.816 2.932 7.892 1.00 17.73 43 ALA C C 1
ATOM 5618 O O . ALA C 1 43 ? -22.406 3.313 8.900 1.00 17.82 43 ALA C O 1
ATOM 5620 N N . ALA C 1 44 ? -21.097 1.814 7.870 1.00 17.05 44 ALA C N 1
ATOM 5621 C CA . ALA C 1 44 ? -21.031 0.940 9.041 1.00 18.25 44 ALA C CA 1
ATOM 5622 C C . ALA C 1 44 ? -20.220 1.538 10.194 1.00 17.80 44 ALA C C 1
ATOM 5623 O O . ALA C 1 44 ? -20.322 1.088 11.328 1.00 16.32 44 ALA C O 1
ATOM 5625 N N . ALA C 1 45 ? -19.428 2.565 9.900 1.00 16.26 45 ALA C N 1
ATOM 5626 C CA . ALA C 1 45 ? -18.554 3.175 10.900 1.00 17.29 45 ALA C CA 1
ATOM 5627 C C . ALA C 1 45 ? -19.278 3.863 12.079 1.00 14.06 45 ALA C C 1
ATOM 5628 O O . ALA C 1 45 ? -18.669 4.086 13.128 1.00 12.12 45 ALA C O 1
ATOM 5630 N N . LYS C 1 46 ? -20.557 4.198 11.907 1.00 14.13 46 LYS C N 1
ATOM 5631 C CA . LYS C 1 46 ? -21.301 4.964 12.913 1.00 13.34 46 LYS C CA 1
ATOM 5632 C C . LYS C 1 46 ? -20.605 6.289 13.230 1.00 13.58 46 LYS C C 1
ATOM 5633 O O . LYS C 1 46 ? -20.598 6.770 14.377 1.00 16.01 46 LYS C O 1
ATOM 5639 N N . VAL C 1 47 ? -20.000 6.860 12.198 1.00 12.58 47 VAL C N 1
ATOM 5640 C CA . VAL C 1 47 ? -19.408 8.183 12.276 1.00 11.73 47 VAL C CA 1
ATOM 5641 C C . VAL C 1 47 ? -20.272 9.093 11.421 1.00 11.35 47 VAL C C 1
ATOM 5642 O O . VAL C 1 47 ? -20.560 8.762 10.274 1.00 14.23 47 VAL C O 1
ATOM 5646 N N . ASN C 1 48 ? -20.702 10.219 11.981 1.00 13.60 48 ASN C N 1
ATOM 5647 C CA . ASN C 1 48 ? -21.616 11.106 11.266 1.00 13.59 48 ASN C CA 1
ATOM 5648 C C . ASN C 1 48 ? -20.928 12.332 10.683 1.00 11.16 48 ASN C C 1
ATOM 5649 O O . ASN C 1 48 ? -21.488 13.023 9.835 1.00 10.95 48 ASN C O 1
ATOM 5654 N N . GLY C 1 49 ? -19.710 12.594 11.135 1.00 16.54 49 GLY C N 1
ATOM 5655 C CA . GLY C 1 49 ? -18.927 13.697 10.600 1.00 12.56 49 GLY C CA 1
ATOM 5656 C C . GLY C 1 49 ? -17.501 13.644 11.111 1.00 12.52 49 GLY C C 1
ATOM 5657 O O . GLY C 1 49 ? -17.223 13.001 12.133 1.00 12.64 49 GLY C O 1
ATOM 5658 N N . ARG C 1 50 ? -16.603 14.321 10.395 1.00 10.16 50 ARG C N 1
ATOM 5659 C CA . ARG C 1 50 ? -15.206 14.428 10.784 1.00 13.79 50 ARG C CA 1
ATOM 5660 C C . ARG C 1 50 ? -14.645 15.802 10.436 1.00 12.62 50 ARG C C 1
ATOM 5661 O O . ARG C 1 50 ? -15.070 16.423 9.458 1.00 14.90 50 ARG C O 1
ATOM 5669 N N . HIS C 1 51 ? -13.686 16.259 11.236 1.00 11.27 51 HIS C N 1
ATOM 5670 C CA . HIS C 1 51 ? -12.923 17.461 10.919 1.00 14.32 51 HIS C CA 1
ATOM 5671 C C . HIS C 1 51 ? -11.647 17.087 10.182 1.00 12.76 51 HIS C C 1
ATOM 5672 O O . HIS C 1 51 ? -10.964 16.128 10.553 1.00 11.96 51 HIS C O 1
ATOM 5679 N N . LEU C 1 52 ? -11.322 17.853 9.148 1.00 9.82 52 LEU C N 1
ATOM 5680 C CA . LEU C 1 52 ? -10.139 17.592 8.337 1.00 10.60 52 LEU C CA 1
ATOM 5681 C C . LEU C 1 52 ? -9.238 18.823 8.312 1.00 12.56 52 LEU C C 1
ATOM 5682 O O . LEU C 1 52 ? -9.709 19.963 8.301 1.00 13.04 52 LEU C O 1
ATOM 5687 N N . VAL C 1 53 ? -7.932 18.587 8.307 1.00 12.07 53 VAL C N 1
ATOM 5688 C CA . VAL C 1 53 ? -6.976 19.671 8.407 1.00 13.75 53 VAL C CA 1
ATOM 5689 C C . VAL C 1 53 ? -6.856 20.395 7.058 1.00 12.83 53 VAL C C 1
ATOM 5690 O O . VAL C 1 53 ? -6.482 21.561 7.005 1.00 12.62 53 VAL C O 1
ATOM 5694 N N . LEU C 1 54 ? -7.237 19.713 5.983 1.00 11.19 54 LEU C N 1
ATOM 5695 C CA . LEU C 1 54 ? -7.241 20.313 4.644 1.00 11.27 54 LEU C CA 1
ATOM 5696 C C . LEU C 1 54 ? -8.639 20.290 4.052 1.00 11.18 54 LEU C C 1
ATOM 5697 O O . LEU C 1 54 ? -9.471 19.464 4.445 1.00 10.88 54 LEU C O 1
ATOM 5702 N N . PRO C 1 55 ? -8.907 21.180 3.087 1.00 9.55 55 PRO C N 1
ATOM 5703 C CA . PRO C 1 55 ? -10.181 21.069 2.371 1.00 11.26 55 PRO C CA 1
ATOM 5704 C C . PRO C 1 55 ? -10.322 19.668 1.768 1.00 10.16 55 PRO C C 1
ATOM 5705 O O . PRO C 1 55 ? -9.355 19.112 1.241 1.00 10.08 55 PRO C O 1
ATOM 5709 N N . LEU C 1 56 ? -11.511 19.098 1.874 1.00 10.05 56 LEU C N 1
ATOM 5710 C CA . LEU C 1 56 ? -11.758 17.745 1.387 1.00 9.84 56 LEU C CA 1
ATOM 5711 C C . LEU C 1 56 ? -11.242 17.487 -0.033 1.00 9.43 56 LEU C C 1
ATOM 5712 O O . LEU C 1 56 ? -10.667 16.433 -0.306 1.00 11.26 56 LEU C O 1
ATOM 5717 N N . GLN C 1 57 ? -11.443 18.437 -0.946 1.00 8.15 57 GLN C N 1
ATOM 5718 C CA . GLN C 1 57 ? -11.116 18.187 -2.345 1.00 9.02 57 GLN C CA 1
ATOM 5719 C C . GLN C 1 57 ? -9.628 18.352 -2.625 1.00 8.45 57 GLN C C 1
ATOM 5720 O O . GLN C 1 57 ? -9.185 18.157 -3.746 1.00 11.34 57 GLN C O 1
ATOM 5726 N N . GLN C 1 58 ? -8.859 18.702 -1.597 1.00 10.10 58 GLN C N 1
ATOM 5727 C CA . GLN C 1 58 ? -7.408 18.802 -1.736 1.00 10.26 58 GLN C CA 1
ATOM 5728 C C . GLN C 1 58 ? -6.699 17.448 -1.588 1.00 10.46 58 GLN C C 1
ATOM 5729 O O . GLN C 1 58 ? -5.553 17.297 -1.981 1.00 11.90 58 GLN C O 1
ATOM 5735 N N . TYR C 1 59 ? -7.374 16.464 -1.009 1.00 10.31 59 TYR C N 1
ATOM 5736 C CA . TYR C 1 59 ? -6.700 15.203 -0.718 1.00 8.69 59 TYR C CA 1
ATOM 5737 C C . TYR C 1 59 ? -6.199 14.426 -1.941 1.00 11.59 59 TYR C C 1
ATOM 5738 O O . TYR C 1 59 ? -5.146 13.800 -1.877 1.00 11.50 59 TYR C O 1
ATOM 5747 N N . PRO C 1 60 ? -6.925 14.492 -3.070 1.00 13.22 60 PRO C N 1
ATOM 5748 C CA . PRO C 1 60 ? -6.415 13.761 -4.238 1.00 13.12 60 PRO C CA 1
ATOM 5749 C C . PRO C 1 60 ? -5.009 14.206 -4.665 1.00 13.99 60 PRO C C 1
ATOM 5750 O O . PRO C 1 60 ? -4.283 13.398 -5.230 1.00 17.78 60 PRO C O 1
ATOM 5754 N N . SER C 1 61 ? -4.635 15.448 -4.368 1.00 13.02 61 SER C N 1
ATOM 5755 C CA . SER C 1 61 ? -3.325 15.991 -4.720 1.00 18.67 61 SER C CA 1
ATOM 5756 C C . SER C 1 61 ? -2.277 15.626 -3.678 1.00 16.01 61 SER C C 1
ATOM 5757 O O . SER C 1 61 ? -1.086 15.889 -3.863 1.00 16.15 61 SER C O 1
ATOM 5760 N N . LEU C 1 62 ? -2.716 15.027 -2.579 1.00 12.71 62 LEU C N 1
ATOM 5761 C CA . LEU C 1 62 ? -1.790 14.738 -1.494 1.00 12.83 62 LEU C CA 1
ATOM 5762 C C . LEU C 1 62 ? -1.188 13.345 -1.690 1.00 14.72 62 LEU C C 1
ATOM 5763 O O . LEU C 1 62 ? -1.510 12.406 -0.963 1.00 16.55 62 LEU C O 1
ATOM 5768 N N . THR C 1 63 ? -0.327 13.217 -2.696 1.00 11.28 63 THR C N 1
ATOM 5769 C CA . THR C 1 63 ? 0.231 11.914 -3.033 1.00 12.77 63 THR C CA 1
ATOM 5770 C C . THR C 1 63 ? 1.669 11.701 -2.571 1.00 13.85 63 THR C C 1
ATOM 5771 O O . THR C 1 63 ? 2.200 10.600 -2.690 1.00 12.10 63 THR C O 1
ATOM 5775 N N . ASP C 1 64 ? 2.305 12.745 -2.059 1.00 10.58 64 ASP C N 1
ATOM 5776 C CA . ASP C 1 64 ? 3.718 12.636 -1.711 1.00 12.12 64 ASP C CA 1
ATOM 5777 C C . ASP C 1 64 ? 3.916 12.741 -0.208 1.00 12.50 64 ASP C C 1
ATOM 5778 O O . ASP C 1 64 ? 3.440 13.680 0.417 1.00 9.92 64 ASP C O 1
ATOM 5783 N N . PHE C 1 65 ? 4.632 11.776 0.354 1.00 10.50 65 PHE C N 1
ATOM 5784 C CA . PHE C 1 65 ? 4.813 11.672 1.791 1.00 10.60 65 PHE C CA 1
ATOM 5785 C C . PHE C 1 65 ? 5.570 12.880 2.324 1.00 11.69 65 PHE C C 1
ATOM 5786 O O . PHE C 1 65 ? 5.293 13.349 3.423 1.00 13.06 65 PHE C O 1
ATOM 5794 N N . GLY C 1 66 ? 6.532 13.375 1.557 1.00 9.50 66 GLY C N 1
ATOM 5795 C CA . GLY C 1 66 ? 7.254 14.571 1.967 1.00 12.29 66 GLY C CA 1
ATOM 5796 C C . GLY C 1 66 ? 6.354 15.787 2.147 1.00 12.60 66 GLY C C 1
ATOM 5797 O O . GLY C 1 66 ? 6.437 16.487 3.163 1.00 10.83 66 GLY C O 1
ATOM 5798 N N . ASP C 1 67 ? 5.502 16.051 1.162 1.00 12.21 67 ASP C N 1
ATOM 5799 C CA . ASP C 1 67 ? 4.559 17.164 1.260 1.00 9.68 67 ASP C CA 1
ATOM 5800 C C . ASP C 1 67 ? 3.658 16.969 2.457 1.00 8.47 67 ASP C C 1
ATOM 5801 O O . ASP C 1 67 ? 3.421 17.910 3.198 1.00 9.28 67 ASP C O 1
ATOM 5806 N N . ALA C 1 68 ? 3.131 15.747 2.610 1.00 7.15 68 ALA C N 1
ATOM 5807 C CA . ALA C 1 68 ? 2.132 15.450 3.633 1.00 10.54 68 ALA C CA 1
ATOM 5808 C C . ALA C 1 68 ? 2.711 15.607 5.0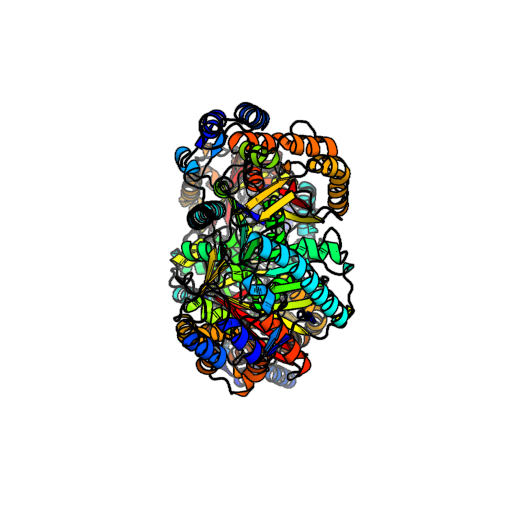33 1.00 10.19 68 ALA C C 1
ATOM 5809 O O . ALA C 1 68 ? 2.037 16.102 5.936 1.00 11.74 68 ALA C O 1
ATOM 5811 N N . ASN C 1 69 ? 3.958 15.179 5.210 1.00 9.19 69 ASN C N 1
ATOM 5812 C CA . ASN C 1 69 ? 4.588 15.257 6.522 1.00 12.49 69 ASN C CA 1
ATOM 5813 C C . ASN C 1 69 ? 4.961 16.698 6.854 1.00 10.98 69 ASN C C 1
ATOM 5814 O O . ASN C 1 69 ? 4.913 17.093 8.014 1.00 9.31 69 ASN C O 1
ATOM 5819 N N . GLU C 1 70 ? 5.321 17.481 5.833 1.00 10.52 70 GLU C N 1
ATOM 5820 C CA . GLU C 1 70 ? 5.582 18.912 6.024 1.00 11.46 70 GLU C CA 1
ATOM 5821 C C . GLU C 1 70 ? 4.303 19.620 6.488 1.00 10.62 70 GLU C C 1
ATOM 5822 O O . GLU C 1 70 ? 4.327 20.421 7.445 1.00 9.43 70 GLU C O 1
ATOM 5828 N N . ILE C 1 71 ? 3.188 19.307 5.834 1.00 9.02 71 ILE C N 1
ATOM 5829 C CA . ILE C 1 71 ? 1.894 19.845 6.243 1.00 10.45 71 ILE C CA 1
ATOM 5830 C C . ILE C 1 71 ? 1.558 19.350 7.660 1.00 9.85 71 ILE C C 1
ATOM 5831 O O . ILE C 1 71 ? 1.052 20.113 8.489 1.00 12.20 71 ILE C O 1
ATOM 5836 N N . PHE C 1 72 ? 1.838 18.079 7.947 1.00 7.81 72 PHE C N 1
ATOM 5837 C CA . PHE C 1 72 ? 1.617 17.568 9.304 1.00 9.78 72 PHE C CA 1
ATOM 5838 C C . PHE C 1 72 ? 2.317 18.430 10.356 1.00 10.77 72 PHE C C 1
ATOM 5839 O O . PHE C 1 72 ? 1.710 18.844 11.344 1.00 10.67 72 PHE C O 1
ATOM 5847 N N . ILE C 1 73 ? 3.600 18.690 10.152 1.00 9.72 73 ILE C N 1
ATOM 5848 C CA . ILE C 1 73 ? 4.363 19.450 11.131 1.00 10.44 73 ILE C CA 1
ATOM 5849 C C . ILE C 1 73 ? 3.762 20.849 11.307 1.00 12.09 73 ILE C C 1
ATOM 5850 O O . ILE C 1 73 ? 3.559 21.315 12.434 1.00 13.05 73 ILE C O 1
ATOM 5855 N N . GLU C 1 74 ? 3.451 21.507 10.196 1.00 11.73 74 GLU C N 1
ATOM 5856 C CA . GLU C 1 74 ? 2.835 22.834 10.255 1.00 10.87 74 GLU C CA 1
ATOM 5857 C C . GLU C 1 74 ? 1.532 22.833 11.050 1.00 13.41 74 GLU C C 1
ATOM 5858 O O . GLU C 1 74 ? 1.355 23.630 11.969 1.00 13.29 74 GLU C O 1
ATOM 5864 N N . LYS C 1 75 ? 0.615 21.945 10.683 1.00 11.02 75 LYS C N 1
ATOM 5865 C CA . LYS C 1 75 ? -0.724 21.926 11.277 1.00 13.28 75 LYS C CA 1
ATOM 5866 C C . LYS C 1 75 ? -0.757 21.349 12.692 1.00 10.54 75 LYS C C 1
ATOM 5867 O O . LYS C 1 75 ? -1.554 21.784 13.539 1.00 11.32 75 LYS C O 1
ATOM 5873 N N . ALA C 1 76 ? 0.095 20.360 12.943 1.00 9.49 76 ALA C N 1
ATOM 5874 C CA . ALA C 1 76 ? 0.120 19.691 14.240 1.00 8.72 76 ALA C CA 1
ATOM 5875 C C . ALA C 1 76 ? 0.578 20.650 15.325 1.00 12.42 76 ALA C C 1
ATOM 5876 O O . ALA C 1 76 ? 0.078 20.618 16.445 1.00 10.76 76 ALA C O 1
ATOM 5878 N N . VAL C 1 77 ? 1.536 21.507 15.006 1.00 9.17 77 VAL C N 1
ATOM 5879 C CA . VAL C 1 77 ? 1.989 22.453 16.023 1.00 11.07 77 VAL C CA 1
ATOM 5880 C C . VAL C 1 77 ? 0.871 23.445 16.329 1.00 11.67 77 VAL C C 1
ATOM 5881 O O . VAL C 1 77 ? 0.602 23.731 17.491 1.00 10.33 77 VAL C O 1
ATOM 5885 N N . ASP C 1 78 ? 0.194 23.944 15.296 1.00 11.03 78 ASP C N 1
ATOM 5886 C CA . ASP C 1 78 ? -0.943 24.849 15.524 1.00 13.15 78 ASP C CA 1
ATOM 5887 C C . ASP C 1 78 ? -2.018 24.248 16.435 1.00 12.09 78 ASP C C 1
ATOM 5888 O O . ASP C 1 78 ? -2.454 24.872 17.406 1.00 14.09 78 ASP C O 1
ATOM 5893 N N . LEU C 1 79 ? -2.458 23.038 16.111 1.00 13.82 79 LEU C N 1
ATOM 5894 C CA . LEU C 1 79 ? -3.512 22.377 16.878 1.00 10.53 79 LEU C CA 1
ATOM 5895 C C . LEU C 1 79 ? -3.063 22.000 18.292 1.00 12.29 79 LEU C C 1
ATOM 5896 O O . LEU C 1 79 ? -3.835 22.083 19.244 1.00 13.18 79 LEU C O 1
ATOM 5901 N N . GLY C 1 80 ? -1.808 21.592 18.427 1.00 12.15 80 GLY C N 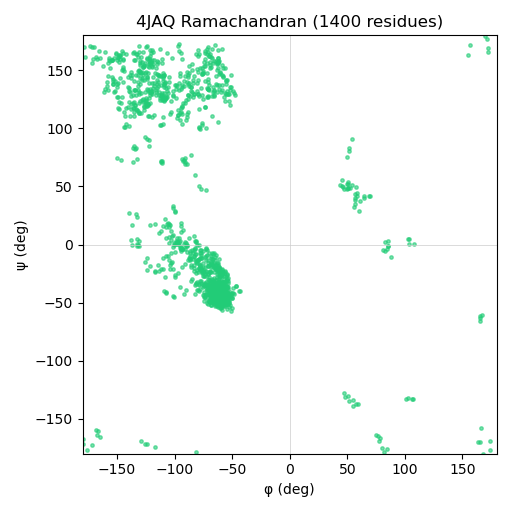1
ATOM 5902 C CA . GLY C 1 80 ? -1.276 21.237 19.728 1.00 10.76 80 GLY C CA 1
ATOM 5903 C C . GLY C 1 80 ? -1.232 22.475 20.602 1.00 11.13 80 GLY C C 1
ATOM 5904 O O . GLY C 1 80 ? -1.567 22.427 21.780 1.00 12.86 80 GLY C O 1
ATOM 5905 N N . VAL C 1 81 ? -0.841 23.598 20.015 1.00 11.17 81 VAL C N 1
ATOM 5906 C CA . VAL C 1 81 ? -0.760 24.842 20.769 1.00 13.84 81 VAL C CA 1
ATOM 5907 C C . VAL C 1 81 ? -2.150 25.256 21.210 1.00 13.59 81 VAL C C 1
ATOM 5908 O O . VAL C 1 81 ? -2.361 25.596 22.373 1.00 13.04 81 VAL C O 1
ATOM 5912 N N . GLU C 1 82 ? -3.094 25.239 20.275 1.00 11.82 82 GLU C N 1
ATOM 5913 C CA . GLU C 1 82 ? -4.478 25.570 20.597 1.00 10.52 82 GLU C CA 1
ATOM 5914 C C . GLU C 1 82 ? -5.023 24.709 21.735 1.00 15.36 82 GLU C C 1
ATOM 5915 O O . GLU C 1 82 ? -5.634 25.206 22.684 1.00 12.65 82 GLU C O 1
ATOM 5921 N N . ALA C 1 83 ? -4.802 23.407 21.633 1.00 13.84 83 ALA C N 1
ATOM 5922 C CA . ALA C 1 83 ? -5.290 22.481 22.647 1.00 12.57 83 ALA C CA 1
ATOM 5923 C C . ALA C 1 83 ? -4.662 22.770 24.016 1.00 12.11 83 ALA C C 1
ATOM 5924 O O . ALA C 1 83 ? -5.354 22.837 25.044 1.00 14.81 83 ALA C O 1
ATOM 5926 N N . LEU C 1 84 ? -3.349 22.946 24.037 1.00 11.47 84 LEU C N 1
ATOM 5927 C CA . LEU C 1 84 ? -2.656 23.146 25.308 1.00 12.27 84 LEU C CA 1
ATOM 5928 C C . LEU C 1 84 ? -3.055 24.463 25.943 1.00 13.37 84 LEU C C 1
ATOM 5929 O O . LEU C 1 84 ? -3.298 24.527 27.144 1.00 13.49 84 LEU C O 1
ATOM 5934 N N . LEU C 1 85 ? -3.114 25.514 25.132 1.00 13.29 85 LEU C N 1
ATOM 5935 C CA . LEU C 1 85 ? -3.522 26.823 25.628 1.00 17.22 85 LEU C CA 1
ATOM 5936 C C . LEU C 1 85 ? -4.911 26.706 26.258 1.00 17.39 85 LEU C C 1
ATOM 5937 O O . LEU C 1 85 ? -5.179 27.256 27.333 1.00 18.84 85 LEU C O 1
ATOM 5942 N N . GLY C 1 86 ? -5.785 25.958 25.598 1.00 16.17 86 GLY C N 1
ATOM 5943 C CA . GLY C 1 86 ? -7.130 25.732 26.095 1.00 16.48 86 GLY C CA 1
ATOM 5944 C C . GLY C 1 86 ? -7.169 25.015 27.434 1.00 17.77 86 GLY C C 1
ATOM 5945 O O . GLY C 1 86 ? -7.956 25.375 28.324 1.00 19.08 86 GLY C O 1
ATOM 5946 N N . ALA C 1 87 ? -6.332 23.993 27.590 1.00 14.38 87 ALA C N 1
ATOM 5947 C CA . ALA C 1 87 ? -6.296 23.240 28.835 1.00 12.31 87 ALA C CA 1
ATOM 5948 C C . ALA C 1 87 ? -5.700 24.087 29.952 1.00 13.65 87 ALA C C 1
ATOM 5949 O O . ALA C 1 87 ? -6.161 24.024 31.086 1.00 18.79 87 ALA C O 1
ATOM 5951 N N . LEU C 1 88 ? -4.675 24.869 29.630 1.00 14.42 88 LEU C N 1
ATOM 5952 C CA . LEU C 1 88 ? -4.082 25.773 30.616 1.00 15.57 88 LEU C CA 1
ATOM 5953 C C . LEU C 1 88 ? -5.119 26.772 31.111 1.00 20.62 88 LEU C C 1
ATOM 5954 O O . LEU C 1 88 ? -5.163 27.083 32.297 1.00 21.79 88 LEU C O 1
ATOM 5959 N N . ASP C 1 89 ? -5.946 27.274 30.198 1.00 20.82 89 ASP C N 1
ATOM 5960 C CA . ASP C 1 89 ? -7.006 28.211 30.560 1.00 23.76 89 ASP C CA 1
ATOM 5961 C C . ASP C 1 89 ? -8.019 27.548 31.500 1.00 25.67 89 ASP C C 1
ATOM 5962 O O . ASP C 1 89 ? -8.442 28.145 32.487 1.00 26.16 89 ASP C O 1
ATOM 5967 N N . ASP C 1 90 ? -8.383 26.305 31.192 1.00 19.25 90 ASP C N 1
ATOM 5968 C CA . ASP C 1 90 ? -9.272 25.500 32.026 1.00 20.66 90 ASP C CA 1
ATOM 5969 C C . ASP C 1 90 ? -8.700 25.390 33.433 1.00 23.85 90 ASP C C 1
ATOM 5970 O O . ASP C 1 90 ? -9.425 25.504 34.424 1.00 23.86 90 ASP C O 1
ATOM 5975 N N . ALA C 1 91 ? -7.385 25.191 33.506 1.00 18.46 91 ALA C N 1
ATOM 5976 C CA . ALA C 1 91 ? -6.684 24.964 34.758 1.00 20.01 91 ALA C CA 1
ATOM 5977 C C . ALA C 1 91 ? -6.352 26.259 35.486 1.00 19.93 91 ALA C C 1
ATOM 5978 O O . ALA C 1 91 ? -5.941 26.232 36.646 1.00 23.41 91 ALA C O 1
ATOM 5980 N N . ASN C 1 92 ? -6.528 27.379 34.798 1.00 20.09 92 ASN C N 1
ATOM 5981 C CA . ASN C 1 92 ? -6.076 28.672 35.288 1.00 25.98 92 ASN C CA 1
ATOM 5982 C C . ASN C 1 92 ? -4.577 28.655 35.568 1.00 24.18 92 ASN C C 1
ATOM 5983 O O . ASN C 1 92 ? -4.130 29.051 36.642 1.00 22.19 92 ASN C O 1
ATOM 5988 N N . LEU C 1 93 ? -3.810 28.171 34.597 1.00 20.97 93 LEU C N 1
ATOM 5989 C CA . LEU C 1 93 ? -2.364 28.142 34.705 1.00 21.29 93 LEU C CA 1
ATOM 5990 C C . LEU C 1 93 ? -1.734 28.728 33.452 1.00 20.91 93 LEU C C 1
ATOM 5991 O O . LEU C 1 93 ? -2.420 28.994 32.466 1.00 18.38 93 LEU C O 1
ATOM 5996 N N . ARG C 1 94 ? -0.422 28.924 33.502 1.00 18.98 94 ARG C N 1
ATOM 5997 C CA . ARG C 1 94 ? 0.305 29.616 32.447 1.00 21.79 94 ARG C CA 1
ATOM 5998 C C . ARG C 1 94 ? 1.355 28.695 31.837 1.00 18.84 94 ARG C C 1
ATOM 5999 O O . ARG C 1 94 ? 1.774 27.724 32.474 1.00 18.72 94 ARG C O 1
ATOM 6007 N N . PRO C 1 95 ? 1.792 29.000 30.605 1.00 20.59 95 PRO C N 1
ATOM 6008 C CA . PRO C 1 95 ? 2.825 28.178 29.967 1.00 19.46 95 PRO C CA 1
ATOM 6009 C C . PRO C 1 95 ? 4.074 28.030 30.838 1.00 20.29 95 PRO C C 1
ATOM 6010 O O . PRO C 1 95 ? 4.618 26.933 30.941 1.00 17.14 95 PRO C O 1
ATOM 6014 N N . SER C 1 96 ? 4.508 29.110 31.476 1.00 20.78 96 SER C N 1
ATOM 6015 C CA . SER C 1 96 ? 5.718 29.056 32.300 1.00 19.83 96 SER C CA 1
ATOM 6016 C C . SER C 1 96 ? 5.571 28.175 33.547 1.00 18.15 96 SER C C 1
ATOM 6017 O O . SER C 1 96 ? 6.561 27.862 34.205 1.00 22.73 96 SER C O 1
ATOM 6020 N N . ASP C 1 97 ? 4.342 27.785 33.874 1.00 18.04 97 ASP C N 1
ATOM 6021 C CA . ASP C 1 97 ? 4.111 26.918 35.032 1.00 17.91 97 ASP C CA 1
ATOM 6022 C C . ASP C 1 97 ? 4.470 25.461 34.727 1.00 15.45 97 ASP C C 1
ATOM 6023 O O . ASP C 1 97 ? 4.688 24.655 35.631 1.00 14.03 97 ASP C O 1
ATOM 6028 N N . ILE C 1 98 ? 4.518 25.117 33.451 1.00 15.29 98 ILE C N 1
ATOM 6029 C CA . ILE C 1 98 ? 4.720 23.732 33.067 1.00 12.50 98 ILE C CA 1
ATOM 6030 C C . ILE C 1 98 ? 6.136 23.255 33.355 1.00 13.89 98 ILE C C 1
ATOM 6031 O O . ILE C 1 98 ? 7.107 23.887 32.942 1.00 14.78 98 ILE C O 1
ATOM 6036 N N . ASP C 1 99 ? 6.231 22.127 34.054 1.00 13.35 99 ASP C N 1
ATOM 6037 C CA . ASP C 1 99 ? 7.510 21.504 34.393 1.00 10.34 99 ASP C CA 1
ATOM 6038 C C . ASP C 1 99 ? 7.859 20.361 33.463 1.00 13.04 99 ASP C C 1
ATOM 6039 O O . ASP C 1 99 ? 9.031 20.037 33.271 1.00 9.97 99 ASP C O 1
ATOM 6044 N N . MET C 1 100 ? 6.838 19.739 32.887 1.00 12.34 100 MET C N 1
ATOM 6045 C CA . MET C 1 100 ? 7.087 18.669 31.937 1.00 11.53 100 MET C CA 1
ATOM 6046 C C . MET C 1 100 ? 5.972 18.591 30.903 1.00 13.36 100 MET C C 1
ATOM 6047 O O . MET C 1 100 ? 4.788 18.744 31.226 1.00 11.92 100 MET C O 1
ATOM 6052 N N . ILE C 1 101 ? 6.371 18.389 29.654 1.00 12.05 101 ILE C N 1
ATOM 6053 C CA . ILE C 1 101 ? 5.430 18.252 28.556 1.00 12.03 101 ILE C CA 1
ATOM 6054 C C . ILE C 1 101 ? 5.679 16.937 27.825 1.00 11.04 101 ILE C C 1
ATOM 6055 O O . ILE C 1 101 ? 6.799 16.651 27.385 1.00 11.19 101 ILE C O 1
ATOM 6060 N N . ALA C 1 102 ? 4.636 16.124 27.730 1.00 10.37 102 ALA C N 1
ATOM 6061 C CA . ALA C 1 102 ? 4.707 14.913 26.932 1.00 9.25 102 ALA C CA 1
ATOM 6062 C C . ALA C 1 102 ? 3.824 15.141 25.725 1.00 12.05 102 ALA C C 1
ATOM 6063 O O . ALA C 1 102 ? 2.752 15.723 25.850 1.00 12.19 102 ALA C O 1
ATOM 6065 N N . THR C 1 103 ? 4.261 14.681 24.560 1.00 11.32 103 THR C N 1
ATOM 6066 C CA . THR C 1 103 ? 3.426 14.773 23.370 1.00 10.91 103 THR C CA 1
ATOM 6067 C C . THR C 1 103 ? 3.223 13.378 22.823 1.00 12.90 103 THR C C 1
ATOM 6068 O O . THR C 1 103 ? 4.027 12.491 23.061 1.00 15.97 103 THR C O 1
ATOM 6072 N N . ALA C 1 104 ? 2.111 13.179 22.142 1.00 10.56 104 ALA C N 1
ATOM 6073 C CA . ALA C 1 104 ? 1.784 11.877 21.601 1.00 11.75 104 ALA C CA 1
ATOM 6074 C C . ALA C 1 104 ? 1.238 12.091 20.208 1.00 12.90 104 ALA C C 1
ATOM 6075 O O . ALA C 1 104 ? 0.314 12.883 20.013 1.00 12.42 104 ALA C O 1
ATOM 6077 N N . THR C 1 105 ? 1.815 11.377 19.255 1.00 11.09 105 THR C N 1
ATOM 6078 C CA . THR C 1 105 ? 1.264 11.302 17.919 1.00 8.53 105 THR C CA 1
ATOM 6079 C C . THR C 1 105 ? 1.727 9.996 17.300 1.00 12.80 105 THR C C 1
ATOM 6080 O O . THR C 1 105 ? 2.725 9.392 17.734 1.00 12.43 105 THR C O 1
ATOM 6084 N N . VAL C 1 106 ? 0.993 9.552 16.297 1.00 11.56 106 VAL C N 1
ATOM 6085 C CA . VAL C 1 106 ? 1.442 8.421 15.505 1.00 10.05 106 VAL C CA 1
ATOM 6086 C C . VAL C 1 106 ? 1.285 8.746 14.021 1.00 13.80 106 VAL C C 1
ATOM 6087 O O . VAL C 1 106 ? 1.544 7.905 13.171 1.00 11.42 106 VAL C O 1
ATOM 6091 N N . THR C 1 107 ? 0.883 9.977 13.713 1.00 9.83 107 THR C N 1
ATOM 6092 C CA . THR C 1 107 ? 0.466 10.292 12.350 1.00 9.21 107 THR C CA 1
ATOM 6093 C C . THR C 1 107 ? 1.449 11.149 11.541 1.00 11.34 107 THR C C 1
ATOM 6094 O O . THR C 1 107 ? 1.153 11.536 10.411 1.00 11.66 107 THR C O 1
ATOM 6098 N N . GLY C 1 108 ? 2.620 11.420 12.112 1.00 11.35 108 GLY C N 1
ATOM 6099 C CA . GLY C 1 108 ? 3.668 12.166 11.428 1.00 10.66 108 GLY C CA 1
ATOM 6100 C C . GLY C 1 108 ? 5.006 12.046 12.135 1.00 10.73 108 GLY C C 1
ATOM 6101 O O . GLY C 1 108 ? 5.079 11.618 13.285 1.00 13.27 108 GLY C O 1
ATOM 6102 N N . VAL C 1 109 ? 6.069 12.450 11.450 1.00 12.65 109 VAL C N 1
ATOM 6103 C CA . VAL C 1 109 ? 7.415 12.239 11.936 1.00 11.57 109 VAL C CA 1
ATOM 6104 C C . VAL C 1 109 ? 8.138 13.569 12.044 1.00 13.10 109 VAL C C 1
ATOM 6105 O O . VAL C 1 109 ? 8.453 14.189 11.032 1.00 11.90 109 VAL C O 1
ATOM 6109 N N . ALA C 1 110 ? 8.404 14.007 13.271 1.00 13.47 110 ALA C N 1
ATOM 6110 C CA . ALA C 1 110 ? 8.947 15.346 13.498 1.00 13.87 110 ALA C CA 1
ATOM 6111 C C . ALA C 1 110 ? 10.215 15.275 14.343 1.00 14.94 110 ALA C C 1
ATOM 6112 O O . ALA C 1 110 ? 10.172 14.829 15.484 1.00 13.75 110 ALA C O 1
ATOM 6114 N N . VAL C 1 111 ? 11.337 15.680 13.756 1.00 11.27 111 VAL C N 1
ATOM 6115 C CA . VAL C 1 111 ? 12.582 15.891 14.480 1.00 10.90 111 VAL C CA 1
ATOM 6116 C C . VAL C 1 111 ? 13.184 17.226 14.003 1.00 11.86 111 VAL C C 1
ATOM 6117 O O . VAL C 1 111 ? 13.652 17.324 12.857 1.00 12.92 111 VAL C O 1
ATOM 6121 N N . PRO C 1 112 ? 13.205 18.259 14.867 1.00 12.74 112 PRO C N 1
ATOM 6122 C CA . PRO C 1 112 ? 12.798 18.303 16.279 1.00 13.57 112 PRO C CA 1
ATOM 6123 C C . PRO C 1 112 ? 11.344 17.899 16.506 1.00 14.98 112 PRO C C 1
ATOM 6124 O O . PRO C 1 112 ? 10.492 18.083 15.644 1.00 13.45 112 PRO C O 1
ATOM 6128 N N . SER C 1 113 ? 11.085 17.370 17.694 1.00 14.12 113 SER C N 1
ATOM 6129 C CA . SER C 1 113 ? 9.793 16.803 18.054 1.00 13.64 113 SER C CA 1
ATOM 6130 C C . SER C 1 113 ? 8.701 17.858 18.233 1.00 15.25 113 SER C C 1
ATOM 6131 O O . SER C 1 113 ? 8.976 19.056 18.327 1.00 14.30 113 SER C O 1
ATOM 6134 N N . LEU C 1 114 ? 7.453 17.406 18.271 1.00 12.10 114 LEU C N 1
ATOM 6135 C CA . LEU C 1 114 ? 6.332 18.316 18.478 1.00 11.71 114 LEU C CA 1
ATOM 6136 C C . LEU C 1 114 ? 6.413 19.043 19.822 1.00 13.33 114 LEU C C 1
ATOM 6137 O O . LEU C 1 114 ? 6.014 20.195 19.928 1.00 12.60 114 LEU C O 1
ATOM 6142 N N . ASP C 1 115 ? 6.919 18.379 20.854 1.00 13.34 115 ASP C N 1
ATOM 6143 C CA . ASP C 1 115 ? 7.029 19.058 22.145 1.00 13.21 115 ASP C CA 1
ATOM 6144 C C . ASP C 1 115 ? 8.017 20.223 22.110 1.00 13.56 115 ASP C C 1
ATOM 6145 O O . ASP C 1 115 ? 7.790 21.247 22.758 1.00 13.64 115 ASP C O 1
ATOM 6150 N N . ALA C 1 116 ? 9.107 20.075 21.359 1.00 10.17 116 ALA C N 1
ATOM 6151 C CA . ALA C 1 116 ? 10.077 21.161 21.233 1.00 11.89 116 ALA C CA 1
ATOM 6152 C C . ALA C 1 116 ? 9.422 22.337 20.518 1.00 16.23 116 ALA C C 1
ATOM 6153 O O . ALA C 1 116 ? 9.610 23.504 20.888 1.00 11.84 116 ALA C O 1
ATOM 6155 N N . ARG C 1 117 ? 8.635 22.021 19.500 1.00 11.22 117 ARG C N 1
ATOM 6156 C CA . ARG C 1 117 ? 7.975 23.058 18.714 1.00 11.23 117 ARG C CA 1
ATOM 6157 C C . ARG C 1 117 ? 6.888 23.752 19.535 1.00 11.38 117 ARG C C 1
ATOM 6158 O O . ARG C 1 117 ? 6.779 24.983 19.533 1.00 13.19 117 ARG C O 1
ATOM 6166 N N . ILE C 1 118 ? 6.087 22.972 20.248 1.00 11.30 118 ILE C N 1
ATOM 6167 C CA . ILE C 1 118 ? 5.014 23.558 21.041 1.00 10.39 118 ILE C CA 1
ATOM 6168 C C . ILE C 1 118 ? 5.626 24.382 22.163 1.00 13.35 118 ILE C C 1
ATOM 6169 O O . ILE C 1 118 ? 5.193 25.505 22.421 1.00 13.02 118 ILE C O 1
ATOM 6174 N N . ALA C 1 119 ? 6.665 23.846 22.797 1.00 12.83 119 ALA C N 1
ATOM 6175 C CA . ALA C 1 119 ? 7.371 24.587 23.836 1.00 13.20 119 ALA C CA 1
ATOM 6176 C C . ALA C 1 119 ? 7.845 25.952 23.342 1.00 15.35 119 ALA C C 1
ATOM 6177 O O . ALA C 1 119 ? 7.706 26.955 24.045 1.00 16.53 119 ALA C O 1
ATOM 6179 N N . GLY C 1 120 ? 8.401 25.990 22.133 1.00 11.48 120 GLY C N 1
ATOM 6180 C CA . GLY C 1 120 ? 8.870 27.234 21.546 1.00 15.10 120 GLY C CA 1
ATOM 6181 C C . GLY C 1 120 ? 7.755 28.222 21.275 1.00 15.99 120 GLY C C 1
ATOM 6182 O O . GLY C 1 120 ? 7.872 29.405 21.597 1.00 17.34 120 GLY C O 1
ATOM 6183 N N . ARG C 1 121 ? 6.663 27.734 20.692 1.00 13.98 121 ARG C N 1
ATOM 6184 C CA . ARG C 1 121 ? 5.522 28.582 20.342 1.00 14.40 121 ARG C CA 1
ATOM 6185 C C . ARG C 1 121 ? 4.850 29.216 21.564 1.00 17.73 121 ARG C C 1
ATOM 6186 O O . ARG C 1 121 ? 4.393 30.356 21.503 1.00 20.32 121 ARG C O 1
ATOM 6194 N N . LEU C 1 122 ? 4.794 28.485 22.672 1.00 13.46 122 LEU C N 1
ATOM 6195 C CA . LEU C 1 122 ? 4.103 28.982 23.856 1.00 14.74 122 LEU C CA 1
ATOM 6196 C C . LEU C 1 122 ? 5.037 29.565 24.905 1.00 17.77 122 LEU C C 1
ATOM 6197 O O . LEU C 1 122 ? 4.586 30.024 25.952 1.00 18.09 122 LEU C O 1
ATOM 6202 N N . GLY C 1 123 ? 6.336 29.558 24.631 1.00 15.63 123 GLY C N 1
ATOM 6203 C CA . GLY C 1 123 ? 7.282 30.107 25.588 1.00 16.47 123 GLY C CA 1
ATOM 6204 C C . GLY C 1 123 ? 7.340 29.351 26.903 1.00 18.47 123 GLY C C 1
ATOM 6205 O O . GLY C 1 123 ? 7.410 29.951 27.984 1.00 18.68 123 GLY C O 1
ATOM 6206 N N . LEU C 1 124 ? 7.320 28.024 26.824 1.00 15.03 124 LEU C N 1
ATOM 6207 C CA . LEU C 1 124 ? 7.574 27.213 28.012 1.00 16.17 124 LEU C CA 1
ATOM 6208 C C . LEU C 1 124 ? 8.988 27.520 28.487 1.00 14.57 124 LEU C C 1
ATOM 6209 O O . LEU C 1 124 ? 9.813 27.985 27.704 1.00 17.27 124 LEU C O 1
ATOM 6214 N N . ARG C 1 125 ? 9.265 27.275 29.768 1.00 15.22 125 ARG C N 1
ATOM 6215 C CA . ARG C 1 125 ? 10.614 27.458 30.304 1.00 13.20 125 ARG C CA 1
ATOM 6216 C C . ARG C 1 125 ? 11.641 26.610 29.564 1.00 17.93 125 ARG C C 1
ATOM 6217 O O . ARG C 1 125 ? 11.348 25.491 29.165 1.00 15.72 125 ARG C O 1
ATOM 6225 N N . PRO C 1 126 ? 12.860 27.140 29.382 1.00 20.08 126 PRO C N 1
ATOM 6226 C CA . PRO C 1 126 ? 13.895 26.376 28.679 1.00 16.08 126 PRO C CA 1
ATOM 6227 C C . PRO C 1 126 ? 14.218 25.049 29.348 1.00 17.35 126 PRO C C 1
ATOM 6228 O O . PRO C 1 126 ? 14.680 24.132 28.665 1.00 14.66 126 PRO C O 1
ATOM 6232 N N . ASP C 1 127 ? 13.957 24.932 30.651 1.00 14.64 127 ASP C N 1
ATOM 6233 C CA . ASP C 1 127 ? 14.268 23.700 31.368 1.00 13.93 127 ASP C CA 1
ATOM 6234 C C . ASP C 1 127 ? 13.081 22.736 31.467 1.00 17.86 127 ASP C C 1
ATOM 6235 O O . ASP C 1 127 ? 13.098 21.789 32.265 1.00 15.67 127 ASP C O 1
ATOM 6240 N N . VAL C 1 128 ? 12.051 22.954 30.656 1.00 10.31 128 VAL C N 1
ATOM 6241 C CA . VAL C 1 128 ? 10.905 22.067 30.715 1.00 13.26 128 VAL C CA 1
ATOM 6242 C C . VAL C 1 128 ? 11.357 20.676 30.292 1.00 13.92 128 VAL C C 1
ATOM 6243 O O . VAL C 1 128 ? 12.148 20.528 29.364 1.00 12.65 128 VAL C O 1
ATOM 6247 N N . ARG C 1 129 ? 10.885 19.662 31.004 1.00 11.95 129 ARG C N 1
ATOM 6248 C CA . ARG C 1 129 ? 11.212 18.275 30.673 1.00 11.14 129 ARG C CA 1
ATOM 6249 C C . ARG C 1 129 ? 10.349 17.823 29.510 1.00 11.98 129 ARG C C 1
ATOM 6250 O O . ARG C 1 129 ? 9.136 17.991 29.545 1.00 15.05 129 ARG C O 1
ATOM 6258 N N . ARG C 1 130 ? 10.968 17.277 28.463 1.00 12.40 130 ARG C N 1
ATOM 6259 C CA . ARG C 1 130 ? 10.215 16.844 27.291 1.00 12.15 130 ARG C CA 1
ATOM 6260 C C . ARG C 1 130 ? 10.143 15.330 27.153 1.00 10.17 130 ARG C C 1
ATOM 6261 O O . ARG C 1 130 ? 11.138 14.630 27.358 1.00 14.93 130 ARG C O 1
ATOM 6269 N N . MET C 1 131 ? 8.964 14.843 26.785 1.00 10.12 131 MET C N 1
ATOM 6270 C CA . MET C 1 131 ? 8.730 13.422 26.592 1.00 11.13 131 MET C CA 1
ATOM 6271 C C . MET C 1 131 ? 7.950 13.158 25.295 1.00 13.31 131 MET C C 1
ATOM 6272 O O . MET C 1 131 ? 6.735 13.009 25.320 1.00 11.97 131 MET C O 1
ATOM 6277 N N . PRO C 1 132 ? 8.645 13.120 24.158 1.00 10.87 132 PRO C N 1
ATOM 6278 C CA . PRO C 1 132 ? 7.961 12.871 22.876 1.00 14.18 132 PRO C CA 1
ATOM 6279 C C . PRO C 1 132 ? 7.616 11.406 22.637 1.00 17.76 132 PRO C C 1
ATOM 6280 O O . PRO C 1 132 ? 8.461 10.622 22.187 1.00 24.54 132 PRO C O 1
ATOM 6284 N N . LEU C 1 133 ? 6.368 11.054 22.900 1.00 13.74 133 LEU C N 1
ATOM 6285 C CA . LEU C 1 133 ? 5.925 9.665 22.817 1.00 16.87 133 LEU C CA 1
ATOM 6286 C C . LEU C 1 133 ? 5.439 9.365 21.421 1.00 17.94 133 LEU C C 1
ATOM 6287 O O . LEU C 1 133 ? 4.386 9.843 21.012 1.00 21.99 133 LEU C O 1
ATOM 6292 N N . PHE C 1 134 ? 6.196 8.563 20.686 1.00 17.36 134 PHE C N 1
ATOM 6293 C CA . PHE C 1 134 ? 5.783 8.210 19.339 1.00 16.84 134 PHE C CA 1
ATOM 6294 C C . PHE C 1 134 ? 5.631 6.701 19.181 1.00 17.76 134 PHE C C 1
ATOM 6295 O O . PHE C 1 134 ? 6.515 5.942 19.557 1.00 21.76 134 PHE C O 1
ATOM 6303 N N . GLY C 1 135 ? 4.519 6.257 18.615 1.00 18.63 135 GLY C N 1
ATOM 6304 C CA . GLY C 1 135 ? 4.374 4.839 18.332 1.00 25.16 135 GLY C CA 1
ATOM 6305 C C . GLY C 1 135 ? 3.477 4.068 19.277 1.00 22.32 135 GLY C C 1
ATOM 6306 O O . GLY C 1 135 ? 3.298 2.853 19.132 1.00 21.41 135 GLY C O 1
ATOM 6307 N N . LEU C 1 136 ? 2.910 4.765 20.254 1.00 20.96 136 LEU C N 1
ATOM 6308 C CA . LEU C 1 136 ? 1.910 4.149 21.114 1.00 15.40 136 LEU C CA 1
ATOM 6309 C C . LEU C 1 136 ? 0.565 4.082 20.398 1.00 15.61 136 LEU C C 1
ATOM 6310 O O . LEU C 1 136 ? -0.298 3.278 20.757 1.00 17.30 136 LEU C O 1
ATOM 6315 N N . GLY C 1 137 ? 0.382 4.932 19.386 1.00 13.33 137 GLY C N 1
ATOM 6316 C CA . GLY C 1 137 ? -0.861 4.955 18.637 1.00 18.59 137 GLY C CA 1
ATOM 6317 C C . GLY C 1 137 ? -2.067 5.205 19.528 1.00 17.03 137 GLY C C 1
ATOM 6318 O O . GLY C 1 137 ? -2.010 6.045 20.429 1.00 15.01 137 GLY C O 1
ATOM 6319 N N . CYS C 1 138 ? -3.153 4.469 19.297 1.00 14.70 138 CYS C N 1
ATOM 6320 C CA . CYS C 1 138 ? -4.428 4.748 19.964 1.00 15.39 138 CYS C CA 1
ATOM 6321 C C . CYS C 1 138 ? -4.440 4.579 21.480 1.00 15.59 138 CYS C C 1
ATOM 6322 O O . CYS C 1 138 ? -5.408 4.956 22.134 1.00 20.16 138 CYS C O 1
ATOM 6325 N N . VAL C 1 139 ? -3.379 4.020 22.050 1.00 14.30 139 VAL C N 1
ATOM 6326 C CA . VAL C 1 139 ? -3.352 3.861 23.497 1.00 14.19 139 VAL C CA 1
ATOM 6327 C C . VAL C 1 139 ? -2.814 5.110 24.200 1.00 14.29 139 VAL C C 1
ATOM 6328 O O . VAL C 1 139 ? -2.921 5.227 25.412 1.00 12.73 139 VAL C O 1
ATOM 6332 N N . ALA C 1 140 ? -2.272 6.057 23.434 1.00 12.91 140 ALA C N 1
ATOM 6333 C CA . ALA C 1 140 ? -1.463 7.139 24.008 1.00 12.89 140 ALA C CA 1
ATOM 6334 C C . ALA C 1 140 ? -2.219 8.183 24.842 1.00 12.48 140 ALA C C 1
ATOM 6335 O O . ALA C 1 140 ? -1.621 8.847 25.674 1.00 13.58 140 ALA C O 1
ATOM 6337 N N . GLY C 1 141 ? -3.519 8.348 24.607 1.00 12.04 141 GLY C N 1
ATOM 6338 C CA . GLY C 1 141 ? -4.307 9.238 25.447 1.00 9.93 141 GLY C CA 1
ATOM 6339 C C . GLY C 1 141 ? -4.293 8.695 26.862 1.00 12.86 141 GLY C C 1
ATOM 6340 O O . GLY C 1 141 ? -3.945 9.399 27.807 1.00 13.95 141 GLY C O 1
ATOM 6341 N N . ALA C 1 142 ? -4.637 7.421 27.005 1.00 11.47 142 ALA C N 1
ATOM 6342 C CA . ALA C 1 142 ? -4.637 6.794 28.327 1.00 13.60 142 ALA C CA 1
ATOM 6343 C C . ALA C 1 142 ? -3.223 6.672 28.892 1.00 13.75 142 ALA C C 1
ATOM 6344 O O . ALA C 1 142 ? -2.969 7.023 30.045 1.00 11.38 142 ALA C O 1
ATOM 6346 N N . ALA C 1 143 ? -2.307 6.149 28.087 1.00 11.90 143 ALA C N 1
ATOM 6347 C CA . ALA C 1 143 ? -0.939 5.949 28.555 1.00 12.52 143 ALA C CA 1
ATOM 6348 C C . ALA C 1 143 ? -0.275 7.287 28.894 1.00 11.88 143 ALA C C 1
ATOM 6349 O O . ALA C 1 143 ? 0.480 7.397 29.855 1.00 12.16 143 ALA C O 1
ATOM 6351 N N . GLY C 1 144 ? -0.586 8.317 28.119 1.00 13.00 144 GLY C N 1
ATOM 6352 C CA . GLY C 1 144 ? -0.034 9.632 28.387 1.00 11.70 144 GLY C CA 1
ATOM 6353 C C . GLY C 1 144 ? -0.454 10.143 29.753 1.00 11.29 144 GLY C C 1
ATOM 6354 O O . GLY C 1 144 ? 0.355 10.674 30.505 1.00 12.35 144 GLY C O 1
ATOM 6355 N N . VAL C 1 145 ? -1.729 9.983 30.074 1.00 11.27 145 VAL C N 1
ATOM 6356 C CA . VAL C 1 145 ? -2.217 10.377 31.389 1.00 10.50 145 VAL C CA 1
ATOM 6357 C C . VAL C 1 145 ? -1.519 9.571 32.498 1.00 11.73 145 VAL C C 1
ATOM 6358 O O . VAL C 1 145 ? -1.156 10.118 33.550 1.00 11.81 145 VAL C O 1
ATOM 6362 N N . ALA C 1 146 ? -1.302 8.281 32.252 1.00 12.22 146 ALA C N 1
ATOM 6363 C CA . ALA C 1 146 ? -0.574 7.437 33.199 1.00 13.55 146 ALA C CA 1
ATOM 6364 C C . ALA C 1 146 ? 0.875 7.904 33.353 1.00 11.84 146 ALA C C 1
ATOM 6365 O O . ALA C 1 146 ? 1.425 7.893 34.453 1.00 11.84 146 ALA C O 1
ATOM 6367 N N . ARG C 1 147 ? 1.488 8.333 32.254 1.00 12.92 147 ARG C N 1
ATOM 6368 C CA . ARG C 1 147 ? 2.849 8.885 32.304 1.00 14.61 147 ARG C CA 1
ATOM 6369 C C . ARG C 1 147 ? 2.925 10.192 33.111 1.00 14.57 147 ARG C C 1
ATOM 6370 O O . ARG C 1 147 ? 3.916 10.430 33.805 1.00 12.08 147 ARG C O 1
ATOM 6378 N N . LEU C 1 148 ? 1.882 11.023 33.031 1.00 12.36 148 LEU C N 1
ATOM 6379 C CA . LEU C 1 148 ? 1.812 12.231 33.849 1.00 12.07 148 LEU C CA 1
ATOM 6380 C C . LEU C 1 148 ? 1.769 11.848 35.330 1.00 13.86 148 LEU C C 1
ATOM 6381 O O . LEU C 1 148 ? 2.499 12.421 36.146 1.00 15.16 148 LEU C O 1
ATOM 6386 N N . ARG C 1 149 ? 0.911 10.886 35.671 1.00 10.85 149 ARG C N 1
ATOM 6387 C CA . ARG C 1 149 ? 0.856 10.411 37.053 1.00 13.86 149 ARG C CA 1
ATOM 6388 C C . ARG C 1 149 ? 2.222 9.938 37.519 1.00 14.80 149 ARG C C 1
ATOM 6389 O O . ARG C 1 149 ? 2.640 10.275 38.616 1.00 14.18 149 ARG C O 1
ATOM 6397 N N . ASP C 1 150 ? 2.910 9.141 36.703 1.00 11.48 150 ASP C N 1
ATOM 6398 C CA . ASP C 1 150 ? 4.194 8.590 37.131 1.00 13.51 150 ASP C CA 1
ATOM 6399 C C . ASP C 1 150 ? 5.196 9.691 37.400 1.00 17.66 150 ASP C C 1
ATOM 6400 O O . ASP C 1 150 ? 6.034 9.577 38.293 1.00 14.44 150 ASP C O 1
ATOM 6405 N N . TYR C 1 151 ? 5.122 10.760 36.622 1.00 12.78 151 TYR C N 1
ATOM 6406 C CA . TYR C 1 151 ? 6.017 11.886 36.839 1.00 12.39 151 TYR C CA 1
ATOM 6407 C C . TYR C 1 151 ? 5.636 12.655 38.104 1.00 13.54 151 TYR C C 1
ATOM 6408 O O . TYR C 1 151 ? 6.475 12.909 38.964 1.00 14.08 151 TYR C O 1
ATOM 6417 N N . LEU C 1 152 ? 4.362 12.997 38.224 1.00 13.01 152 LEU C N 1
ATOM 6418 C CA . LEU C 1 152 ? 3.892 13.844 39.318 1.00 11.72 152 LEU C CA 1
ATOM 6419 C C . LEU C 1 152 ? 3.947 13.149 40.678 1.00 13.98 152 LEU C C 1
ATOM 6420 O O . LEU C 1 152 ? 4.018 13.806 41.712 1.00 14.46 152 LEU C O 1
ATOM 6425 N N . ARG C 1 153 ? 3.924 11.825 40.663 1.00 12.13 153 ARG C N 1
ATOM 6426 C CA . ARG C 1 153 ? 4.062 11.036 41.883 1.00 11.29 153 ARG C CA 1
ATOM 6427 C C . ARG C 1 153 ? 5.416 11.314 42.537 1.00 14.55 153 ARG C C 1
ATOM 6428 O O . ARG C 1 153 ? 5.542 11.279 43.758 1.00 16.90 153 ARG C O 1
ATOM 6436 N N . GLY C 1 154 ? 6.423 11.605 41.722 1.00 13.22 154 GLY C N 1
ATOM 6437 C CA . GLY C 1 154 ? 7.749 11.931 42.227 1.00 16.69 154 GLY C CA 1
ATOM 6438 C C . GLY C 1 154 ? 8.023 13.426 42.313 1.00 16.27 154 GLY C C 1
ATOM 6439 O O . GLY C 1 154 ? 9.123 13.858 42.677 1.00 18.68 154 GLY C O 1
ATOM 6440 N N . ALA C 1 155 ? 7.019 14.221 41.968 1.00 12.97 155 ALA C N 1
ATOM 6441 C CA . ALA C 1 155 ? 7.171 15.671 41.876 1.00 13.35 155 ALA C CA 1
ATOM 6442 C C . ALA C 1 155 ? 5.863 16.339 42.283 1.00 15.01 155 ALA C C 1
ATOM 6443 O O . ALA C 1 155 ? 5.139 16.886 41.445 1.00 16.40 155 ALA C O 1
ATOM 6445 N N . PRO C 1 156 ? 5.563 16.315 43.589 1.00 15.01 156 PRO C N 1
ATOM 6446 C CA . PRO C 1 156 ? 4.242 16.675 44.116 1.00 17.03 156 PRO C CA 1
ATOM 6447 C C . PRO C 1 156 ? 3.904 18.160 43.973 1.00 12.95 156 PRO C C 1
ATOM 6448 O O . PRO C 1 156 ? 2.740 18.520 44.127 1.00 18.70 156 PRO C O 1
ATOM 6452 N N . ASP C 1 157 ? 4.894 19.006 43.716 1.00 15.67 157 ASP C N 1
ATOM 6453 C CA . ASP C 1 157 ? 4.655 20.438 43.536 1.00 19.40 157 ASP C CA 1
ATOM 6454 C C . ASP C 1 157 ? 4.566 20.835 42.071 1.00 17.72 157 ASP C C 1
ATOM 6455 O O . ASP C 1 157 ? 4.428 22.019 41.764 1.00 18.76 157 ASP C O 1
ATOM 6460 N N . ASP C 1 158 ? 4.667 19.860 41.169 1.00 15.71 158 ASP C N 1
ATOM 6461 C CA . ASP C 1 158 ? 4.852 20.166 39.742 1.00 15.62 158 ASP C CA 1
ATOM 6462 C C . ASP C 1 158 ? 3.572 20.214 38.898 1.00 14.11 158 ASP C C 1
ATOM 6463 O O . ASP C 1 158 ? 2.502 19.758 39.310 1.00 13.99 158 ASP C O 1
ATOM 6468 N N . VAL C 1 159 ? 3.708 20.791 37.708 1.00 12.95 159 VAL C N 1
ATOM 6469 C CA . VAL C 1 159 ? 2.663 20.808 36.700 1.00 11.90 159 VAL C CA 1
ATOM 6470 C C . VAL C 1 159 ? 3.184 20.010 35.507 1.00 12.26 159 VAL C C 1
ATOM 6471 O O . VAL C 1 159 ? 4.279 20.266 35.030 1.00 11.24 159 VAL C O 1
ATOM 6475 N N . ALA C 1 160 ? 2.402 19.046 35.032 1.00 11.32 160 ALA C N 1
ATOM 6476 C CA . ALA C 1 160 ? 2.792 18.248 33.870 1.00 13.28 160 ALA C CA 1
ATOM 6477 C C . ALA C 1 160 ? 1.648 18.222 32.880 1.00 12.20 160 ALA C C 1
ATOM 6478 O O . ALA C 1 160 ? 0.490 18.177 33.274 1.00 13.60 160 ALA C O 1
ATOM 6480 N N . VAL C 1 161 ? 1.968 18.252 31.587 1.00 11.30 161 VAL C N 1
ATOM 6481 C CA . VAL C 1 161 ? 0.927 18.327 30.571 1.00 12.25 161 VAL C CA 1
ATOM 6482 C C . VAL C 1 161 ? 1.151 17.287 29.489 1.00 10.47 161 VAL C C 1
ATOM 6483 O O . VAL C 1 161 ? 2.281 16.892 29.224 1.00 10.38 161 VAL C O 1
ATOM 6487 N N . LEU C 1 162 ? 0.051 16.838 28.901 1.00 9.54 162 LEU C N 1
ATOM 6488 C CA . LEU C 1 162 ? 0.061 15.912 27.774 1.00 11.21 162 LEU C CA 1
ATOM 6489 C C . LEU C 1 162 ? -0.630 16.570 26.598 1.00 9.29 162 LEU C C 1
ATOM 6490 O O . LEU C 1 162 ? -1.723 17.107 26.734 1.00 13.42 162 LEU C O 1
ATOM 6495 N N . VAL C 1 163 ? 0.002 16.523 25.438 1.00 8.80 163 VAL C N 1
ATOM 6496 C CA . VAL C 1 163 ? -0.637 17.018 24.222 1.00 9.31 163 VAL C CA 1
ATOM 6497 C C . VAL C 1 163 ? -0.645 15.899 23.182 1.00 12.48 163 VAL C C 1
ATOM 6498 O O . VAL C 1 163 ? 0.407 15.353 22.820 1.00 13.21 163 VAL C O 1
ATOM 6502 N N . SER C 1 164 ? -1.853 15.548 22.745 1.00 9.81 164 SER C N 1
ATOM 6503 C CA . SER C 1 164 ? -2.078 14.548 21.709 1.00 8.47 164 SER C CA 1
ATOM 6504 C C . SER C 1 164 ? -2.510 15.269 20.435 1.00 9.97 164 SER C C 1
ATOM 6505 O O . SER C 1 164 ? -3.429 16.092 20.455 1.00 10.49 164 SER C O 1
ATOM 6508 N N . VAL C 1 165 ? -1.833 14.983 19.328 1.00 11.02 165 VAL C N 1
ATOM 6509 C CA . VAL C 1 165 ? -2.245 15.522 18.042 1.00 10.48 165 VAL C CA 1
ATOM 6510 C C . VAL C 1 165 ? -2.213 14.416 17.020 1.00 10.13 165 VAL C C 1
ATOM 6511 O O . VAL C 1 165 ? -1.164 13.806 16.770 1.00 10.99 165 VAL C O 1
ATOM 6515 N N . GLU C 1 166 ? -3.368 14.145 16.426 1.00 7.74 166 GLU C N 1
ATOM 6516 C CA . GLU C 1 166 ? -3.459 13.108 15.424 1.00 10.34 166 GLU C CA 1
ATOM 6517 C C . GLU C 1 166 ? -4.140 13.648 14.171 1.00 9.71 166 GLU C C 1
ATOM 6518 O O . GLU C 1 166 ? -5.323 13.981 14.180 1.00 10.16 166 GLU C O 1
ATOM 6524 N N . LEU C 1 167 ? -3.371 13.738 13.091 1.00 10.35 167 LEU C N 1
ATOM 6525 C CA . LEU C 1 167 ? -3.899 14.195 11.816 1.00 9.06 167 LEU C CA 1
ATOM 6526 C C . LEU C 1 167 ? -3.912 13.003 10.874 1.00 9.58 167 LEU C C 1
ATOM 6527 O O . LEU C 1 167 ? -3.105 12.914 9.945 1.00 10.09 167 LEU C O 1
ATOM 6532 N N . CYS C 1 168 ? -4.835 12.082 11.137 1.00 10.28 168 CYS C N 1
ATOM 6533 C CA . CYS C 1 168 ? -4.936 10.846 10.375 1.00 10.44 168 CYS C CA 1
ATOM 6534 C C . CYS C 1 168 ? -5.104 11.078 8.873 1.00 10.94 168 CYS C C 1
ATOM 6535 O O . CYS C 1 168 ? -4.636 10.277 8.062 1.00 9.12 168 CYS C O 1
ATOM 6538 N N . SER C 1 169 ? -5.754 12.172 8.492 1.00 9.17 169 SER C N 1
ATOM 6539 C CA . SER C 1 169 ? -6.051 12.394 7.074 1.00 8.55 169 SER C CA 1
ATOM 6540 C C . SER C 1 169 ? -4.780 12.594 6.257 1.00 8.38 169 SER C C 1
ATOM 6541 O O . SER C 1 169 ? -4.745 12.312 5.067 1.00 9.69 169 SER C O 1
ATOM 6544 N N . LEU C 1 170 ? -3.747 13.121 6.903 1.00 8.18 170 LEU C N 1
ATOM 6545 C CA . LEU C 1 170 ? -2.515 13.421 6.206 1.00 9.20 170 LEU C CA 1
ATOM 6546 C C . LEU C 1 170 ? -1.707 12.177 5.843 1.00 9.93 170 LEU C C 1
ATOM 6547 O O . LEU C 1 170 ? -0.663 12.290 5.206 1.00 9.55 170 LEU C O 1
ATOM 6552 N N . THR C 1 171 ? -2.168 10.993 6.249 1.00 9.83 171 THR C N 1
ATOM 6553 C CA . THR C 1 171 ? -1.467 9.764 5.864 1.00 9.41 171 THR C CA 1
ATOM 6554 C C . THR C 1 171 ? -1.983 9.288 4.523 1.00 10.77 171 THR C C 1
ATOM 6555 O O . THR C 1 171 ? -1.595 8.228 4.032 1.00 10.52 171 THR C O 1
ATOM 6559 N N . TYR C 1 172 ? -2.841 10.104 3.911 1.00 11.22 172 TYR C N 1
ATOM 6560 C CA . TYR C 1 172 ? -3.415 9.774 2.606 1.00 10.04 172 TYR C CA 1
ATOM 6561 C C . TYR C 1 172 ? -2.451 9.268 1.515 1.00 11.96 172 TYR C C 1
ATOM 6562 O O . TYR C 1 172 ? -2.847 8.422 0.736 1.00 9.27 172 TYR C O 1
ATOM 6571 N N . PRO C 1 173 ? -1.201 9.781 1.445 1.00 8.05 173 PRO C N 1
ATOM 6572 C CA . PRO C 1 173 ? -0.302 9.252 0.403 1.00 10.79 173 PRO C CA 1
ATOM 6573 C C . PRO C 1 173 ? -0.094 7.729 0.447 1.00 13.23 173 PRO C C 1
ATOM 6574 O O . PRO C 1 173 ? 0.267 7.127 -0.577 1.00 12.38 173 PRO C O 1
ATOM 6578 N N . ALA C 1 174 ? -0.321 7.125 1.606 1.00 10.63 174 ALA C N 1
ATOM 6579 C CA . ALA C 1 174 ? -0.115 5.689 1.784 1.00 9.47 174 ALA C CA 1
ATOM 6580 C C . ALA C 1 174 ? -1.405 4.910 1.572 1.00 15.71 174 ALA C C 1
ATOM 6581 O O . ALA C 1 174 ? -1.398 3.687 1.593 1.00 16.04 174 ALA C O 1
ATOM 6583 N N . VAL C 1 175 ? -2.514 5.617 1.375 1.00 11.94 175 VAL C N 1
ATOM 6584 C CA . VAL C 1 175 ? -3.792 4.941 1.201 1.00 14.68 175 VAL C CA 1
ATOM 6585 C C . VAL C 1 175 ? -3.932 4.338 -0.198 1.00 16.40 175 VAL C C 1
ATOM 6586 O O . VAL C 1 175 ? -3.726 5.016 -1.201 1.00 17.30 175 VAL C O 1
ATOM 6590 N N . LYS C 1 176 ? -4.281 3.056 -0.240 1.00 17.77 176 LYS C N 1
ATOM 6591 C CA . LYS C 1 176 ? -4.702 2.392 -1.467 1.00 19.19 176 LYS C CA 1
ATOM 6592 C C . LYS C 1 176 ? -6.037 1.696 -1.226 1.00 17.72 176 LYS C C 1
ATOM 6593 O O . LYS C 1 176 ? -6.460 1.542 -0.078 1.00 17.04 176 LYS C O 1
ATOM 6599 N N . PRO C 1 177 ? -6.719 1.282 -2.302 1.00 15.10 177 PRO C N 1
ATOM 6600 C CA . PRO C 1 177 ? -8.038 0.686 -2.062 1.00 13.92 177 PRO C CA 1
ATOM 6601 C C . PRO C 1 177 ? -7.963 -0.789 -1.672 1.00 17.73 177 PRO C C 1
ATOM 6602 O O . PRO C 1 177 ? -8.505 -1.638 -2.380 1.00 19.50 177 PRO C O 1
ATOM 6606 N N . THR C 1 178 ? -7.283 -1.079 -0.571 1.00 15.40 178 THR C N 1
ATOM 6607 C CA . THR C 1 178 ? -7.348 -2.395 0.039 1.00 15.54 178 THR C CA 1
ATOM 6608 C C . THR C 1 178 ? -8.266 -2.302 1.247 1.00 15.44 178 THR C C 1
ATOM 6609 O O . THR C 1 178 ? -8.522 -1.203 1.768 1.00 16.55 178 THR C O 1
ATOM 6613 N N . VAL C 1 179 ? -8.768 -3.436 1.709 1.00 15.43 179 VAL C N 1
ATOM 6614 C CA . VAL C 1 179 ? -9.744 -3.388 2.789 1.00 13.66 179 VAL C CA 1
ATOM 6615 C C . VAL C 1 179 ? -9.224 -2.680 4.042 1.00 13.44 179 VAL C C 1
ATOM 6616 O O . VAL C 1 179 ? -9.904 -1.816 4.581 1.00 12.29 179 VAL C O 1
ATOM 6620 N N . SER C 1 180 ? -8.025 -3.030 4.502 1.00 13.19 180 SER C N 1
ATOM 6621 C CA . SER C 1 180 ? -7.476 -2.396 5.706 1.00 15.15 180 SER C CA 1
ATOM 6622 C C . SER C 1 180 ? -7.403 -0.881 5.589 1.00 12.94 180 SER C C 1
ATOM 6623 O O . SER C 1 180 ? -7.815 -0.168 6.510 1.00 12.86 180 SER C O 1
ATOM 6626 N N . SER C 1 181 ? -6.877 -0.382 4.474 1.00 13.55 181 SER C N 1
ATOM 6627 C CA . SER C 1 181 ? -6.818 1.071 4.293 1.00 12.75 181 SER C CA 1
ATOM 6628 C C . SER C 1 181 ? -8.206 1.682 4.240 1.00 14.31 181 SER C C 1
ATOM 6629 O O . SER C 1 181 ? -8.452 2.722 4.846 1.00 12.89 181 SER C O 1
ATOM 6632 N N . LEU C 1 182 ? -9.106 1.060 3.487 1.00 13.15 182 LEU C N 1
ATOM 6633 C CA . LEU C 1 182 ? -10.454 1.602 3.355 1.00 12.69 182 LEU C CA 1
ATOM 6634 C C . LEU C 1 182 ? -11.186 1.649 4.692 1.00 14.07 182 LEU C C 1
ATOM 6635 O O . LEU C 1 182 ? -11.944 2.577 4.940 1.00 13.72 182 LEU C O 1
ATOM 6640 N N . VAL C 1 183 ? -10.966 0.653 5.549 1.00 12.82 183 VAL C N 1
ATOM 6641 C CA . VAL C 1 183 ? -11.533 0.705 6.890 1.00 12.18 183 VAL C CA 1
ATOM 6642 C C . VAL C 1 183 ? -11.065 1.974 7.607 1.00 13.97 183 VAL C C 1
ATOM 6643 O O . VAL C 1 183 ? -11.856 2.682 8.248 1.00 12.47 183 VAL C O 1
ATOM 6647 N N . GLY C 1 184 ? -9.776 2.270 7.484 1.00 10.74 184 GLY C N 1
ATOM 6648 C CA . GLY C 1 184 ? -9.223 3.478 8.074 1.00 12.01 184 GLY C CA 1
ATOM 6649 C C . GLY C 1 184 ? -9.903 4.722 7.525 1.00 12.98 184 GLY C C 1
ATOM 6650 O O . GLY C 1 184 ? -10.206 5.643 8.288 1.00 12.35 184 GLY C O 1
ATOM 6651 N N . THR C 1 185 ? -10.150 4.752 6.215 1.00 10.73 185 THR C N 1
ATOM 6652 C CA . THR C 1 185 ? -10.796 5.918 5.587 1.00 11.03 185 THR C CA 1
ATOM 6653 C C . THR C 1 185 ? -12.224 6.109 6.076 1.00 11.45 185 THR C C 1
ATOM 6654 O O . THR C 1 185 ? -12.777 7.196 5.961 1.00 12.46 185 THR C O 1
ATOM 6658 N N . ALA C 1 186 ? -12.822 5.046 6.606 1.00 10.57 186 ALA C N 1
ATOM 6659 C CA . ALA C 1 186 ? -14.182 5.112 7.146 1.00 13.18 186 ALA C CA 1
ATOM 6660 C C . ALA C 1 186 ? -14.244 5.768 8.530 1.00 10.62 186 ALA C C 1
ATOM 6661 O O . ALA C 1 186 ? -15.226 6.421 8.860 1.00 12.79 186 ALA C O 1
ATOM 6663 N N . LEU C 1 187 ? -13.197 5.579 9.329 1.00 10.18 187 LEU C N 1
ATOM 6664 C CA . LEU C 1 187 ? -13.247 5.861 10.768 1.00 11.00 187 LEU C CA 1
ATOM 6665 C C . LEU C 1 187 ? -12.448 7.072 11.239 1.00 12.54 187 LEU C C 1
ATOM 6666 O O . LEU C 1 187 ? -12.899 7.800 12.122 1.00 12.05 187 LEU C O 1
ATOM 6671 N N . PHE C 1 188 ? -11.253 7.278 10.688 1.00 11.54 188 PHE C N 1
ATOM 6672 C CA . PHE C 1 188 ? -10.331 8.242 11.311 1.00 11.64 188 PHE C CA 1
ATOM 6673 C C . PHE C 1 188 ? -10.493 9.682 10.845 1.00 9.08 188 PHE C C 1
ATOM 6674 O O . PHE C 1 188 ? -10.641 9.951 9.652 1.00 10.83 188 PHE C O 1
ATOM 6682 N N . GLY C 1 189 ? -10.462 10.599 11.809 1.00 11.27 189 GLY C N 1
ATOM 6683 C CA . GLY C 1 189 ? -10.486 12.021 11.535 1.00 10.52 189 GLY C CA 1
ATOM 6684 C C . GLY C 1 189 ? -9.296 12.730 12.159 1.00 12.85 189 GLY C C 1
ATOM 6685 O O . GLY C 1 189 ? -8.368 12.087 12.667 1.00 10.89 189 GLY C O 1
ATOM 6686 N N . ASP C 1 190 ? -9.323 14.058 12.118 1.00 9.95 190 ASP C N 1
ATOM 6687 C CA . ASP C 1 190 ? -8.219 14.881 12.596 1.00 8.11 190 ASP C CA 1
ATOM 6688 C C . ASP C 1 190 ? -8.608 15.632 13.877 1.00 10.21 190 ASP C C 1
ATOM 6689 O O . ASP C 1 190 ? -9.752 16.058 14.043 1.00 12.20 190 ASP C O 1
ATOM 6694 N N . GLY C 1 191 ? -7.662 15.779 14.793 1.00 10.64 191 GLY C N 1
ATOM 6695 C CA . GLY C 1 191 ? -7.908 16.593 15.976 1.00 8.54 191 GLY C CA 1
ATOM 6696 C C . GLY C 1 191 ? -6.787 16.541 16.996 1.00 10.33 191 GLY C C 1
ATOM 6697 O O . GLY C 1 191 ? -5.744 15.920 16.773 1.00 13.06 191 GLY C O 1
ATOM 6698 N N . ALA C 1 192 ? -6.996 17.208 18.123 1.00 7.71 192 ALA C N 1
ATOM 6699 C CA . ALA C 1 192 ? -5.970 17.251 19.158 1.00 9.13 192 ALA C CA 1
ATOM 6700 C C . ALA C 1 192 ? -6.629 17.407 20.505 1.00 10.05 192 ALA C C 1
ATOM 6701 O O . ALA C 1 192 ? -7.806 17.779 20.597 1.00 11.75 192 ALA C O 1
ATOM 6703 N N . ALA C 1 193 ? -5.857 17.155 21.556 1.00 9.30 193 ALA C N 1
ATOM 6704 C CA . ALA C 1 193 ? -6.365 17.341 22.909 1.00 9.77 193 ALA C CA 1
ATOM 6705 C C . ALA C 1 193 ? -5.201 17.525 23.864 1.00 10.50 193 ALA C C 1
ATOM 6706 O O . ALA C 1 193 ? -4.089 17.081 23.586 1.00 11.37 193 ALA C O 1
ATOM 6708 N N . ALA C 1 194 ? -5.450 18.179 24.994 1.00 9.68 194 ALA C N 1
ATOM 6709 C CA . ALA C 1 194 ? -4.395 18.336 25.979 1.00 10.19 194 ALA C CA 1
ATOM 6710 C C . ALA C 1 194 ? -4.964 18.104 27.360 1.00 11.73 194 ALA C C 1
ATOM 6711 O O . ALA C 1 194 ? -6.131 18.397 27.601 1.00 11.38 194 ALA C O 1
ATOM 6713 N N . VAL C 1 195 ? -4.127 17.583 28.254 1.00 11.11 195 VAL C N 1
ATOM 6714 C CA . VAL C 1 195 ? -4.471 17.446 29.666 1.00 11.07 195 VAL C CA 1
ATOM 6715 C C . VAL C 1 195 ? -3.432 18.176 30.494 1.00 11.49 195 VAL C C 1
ATOM 6716 O O . VAL C 1 195 ? -2.240 18.038 30.252 1.00 11.76 195 VAL C O 1
ATOM 6720 N N . VAL C 1 196 ? -3.888 18.972 31.452 1.00 10.43 196 VAL C N 1
ATOM 6721 C CA . VAL C 1 196 ? -2.996 19.603 32.415 1.00 11.94 196 VAL C CA 1
ATOM 6722 C C . VAL C 1 196 ? -3.220 18.955 33.774 1.00 12.70 196 VAL C C 1
ATOM 6723 O O . VAL C 1 196 ? -4.347 18.877 34.256 1.00 14.28 196 VAL C O 1
ATOM 6727 N N . ALA C 1 197 ? -2.145 18.453 34.373 1.00 13.05 197 ALA C N 1
ATOM 6728 C CA . ALA C 1 197 ? -2.234 17.809 35.675 1.00 14.07 197 ALA C CA 1
ATOM 6729 C C . ALA C 1 197 ? -1.220 18.409 36.632 1.00 13.58 197 ALA C C 1
ATOM 6730 O O . ALA C 1 197 ? -0.212 18.956 36.211 1.00 14.64 197 ALA C O 1
ATOM 6732 N N . VAL C 1 198 ? -1.486 18.283 37.927 1.00 13.29 198 VAL C N 1
ATOM 6733 C CA . VAL C 1 198 ? -0.597 18.840 38.931 1.00 13.74 198 VAL C CA 1
ATOM 6734 C C . VAL C 1 198 ? -0.342 17.851 40.064 1.00 12.98 198 VAL C C 1
ATOM 6735 O O . VAL C 1 198 ? -1.105 16.895 40.268 1.00 15.44 198 VAL C O 1
ATOM 6739 N N . GLY C 1 199 ? 0.763 18.072 40.770 1.00 15.55 199 GLY C N 1
ATOM 6740 C CA . GLY C 1 199 ? 1.125 17.258 41.913 1.00 16.90 199 GLY C CA 1
ATOM 6741 C C . GLY C 1 199 ? 0.133 17.435 43.049 1.00 16.94 199 GLY C C 1
ATOM 6742 O O . GLY C 1 199 ? -0.583 18.434 43.117 1.00 18.76 199 GLY C O 1
ATOM 6743 N N . ASP C 1 200 ? 0.095 16.445 43.932 1.00 18.47 200 ASP C N 1
ATOM 6744 C CA . ASP C 1 200 ? -0.816 16.433 45.066 1.00 24.03 200 ASP C CA 1
ATOM 6745 C C . ASP C 1 200 ? -0.626 17.652 45.953 1.00 24.70 200 ASP C C 1
ATOM 6746 O O . ASP C 1 200 ? -1.587 18.172 46.517 1.00 24.96 200 ASP C O 1
ATOM 6751 N N . ARG C 1 201 ? 0.617 18.102 46.078 1.00 22.89 201 ARG C N 1
ATOM 6752 C CA . ARG C 1 201 ? 0.910 19.278 46.894 1.00 25.81 201 ARG C CA 1
ATOM 6753 C C . ARG C 1 201 ? 0.465 20.564 46.181 1.00 23.98 201 ARG C C 1
ATOM 6754 O O . ARG C 1 201 ? 0.032 21.517 46.820 1.00 26.01 201 ARG C O 1
ATOM 6762 N N . ARG C 1 202 ? 0.561 20.583 44.853 1.00 21.08 202 ARG C N 1
ATOM 6763 C CA . ARG C 1 202 ? 0.127 21.738 44.063 1.00 21.60 202 ARG C CA 1
ATOM 6764 C C . ARG C 1 202 ? -1.396 21.815 43.939 1.00 20.24 202 ARG C C 1
ATOM 6765 O O . ARG C 1 202 ? -1.959 22.889 43.737 1.00 26.16 202 ARG C O 1
ATOM 6773 N N . ALA C 1 203 ? -2.058 20.672 44.070 1.00 22.67 203 ALA C N 1
ATOM 6774 C CA . ALA C 1 203 ? -3.489 20.575 43.789 1.00 25.17 203 ALA C CA 1
ATOM 6775 C C . ALA C 1 203 ? -4.349 21.579 44.559 1.00 28.86 203 ALA C C 1
ATOM 6776 O O . ALA C 1 203 ? -5.242 22.205 43.987 1.00 30.91 203 ALA C O 1
ATOM 6778 N N . GLU C 1 204 ? -4.096 21.721 45.856 1.00 33.24 204 GLU C N 1
ATOM 6779 C CA . GLU C 1 204 ? -4.858 22.667 46.667 1.00 35.31 204 GLU C CA 1
ATOM 6780 C C . GLU C 1 204 ? -4.603 24.085 46.183 1.00 32.20 204 GLU C C 1
ATOM 6781 O O . GLU C 1 204 ? -5.533 24.857 45.959 1.00 38.53 204 GLU C O 1
ATOM 6787 N N . GLN C 1 205 ? -3.331 24.409 46.002 1.00 31.47 205 GLN C N 1
ATOM 6788 C CA . GLN C 1 205 ? -2.907 25.751 45.624 1.00 29.76 205 GLN C CA 1
ATOM 6789 C C . GLN C 1 205 ? -3.591 26.272 44.355 1.00 37.01 205 GLN C C 1
ATOM 6790 O O . GLN C 1 205 ? -3.888 27.464 44.246 1.00 36.08 205 GLN C O 1
ATOM 6796 N N . VAL C 1 206 ? -3.833 25.391 43.388 1.00 32.07 206 VAL C N 1
ATOM 6797 C CA . VAL C 1 206 ? -4.423 25.824 42.123 1.00 32.60 206 VAL C CA 1
ATOM 6798 C C . VAL C 1 206 ? -5.907 25.477 42.014 1.00 33.28 206 VAL C C 1
ATOM 6799 O O . VAL C 1 206 ? -6.534 25.717 40.978 1.00 35.02 206 VAL C O 1
ATOM 6803 N N . ARG C 1 207 ? -6.463 24.914 43.082 1.00 32.37 207 ARG C N 1
ATOM 6804 C CA . ARG C 1 207 ? -7.852 24.476 43.077 1.00 35.51 207 ARG C CA 1
ATOM 6805 C C . ARG C 1 207 ? -8.153 23.598 41.859 1.00 34.48 207 ARG C C 1
ATOM 6806 O O . ARG C 1 207 ? -9.084 23.870 41.097 1.00 33.97 207 ARG C O 1
ATOM 6814 N N . ALA C 1 208 ? -7.361 22.547 41.682 1.00 29.74 208 ALA C N 1
ATOM 6815 C CA . ALA C 1 208 ? -7.546 21.642 40.552 1.00 27.98 208 ALA C CA 1
ATOM 6816 C C . ALA C 1 208 ? -8.905 20.948 40.626 1.00 27.88 208 ALA C C 1
ATOM 6817 O O . ALA C 1 208 ? -9.277 20.408 41.666 1.00 29.55 208 ALA C O 1
ATOM 6819 N N . GLY C 1 209 ? -9.636 20.957 39.514 1.00 24.52 209 GLY C N 1
ATOM 6820 C CA . GLY C 1 209 ? -10.992 20.436 39.478 1.00 25.04 209 GLY C CA 1
ATOM 6821 C C . GLY C 1 209 ? -11.131 18.924 39.412 1.00 32.46 209 GLY C C 1
ATOM 6822 O O . GLY C 1 209 ? -12.247 18.402 39.467 1.00 31.90 209 GLY C O 1
ATOM 6823 N N . GLY C 1 210 ? -10.014 18.212 39.288 1.00 30.15 210 GLY C N 1
ATOM 6824 C CA . GLY C 1 210 ? -10.051 16.759 39.218 1.00 19.82 210 GLY C CA 1
ATOM 6825 C C . GLY C 1 210 ? -10.418 16.290 37.822 1.00 22.66 210 GLY C C 1
ATOM 6826 O O . GLY C 1 210 ? -10.562 17.109 36.914 1.00 25.74 210 GLY C O 1
ATOM 6827 N N . PRO C 1 211 ? -10.584 14.972 37.637 1.00 20.46 211 PRO C N 1
ATOM 6828 C CA . PRO C 1 211 ? -10.488 13.922 38.655 1.00 21.22 211 PRO C CA 1
ATOM 6829 C C . PRO C 1 211 ? -9.057 13.620 39.105 1.00 22.06 211 PRO C C 1
ATOM 6830 O O . PRO C 1 211 ? -8.096 14.048 38.458 1.00 19.20 211 PRO C O 1
ATOM 6834 N N . ASP C 1 212 ? -8.934 12.882 40.210 1.00 18.99 212 ASP C N 1
ATOM 6835 C CA . ASP C 1 212 ? -7.649 12.389 40.691 1.00 18.16 212 ASP C CA 1
ATOM 6836 C C . ASP C 1 212 ? -7.186 11.259 39.783 1.00 17.78 212 ASP C C 1
ATOM 6837 O O . ASP C 1 212 ? -7.991 10.429 39.359 1.00 18.12 212 ASP C O 1
ATOM 6842 N N . ILE C 1 213 ? -5.892 11.219 39.491 1.00 11.61 213 ILE C N 1
ATOM 6843 C CA . ILE C 1 213 ? -5.312 10.077 38.799 1.00 16.89 213 ILE C CA 1
ATOM 6844 C C . ILE C 1 213 ? -4.692 9.159 39.845 1.00 18.17 213 ILE C C 1
ATOM 6845 O O . ILE C 1 213 ? -3.692 9.512 40.471 1.00 17.50 213 ILE C O 1
ATOM 6850 N N . LEU C 1 214 ? -5.290 7.987 40.032 1.00 17.35 214 LEU C N 1
ATOM 6851 C CA . LEU C 1 214 ? -4.942 7.107 41.147 1.00 14.87 214 LEU C CA 1
ATOM 6852 C C . LEU C 1 214 ? -3.913 6.026 40.805 1.00 16.21 214 LEU C C 1
ATOM 6853 O O . LEU C 1 214 ? -3.064 5.678 41.628 1.00 19.23 214 LEU C O 1
ATOM 6858 N N . ASP C 1 215 ? -3.991 5.489 39.595 1.00 14.11 215 ASP C N 1
ATOM 6859 C CA . ASP C 1 215 ? -3.164 4.353 39.226 1.00 14.54 215 ASP C CA 1
ATOM 6860 C C . ASP C 1 215 ? -3.447 3.989 37.777 1.00 15.42 215 ASP C C 1
ATOM 6861 O O . ASP C 1 215 ? -4.380 4.510 37.174 1.00 17.51 215 ASP C O 1
ATOM 6866 N N . SER C 1 216 ? -2.625 3.101 37.229 1.00 12.86 216 SER C N 1
ATOM 6867 C CA . SER C 1 216 ? -2.770 2.651 35.844 1.00 13.43 216 SER C CA 1
ATOM 6868 C C . SER C 1 216 ? -2.237 1.239 35.709 1.00 13.10 216 SER C C 1
ATOM 6869 O O . SER C 1 216 ? -1.501 0.766 36.570 1.00 14.75 216 SER C O 1
ATOM 6872 N N . ARG C 1 217 ? -2.596 0.571 34.620 1.00 11.38 217 ARG C N 1
ATOM 6873 C CA . ARG C 1 217 ? -1.994 -0.713 34.293 1.00 14.66 217 ARG C CA 1
ATOM 6874 C C . ARG C 1 217 ? -1.944 -0.956 32.790 1.00 12.59 217 ARG C C 1
ATOM 6875 O O . ARG C 1 217 ? -2.956 -0.877 32.111 1.00 15.15 217 ARG C O 1
ATOM 6883 N N . SER C 1 218 ? -0.761 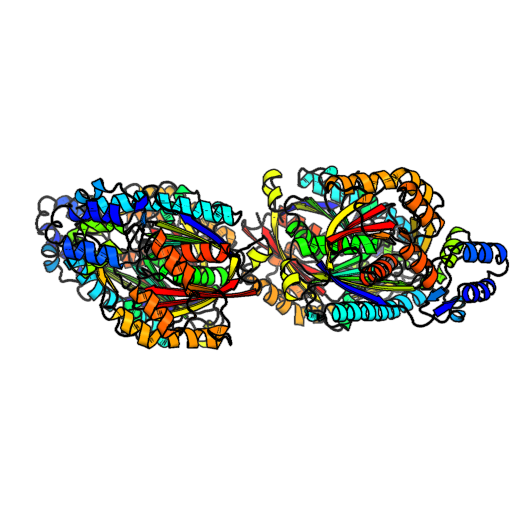-1.275 32.286 1.00 12.76 218 SER C N 1
ATOM 6884 C CA . SER C 1 218 ? -0.611 -1.689 30.890 1.00 13.58 218 SER C CA 1
ATOM 6885 C C . SER C 1 218 ? -0.898 -3.183 30.773 1.00 14.46 218 SER C C 1
ATOM 6886 O O . SER C 1 218 ? -0.736 -3.931 31.743 1.00 15.49 218 SER C O 1
ATOM 6889 N N . SER C 1 219 ? -1.295 -3.620 29.584 1.00 13.05 219 SER C N 1
ATOM 6890 C CA . SER C 1 219 ? -1.363 -5.044 29.287 1.00 14.23 219 SER C CA 1
ATOM 6891 C C . SER C 1 219 ? -0.934 -5.290 27.845 1.00 13.86 219 SER C C 1
ATOM 6892 O O . SER C 1 219 ? -1.709 -5.070 26.910 1.00 15.57 219 SER C O 1
ATOM 6895 N N . LEU C 1 220 ? 0.306 -5.735 27.674 1.00 13.65 220 LEU C N 1
ATOM 6896 C CA . LEU C 1 220 ? 0.837 -6.040 26.350 1.00 11.57 220 LEU C CA 1
ATOM 6897 C C . LEU C 1 220 ? 0.582 -7.510 26.029 1.00 14.96 220 LEU C C 1
ATOM 6898 O O . LEU C 1 220 ? 1.004 -8.394 26.775 1.00 14.17 220 LEU C O 1
ATOM 6903 N N . TYR C 1 221 ? -0.127 -7.770 24.929 1.00 15.36 221 TYR C N 1
ATOM 6904 C CA . TYR C 1 221 ? -0.506 -9.138 24.563 1.00 16.36 221 TYR C CA 1
ATOM 6905 C C . TYR C 1 221 ? 0.612 -9.842 23.812 1.00 17.22 221 TYR C C 1
ATOM 6906 O O . TYR C 1 221 ? 1.122 -9.335 22.826 1.00 14.48 221 TYR C O 1
ATOM 6915 N N . PRO C 1 222 ? 1.001 -11.029 24.280 1.00 16.85 222 PRO C N 1
ATOM 6916 C CA . PRO C 1 222 ? 2.126 -11.686 23.613 1.00 16.53 222 PRO C CA 1
ATOM 6917 C C . PRO C 1 222 ? 1.842 -12.038 22.150 1.00 15.55 222 PRO C C 1
ATOM 6918 O O . PRO C 1 222 ? 0.698 -12.285 21.759 1.00 14.49 222 PRO C O 1
ATOM 6922 N N . ASP C 1 223 ? 2.911 -12.038 21.364 1.00 14.03 223 ASP C N 1
ATOM 6923 C CA . ASP C 1 223 ? 2.880 -12.383 19.941 1.00 14.59 223 ASP C CA 1
ATOM 6924 C C . ASP C 1 223 ? 1.728 -11.725 19.172 1.00 17.37 223 ASP C C 1
ATOM 6925 O O . ASP C 1 223 ? 0.941 -12.396 18.493 1.00 15.52 223 ASP C O 1
ATOM 6930 N N . SER C 1 224 ? 1.665 -10.399 19.247 1.00 11.83 224 SER C N 1
ATOM 6931 C CA . SER C 1 224 ? 0.518 -9.666 18.727 1.00 11.51 224 SER C CA 1
ATOM 6932 C C . SER C 1 224 ? 0.931 -8.415 17.965 1.00 12.99 224 SER C C 1
ATOM 6933 O O . SER C 1 224 ? 0.105 -7.527 17.739 1.00 15.21 224 SER C O 1
ATOM 6936 N N . LEU C 1 225 ? 2.203 -8.335 17.576 1.00 14.14 225 LEU C N 1
ATOM 6937 C CA . LEU C 1 225 ? 2.714 -7.132 16.907 1.00 15.52 225 LEU C CA 1
ATOM 6938 C C . LEU C 1 225 ? 1.982 -6.841 15.597 1.00 16.24 225 LEU C C 1
ATOM 6939 O O . LEU C 1 225 ? 1.868 -5.688 15.173 1.00 16.30 225 LEU C O 1
ATOM 6944 N N . HIS C 1 226 ? 1.464 -7.892 14.976 1.00 14.29 226 HIS C N 1
ATOM 6945 C CA . HIS C 1 226 ? 0.841 -7.820 13.658 1.00 18.12 226 HIS C CA 1
ATOM 6946 C C . HIS C 1 226 ? -0.592 -7.287 13.698 1.00 17.86 226 HIS C C 1
ATOM 6947 O O . HIS C 1 226 ? -1.172 -6.956 12.659 1.00 18.41 226 HIS C O 1
ATOM 6954 N N . ILE C 1 227 ? -1.168 -7.229 14.894 1.00 14.61 227 ILE C N 1
ATOM 6955 C CA . ILE C 1 227 ? -2.574 -6.870 15.045 1.00 15.29 227 ILE C CA 1
ATOM 6956 C C . ILE C 1 227 ? -2.882 -5.449 14.574 1.00 18.13 227 ILE C C 1
ATOM 6957 O O . ILE C 1 227 ? -3.883 -5.224 13.892 1.00 16.50 227 ILE C O 1
ATOM 6962 N N . MET C 1 228 ? -2.029 -4.498 14.942 1.00 16.63 228 MET C N 1
ATOM 6963 C CA . MET C 1 228 ? -2.223 -3.108 14.536 1.00 16.57 228 MET C CA 1
ATOM 6964 C C . MET C 1 228 ? -0.895 -2.347 14.500 1.00 14.60 228 MET C C 1
ATOM 6965 O O . MET C 1 228 ? -0.007 -2.573 15.318 1.00 12.64 228 MET C O 1
ATOM 6970 N N . GLY C 1 229 ? -0.754 -1.435 13.543 1.00 15.22 229 GLY C N 1
ATOM 6971 C CA . GLY C 1 229 ? 0.498 -0.723 13.409 1.00 14.06 229 GLY C CA 1
ATOM 6972 C C . GLY C 1 229 ? 0.627 -0.041 12.065 1.00 15.33 229 GLY C C 1
ATOM 6973 O O . GLY C 1 229 ? -0.352 0.052 11.310 1.00 12.42 229 GLY C O 1
ATOM 6974 N N . TRP C 1 230 ? 1.826 0.456 11.781 1.00 11.11 230 TRP C N 1
ATOM 6975 C CA . TRP C 1 230 ? 2.115 1.020 10.462 1.00 10.99 230 TRP C CA 1
ATOM 6976 C C . TRP C 1 230 ? 3.057 0.120 9.696 1.00 16.85 230 TRP C C 1
ATOM 6977 O O . TRP C 1 230 ? 3.961 -0.486 10.275 1.00 15.12 230 TRP C O 1
ATOM 6988 N N . ASP C 1 231 ? 2.868 0.076 8.381 1.00 12.80 231 ASP C N 1
ATOM 6989 C CA . ASP C 1 231 ? 3.894 -0.391 7.478 1.00 14.15 231 ASP C CA 1
ATOM 6990 C C . ASP C 1 231 ? 4.455 0.874 6.835 1.00 14.46 231 ASP C C 1
ATOM 6991 O O . ASP C 1 231 ? 3.746 1.572 6.102 1.00 13.67 231 ASP C O 1
ATOM 6996 N N . VAL C 1 232 ? 5.710 1.182 7.155 1.00 11.26 232 VAL C N 1
ATOM 6997 C CA . VAL C 1 232 ? 6.338 2.454 6.768 1.00 12.20 232 VAL C CA 1
ATOM 6998 C C . VAL C 1 232 ? 7.228 2.296 5.544 1.00 15.15 232 VAL C C 1
ATOM 6999 O O . VAL C 1 232 ? 7.986 1.336 5.431 1.00 13.39 232 VAL C O 1
ATOM 7003 N N . GLY C 1 233 ? 7.141 3.246 4.620 1.00 12.59 233 GLY C N 1
ATOM 7004 C CA . GLY C 1 233 ? 7.933 3.176 3.414 1.00 11.41 233 GLY C CA 1
ATOM 7005 C C . GLY C 1 233 ? 7.879 4.486 2.659 1.00 12.59 233 GLY C C 1
ATOM 7006 O O . GLY C 1 233 ? 7.527 5.516 3.225 1.00 12.02 233 GLY C O 1
ATOM 7007 N N . SER C 1 234 ? 8.197 4.428 1.371 1.00 10.07 234 SER C N 1
ATOM 7008 C CA . SER C 1 234 ? 8.353 5.631 0.563 1.00 10.60 234 SER C CA 1
ATOM 7009 C C . SER C 1 234 ? 7.061 6.420 0.443 1.00 13.78 234 SER C C 1
ATOM 7010 O O . SER C 1 234 ? 7.090 7.618 0.150 1.00 13.28 234 SER C O 1
ATOM 7013 N N . HIS C 1 235 ? 5.931 5.749 0.652 1.00 14.46 235 HIS C N 1
ATOM 7014 C CA . HIS C 1 235 ? 4.629 6.408 0.560 1.00 15.27 235 HIS C CA 1
ATOM 7015 C C . HIS C 1 235 ? 4.080 6.819 1.918 1.00 17.44 235 HIS C C 1
ATOM 7016 O O . HIS C 1 235 ? 2.944 7.296 2.029 1.00 17.81 235 HIS C O 1
ATOM 7023 N N . GLY C 1 236 ? 4.893 6.641 2.949 1.00 11.08 236 GLY C N 1
ATOM 7024 C CA . GLY C 1 236 ? 4.533 7.117 4.268 1.00 12.62 236 GLY C CA 1
ATOM 7025 C C . GLY C 1 236 ? 4.041 6.021 5.188 1.00 14.08 236 GLY C C 1
ATOM 7026 O O . GLY C 1 236 ? 4.657 4.963 5.304 1.00 14.85 236 GLY C O 1
ATOM 7027 N N . LEU C 1 237 ? 2.919 6.291 5.841 1.00 10.98 237 LEU C N 1
ATOM 7028 C CA . LEU C 1 237 ? 2.446 5.467 6.943 1.00 10.45 237 LEU C CA 1
ATOM 7029 C C . LEU C 1 237 ? 1.180 4.736 6.518 1.00 10.50 237 LEU C C 1
ATOM 7030 O O . LEU C 1 237 ? 0.109 5.333 6.445 1.00 11.25 237 LEU C O 1
ATOM 7035 N N . ARG C 1 238 ? 1.320 3.444 6.212 1.00 13.41 238 ARG C N 1
ATOM 7036 C CA . ARG C 1 238 ? 0.209 2.636 5.728 1.00 11.71 238 ARG C CA 1
ATOM 7037 C C . ARG C 1 238 ? -0.344 1.766 6.843 1.00 13.66 238 ARG C C 1
ATOM 7038 O O . ARG C 1 238 ? 0.401 1.045 7.500 1.00 11.86 238 ARG C O 1
ATOM 7046 N N . LEU C 1 239 ? -1.655 1.838 7.040 1.00 10.97 239 LEU C N 1
ATOM 7047 C CA . LEU C 1 239 ? -2.297 1.162 8.157 1.00 12.95 239 LEU C CA 1
ATOM 7048 C C . LEU C 1 239 ? -2.190 -0.341 8.035 1.00 15.57 239 LEU C C 1
ATOM 7049 O O . LEU C 1 239 ? -2.491 -0.909 6.987 1.00 17.54 239 LEU C O 1
ATOM 7054 N N . ARG C 1 240 ? -1.726 -0.974 9.107 1.00 14.45 240 ARG C N 1
ATOM 7055 C CA . ARG C 1 240 ? -1.902 -2.408 9.267 1.00 17.40 240 ARG C CA 1
ATOM 7056 C C . ARG C 1 240 ? -2.927 -2.596 10.366 1.00 15.25 240 ARG C C 1
ATOM 7057 O O . ARG C 1 240 ? -2.788 -2.049 11.476 1.00 17.70 240 ARG C O 1
ATOM 7065 N N . LEU C 1 241 ? -3.976 -3.337 10.045 1.00 16.34 241 LEU C N 1
ATOM 7066 C CA . LEU C 1 241 ? -5.063 -3.566 10.980 1.00 16.27 241 LEU C CA 1
ATOM 7067 C C . LEU C 1 241 ? -5.673 -4.933 10.718 1.00 20.93 241 LEU C C 1
ATOM 7068 O O . LEU C 1 241 ? -6.201 -5.188 9.640 1.00 22.00 241 LEU C O 1
ATOM 7073 N N . SER C 1 242 ? -5.587 -5.811 11.712 1.00 19.45 242 SER C N 1
ATOM 7074 C CA . SER C 1 242 ? -6.075 -7.177 11.579 1.00 22.26 242 SER C CA 1
ATOM 7075 C C . SER C 1 242 ? -7.539 -7.303 11.990 1.00 20.89 242 SER C C 1
ATOM 7076 O O . SER C 1 242 ? -7.979 -6.685 12.965 1.00 20.66 242 SER C O 1
ATOM 7079 N N . PRO C 1 243 ? -8.306 -8.100 11.238 1.00 21.94 243 PRO C N 1
ATOM 7080 C CA . PRO C 1 243 ? -9.693 -8.365 11.629 1.00 26.65 243 PRO C CA 1
ATOM 7081 C C . PRO C 1 243 ? -9.775 -9.141 12.948 1.00 25.79 243 PRO C C 1
ATOM 7082 O O . PRO C 1 243 ? -10.853 -9.219 13.539 1.00 28.74 243 PRO C O 1
ATOM 7086 N N . ASP C 1 244 ? -8.648 -9.685 13.401 1.00 23.13 244 ASP C N 1
ATOM 7087 C CA . ASP C 1 244 ? -8.591 -10.457 14.642 1.00 24.40 244 ASP C CA 1
ATOM 7088 C C . ASP C 1 244 ? -8.596 -9.590 15.896 1.00 26.39 244 ASP C C 1
ATOM 7089 O O . ASP C 1 244 ? -8.671 -10.107 17.017 1.00 23.25 244 ASP C O 1
ATOM 7094 N N . LEU C 1 245 ? -8.472 -8.282 15.721 1.00 17.45 245 LEU C N 1
ATOM 7095 C CA . LEU C 1 245 ? -8.367 -7.397 16.872 1.00 18.26 245 LEU C CA 1
ATOM 7096 C C . LEU C 1 245 ? -9.544 -7.594 17.814 1.00 20.12 245 LEU C C 1
ATOM 7097 O O . LEU C 1 245 ? -9.360 -7.785 19.013 1.00 21.88 245 LEU C O 1
ATOM 7102 N N . THR C 1 246 ? -10.757 -7.539 17.275 1.00 18.68 246 THR C N 1
ATOM 7103 C CA . THR C 1 246 ? -11.943 -7.651 18.123 1.00 25.21 246 THR C CA 1
ATOM 7104 C C . THR C 1 246 ? -11.961 -8.943 18.955 1.00 24.32 246 THR C C 1
ATOM 7105 O O . THR C 1 246 ? -12.317 -8.922 20.136 1.00 24.53 246 THR C O 1
ATOM 7109 N N . ASN C 1 247 ? -11.542 -10.051 18.350 1.00 26.62 247 ASN C N 1
ATOM 7110 C CA . ASN C 1 247 ? -11.464 -11.329 19.059 1.00 26.93 247 ASN C CA 1
ATOM 7111 C C . ASN C 1 247 ? -10.543 -11.297 20.278 1.00 22.67 247 ASN C C 1
ATOM 7112 O O . ASN C 1 247 ? -10.847 -11.913 21.299 1.00 24.05 247 ASN C O 1
ATOM 7117 N N . LEU C 1 248 ? -9.413 -10.599 20.167 1.00 20.79 248 LEU C N 1
ATOM 7118 C CA . LEU C 1 248 ? -8.469 -10.498 21.280 1.00 23.38 248 LEU C CA 1
ATOM 7119 C C . LEU C 1 248 ? -9.088 -9.763 22.459 1.00 20.84 248 LEU C C 1
ATOM 7120 O O . LEU C 1 248 ? -8.940 -10.173 23.616 1.00 20.82 248 LEU C O 1
ATOM 7125 N N . ILE C 1 249 ? -9.780 -8.668 22.164 1.00 18.80 249 ILE C N 1
ATOM 7126 C CA . ILE C 1 249 ? -10.494 -7.926 23.196 1.00 18.94 249 ILE C CA 1
ATOM 7127 C C . ILE C 1 249 ? -11.502 -8.826 23.901 1.00 18.49 249 ILE C C 1
ATOM 7128 O O . ILE C 1 249 ? -11.522 -8.915 25.126 1.00 20.54 249 ILE C O 1
ATOM 7133 N N . GLU C 1 250 ? -12.330 -9.504 23.114 1.00 23.05 250 GLU C N 1
ATOM 7134 C CA . GLU C 1 250 ? -13.371 -10.356 23.671 1.00 21.06 250 GLU C CA 1
ATOM 7135 C C . GLU C 1 250 ? -12.796 -11.456 24.546 1.00 25.51 250 GLU C C 1
ATOM 7136 O O . GLU C 1 250 ? -13.422 -11.863 25.525 1.00 26.90 250 GLU C O 1
ATOM 7142 N N . ARG C 1 251 ? -11.595 -11.918 24.215 1.00 19.94 251 ARG C N 1
ATOM 7143 C CA . ARG C 1 251 ? -11.002 -13.021 24.955 1.00 24.79 251 ARG C CA 1
ATOM 7144 C C . ARG C 1 251 ? -10.328 -12.567 26.253 1.00 23.65 251 ARG C C 1
ATOM 7145 O O . ARG C 1 251 ? -10.370 -13.276 27.259 1.00 24.90 251 ARG C O 1
ATOM 7153 N N . TYR C 1 252 ? -9.725 -11.381 26.240 1.00 19.16 252 TYR C N 1
ATOM 7154 C CA . TYR C 1 252 ? -8.810 -11.010 27.320 1.00 19.92 252 TYR C CA 1
ATOM 7155 C C . TYR C 1 252 ? -9.090 -9.726 28.104 1.00 20.14 252 TYR C C 1
ATOM 7156 O O . TYR C 1 252 ? -8.472 -9.502 29.144 1.00 18.68 252 TYR C O 1
ATOM 7165 N N . LEU C 1 253 ? -9.999 -8.881 27.624 1.00 17.94 253 LEU C N 1
ATOM 7166 C CA . LEU C 1 253 ? -10.207 -7.585 28.277 1.00 18.55 253 LEU C CA 1
ATOM 7167 C C . LEU C 1 253 ? -10.712 -7.730 29.716 1.00 19.03 253 LEU C C 1
ATOM 7168 O O . LEU C 1 253 ? -10.236 -7.042 30.620 1.00 18.05 253 LEU C O 1
ATOM 7173 N N . ALA C 1 254 ? -11.680 -8.622 29.926 1.00 19.52 254 ALA C N 1
ATOM 7174 C CA . ALA C 1 254 ? -12.255 -8.813 31.258 1.00 19.68 254 ALA C CA 1
ATOM 7175 C C . ALA C 1 254 ? -11.152 -9.103 32.270 1.00 18.36 254 ALA C C 1
ATOM 7176 O O . ALA C 1 254 ? -11.155 -8.562 33.378 1.00 18.01 254 ALA C O 1
ATOM 7178 N N . ASN C 1 255 ? -10.200 -9.944 31.879 1.00 20.21 255 ASN C N 1
ATOM 7179 C CA . ASN C 1 255 ? -9.086 -10.282 32.761 1.00 20.28 255 ASN C CA 1
ATOM 7180 C C . ASN C 1 255 ? -8.167 -9.084 33.030 1.00 18.53 255 ASN C C 1
ATOM 7181 O O . ASN C 1 255 ? -7.729 -8.873 34.165 1.00 22.01 255 ASN C O 1
ATOM 7186 N N . ASP C 1 256 ? -7.893 -8.289 31.997 1.00 18.94 256 ASP C N 1
ATOM 7187 C CA . ASP C 1 256 ? -7.120 -7.061 32.181 1.00 17.96 256 ASP C CA 1
ATOM 7188 C C . ASP C 1 256 ? -7.772 -6.213 33.274 1.00 17.62 256 ASP C C 1
ATOM 7189 O O . ASP C 1 256 ? -7.104 -5.716 34.184 1.00 16.67 256 ASP C O 1
ATOM 7194 N N . VAL C 1 257 ? -9.088 -6.041 33.170 1.00 14.75 257 VAL C N 1
ATOM 7195 C CA . VAL C 1 257 ? -9.814 -5.148 34.059 1.00 14.81 257 VAL C CA 1
ATOM 7196 C C . VAL C 1 257 ? -9.891 -5.713 35.473 1.00 18.04 257 VAL C C 1
ATOM 7197 O O . VAL C 1 257 ? -9.601 -5.017 36.430 1.00 16.77 257 VAL C O 1
ATOM 7201 N N . THR C 1 258 ? -10.260 -6.985 35.589 1.00 18.39 258 THR C N 1
ATOM 7202 C CA . THR C 1 258 ? -10.312 -7.654 36.890 1.00 20.12 258 THR C CA 1
ATOM 7203 C C . THR C 1 258 ? -8.957 -7.677 37.604 1.00 21.67 258 THR C C 1
ATOM 7204 O O . THR C 1 258 ? -8.881 -7.458 38.811 1.00 22.63 258 THR C O 1
ATOM 7208 N N . THR C 1 259 ? -7.887 -7.959 36.870 1.00 22.16 259 THR C N 1
ATOM 7209 C CA . THR C 1 259 ? -6.545 -7.971 37.457 1.00 21.66 259 THR C CA 1
ATOM 7210 C C . THR C 1 259 ? -6.224 -6.604 38.055 1.00 23.90 259 THR C C 1
ATOM 7211 O O . THR C 1 259 ? -5.666 -6.504 39.147 1.00 23.14 259 THR C O 1
ATOM 7215 N N . PHE C 1 260 ? -6.595 -5.549 37.334 1.00 20.73 260 PHE C N 1
ATOM 7216 C CA . PHE C 1 260 ? -6.343 -4.181 37.784 1.00 21.54 260 PHE C CA 1
ATOM 7217 C C . PHE C 1 260 ? -7.225 -3.793 38.970 1.00 18.92 260 PHE C C 1
ATOM 7218 O O . PHE C 1 260 ? -6.726 -3.294 39.971 1.00 21.17 260 PHE C O 1
ATOM 7226 N N . LEU C 1 261 ? -8.532 -4.010 38.850 1.00 17.02 261 LEU C N 1
ATOM 7227 C CA . LEU C 1 261 ? -9.462 -3.582 39.888 1.00 19.58 261 LEU C CA 1
ATOM 7228 C C . LEU C 1 261 ? -9.237 -4.361 41.182 1.00 21.40 261 LEU C C 1
ATOM 7229 O O . LEU C 1 261 ? -9.303 -3.785 42.269 1.00 20.85 261 LEU C O 1
ATOM 7234 N N . ASP C 1 262 ? -8.942 -5.653 41.059 1.00 21.81 262 ASP C N 1
ATOM 7235 C CA . ASP C 1 262 ? -8.696 -6.496 42.232 1.00 22.36 262 ASP C CA 1
ATOM 7236 C C . ASP C 1 262 ? -7.670 -5.848 43.146 1.00 25.66 262 ASP C C 1
ATOM 7237 O O . ASP C 1 262 ? -7.837 -5.809 44.367 1.00 23.50 262 ASP C O 1
ATOM 7242 N N . ALA C 1 263 ? -6.600 -5.340 42.547 1.00 23.19 263 ALA C N 1
ATOM 7243 C CA . ALA C 1 263 ? -5.489 -4.794 43.316 1.00 23.12 263 ALA C CA 1
ATOM 7244 C C . ALA C 1 263 ? -5.929 -3.619 44.168 1.00 25.08 263 ALA C C 1
ATOM 7245 O O . ALA C 1 263 ? -5.257 -3.257 45.132 1.00 29.75 263 ALA C O 1
ATOM 7247 N N . HIS C 1 264 ? -7.065 -3.032 43.815 1.00 22.61 264 HIS C N 1
ATOM 7248 C CA . HIS C 1 264 ? -7.601 -1.896 44.558 1.00 24.54 264 HIS C CA 1
ATOM 7249 C C . HIS C 1 264 ? -8.861 -2.257 45.337 1.00 27.86 264 HIS C C 1
ATOM 7250 O O . HIS C 1 264 ? -9.589 -1.372 45.780 1.00 28.86 264 HIS C O 1
ATOM 7257 N N . ARG C 1 265 ? -9.107 -3.555 45.502 1.00 28.72 265 ARG C N 1
ATOM 7258 C CA . ARG C 1 265 ? -10.346 -4.037 46.106 1.00 27.96 265 ARG C CA 1
ATOM 7259 C C . ARG C 1 265 ? -11.559 -3.328 45.504 1.00 30.06 265 ARG C C 1
ATOM 7260 O O . ARG C 1 265 ? -12.425 -2.820 46.220 1.00 30.31 265 ARG C O 1
ATOM 7268 N N . LEU C 1 266 ? -11.608 -3.285 44.180 1.00 25.96 266 LEU C N 1
ATOM 7269 C CA . LEU C 1 266 ? -12.734 -2.682 43.494 1.00 27.10 266 LEU C CA 1
ATOM 7270 C C . LEU C 1 266 ? -13.368 -3.723 42.602 1.00 26.02 266 LEU C C 1
ATOM 7271 O O . LEU C 1 266 ? -12.725 -4.706 42.235 1.00 27.49 266 LEU C O 1
ATOM 7276 N N . THR C 1 267 ? -14.629 -3.489 42.259 1.00 30.21 267 THR C N 1
ATOM 7277 C CA . THR C 1 267 ? -15.353 -4.286 41.282 1.00 32.96 267 THR C CA 1
ATOM 7278 C C . THR C 1 267 ? -15.775 -3.379 40.130 1.00 32.06 267 THR C C 1
ATOM 7279 O O . THR C 1 267 ? -15.703 -2.155 40.245 1.00 29.81 267 THR C O 1
ATOM 7283 N N . LYS C 1 268 ? -16.220 -3.973 39.025 1.00 30.97 268 LYS C N 1
ATOM 7284 C CA . LYS C 1 268 ? -16.755 -3.183 37.914 1.00 33.92 268 LYS C CA 1
ATOM 7285 C C . LYS C 1 268 ? -17.899 -2.307 38.394 1.00 34.98 268 LYS C C 1
ATOM 7286 O O . LYS C 1 268 ? -18.087 -1.192 37.915 1.00 33.47 268 LYS C O 1
ATOM 7292 N N . ASP C 1 269 ? -18.668 -2.827 39.343 1.00 34.05 269 ASP C N 1
ATOM 7293 C CA . ASP C 1 269 ? -19.830 -2.119 39.861 1.00 33.42 269 ASP C CA 1
ATOM 7294 C C . ASP C 1 269 ? -19.443 -0.861 40.621 1.00 32.11 269 ASP C C 1
ATOM 7295 O O . ASP C 1 269 ? -20.278 0.010 40.848 1.00 36.93 269 ASP C O 1
ATOM 7300 N N . ASP C 1 270 ? -18.179 -0.768 41.016 1.00 30.58 270 ASP C N 1
ATOM 7301 C CA . ASP C 1 270 ? -17.691 0.418 41.707 1.00 29.67 270 ASP C CA 1
ATOM 7302 C C . ASP C 1 270 ? -17.413 1.563 40.732 1.00 28.75 270 ASP C C 1
ATOM 7303 O O . ASP C 1 270 ? -17.292 2.716 41.145 1.00 26.82 270 ASP C O 1
ATOM 7308 N N . ILE C 1 271 ? -17.306 1.252 39.442 1.00 27.96 271 ILE C N 1
ATOM 7309 C CA . ILE C 1 271 ? -16.998 2.296 38.461 1.00 24.17 271 ILE C CA 1
ATOM 7310 C C . ILE C 1 271 ? -18.200 3.212 38.205 1.00 26.65 271 ILE C C 1
ATOM 7311 O O . ILE C 1 271 ? -19.250 2.763 37.754 1.00 26.95 271 ILE C O 1
ATOM 7316 N N . GLY C 1 272 ? -18.036 4.495 38.513 1.00 22.50 272 GLY C N 1
ATOM 7317 C CA . GLY C 1 272 ? -19.084 5.481 38.303 1.00 24.66 272 GLY C CA 1
ATOM 7318 C C . GLY C 1 272 ? -19.167 5.990 36.873 1.00 25.21 272 GLY C C 1
ATOM 7319 O O . GLY C 1 272 ? -20.212 6.466 36.427 1.00 24.56 272 GLY C O 1
ATOM 7320 N N . ALA C 1 273 ? -18.056 5.904 36.148 1.00 20.87 273 ALA C N 1
ATOM 7321 C CA . ALA C 1 273 ? -18.042 6.339 34.755 1.00 23.77 273 ALA C CA 1
ATOM 7322 C C . ALA C 1 273 ? -16.907 5.680 34.002 1.00 21.19 273 ALA C C 1
ATOM 7323 O O . ALA C 1 273 ? -15.774 5.655 34.479 1.00 24.31 273 ALA C O 1
ATOM 7325 N N . TRP C 1 274 ? -17.230 5.149 32.825 1.00 19.85 274 TRP C N 1
ATOM 7326 C CA . TRP C 1 274 ? -16.258 4.523 31.943 1.00 17.79 274 TRP C CA 1
ATOM 7327 C C . TRP C 1 274 ? -15.850 5.529 30.871 1.00 16.52 274 TRP C C 1
ATOM 7328 O O . TRP C 1 274 ? -16.699 6.199 30.293 1.00 17.67 274 TRP C O 1
ATOM 7339 N N . VAL C 1 275 ? -14.548 5.638 30.629 1.00 15.90 275 VAL C N 1
ATOM 7340 C CA . VAL C 1 275 ? -14.023 6.531 29.602 1.00 13.70 275 VAL C CA 1
ATOM 7341 C C . VAL C 1 275 ? -13.213 5.692 28.627 1.00 14.29 275 VAL C C 1
ATOM 7342 O O . VAL C 1 275 ? -12.007 5.485 28.823 1.00 14.32 275 VAL C O 1
ATOM 7346 N N . SER C 1 276 ? -13.884 5.191 27.591 1.00 14.26 276 SER C N 1
ATOM 7347 C CA . SER C 1 276 ? -13.282 4.203 26.710 1.00 16.65 276 SER C CA 1
ATOM 7348 C C . SER C 1 276 ? -12.978 4.757 25.327 1.00 14.65 276 SER C C 1
ATOM 7349 O O . SER C 1 276 ? -13.728 5.572 24.800 1.00 16.54 276 SER C O 1
ATOM 7352 N N . HIS C 1 277 ? -11.885 4.287 24.742 1.00 15.53 277 HIS C N 1
ATOM 7353 C CA . HIS C 1 277 ? -11.508 4.663 23.379 1.00 16.49 277 HIS C CA 1
ATOM 7354 C C . HIS C 1 277 ? -12.452 4.070 22.320 1.00 20.07 277 HIS C C 1
ATOM 7355 O O . HIS C 1 277 ? -12.763 2.872 22.354 1.00 17.71 277 HIS C O 1
ATOM 7362 N N . PRO C 1 278 ? -12.902 4.913 21.368 1.00 17.19 278 PRO C N 1
ATOM 7363 C CA . PRO C 1 278 ? -13.873 4.559 20.330 1.00 17.96 278 PRO C CA 1
ATOM 7364 C C . PRO C 1 278 ? -13.182 4.015 19.089 1.00 20.55 278 PRO C C 1
ATOM 7365 O O . PRO C 1 278 ? -13.159 4.679 18.044 1.00 25.72 278 PRO C O 1
ATOM 7369 N N . GLY C 1 279 ? -12.610 2.824 19.198 1.00 16.74 279 GLY C N 1
ATOM 7370 C CA . GLY C 1 279 ? -11.883 2.247 18.083 1.00 19.75 279 GLY C CA 1
ATOM 7371 C C . GLY C 1 279 ? -12.734 2.158 16.836 1.00 22.73 279 GLY C C 1
ATOM 7372 O O . GLY C 1 279 ? -12.305 2.527 15.744 1.00 26.21 279 GLY C O 1
ATOM 7373 N N . GLY C 1 280 ? -13.954 1.673 17.009 1.00 18.74 280 GLY C N 1
ATOM 7374 C CA . GLY C 1 280 ? -14.882 1.424 15.919 1.00 18.64 280 GLY C CA 1
ATOM 7375 C C . GLY C 1 280 ? -16.060 0.697 16.548 1.00 19.15 280 GLY C C 1
ATOM 7376 O O . GLY C 1 280 ? -15.950 0.237 17.684 1.00 18.58 280 GLY C O 1
ATOM 7377 N N . PRO C 1 281 ? -17.190 0.602 15.834 1.00 15.94 281 PRO C N 1
ATOM 7378 C CA . PRO C 1 281 ? -18.404 0.034 16.433 1.00 16.52 281 PRO C CA 1
ATOM 7379 C C . PRO C 1 281 ? -18.189 -1.369 16.993 1.00 19.38 281 PRO C C 1
ATOM 7380 O O . PRO C 1 281 ? -18.639 -1.662 18.099 1.00 18.22 281 PRO C O 1
ATOM 7384 N N . LYS C 1 282 ? -17.516 -2.222 16.230 1.00 17.30 282 LYS C N 1
ATOM 7385 C CA . LYS C 1 282 ? -17.333 -3.611 16.632 1.00 26.86 282 LYS C CA 1
ATOM 7386 C C . LYS C 1 282 ? -16.466 -3.690 17.884 1.00 22.18 282 LYS C C 1
ATOM 7387 O O . LYS C 1 282 ? -16.680 -4.544 18.743 1.00 21.91 282 LYS C O 1
ATOM 7393 N N . VAL C 1 283 ? -15.492 -2.790 17.975 1.00 20.53 283 VAL C N 1
ATOM 7394 C CA . VAL C 1 283 ? -14.631 -2.696 19.147 1.00 20.20 283 VAL C CA 1
ATOM 7395 C C . VAL C 1 283 ? -15.421 -2.258 20.376 1.00 19.35 283 VAL C C 1
ATOM 7396 O O . VAL C 1 283 ? -15.303 -2.851 21.455 1.00 18.12 283 VAL C O 1
ATOM 7400 N N . ILE C 1 284 ? -16.242 -1.227 20.215 1.00 18.65 284 ILE C N 1
ATOM 7401 C CA . ILE C 1 284 ? -17.015 -0.734 21.342 1.00 16.44 284 ILE C CA 1
ATOM 7402 C C . ILE C 1 284 ? -17.995 -1.796 21.846 1.00 17.89 284 ILE C C 1
ATOM 7403 O O . ILE C 1 284 ? -18.136 -1.987 23.056 1.00 18.44 284 ILE C O 1
ATOM 7408 N N . ASP C 1 285 ? -18.652 -2.487 20.919 1.00 19.03 285 ASP C N 1
ATOM 7409 C CA . ASP C 1 285 ? -19.527 -3.605 21.275 1.00 22.35 285 ASP C CA 1
ATOM 7410 C C . ASP C 1 285 ? -18.743 -4.658 22.045 1.00 21.54 285 ASP C C 1
ATOM 7411 O O . ASP C 1 285 ? -19.215 -5.173 23.054 1.00 21.04 285 ASP C O 1
ATOM 7416 N N . ALA C 1 286 ? -17.544 -4.980 21.564 1.00 19.34 286 ALA C N 1
ATOM 7417 C CA . ALA C 1 286 ? -16.721 -6.008 22.206 1.00 21.14 286 ALA C CA 1
ATOM 7418 C C . ALA C 1 286 ? -16.365 -5.637 23.641 1.00 22.78 286 ALA C C 1
ATOM 7419 O O . ALA C 1 286 ? -16.324 -6.498 24.531 1.00 21.26 286 ALA C O 1
ATOM 7421 N N . VAL C 1 287 ? -16.105 -4.354 23.866 1.00 15.93 287 VAL C N 1
ATOM 7422 C CA . VAL C 1 287 ? -15.816 -3.856 25.199 1.00 16.89 287 VAL C CA 1
ATOM 7423 C C . VAL C 1 287 ? -17.032 -4.018 26.113 1.00 16.79 287 VAL C C 1
ATOM 7424 O O . VAL C 1 287 ? -16.910 -4.516 27.229 1.00 22.17 287 VAL C O 1
ATOM 7428 N N . ALA C 1 288 ? -18.200 -3.603 25.628 1.00 18.95 288 ALA C N 1
ATOM 7429 C CA . ALA C 1 288 ? -19.428 -3.693 26.414 1.00 23.97 288 ALA C CA 1
ATOM 7430 C C . ALA C 1 288 ? -19.778 -5.150 26.725 1.00 20.08 288 ALA C C 1
ATOM 7431 O O . ALA C 1 288 ? -20.077 -5.501 27.873 1.00 24.30 288 ALA C O 1
ATOM 7433 N N . THR C 1 289 ? -19.736 -5.987 25.697 1.00 24.01 289 THR C N 1
ATOM 7434 C CA . THR C 1 289 ? -19.984 -7.418 25.842 1.00 24.97 289 THR C CA 1
ATOM 7435 C C . THR C 1 289 ? -19.002 -8.079 26.804 1.00 27.47 289 THR C C 1
ATOM 7436 O O . THR C 1 289 ? -19.402 -8.828 27.699 1.00 24.54 289 THR C O 1
ATOM 7440 N N . SER C 1 290 ? -17.714 -7.804 26.629 1.00 19.89 290 SER C N 1
ATOM 7441 C CA . SER C 1 290 ? -16.698 -8.490 27.426 1.00 21.19 290 SER C CA 1
ATOM 7442 C C . SER C 1 290 ? -16.767 -8.096 28.901 1.00 21.42 290 SER C C 1
ATOM 7443 O O . SER C 1 290 ? -16.452 -8.892 29.788 1.00 22.04 290 SER C O 1
ATOM 7446 N N . LEU C 1 291 ? -17.195 -6.866 29.156 1.00 24.22 291 LEU C N 1
ATOM 7447 C CA . LEU C 1 291 ? -17.273 -6.346 30.517 1.00 20.88 291 LEU C CA 1
ATOM 7448 C C . LEU C 1 291 ? -18.689 -6.385 31.093 1.00 22.23 291 LEU C C 1
ATOM 7449 O O . LEU C 1 291 ? -18.914 -5.974 32.232 1.00 23.89 291 LEU C O 1
ATOM 7454 N N . ALA C 1 292 ? -19.634 -6.897 30.309 1.00 24.57 292 ALA C N 1
ATOM 7455 C CA . ALA C 1 292 ? -21.022 -6.978 30.744 1.00 32.03 292 ALA C CA 1
ATOM 7456 C C . ALA C 1 292 ? -21.487 -5.625 31.273 1.00 32.18 292 ALA C C 1
ATOM 7457 O O . ALA C 1 292 ? -21.999 -5.527 32.386 1.00 32.31 292 ALA C O 1
ATOM 7459 N N . LEU C 1 293 ? -21.291 -4.581 30.474 1.00 30.17 293 LEU C N 1
ATOM 7460 C CA . LEU C 1 293 ? -21.683 -3.236 30.875 1.00 31.57 293 LEU C CA 1
ATOM 7461 C C . LEU C 1 293 ? -23.062 -2.901 30.318 1.00 33.25 293 LEU C C 1
ATOM 7462 O O . LEU C 1 293 ? -23.423 -3.356 29.232 1.00 37.85 293 LEU C O 1
ATOM 7467 N N . PRO C 1 294 ? -23.834 -2.094 31.059 1.00 37.79 294 PRO C N 1
ATOM 7468 C CA . PRO C 1 294 ? -25.094 -1.543 30.547 1.00 37.97 294 PRO C CA 1
ATOM 7469 C C . PRO C 1 294 ? -24.834 -0.647 29.336 1.00 40.37 294 PRO C C 1
ATOM 7470 O O . PRO C 1 294 ? -23.715 -0.150 29.180 1.00 37.36 294 PRO C O 1
ATOM 7474 N N . PRO C 1 295 ? -25.857 -0.440 28.491 1.00 41.55 295 PRO C N 1
ATOM 7475 C CA . PRO C 1 295 ? -25.756 0.331 27.244 1.00 40.76 295 PRO C CA 1
ATOM 7476 C C . PRO C 1 295 ? -25.299 1.765 27.473 1.00 38.40 295 PRO C C 1
ATOM 7477 O O . PRO C 1 295 ? -24.551 2.314 26.660 1.00 41.21 295 PRO C O 1
ATOM 7481 N N . GLU C 1 296 ? -25.744 2.364 28.570 1.00 35.54 296 GLU C N 1
ATOM 7482 C CA . GLU C 1 296 ? -25.397 3.750 28.856 1.00 37.50 296 GLU C CA 1
ATOM 7483 C C . GLU C 1 296 ? -23.929 3.925 29.250 1.00 26.40 296 GLU C C 1
ATOM 7484 O O . GLU C 1 296 ? -23.396 5.032 29.187 1.00 28.18 296 GLU C O 1
ATOM 7490 N N . ALA C 1 297 ? -23.277 2.841 29.657 1.00 22.87 297 ALA C N 1
ATOM 7491 C CA . ALA C 1 297 ? -21.916 2.942 30.168 1.00 23.95 297 ALA C CA 1
ATOM 7492 C C . ALA C 1 297 ? -20.992 3.606 29.153 1.00 20.24 297 ALA C C 1
ATOM 7493 O O . ALA C 1 297 ? -20.187 4.462 29.514 1.00 20.13 297 ALA C O 1
ATOM 7495 N N . LEU C 1 298 ? -21.126 3.212 27.889 1.00 19.35 298 LEU C N 1
ATOM 7496 C CA . LEU C 1 298 ? -20.233 3.703 26.836 1.00 19.46 298 LEU C CA 1
ATOM 7497 C C . LEU C 1 298 ? -20.871 4.763 25.937 1.00 22.22 298 LEU C C 1
ATOM 7498 O O . LEU C 1 298 ? -20.365 5.057 24.848 1.00 18.41 298 LEU C O 1
ATOM 7503 N N . GLU C 1 299 ? -21.975 5.347 26.392 1.00 21.95 299 GLU C N 1
ATOM 7504 C CA . GLU C 1 299 ? -22.721 6.290 25.561 1.00 20.34 299 GLU C CA 1
ATOM 7505 C C . GLU C 1 299 ? -21.897 7.477 25.047 1.00 17.41 299 GLU C C 1
ATOM 7506 O O . GLU C 1 299 ? -22.051 7.885 23.895 1.00 18.47 299 GLU C O 1
ATOM 7512 N N . LEU C 1 300 ? -21.057 8.059 25.898 1.00 17.05 300 LEU C N 1
ATOM 7513 C CA . LEU C 1 300 ? -20.284 9.232 25.478 1.00 13.25 300 LEU C CA 1
ATOM 7514 C C . LEU C 1 300 ? -19.201 8.860 24.469 1.00 16.21 300 LEU C C 1
ATOM 7515 O O . LEU C 1 300 ? -18.784 9.696 23.656 1.00 15.50 300 LEU C O 1
ATOM 7520 N N . THR C 1 301 ? -18.760 7.605 24.521 1.00 17.40 301 THR C N 1
ATOM 7521 C CA . THR C 1 301 ? -17.819 7.070 23.538 1.00 14.79 301 THR C CA 1
ATOM 7522 C C . THR C 1 301 ? -18.472 6.915 22.163 1.00 16.95 301 THR C C 1
ATOM 7523 O O . THR C 1 301 ? -17.903 7.313 21.144 1.00 13.03 301 THR C O 1
ATOM 7527 N N . TRP C 1 302 ? -19.666 6.335 22.134 1.00 13.80 302 TRP C N 1
ATOM 7528 C CA . TRP C 1 302 ? -20.461 6.290 20.914 1.00 14.45 302 TRP C CA 1
ATOM 7529 C C . TRP C 1 302 ? -20.718 7.708 20.396 1.00 16.84 302 TRP C C 1
ATOM 7530 O O . TRP C 1 302 ? -20.591 7.972 19.203 1.00 13.28 302 TRP C O 1
ATOM 7541 N N . ARG C 1 303 ? -21.095 8.622 21.287 1.00 14.58 303 ARG C N 1
ATOM 7542 C CA . ARG C 1 303 ? -21.388 9.982 20.836 1.00 15.18 303 ARG C CA 1
ATOM 7543 C C . ARG C 1 303 ? -20.188 10.632 20.169 1.00 12.54 303 ARG C C 1
ATOM 7544 O O . ARG C 1 303 ? -20.331 11.264 19.128 1.00 13.46 303 ARG C O 1
ATOM 7552 N N . SER C 1 304 ? -19.013 10.480 20.775 1.00 14.49 304 SER C N 1
ATOM 7553 C CA . SER C 1 304 ? -17.803 11.110 20.253 1.00 12.24 304 SER C CA 1
ATOM 7554 C C . SER C 1 304 ? -17.446 10.525 18.899 1.00 15.72 304 SER C C 1
ATOM 7555 O O . SER C 1 304 ? -17.095 11.250 17.975 1.00 14.41 304 SER C O 1
ATOM 7558 N N . LEU C 1 305 ? -17.536 9.206 18.790 1.00 11.18 305 LEU C N 1
ATOM 7559 C CA . LEU C 1 305 ? -17.329 8.539 17.515 1.00 11.95 305 LEU C CA 1
ATOM 7560 C C . LEU C 1 305 ? -18.253 9.135 16.465 1.00 12.30 305 LEU C C 1
ATOM 7561 O O . LEU C 1 305 ? -17.839 9.415 15.349 1.00 12.34 305 LEU C O 1
ATOM 7566 N N . GLY C 1 306 ? -19.519 9.311 16.830 1.00 12.72 306 GLY C N 1
ATOM 7567 C CA . GLY C 1 306 ? -20.494 9.837 15.896 1.00 13.32 306 GLY C CA 1
ATOM 7568 C C . GLY C 1 306 ? -20.132 11.239 15.454 1.00 11.60 306 GLY C C 1
ATOM 7569 O O . GLY C 1 306 ? -20.212 11.574 14.279 1.00 9.66 306 GLY C O 1
ATOM 7570 N N . GLU C 1 307 ? -19.698 12.053 16.406 1.00 14.63 307 GLU C N 1
ATOM 7571 C CA . GLU C 1 307 ? -19.535 13.481 16.172 1.00 16.14 307 GLU C CA 1
ATOM 7572 C C . GLU C 1 307 ? -18.254 13.842 15.419 1.00 15.31 307 GLU C C 1
ATOM 7573 O O . GLU C 1 307 ? -18.267 14.740 14.576 1.00 17.34 307 GLU C O 1
ATOM 7579 N N . ILE C 1 308 ? -17.147 13.173 15.747 1.00 13.92 308 ILE C N 1
ATOM 7580 C CA . ILE C 1 308 ? -15.836 13.567 15.224 1.00 13.79 308 ILE C CA 1
ATOM 7581 C C . ILE C 1 308 ? -14.984 12.416 14.674 1.00 13.69 308 ILE C C 1
ATOM 7582 O O . ILE C 1 308 ? -13.856 12.626 14.231 1.00 12.35 308 ILE C O 1
ATOM 7587 N N . GLY C 1 309 ? -15.513 11.202 14.711 1.00 13.05 309 GLY C N 1
ATOM 7588 C CA . GLY C 1 309 ? -14.756 10.044 14.276 1.00 10.87 309 GLY C CA 1
ATOM 7589 C C . GLY C 1 309 ? -13.734 9.568 15.305 1.00 9.83 309 GLY C C 1
ATOM 7590 O O . GLY C 1 309 ? -13.748 9.981 16.459 1.00 13.70 309 GLY C O 1
ATOM 7591 N N . ASN C 1 310 ? -12.862 8.669 14.870 1.00 12.42 310 ASN C N 1
ATOM 7592 C CA . ASN C 1 310 ? -11.755 8.144 15.671 1.00 12.63 310 ASN C CA 1
ATOM 7593 C C . ASN C 1 310 ? -10.524 9.049 15.485 1.00 13.68 310 ASN C C 1
ATOM 7594 O O . ASN C 1 310 ? -9.994 9.169 14.373 1.00 11.39 310 ASN C O 1
ATOM 7599 N N . LEU C 1 311 ? -10.104 9.724 16.557 1.00 12.30 311 LEU C N 1
ATOM 7600 C CA . LEU C 1 311 ? -8.944 10.621 16.507 1.00 9.81 311 LEU C CA 1
ATOM 7601 C C . LEU C 1 311 ? -7.673 9.966 17.068 1.00 13.80 311 LEU C C 1
ATOM 7602 O O . LEU C 1 311 ? -6.781 10.655 17.594 1.00 10.67 311 LEU C O 1
ATOM 7607 N N . SER C 1 312 ? -7.587 8.641 16.963 1.00 13.35 312 SER C N 1
ATOM 7608 C CA . SER C 1 312 ? -6.473 7.907 17.566 1.00 12.80 312 SER C CA 1
ATOM 7609 C C . SER C 1 312 ? -6.344 8.347 19.025 1.00 11.19 312 SER C C 1
ATOM 7610 O O . SER C 1 312 ? -7.340 8.399 19.751 1.00 13.03 312 SER C O 1
ATOM 7613 N N . SER C 1 313 ? -5.142 8.700 19.450 1.00 12.69 313 SER C N 1
ATOM 7614 C CA . SER C 1 313 ? -4.894 8.981 20.869 1.00 11.37 313 SER C CA 1
ATOM 7615 C C . SER C 1 313 ? -5.689 10.173 21.429 1.00 10.57 313 SER C C 1
ATOM 7616 O O . SER C 1 313 ? -5.911 10.265 22.632 1.00 11.69 313 SER C O 1
ATOM 7619 N N . ALA C 1 314 ? -6.128 11.084 20.569 1.00 10.09 314 ALA C N 1
ATOM 7620 C CA . ALA C 1 314 ? -6.899 12.238 21.049 1.00 10.72 314 ALA C CA 1
ATOM 7621 C C . ALA C 1 314 ? -8.354 11.948 21.470 1.00 11.81 314 ALA C C 1
ATOM 7622 O O . ALA C 1 314 ? -8.905 12.680 22.294 1.00 12.04 314 ALA C O 1
ATOM 7624 N N . SER C 1 315 ? -8.979 10.915 20.906 1.00 10.77 315 SER C N 1
ATOM 7625 C CA . SER C 1 315 ? -10.402 10.645 21.188 1.00 11.88 315 SER C CA 1
ATOM 7626 C C . SER C 1 315 ? -10.731 10.446 22.669 1.00 11.05 315 SER C C 1
ATOM 7627 O O . SER C 1 315 ? -11.700 11.009 23.194 1.00 12.37 315 SER C O 1
ATOM 7630 N N . ILE C 1 316 ? -9.943 9.627 23.344 1.00 10.25 316 ILE C N 1
ATOM 7631 C CA . ILE C 1 316 ? -10.240 9.317 24.743 1.00 10.76 316 ILE C CA 1
ATOM 7632 C C . ILE C 1 316 ? -10.188 10.582 25.590 1.00 13.15 316 ILE C C 1
ATOM 7633 O O . ILE C 1 316 ? -10.885 10.695 26.595 1.00 12.74 316 ILE C O 1
ATOM 7638 N N . LEU C 1 317 ? -9.375 11.543 25.157 1.00 10.69 317 LEU C N 1
ATOM 7639 C CA . LEU C 1 317 ? -9.260 12.806 25.875 1.00 11.74 317 LEU C CA 1
ATOM 7640 C C . LEU C 1 317 ? -10.483 13.700 25.641 1.00 12.62 317 LEU C C 1
ATOM 7641 O O . LEU C 1 317 ? -10.924 14.396 26.559 1.00 14.08 317 LEU C O 1
ATOM 7646 N N . HIS C 1 318 ? -11.033 13.676 24.425 1.00 12.16 318 HIS C N 1
ATOM 7647 C CA . HIS C 1 318 ? -12.290 14.362 24.149 1.00 14.86 318 HIS C CA 1
ATOM 7648 C C . HIS C 1 318 ? -13.394 13.742 25.001 1.00 14.51 318 HIS C C 1
ATOM 7649 O O . HIS C 1 318 ? -14.217 14.437 25.590 1.00 13.64 318 HIS C O 1
ATOM 7656 N N . ILE C 1 319 ? -13.397 12.419 25.075 1.00 12.40 319 ILE C N 1
ATOM 7657 C CA . ILE C 1 319 ? -14.404 11.708 25.856 1.00 16.12 319 ILE C CA 1
ATOM 7658 C C . ILE C 1 319 ? -14.221 11.964 27.358 1.00 14.88 319 ILE C C 1
ATOM 7659 O O . ILE C 1 319 ? -15.197 12.085 28.111 1.00 16.42 319 ILE C O 1
ATOM 7664 N N . LEU C 1 320 ? -12.970 12.072 27.788 1.00 12.22 320 LEU C N 1
ATOM 7665 C CA . LEU C 1 320 ? -12.688 12.398 29.178 1.00 14.40 320 LEU C CA 1
ATOM 7666 C C . LEU C 1 320 ? -13.250 13.778 29.519 1.00 16.50 320 LEU C C 1
ATOM 7667 O O . LEU C 1 320 ? -13.849 13.974 30.581 1.00 18.29 320 LEU C O 1
ATOM 7672 N N . ARG C 1 321 ? -13.051 14.737 28.619 1.00 13.68 321 ARG C N 1
ATOM 7673 C CA . ARG C 1 321 ? -13.593 16.075 28.815 1.00 19.91 321 ARG C CA 1
ATOM 7674 C C . ARG C 1 321 ? -15.126 16.048 28.916 1.00 20.94 321 ARG C C 1
ATOM 7675 O O . ARG C 1 321 ? -15.715 16.675 29.806 1.00 21.34 321 ARG C O 1
ATOM 7683 N N . ASP C 1 322 ? -15.760 15.321 27.998 1.00 17.49 322 ASP C N 1
ATOM 7684 C CA . ASP C 1 322 ? -17.218 15.192 27.972 1.00 19.49 322 ASP C CA 1
ATOM 7685 C C . ASP C 1 322 ? -17.716 14.595 29.284 1.00 21.51 322 ASP C C 1
ATOM 7686 O O . ASP C 1 322 ? -18.725 15.029 29.831 1.00 22.08 322 ASP C O 1
ATOM 7691 N N . THR C 1 323 ? -17.003 13.580 29.769 1.00 16.76 323 THR C N 1
ATOM 7692 C CA . THR C 1 323 ? -17.372 12.876 30.992 1.00 18.98 323 THR C CA 1
ATOM 7693 C C . THR C 1 323 ? -17.297 13.797 32.205 1.00 22.29 323 THR C C 1
ATOM 7694 O O . THR C 1 323 ? -18.203 13.828 33.045 1.00 22.84 323 THR C O 1
ATOM 7698 N N . ILE C 1 324 ? -16.206 14.546 32.291 1.00 22.94 324 ILE C N 1
ATOM 7699 C CA . ILE C 1 324 ? -16.018 15.476 33.388 1.00 24.12 324 ILE C CA 1
ATOM 7700 C C . ILE C 1 324 ? -17.167 16.472 33.390 1.00 29.13 324 ILE C C 1
ATOM 7701 O O . ILE C 1 324 ? -17.759 16.752 34.433 1.00 29.47 324 ILE C O 1
ATOM 7706 N N . GLU C 1 325 ? -17.500 16.984 32.212 1.00 22.31 325 GLU C N 1
ATOM 7707 C CA . GLU C 1 325 ? -18.601 17.940 32.098 1.00 32.21 325 GLU C CA 1
ATOM 7708 C C . GLU C 1 325 ? -19.953 17.365 32.541 1.00 32.77 325 GLU C C 1
ATOM 7709 O O . GLU C 1 325 ? -20.825 18.101 32.999 1.00 35.26 325 GLU C O 1
ATOM 7715 N N . LYS C 1 326 ? -20.135 16.055 32.396 1.00 29.17 326 LYS C N 1
ATOM 7716 C CA . LYS C 1 326 ? -21.385 15.425 32.814 1.00 30.04 326 LYS C CA 1
ATOM 7717 C C . LYS C 1 326 ? -21.404 15.194 34.319 1.00 32.29 326 LYS C C 1
ATOM 7718 O O . LYS C 1 326 ? -22.446 14.861 34.892 1.00 33.30 326 LYS C O 1
ATOM 7724 N N . ARG C 1 327 ? -20.250 15.318 34.948 1.00 30.84 327 ARG C N 1
ATOM 7725 C CA . ARG C 1 327 ? -20.098 15.151 36.366 1.00 34.05 327 ARG C CA 1
ATOM 7726 C C . ARG C 1 327 ? -20.621 13.847 36.888 1.00 37.01 327 ARG C C 1
ATOM 7727 O O . ARG C 1 327 ? -21.785 13.741 37.265 1.00 37.89 327 ARG C O 1
ATOM 7735 N N . PRO C 1 328 ? -19.760 12.847 36.929 1.00 34.58 328 PRO C N 1
ATOM 7736 C CA . PRO C 1 328 ? -20.130 11.563 37.535 1.00 33.38 328 PRO C CA 1
ATOM 7737 C C . PRO C 1 328 ? -20.268 11.719 39.048 1.00 32.57 328 PRO C C 1
ATOM 7738 O O . PRO C 1 328 ? -19.793 12.715 39.589 1.00 30.83 328 PRO C O 1
ATOM 7742 N N . PRO C 1 329 ? -20.905 10.748 39.721 1.00 34.53 329 PRO C N 1
ATOM 7743 C CA . PRO C 1 329 ? -21.097 10.824 41.175 1.00 34.26 329 PRO C CA 1
ATOM 7744 C C . PRO C 1 329 ? -19.799 11.189 41.891 1.00 32.92 329 PRO C C 1
ATOM 7745 O O . PRO C 1 329 ? -18.765 10.559 41.666 1.00 30.55 329 PRO C O 1
ATOM 7749 N N . SER C 1 330 ? -19.859 12.208 42.740 1.00 34.17 330 SER C N 1
ATOM 7750 C CA . SER C 1 330 ? -18.680 12.685 43.449 1.00 32.61 330 SER C CA 1
ATOM 7751 C C . SER C 1 330 ? -18.029 11.608 44.312 1.00 32.59 330 SER C C 1
ATOM 7752 O O . SER C 1 330 ? -18.701 10.911 45.068 1.00 32.97 330 SER C O 1
ATOM 7755 N N . GLY C 1 331 ? -16.710 11.490 44.203 1.00 30.40 331 GLY C N 1
ATOM 7756 C CA . GLY C 1 331 ? -15.970 10.492 44.953 1.00 25.85 331 GLY C CA 1
ATOM 7757 C C . GLY C 1 331 ? -15.999 9.100 44.348 1.00 27.43 331 GLY C C 1
ATOM 7758 O O . GLY C 1 331 ? -15.339 8.197 44.852 1.00 30.39 331 GLY C O 1
ATOM 7759 N N . SER C 1 332 ? -16.757 8.914 43.270 1.00 27.37 332 SER C N 1
ATOM 7760 C CA . SER C 1 332 ? -16.861 7.591 42.657 1.00 24.63 332 SER C CA 1
ATOM 7761 C C . SER C 1 332 ? -15.648 7.297 41.771 1.00 28.48 332 SER C C 1
ATOM 7762 O O . SER C 1 332 ? -14.909 8.202 41.387 1.00 21.59 332 SER C O 1
ATOM 7765 N N . ALA C 1 333 ? -15.444 6.023 41.463 1.00 26.83 333 ALA C N 1
ATOM 7766 C CA . ALA C 1 333 ? -14.314 5.617 40.639 1.00 25.70 333 ALA C CA 1
ATOM 7767 C C . ALA C 1 333 ? -14.589 5.854 39.156 1.00 22.52 333 ALA C C 1
ATOM 7768 O O . ALA C 1 333 ? -15.724 5.764 38.699 1.00 20.25 333 ALA C O 1
ATOM 7770 N N . GLY C 1 334 ? -13.532 6.155 38.406 1.00 21.07 334 GLY C N 1
ATOM 7771 C CA . GLY C 1 334 ? -13.623 6.223 36.956 1.00 21.29 334 GLY C CA 1
ATOM 7772 C C . GLY C 1 334 ? -12.560 5.326 36.357 1.00 17.35 334 GLY C C 1
ATOM 7773 O O . GLY C 1 334 ? -11.543 5.073 36.988 1.00 16.06 334 GLY C O 1
ATOM 7774 N N . LEU C 1 335 ? -12.799 4.825 35.151 1.00 17.30 335 LEU C N 1
ATOM 7775 C CA . LEU C 1 335 ? -11.804 4.002 34.482 1.00 15.81 335 LEU C CA 1
ATOM 7776 C C . LEU C 1 335 ? -11.617 4.424 33.028 1.00 16.39 335 LEU C C 1
ATOM 7777 O O . LEU C 1 335 ? -12.545 4.338 32.234 1.00 14.98 335 LEU C O 1
ATOM 7782 N N . MET C 1 336 ? -10.414 4.883 32.694 1.00 13.60 336 MET C N 1
ATOM 7783 C CA . MET C 1 336 ? -10.041 5.074 31.287 1.00 13.58 336 MET C CA 1
ATOM 7784 C C . MET C 1 336 ? -9.631 3.729 30.705 1.00 13.95 336 MET C C 1
ATOM 7785 O O . MET C 1 336 ? -8.928 2.956 31.355 1.00 13.64 336 MET C O 1
ATOM 7790 N N . LEU C 1 337 ? -10.052 3.461 29.473 1.00 12.97 337 LEU C N 1
ATOM 7791 C CA . LEU C 1 337 ? -9.717 2.217 28.811 1.00 15.96 337 LEU C CA 1
ATOM 7792 C C . LEU C 1 337 ? -9.353 2.514 27.359 1.00 16.60 337 LEU C C 1
ATOM 7793 O O . LEU C 1 337 ? -10.180 3.006 26.595 1.00 15.10 337 LEU C O 1
ATOM 7798 N N . ALA C 1 338 ? -8.103 2.244 26.988 1.00 15.51 338 ALA C N 1
ATOM 7799 C CA . ALA C 1 338 ? -7.674 2.402 25.599 1.00 16.24 338 ALA C CA 1
ATOM 7800 C C . ALA C 1 338 ? -6.927 1.165 25.134 1.00 12.08 338 ALA C C 1
ATOM 7801 O O . ALA C 1 338 ? -6.467 0.367 25.940 1.00 14.20 338 ALA C O 1
ATOM 7803 N N . MET C 1 339 ? -6.816 1.002 23.823 1.00 13.68 339 MET C N 1
ATOM 7804 C CA . MET C 1 339 ? -6.029 -0.091 23.270 1.00 15.34 339 MET C CA 1
ATOM 7805 C C . MET C 1 339 ? -5.311 0.408 22.019 1.00 18.61 339 MET C C 1
ATOM 7806 O O . MET C 1 339 ? -5.653 1.461 21.474 1.00 17.34 339 MET C O 1
ATOM 7811 N N . GLY C 1 340 ? -4.303 -0.326 21.568 1.00 16.77 340 GLY C N 1
ATOM 7812 C CA . GLY C 1 340 ? -3.524 0.152 20.435 1.00 17.79 340 GLY C CA 1
ATOM 7813 C C . GLY C 1 340 ? -2.419 -0.799 20.038 1.00 18.27 340 GLY C C 1
ATOM 7814 O O . GLY C 1 340 ? -2.357 -1.926 20.545 1.00 14.52 340 GLY C O 1
ATOM 7815 N N . PRO C 1 341 ? -1.548 -0.351 19.122 1.00 14.16 341 PRO C N 1
ATOM 7816 C CA . PRO C 1 341 ? -0.447 -1.155 18.579 1.00 13.95 341 PRO C CA 1
ATOM 7817 C C . PRO C 1 341 ? 0.378 -1.767 19.699 1.00 16.46 341 PRO C C 1
ATOM 7818 O O . PRO C 1 341 ? 0.737 -1.085 20.667 1.00 15.52 341 PRO C O 1
ATOM 7822 N N . GLY C 1 342 ? 0.669 -3.055 19.574 1.00 13.53 342 GLY C N 1
ATOM 7823 C CA . GLY C 1 342 ? 1.332 -3.782 20.639 1.00 15.79 342 GLY C CA 1
ATOM 7824 C C . GLY C 1 342 ? 1.242 -5.282 20.437 1.00 16.25 342 GLY C C 1
ATOM 7825 O O . GLY C 1 342 ? 2.272 -5.952 20.293 1.00 15.74 342 GLY C O 1
ATOM 7826 N N . PHE C 1 343 ? 0.035 -5.842 20.457 1.00 12.70 343 PHE C N 1
ATOM 7827 C CA . PHE C 1 343 ? -1.214 -5.166 20.787 1.00 13.64 343 PHE C CA 1
ATOM 7828 C C . PHE C 1 343 ? -1.280 -4.960 22.290 1.00 13.30 343 PHE C C 1
ATOM 7829 O O . PHE C 1 343 ? -0.763 -5.780 23.054 1.00 12.80 343 PHE C O 1
ATOM 7837 N N . CYS C 1 344 ? -1.918 -3.875 22.722 1.00 14.76 344 CYS C N 1
ATOM 7838 C CA . CYS C 1 344 ? -1.983 -3.588 24.152 1.00 13.53 344 CYS C CA 1
ATOM 7839 C C . CYS C 1 344 ? -3.246 -2.856 24.581 1.00 13.91 344 CYS C C 1
ATOM 7840 O O . CYS C 1 344 ? -3.952 -2.244 23.762 1.00 11.77 344 CYS C O 1
ATOM 7843 N N . THR C 1 345 ? -3.516 -2.935 25.881 1.00 11.47 345 THR C N 1
ATOM 7844 C CA . THR C 1 345 ? -4.555 -2.140 26.507 1.00 14.18 345 THR C CA 1
ATOM 7845 C C . THR C 1 345 ? -3.924 -1.330 27.625 1.00 12.73 345 THR C C 1
ATOM 7846 O O . THR C 1 345 ? -2.880 -1.702 28.169 1.00 13.36 345 THR C O 1
ATOM 7850 N N . GLU C 1 346 ? -4.542 -0.200 27.937 1.00 14.57 346 GLU C N 1
ATOM 7851 C CA . GLU C 1 346 ? -4.123 0.614 29.073 1.00 10.98 346 GLU C CA 1
ATOM 7852 C C . GLU C 1 346 ? -5.359 1.015 29.845 1.00 11.57 346 GLU C C 1
ATOM 7853 O O . GLU C 1 346 ? -6.348 1.462 29.255 1.00 13.42 346 GLU C O 1
ATOM 7859 N N . LEU C 1 347 ? -5.282 0.857 31.162 1.00 12.49 347 LEU C N 1
ATOM 7860 C CA . LEU C 1 347 ? -6.349 1.241 32.071 1.00 14.66 347 LEU C CA 1
ATOM 7861 C C . LEU C 1 347 ? -5.812 2.310 33.002 1.00 12.63 347 LEU C C 1
ATOM 7862 O O . LEU C 1 347 ? -4.665 2.239 33.454 1.00 14.25 347 LEU C O 1
ATOM 7867 N N . VAL C 1 348 ? -6.634 3.314 33.267 1.00 12.94 348 VAL C N 1
ATOM 7868 C CA . VAL C 1 348 ? -6.275 4.351 34.228 1.00 12.37 348 VAL C CA 1
ATOM 7869 C C . VAL C 1 348 ? -7.407 4.510 35.225 1.00 13.97 348 VAL C C 1
ATOM 7870 O O . VAL C 1 348 ? -8.553 4.744 34.845 1.00 16.00 348 VAL C O 1
ATOM 7874 N N . LEU C 1 349 ? -7.075 4.377 36.503 1.00 13.32 349 LEU C N 1
ATOM 7875 C CA . LEU C 1 349 ? -8.050 4.554 37.571 1.00 16.29 349 LEU C CA 1
ATOM 7876 C C . LEU C 1 349 ? -8.140 6.017 38.012 1.00 14.82 349 LEU C C 1
ATOM 7877 O O . LEU C 1 349 ? -7.127 6.659 38.312 1.00 15.51 349 LEU C O 1
ATOM 7882 N N . LEU C 1 350 ? -9.362 6.539 38.051 1.00 14.63 350 LEU C N 1
ATOM 7883 C CA . LEU C 1 350 ? -9.604 7.936 38.398 1.00 15.79 350 LEU C CA 1
ATOM 7884 C C . LEU C 1 350 ? -10.565 8.011 39.571 1.00 19.48 350 LEU C C 1
ATOM 7885 O O . LEU C 1 350 ? -11.300 7.059 39.841 1.00 19.11 350 LEU C O 1
ATOM 7890 N N . ARG C 1 351 ? -10.572 9.148 40.259 1.00 17.79 351 ARG C N 1
ATOM 7891 C CA . ARG C 1 351 ? -11.649 9.444 41.201 1.00 20.60 351 ARG C CA 1
ATOM 7892 C C . ARG C 1 351 ? -12.264 10.787 40.851 1.00 21.08 351 ARG C C 1
ATOM 7893 O O . ARG C 1 351 ? -11.567 11.802 40.807 1.00 25.23 351 ARG C O 1
ATOM 7901 N N . TRP C 1 352 ? -13.566 10.799 40.591 1.00 20.25 352 TRP C N 1
ATOM 7902 C CA . TRP C 1 352 ? -14.239 12.030 40.187 1.00 23.31 352 TRP C CA 1
ATOM 7903 C C . TRP C 1 352 ? -14.431 12.989 41.362 1.00 29.43 352 TRP C C 1
ATOM 7904 O O . TRP C 1 352 ? -14.522 12.559 42.512 1.00 28.92 352 TRP C O 1
ATOM 7915 N N . ARG C 1 353 ? -14.506 14.284 41.060 1.00 26.88 353 ARG C N 1
ATOM 7916 C CA . ARG C 1 353 ? -14.694 15.307 42.089 1.00 32.34 353 ARG C CA 1
ATOM 7917 C C . ARG C 1 353 ? -16.126 15.374 42.598 1.00 37.80 353 ARG C C 1
ATOM 7918 O O . ARG C 1 353 ? -16.354 15.663 43.774 1.00 40.96 353 ARG C O 1
ATOM 7927 N N . SER D 1 2 ? 33.150 -4.368 55.597 1.00 23.72 2 SER B N 1
ATOM 7928 C CA . SER D 1 2 ? 32.970 -3.802 56.929 1.00 18.43 2 SER B CA 1
ATOM 7929 C C . SER D 1 2 ? 34.330 -3.487 57.521 1.00 17.28 2 SER B C 1
ATOM 7930 O O . SER D 1 2 ? 35.195 -4.359 57.575 1.00 18.34 2 SER B O 1
ATOM 7933 N N . VAL D 1 3 ? 34.517 -2.244 57.950 1.00 13.11 3 VAL B N 1
ATOM 7934 C CA . VAL D 1 3 ? 35.797 -1.791 58.480 1.00 16.55 3 VAL B CA 1
ATOM 7935 C C . VAL D 1 3 ? 35.608 -1.055 59.811 1.00 13.16 3 VAL B C 1
ATOM 7936 O O . VAL D 1 3 ? 34.757 -0.169 59.929 1.00 13.56 3 VAL B O 1
ATOM 7940 N N . ILE D 1 4 ? 36.403 -1.417 60.812 1.00 13.40 4 ILE B N 1
ATOM 7941 C CA . ILE D 1 4 ? 36.361 -0.710 62.088 1.00 13.35 4 ILE B CA 1
ATOM 7942 C C . ILE D 1 4 ? 36.959 0.688 61.957 1.00 14.95 4 ILE B C 1
ATOM 7943 O O . ILE D 1 4 ? 38.020 0.858 61.358 1.00 16.59 4 ILE B O 1
ATOM 7948 N N . ALA D 1 5 ? 36.271 1.683 62.508 1.00 12.84 5 ALA B N 1
ATOM 7949 C CA . ALA D 1 5 ? 36.706 3.076 62.421 1.00 16.22 5 ALA B CA 1
ATOM 7950 C C . ALA D 1 5 ? 37.098 3.641 63.790 1.00 18.00 5 ALA B C 1
ATOM 7951 O O . ALA D 1 5 ? 37.871 4.601 63.887 1.00 13.40 5 ALA B O 1
ATOM 7953 N N . GLY D 1 6 ? 36.575 3.040 64.853 1.00 16.07 6 GLY B N 1
ATOM 7954 C CA . GLY D 1 6 ? 36.862 3.514 66.197 1.00 15.85 6 GLY B CA 1
ATOM 7955 C C . GLY D 1 6 ? 36.639 2.418 67.214 1.00 15.80 6 GLY B C 1
ATOM 7956 O O . GLY D 1 6 ? 35.754 1.583 67.055 1.00 14.13 6 GLY B O 1
ATOM 7957 N N . VAL D 1 7 ? 37.469 2.406 68.251 1.00 13.73 7 VAL B N 1
ATOM 7958 C CA . VAL D 1 7 ? 37.325 1.450 69.343 1.00 13.94 7 VAL B CA 1
ATOM 7959 C C . VAL D 1 7 ? 37.739 2.211 70.599 1.00 17.41 7 VAL B C 1
ATOM 7960 O O . VAL D 1 7 ? 38.687 2.998 70.569 1.00 21.08 7 VAL B O 1
ATOM 7964 N N . PHE D 1 8 ? 37.028 2.007 71.702 1.00 13.03 8 PHE B N 1
ATOM 7965 C CA . PHE D 1 8 ? 37.245 2.843 72.877 1.00 11.87 8 PHE B CA 1
ATOM 7966 C C . PHE D 1 8 ? 36.694 2.135 74.109 1.00 12.65 8 PHE B C 1
ATOM 7967 O O . PHE D 1 8 ? 35.573 1.613 74.087 1.00 10.76 8 PHE B O 1
ATOM 7975 N N . GLY D 1 9 ? 37.478 2.130 75.182 1.00 11.58 9 GLY B N 1
ATOM 7976 C CA . GLY D 1 9 ? 37.056 1.505 76.432 1.00 13.45 9 GLY B CA 1
ATOM 7977 C C . GLY D 1 9 ? 36.757 2.547 77.498 1.00 14.44 9 GLY B C 1
ATOM 7978 O O . GLY D 1 9 ? 37.393 3.606 77.533 1.00 16.85 9 GLY B O 1
ATOM 7979 N N . ALA D 1 10 ? 35.774 2.271 78.357 1.00 11.65 10 ALA B N 1
ATOM 7980 C CA . ALA D 1 10 ? 35.473 3.177 79.461 1.00 14.24 10 ALA B CA 1
ATOM 7981 C C . ALA D 1 10 ? 35.482 2.381 80.750 1.00 14.66 10 ALA B C 1
ATOM 7982 O O . ALA D 1 10 ? 35.048 1.234 80.770 1.00 14.84 10 ALA B O 1
ATOM 7984 N N . LEU D 1 11 ? 36.000 2.985 81.816 1.00 11.44 11 LEU B N 1
ATOM 7985 C CA . LEU D 1 11 ? 36.074 2.313 83.100 1.00 13.05 11 LEU B CA 1
ATOM 7986 C C . LEU D 1 11 ? 35.619 3.246 84.203 1.00 11.71 11 LEU B C 1
ATOM 7987 O O . LEU D 1 11 ? 35.902 4.445 84.179 1.00 13.16 11 LEU B O 1
ATOM 7992 N N . PRO D 1 12 ? 34.892 2.702 85.173 1.00 11.07 12 PRO B N 1
ATOM 7993 C CA . PRO D 1 12 ? 34.487 3.577 86.271 1.00 13.62 12 PRO B CA 1
ATOM 7994 C C . PRO D 1 12 ? 35.735 4.064 86.998 1.00 17.58 12 PRO B C 1
ATOM 7995 O O . PRO D 1 12 ? 36.776 3.415 86.948 1.00 18.65 12 PRO B O 1
ATOM 7999 N N . PRO D 1 13 ? 35.627 5.211 87.667 1.00 17.86 13 PRO B N 1
ATOM 8000 C CA . PRO D 1 13 ? 36.803 5.843 88.270 1.00 20.59 13 PRO B CA 1
ATOM 8001 C C . PRO D 1 13 ? 37.297 5.129 89.533 1.00 19.51 13 PRO B C 1
ATOM 8002 O O . PRO D 1 13 ? 38.471 5.275 89.870 1.00 30.72 13 PRO B O 1
ATOM 8006 N N . HIS D 1 14 ? 36.443 4.370 90.215 1.00 19.19 14 HIS B N 1
ATOM 8007 C CA . HIS D 1 14 ? 36.888 3.694 91.437 1.00 19.39 14 HIS B CA 1
ATOM 8008 C C . HIS D 1 14 ? 37.811 2.531 91.049 1.00 20.76 14 HIS B C 1
ATOM 8009 O O . HIS D 1 14 ? 37.342 1.477 90.638 1.00 24.67 14 HIS B O 1
ATOM 8016 N N . ARG D 1 15 ? 39.119 2.726 91.156 1.00 19.64 15 ARG B N 1
ATOM 8017 C CA . ARG D 1 15 ? 40.056 1.642 90.892 1.00 18.74 15 ARG B CA 1
ATOM 8018 C C . ARG D 1 15 ? 40.671 1.154 92.199 1.00 21.71 15 ARG B C 1
ATOM 8019 O O . ARG D 1 15 ? 41.060 1.969 93.046 1.00 18.22 15 ARG B O 1
ATOM 8027 N N . TYR D 1 16 ? 40.734 -0.166 92.373 1.00 12.55 16 TYR B N 1
ATOM 8028 C CA . TYR D 1 16 ? 41.377 -0.759 93.542 1.00 16.46 16 TYR B CA 1
ATOM 8029 C C . TYR D 1 16 ? 42.331 -1.877 93.143 1.00 14.84 16 TYR B C 1
ATOM 8030 O O . TYR D 1 16 ? 42.114 -2.565 92.150 1.00 15.81 16 TYR B O 1
ATOM 8039 N N . SER D 1 17 ? 43.381 -2.062 93.932 1.00 16.83 17 SER B N 1
ATOM 8040 C CA . SER D 1 17 ? 44.287 -3.191 93.753 1.00 13.62 17 SER B CA 1
ATOM 8041 C C . SER D 1 17 ? 43.535 -4.444 94.128 1.00 13.98 17 SER B C 1
ATOM 8042 O O . SER D 1 17 ? 42.638 -4.388 94.962 1.00 12.94 17 SER B O 1
ATOM 8045 N N . GLN D 1 18 ? 43.906 -5.576 93.532 1.00 12.39 18 GLN B N 1
ATOM 8046 C CA . GLN D 1 18 ? 43.317 -6.838 93.929 1.00 12.82 18 GLN B CA 1
ATOM 8047 C C . GLN D 1 18 ? 43.517 -7.058 95.423 1.00 13.46 18 GLN B C 1
ATOM 8048 O O . GLN D 1 18 ? 42.601 -7.485 96.125 1.00 11.81 18 GLN B O 1
ATOM 8054 N N . SER D 1 19 ? 44.715 -6.759 95.920 1.00 13.62 19 SER B N 1
ATOM 8055 C CA . SER D 1 19 ? 44.968 -6.963 97.343 1.00 14.83 19 SER B CA 1
ATOM 8056 C C . SER D 1 19 ? 44.054 -6.101 98.230 1.00 13.44 19 SER B C 1
ATOM 8057 O O . SER D 1 19 ? 43.597 -6.563 99.279 1.00 15.73 19 SER B O 1
ATOM 8060 N N . GLU D 1 20 ? 43.777 -4.868 97.802 1.00 12.82 20 GLU B N 1
ATOM 8061 C CA . GLU D 1 20 ? 42.832 -3.994 98.513 1.00 15.01 20 GLU B CA 1
ATOM 8062 C C . GLU D 1 20 ? 41.425 -4.581 98.485 1.00 13.26 20 GLU B C 1
ATOM 8063 O O . GLU D 1 20 ? 40.709 -4.604 99.504 1.00 11.58 20 GLU B O 1
ATOM 8069 N N . ILE D 1 21 ? 41.016 -5.056 97.312 1.00 12.16 21 ILE B N 1
ATOM 8070 C CA . ILE D 1 21 ? 39.715 -5.692 97.182 1.00 9.76 21 ILE B CA 1
ATOM 8071 C C . ILE D 1 21 ? 39.605 -6.902 98.114 1.00 12.67 21 ILE B C 1
ATOM 8072 O O . ILE D 1 21 ? 38.670 -7.011 98.897 1.00 12.64 21 ILE B O 1
ATOM 8077 N N . THR D 1 22 ? 40.572 -7.805 98.029 1.00 12.60 22 THR B N 1
ATOM 8078 C CA . THR D 1 22 ? 40.548 -9.010 98.856 1.00 13.57 22 THR B CA 1
ATOM 8079 C C . THR D 1 22 ? 40.549 -8.685 100.356 1.00 12.15 22 THR B C 1
ATOM 8080 O O . THR D 1 22 ? 39.792 -9.273 101.123 1.00 14.14 22 THR B O 1
ATOM 8084 N N . ASP D 1 23 ? 41.367 -7.721 100.761 1.00 12.44 23 ASP B N 1
ATOM 8085 C CA . ASP D 1 23 ? 41.465 -7.339 102.169 1.00 13.70 23 ASP B CA 1
ATOM 8086 C C . ASP D 1 23 ? 40.117 -6.884 102.724 1.00 16.54 23 ASP B C 1
ATOM 8087 O O . ASP D 1 23 ? 39.762 -7.211 103.856 1.00 15.62 23 ASP B O 1
ATOM 8092 N N . SER D 1 24 ? 39.385 -6.105 101.933 1.00 13.58 24 SER B N 1
ATOM 8093 C CA . SER D 1 24 ? 38.067 -5.622 102.347 1.00 12.56 24 SER B CA 1
ATOM 8094 C C . SER D 1 24 ? 37.011 -6.717 102.279 1.00 11.99 24 SER B C 1
ATOM 8095 O O . SER D 1 24 ? 36.183 -6.876 103.183 1.00 12.77 24 SER B O 1
ATOM 8098 N N . PHE D 1 25 ? 37.053 -7.480 101.197 1.00 12.34 25 PHE B N 1
ATOM 8099 C CA . PHE D 1 25 ? 36.034 -8.475 100.925 1.00 13.81 25 PHE B CA 1
ATOM 8100 C C . PHE D 1 25 ? 35.945 -9.505 102.043 1.00 13.73 25 PHE B C 1
ATOM 8101 O O . PHE D 1 25 ? 34.850 -9.824 102.519 1.00 13.69 25 PHE B O 1
ATOM 8109 N N . VAL D 1 26 ? 37.095 -9.988 102.502 1.00 13.89 26 VAL B N 1
ATOM 8110 C CA . VAL D 1 26 ? 37.104 -10.974 103.586 1.00 15.79 26 VAL B CA 1
ATOM 8111 C C . VAL D 1 26 ? 36.508 -10.446 104.887 1.00 19.25 26 VAL B C 1
ATOM 8112 O O . VAL D 1 26 ? 36.153 -11.237 105.760 1.00 19.39 26 VAL B O 1
ATOM 8116 N N . GLU D 1 27 ? 36.399 -9.125 105.023 1.00 15.23 27 GLU B N 1
ATOM 8117 C CA . GLU D 1 27 ? 35.756 -8.536 106.196 1.00 14.39 27 GLU B CA 1
ATOM 8118 C C . GLU D 1 27 ? 34.258 -8.220 106.008 1.00 17.73 27 GLU B C 1
ATOM 8119 O O . GLU D 1 27 ? 33.590 -7.784 106.951 1.00 20.66 27 GLU B O 1
ATOM 8125 N N . PHE D 1 28 ? 33.731 -8.435 104.808 1.00 16.03 28 PHE B N 1
ATOM 8126 C CA . PHE D 1 28 ? 32.308 -8.200 104.544 1.00 19.77 28 PHE B CA 1
ATOM 8127 C C . PHE D 1 28 ? 31.464 -9.162 105.374 1.00 23.00 28 PHE B C 1
ATOM 8128 O O . PHE D 1 28 ? 31.950 -10.218 105.764 1.00 19.90 28 PHE B O 1
ATOM 8136 N N . PRO D 1 29 ? 30.187 -8.812 105.624 1.00 23.10 29 PRO B N 1
ATOM 8137 C CA . PRO D 1 29 ? 29.323 -9.673 106.444 1.00 24.03 29 PRO B CA 1
ATOM 8138 C C . PRO D 1 29 ? 29.164 -11.071 105.854 1.00 21.60 29 PRO B C 1
ATOM 8139 O O . PRO D 1 29 ? 28.889 -11.215 104.664 1.00 24.21 29 PRO B O 1
ATOM 8143 N N . GLY D 1 30 ? 29.354 -12.086 106.686 1.00 25.36 30 GLY B N 1
ATOM 8144 C CA . GLY D 1 30 ? 29.175 -13.463 106.259 1.00 29.33 30 GLY B CA 1
ATOM 8145 C C . GLY D 1 30 ? 30.386 -14.104 105.603 1.00 31.19 30 GLY B C 1
ATOM 8146 O O . GLY D 1 30 ? 30.343 -15.282 105.230 1.00 30.36 30 GLY B O 1
ATOM 8147 N N . LEU D 1 31 ? 31.483 -13.355 105.453 1.00 24.98 31 LEU B N 1
ATOM 8148 C CA . LEU D 1 31 ? 32.616 -13.816 104.675 1.00 21.05 31 LEU B CA 1
ATOM 8149 C C . LEU D 1 31 ? 33.903 -14.211 105.371 1.00 21.01 31 LEU B C 1
ATOM 8150 O O . LEU D 1 31 ? 34.646 -14.974 104.863 1.00 17.40 31 LEU B O 1
ATOM 8155 N N . LYS D 1 32 ? 34.159 -13.635 106.517 1.00 19.60 32 LYS B N 1
ATOM 8156 C CA . LYS D 1 32 ? 35.441 -13.853 107.184 1.00 18.24 32 LYS B CA 1
ATOM 8157 C C . LYS D 1 32 ? 35.758 -15.344 107.390 1.00 16.29 32 LYS B C 1
ATOM 8158 O O . LYS D 1 32 ? 36.903 -15.773 107.270 1.00 15.80 32 LYS B O 1
ATOM 8164 N N . GLU D 1 33 ? 34.734 -16.139 107.660 1.00 18.68 33 GLU B N 1
ATOM 8165 C CA . GLU D 1 33 ? 34.922 -17.573 107.847 1.00 17.66 33 GLU B CA 1
ATOM 8166 C C . GLU D 1 33 ? 35.535 -18.226 106.601 1.00 20.63 33 GLU B C 1
ATOM 8167 O O . GLU D 1 33 ? 36.138 -19.291 106.674 1.00 20.33 33 GLU B O 1
ATOM 8173 N N . HIS D 1 34 ? 35.390 -17.562 105.458 1.00 15.85 34 HIS B N 1
ATOM 8174 C CA . HIS D 1 34 ? 35.860 -18.091 104.185 1.00 16.96 34 HIS B CA 1
ATOM 8175 C C . HIS D 1 34 ? 37.118 -17.399 103.677 1.00 13.98 34 HIS B C 1
ATOM 8176 O O . HIS D 1 34 ? 37.443 -17.499 102.502 1.00 15.52 34 HIS B O 1
ATOM 8183 N N . GLU D 1 35 ? 37.824 -16.707 104.572 1.00 16.50 35 GLU B N 1
ATOM 8184 C CA . GLU D 1 35 ? 39.019 -15.970 104.192 1.00 14.90 35 GLU B CA 1
ATOM 8185 C C . GLU D 1 35 ? 40.040 -16.816 103.416 1.00 17.92 35 GLU B C 1
ATOM 8186 O O . GLU D 1 35 ? 40.580 -16.357 102.409 1.00 17.93 35 GLU B O 1
ATOM 8192 N N . GLU D 1 36 ? 40.310 -18.043 103.860 1.00 14.29 36 GLU B N 1
ATOM 8193 C CA . GLU D 1 36 ? 41.357 -18.812 103.201 1.00 16.95 36 GLU B CA 1
ATOM 8194 C C . GLU D 1 36 ? 41.042 -19.048 101.740 1.00 17.46 36 GLU B C 1
ATOM 8195 O O . GLU D 1 36 ? 41.880 -18.788 100.869 1.00 15.35 36 GLU B O 1
ATOM 8201 N N . ILE D 1 37 ? 39.839 -19.542 101.458 1.00 15.74 37 ILE B N 1
ATOM 8202 C CA . ILE D 1 37 ? 39.507 -19.857 100.078 1.00 16.49 37 ILE B CA 1
ATOM 8203 C C . ILE D 1 37 ? 39.441 -18.578 99.237 1.00 16.33 37 ILE B C 1
ATOM 8204 O O . ILE D 1 37 ? 39.874 -18.569 98.091 1.00 14.14 37 ILE B O 1
ATOM 8209 N N . ILE D 1 38 ? 38.929 -17.503 99.826 1.00 14.07 38 ILE B N 1
ATOM 8210 C CA . ILE D 1 38 ? 38.858 -16.212 99.140 1.00 13.88 38 ILE B CA 1
ATOM 8211 C C . ILE D 1 38 ? 40.241 -15.709 98.728 1.00 13.95 38 ILE B C 1
ATOM 8212 O O . ILE D 1 38 ? 40.458 -15.345 97.574 1.00 14.91 38 ILE B O 1
ATOM 8217 N N . ARG D 1 39 ? 41.187 -15.698 99.664 1.00 18.07 39 ARG B N 1
ATOM 8218 C CA . ARG D 1 39 ? 42.532 -15.242 99.332 1.00 14.89 39 ARG B CA 1
ATOM 8219 C C . ARG D 1 39 ? 43.159 -16.141 98.281 1.00 16.23 39 ARG B C 1
ATOM 8220 O O . ARG D 1 39 ? 43.819 -15.668 97.362 1.00 15.79 39 ARG B O 1
ATOM 8228 N N . ARG D 1 40 ? 42.934 -17.442 98.404 1.00 15.65 40 ARG B N 1
ATOM 8229 C CA . ARG D 1 40 ? 43.483 -18.382 97.435 1.00 18.26 40 ARG B CA 1
ATOM 8230 C C . ARG D 1 40 ? 42.954 -18.097 96.025 1.00 17.61 40 ARG B C 1
ATOM 8231 O O . ARG D 1 40 ? 43.735 -17.954 95.087 1.00 14.35 40 ARG B O 1
ATOM 8239 N N . LEU D 1 41 ? 41.633 -17.990 95.884 1.00 13.83 41 LEU B N 1
ATOM 8240 C CA . LEU D 1 41 ? 41.029 -17.770 94.576 1.00 15.33 41 LEU B CA 1
ATOM 8241 C C . LEU D 1 41 ? 41.408 -16.401 94.020 1.00 14.52 41 LEU B C 1
ATOM 8242 O O . LEU D 1 41 ? 41.686 -16.260 92.834 1.00 13.78 41 LEU B O 1
ATOM 8247 N N . HIS D 1 42 ? 41.408 -15.392 94.885 1.00 14.43 42 HIS B N 1
ATOM 8248 C CA . HIS D 1 42 ? 41.700 -14.031 94.445 1.00 12.59 42 HIS B CA 1
ATOM 8249 C C . HIS D 1 42 ? 43.157 -13.878 93.994 1.00 15.93 42 HIS B C 1
ATOM 8250 O O . HIS D 1 42 ? 43.442 -13.167 93.044 1.00 15.35 42 HIS B O 1
ATOM 8257 N N . ALA D 1 43 ? 44.070 -14.548 94.688 1.00 17.67 43 ALA B N 1
ATOM 8258 C CA . ALA D 1 43 ? 45.468 -14.586 94.280 1.00 16.12 43 ALA B CA 1
ATOM 8259 C C . ALA D 1 43 ? 45.664 -15.385 92.996 1.00 16.94 43 ALA B C 1
ATOM 8260 O O . ALA D 1 43 ? 46.452 -15.004 92.142 1.00 20.08 43 ALA B O 1
ATOM 8262 N N . ALA D 1 44 ? 44.952 -16.496 92.848 1.00 15.81 44 ALA B N 1
ATOM 8263 C CA . ALA D 1 44 ? 45.162 -17.355 91.680 1.00 17.69 44 ALA B CA 1
ATOM 8264 C C . ALA D 1 44 ? 44.615 -16.772 90.378 1.00 17.85 44 ALA B C 1
ATOM 8265 O O . ALA D 1 44 ? 44.941 -17.254 89.292 1.00 15.38 44 ALA B O 1
ATOM 8267 N N . ALA D 1 45 ? 43.801 -15.725 90.489 1.00 14.49 45 ALA B N 1
ATOM 8268 C CA . ALA D 1 45 ? 43.130 -15.127 89.335 1.00 12.64 45 ALA B CA 1
ATOM 8269 C C . ALA D 1 45 ? 44.060 -14.355 88.392 1.00 15.29 45 ALA B C 1
ATOM 8270 O O . ALA D 1 45 ? 43.700 -14.083 87.244 1.00 14.28 45 ALA B O 1
ATOM 8272 N N . LYS D 1 46 ? 45.243 -13.988 88.874 1.00 13.37 46 LYS B N 1
ATOM 8273 C CA . LYS D 1 46 ? 46.176 -13.179 88.077 1.00 13.25 46 LYS B CA 1
ATOM 8274 C C . LYS D 1 46 ? 45.509 -11.887 87.628 1.00 14.67 46 LYS B C 1
ATOM 8275 O O . LYS D 1 46 ? 45.711 -11.413 86.505 1.00 13.21 46 LYS B O 1
ATOM 8281 N N . VAL D 1 47 ? 44.703 -11.331 88.527 1.00 13.41 47 VAL B N 1
ATOM 8282 C CA . VAL D 1 47 ? 44.113 -10.012 88.372 1.00 13.32 47 VAL B CA 1
ATOM 8283 C C . VAL D 1 47 ? 44.777 -9.128 89.420 1.00 13.37 47 VAL B C 1
ATOM 8284 O O . VAL D 1 47 ? 44.820 -9.482 90.597 1.00 13.83 47 VAL B O 1
ATOM 8288 N N . ASN D 1 48 ? 45.323 -7.994 88.997 1.00 12.89 48 ASN B N 1
ATOM 8289 C CA . ASN D 1 48 ? 46.069 -7.146 89.925 1.00 13.96 48 ASN B CA 1
ATOM 8290 C C . ASN D 1 48 ? 45.304 -5.901 90.337 1.00 14.69 48 ASN B C 1
ATOM 8291 O O . ASN D 1 48 ? 45.674 -5.206 91.288 1.00 13.02 48 ASN B O 1
ATOM 8296 N N . GLY D 1 49 ? 44.236 -5.611 89.615 1.00 12.79 49 GLY B N 1
ATOM 8297 C CA . GLY D 1 49 ? 43.371 -4.505 89.994 1.00 11.69 49 GLY B CA 1
ATOM 8298 C C . GLY D 1 49 ? 42.074 -4.565 89.221 1.00 12.51 49 GLY B C 1
ATOM 8299 O O . GLY D 1 49 ? 42.011 -5.209 88.173 1.00 13.28 49 GLY B O 1
ATOM 8300 N N . ARG D 1 50 ? 41.045 -3.900 89.734 1.00 10.06 50 ARG B N 1
ATOM 8301 C CA . ARG D 1 50 ? 39.759 -3.823 89.045 1.00 12.17 50 ARG B CA 1
ATOM 8302 C C . ARG D 1 50 ? 39.109 -2.469 89.268 1.00 11.45 50 ARG B C 1
ATOM 8303 O O . ARG D 1 50 ? 39.346 -1.813 90.290 1.00 14.00 50 ARG B O 1
ATOM 8311 N N . HIS D 1 51 ? 38.304 -2.036 88.301 1.00 9.97 51 HIS B N 1
ATOM 8312 C CA . HIS D 1 51 ? 37.486 -0.851 88.480 1.00 11.22 51 HIS B CA 1
ATOM 8313 C C . HIS D 1 51 ? 36.078 -1.251 88.925 1.00 11.73 51 HIS B C 1
ATOM 8314 O O . HIS D 1 51 ? 35.517 -2.245 88.443 1.00 12.36 51 HIS B O 1
ATOM 8321 N N . LEU D 1 52 ? 35.522 -0.496 89.876 1.00 11.84 52 LEU B N 1
ATOM 8322 C CA . LEU D 1 52 ? 34.186 -0.769 90.416 1.00 10.15 52 LEU B CA 1
ATOM 8323 C C . LEU D 1 52 ? 33.303 0.458 90.275 1.00 10.59 52 LEU B C 1
ATOM 8324 O O . LEU D 1 52 ? 33.775 1.583 90.437 1.00 13.55 52 LEU B O 1
ATOM 8329 N N . VAL D 1 53 ? 32.018 0.244 89.995 1.00 11.12 53 VAL B N 1
ATOM 8330 C CA . VAL D 1 53 ? 31.100 1.346 89.811 1.00 12.02 53 VAL B CA 1
ATOM 8331 C C . VAL D 1 53 ? 30.729 2.032 91.130 1.00 10.36 53 VAL B C 1
ATOM 8332 O O . VAL D 1 53 ? 30.402 3.219 91.136 1.00 12.06 53 VAL B O 1
ATOM 8336 N N . LEU D 1 54 ? 30.783 1.286 92.234 1.00 8.41 54 LEU B N 1
ATOM 8337 C CA . LEU D 1 54 ? 30.543 1.858 93.559 1.00 11.20 54 LEU B CA 1
ATOM 8338 C C . LEU D 1 54 ? 31.818 1.798 94.393 1.00 12.46 54 LEU B C 1
ATOM 8339 O O . LEU D 1 54 ? 32.689 0.976 94.130 1.00 11.66 54 LEU B O 1
ATOM 8344 N N . PRO D 1 55 ? 31.925 2.665 95.413 1.00 11.08 55 PRO B N 1
ATOM 8345 C CA . PRO D 1 55 ? 33.033 2.524 96.364 1.00 10.86 55 PRO B CA 1
ATOM 8346 C C . PRO D 1 55 ? 33.032 1.120 96.962 1.00 9.45 55 PRO B C 1
ATOM 8347 O O . PRO D 1 55 ? 31.967 0.570 97.262 1.00 8.89 55 PRO B O 1
ATOM 8351 N N . LEU D 1 56 ? 34.225 0.566 97.142 1.00 11.57 56 LEU B N 1
ATOM 8352 C CA . LEU D 1 56 ? 34.399 -0.800 97.638 1.00 10.32 56 LEU B CA 1
ATOM 8353 C C . LEU D 1 56 ? 33.621 -1.083 98.927 1.00 10.30 56 LEU B C 1
ATOM 8354 O O . LEU D 1 56 ? 32.990 -2.134 99.076 1.00 10.49 56 LEU B O 1
ATOM 8359 N N . GLN D 1 57 ? 33.641 -0.142 99.862 1.00 8.66 57 GLN B N 1
ATOM 8360 C CA . GLN D 1 57 ? 33.005 -0.404 101.153 1.00 7.42 57 GLN B CA 1
ATOM 8361 C C . GLN D 1 57 ? 31.480 -0.255 101.091 1.00 9.92 57 GLN B C 1
ATOM 8362 O O . GLN D 1 57 ? 30.802 -0.478 102.084 1.00 12.29 57 GLN B O 1
ATOM 8368 N N . GLN D 1 58 ? 30.945 0.090 99.923 1.00 11.09 58 GLN B N 1
ATOM 8369 C CA . GLN D 1 58 ? 29.494 0.185 99.764 1.00 11.14 58 GLN B CA 1
ATOM 8370 C C . GLN D 1 58 ? 28.828 -1.147 99.431 1.00 11.67 58 GLN B C 1
ATOM 8371 O O . GLN D 1 58 ? 27.629 -1.308 99.620 1.00 13.41 58 GLN B O 1
ATOM 8377 N N . TYR D 1 59 ? 29.599 -2.109 98.943 1.00 8.35 59 TYR B N 1
ATOM 8378 C CA . TYR D 1 59 ? 29.004 -3.383 98.539 1.00 10.84 59 TYR B CA 1
ATOM 8379 C C . TYR D 1 59 ? 28.236 -4.195 99.600 1.00 11.39 59 TYR B C 1
ATOM 8380 O O . TYR D 1 59 ? 27.220 -4.813 99.276 1.00 12.42 59 TYR B O 1
ATOM 8389 N N . PRO D 1 60 ? 28.689 -4.193 100.862 1.00 14.91 60 PRO B N 1
ATOM 8390 C CA . PRO D 1 60 ? 27.897 -4.959 101.833 1.00 16.04 60 PRO B CA 1
ATOM 8391 C C . PRO D 1 60 ? 26.446 -4.467 101.979 1.00 17.07 60 PRO B C 1
ATOM 8392 O O . PRO D 1 60 ? 25.585 -5.265 102.338 1.00 18.90 60 PRO B O 1
ATOM 8396 N N . SER D 1 61 ? 26.177 -3.199 101.681 1.00 14.26 61 SER B N 1
ATOM 8397 C CA . SER D 1 61 ? 24.808 -2.686 101.724 1.00 15.85 61 SER B CA 1
ATOM 8398 C C . SER D 1 61 ? 24.017 -2.981 100.438 1.00 18.47 61 SER B C 1
ATOM 8399 O O . SER D 1 61 ? 22.819 -2.677 100.343 1.00 16.58 61 SER B O 1
ATOM 8402 N N . LEU D 1 62 ? 24.686 -3.565 99.449 1.00 13.11 62 LEU B N 1
ATOM 8403 C CA . LEU D 1 62 ? 24.036 -3.861 98.177 1.00 13.88 62 LEU B CA 1
ATOM 8404 C C . LEU D 1 62 ? 23.438 -5.262 98.203 1.00 15.64 62 LEU B C 1
ATOM 8405 O O . LEU D 1 62 ? 23.983 -6.194 97.595 1.00 14.74 62 LEU B O 1
ATOM 8410 N N . THR D 1 63 ? 22.325 -5.411 98.918 1.00 13.43 63 THR B N 1
ATOM 8411 C CA . THR D 1 63 ? 21.723 -6.729 99.138 1.00 14.94 63 THR B CA 1
ATOM 8412 C C . THR D 1 63 ? 20.406 -6.943 98.406 1.00 14.77 63 THR B C 1
ATOM 8413 O O . THR D 1 63 ? 19.912 -8.070 98.336 1.00 13.75 63 THR B O 1
ATOM 8417 N N . ASP D 1 64 ? 19.847 -5.871 97.860 1.00 12.40 64 ASP B N 1
ATOM 8418 C CA . ASP D 1 64 ? 18.563 -5.955 97.176 1.00 14.55 64 ASP B CA 1
ATOM 8419 C C . ASP D 1 64 ? 18.719 -5.860 95.658 1.00 11.74 64 ASP B C 1
ATOM 8420 O O . ASP D 1 64 ? 19.342 -4.940 95.140 1.00 12.87 64 ASP B O 1
ATOM 8425 N N . PHE D 1 65 ? 18.159 -6.835 94.953 1.00 10.73 65 PHE B N 1
ATOM 8426 C CA . PHE D 1 65 ? 18.255 -6.889 93.501 1.00 12.33 65 PHE B CA 1
ATOM 8427 C C . PHE D 1 65 ? 17.641 -5.646 92.854 1.00 10.04 65 PHE B C 1
ATOM 8428 O O . PHE D 1 65 ? 18.165 -5.136 91.871 1.00 9.56 65 PHE B O 1
ATOM 8436 N N . GLY D 1 66 ? 16.533 -5.163 93.402 1.00 12.49 66 GLY B N 1
ATOM 8437 C CA . GLY D 1 66 ? 15.904 -3.959 92.872 1.00 11.41 66 GLY B CA 1
ATOM 8438 C C . GLY D 1 66 ? 16.815 -2.733 92.896 1.00 10.97 66 GLY B C 1
ATOM 8439 O O . GLY D 1 66 ? 16.979 -2.045 91.879 1.00 12.42 66 GLY B O 1
ATOM 8440 N N . ASP D 1 67 ? 17.406 -2.459 94.058 1.00 13.05 67 ASP B N 1
ATOM 8441 C CA . ASP D 1 67 ? 18.386 -1.380 94.196 1.00 13.71 67 ASP B CA 1
ATOM 8442 C C . ASP D 1 67 ? 19.527 -1.554 93.183 1.00 11.19 67 ASP B C 1
ATOM 8443 O O . ASP D 1 67 ? 19.895 -0.616 92.472 1.00 9.58 67 ASP B O 1
ATOM 8448 N N . ALA D 1 68 ? 20.094 -2.762 93.145 1.00 10.23 68 ALA B N 1
ATOM 8449 C CA . ALA D 1 68 ? 21.260 -3.034 92.309 1.00 9.69 68 ALA B CA 1
ATOM 8450 C C . ALA D 1 68 ? 20.953 -2.858 90.828 1.00 8.93 68 ALA B C 1
ATOM 8451 O O . ALA D 1 68 ? 21.757 -2.311 90.076 1.00 9.08 68 ALA B O 1
ATOM 8453 N N . ASN D 1 69 ? 19.775 -3.299 90.413 1.00 7.99 69 ASN B N 1
ATOM 8454 C CA . ASN D 1 69 ? 19.427 -3.192 89.005 1.00 8.55 69 ASN B CA 1
ATOM 8455 C C . ASN D 1 69 ? 19.141 -1.748 88.617 1.00 10.12 69 ASN B C 1
ATOM 8456 O O . ASN D 1 69 ? 19.438 -1.341 87.494 1.00 9.60 69 ASN B O 1
ATOM 8461 N N . GLU D 1 70 ? 18.570 -0.978 89.543 1.00 9.78 70 GLU B N 1
ATOM 8462 C CA . GLU D 1 70 ? 18.374 0.453 89.313 1.00 10.02 70 GLU B CA 1
ATOM 8463 C C . GLU D 1 70 ? 19.722 1.144 89.160 1.00 10.43 70 GLU B C 1
ATOM 8464 O O . GLU D 1 70 ? 19.921 1.940 88.243 1.00 10.09 70 GLU B O 1
ATOM 8470 N N . ILE D 1 71 ? 20.650 0.856 90.070 1.00 10.25 71 ILE B N 1
ATOM 8471 C CA . ILE D 1 71 ? 22.001 1.402 89.946 1.00 10.45 71 ILE B CA 1
ATOM 8472 C C . ILE D 1 71 ? 22.648 0.962 88.627 1.00 11.06 71 ILE B C 1
ATOM 8473 O O . ILE D 1 71 ? 23.329 1.754 87.969 1.00 11.06 71 ILE B O 1
ATOM 8478 N N . PHE D 1 72 ? 22.434 -0.294 88.242 1.00 9.31 72 PHE B N 1
ATOM 8479 C CA . PHE D 1 72 ? 22.942 -0.783 86.964 1.00 9.53 72 PHE B CA 1
ATOM 8480 C C . PHE D 1 72 ? 22.464 0.090 85.801 1.00 10.86 72 PHE B C 1
ATOM 8481 O O . PHE D 1 72 ? 23.258 0.525 84.968 1.00 11.99 72 PHE B O 1
ATOM 8489 N N . ILE D 1 73 ? 21.169 0.353 85.740 1.00 11.28 73 ILE B N 1
ATOM 8490 C CA . ILE D 1 73 ? 20.642 1.152 84.628 1.00 12.85 73 ILE B CA 1
ATOM 8491 C C . ILE D 1 73 ? 21.243 2.562 84.620 1.00 12.83 73 ILE B C 1
ATOM 8492 O O . ILE D 1 73 ? 21.627 3.074 83.565 1.00 13.59 73 ILE B O 1
ATOM 8497 N N . GLU D 1 74 ? 21.333 3.183 85.790 1.00 10.31 74 GLU B N 1
ATOM 8498 C CA . GLU D 1 74 ? 21.931 4.515 85.901 1.00 13.21 74 GLU B CA 1
ATOM 8499 C C . GLU D 1 74 ? 23.380 4.488 85.410 1.00 15.09 74 GLU B C 1
ATOM 8500 O O . GLU D 1 74 ? 23.781 5.245 84.513 1.00 11.10 74 GLU B O 1
ATOM 8506 N N . LYS D 1 75 ? 24.165 3.589 85.989 1.00 12.13 75 LYS B N 1
ATOM 8507 C CA . LYS D 1 75 ? 25.597 3.563 85.704 1.00 11.68 75 LYS B CA 1
ATOM 8508 C C . LYS D 1 75 ? 25.919 3.022 84.315 1.00 11.87 75 LYS B C 1
ATOM 8509 O O . LYS D 1 75 ? 26.873 3.471 83.668 1.00 11.02 75 LYS B O 1
ATOM 8515 N N . ALA D 1 76 ? 25.134 2.051 83.863 1.00 9.26 76 ALA B N 1
ATOM 8516 C CA . ALA D 1 76 ? 25.385 1.407 82.584 1.00 7.37 76 ALA B CA 1
ATOM 8517 C C . ALA D 1 76 ? 25.204 2.407 81.456 1.00 11.76 76 ALA B C 1
ATOM 8518 O O . ALA D 1 76 ? 25.979 2.425 80.513 1.00 11.34 76 ALA B O 1
ATOM 8520 N N . VAL D 1 77 ? 24.179 3.243 81.546 1.00 7.86 77 VAL B N 1
ATOM 8521 C CA . VAL D 1 77 ? 23.964 4.219 80.480 1.00 10.04 77 VAL B CA 1
ATOM 8522 C C . VAL D 1 77 ? 25.105 5.245 80.459 1.00 13.10 77 VAL B C 1
ATOM 8523 O O . VAL D 1 77 ? 25.626 5.590 79.397 1.00 11.80 77 VAL B O 1
ATOM 8527 N N . ASP D 1 78 ? 25.496 5.735 81.635 1.00 10.59 78 ASP B N 1
ATOM 8528 C CA . ASP D 1 78 ? 26.629 6.662 81.723 1.00 10.63 78 ASP B CA 1
ATOM 8529 C C . ASP D 1 78 ? 27.860 6.096 81.031 1.00 11.72 78 ASP B C 1
ATOM 8530 O O . ASP D 1 78 ? 28.439 6.737 80.163 1.00 12.56 78 ASP B O 1
ATOM 8535 N N . LEU D 1 79 ? 28.253 4.886 81.423 1.00 10.45 79 LEU B N 1
ATOM 8536 C CA . LEU D 1 79 ? 29.453 4.274 80.878 1.00 11.14 79 LEU B CA 1
ATOM 8537 C C . LEU D 1 79 ? 29.305 3.946 79.391 1.00 11.42 79 LEU B C 1
ATOM 8538 O O . LEU D 1 79 ? 30.260 4.061 78.616 1.00 12.69 79 LEU B O 1
ATOM 8543 N N . GLY D 1 80 ? 28.101 3.546 78.991 1.00 8.51 80 GLY B N 1
ATOM 8544 C CA . GLY D 1 80 ? 27.864 3.203 77.605 1.00 9.51 80 GLY B CA 1
ATOM 8545 C C . GLY D 1 80 ? 27.964 4.424 76.709 1.00 11.03 80 GLY B C 1
ATOM 8546 O O . GLY D 1 80 ? 28.510 4.343 75.610 1.00 10.94 80 GLY B O 1
ATOM 8547 N N . VAL D 1 81 ? 27.453 5.567 77.155 1.00 10.59 81 VAL B N 1
ATOM 8548 C CA . VAL D 1 81 ? 27.582 6.731 76.289 1.00 12.23 81 VAL B CA 1
ATOM 8549 C C . VAL D 1 81 ? 29.010 7.248 76.291 1.00 10.53 81 VAL B C 1
ATOM 8550 O O . VAL D 1 81 ? 29.493 7.700 75.262 1.00 12.73 81 VAL B O 1
ATOM 8554 N N . GLU D 1 82 ? 29.687 7.159 77.437 1.00 10.41 82 GLU B N 1
ATOM 8555 C CA . GLU D 1 82 ? 31.094 7.528 77.498 1.00 12.33 82 GLU B CA 1
ATOM 8556 C C . GLU D 1 82 ? 31.923 6.735 76.491 1.00 11.83 82 GLU B C 1
ATOM 8557 O O . GLU D 1 82 ? 32.694 7.324 75.741 1.00 12.73 82 GLU B O 1
ATOM 8563 N N . ALA D 1 83 ? 31.773 5.404 76.483 1.00 10.66 83 ALA B N 1
ATOM 8564 C CA . ALA D 1 83 ? 32.488 4.552 75.531 1.00 8.79 83 ALA B CA 1
ATOM 8565 C C . ALA D 1 83 ? 32.127 4.868 74.073 1.00 10.25 83 ALA B C 1
ATOM 8566 O O . ALA D 1 83 ? 33.005 4.953 73.203 1.00 12.30 83 ALA B O 1
ATOM 8568 N N . LEU D 1 84 ? 30.837 5.020 73.794 1.00 9.59 84 LEU B N 1
ATOM 8569 C CA . LEU D 1 84 ? 30.414 5.274 72.414 1.00 9.83 84 LEU B CA 1
ATOM 8570 C C . LEU D 1 84 ? 30.916 6.622 71.905 1.00 12.11 84 LEU B C 1
ATOM 8571 O O . LEU D 1 84 ? 31.371 6.726 70.768 1.00 12.88 84 LEU B O 1
ATOM 8576 N N . LEU D 1 85 ? 30.837 7.651 72.744 1.00 10.94 85 LEU B N 1
ATOM 8577 C CA . LEU D 1 85 ? 31.302 8.971 72.345 1.00 12.11 85 LEU B CA 1
ATOM 8578 C C . LEU D 1 85 ? 32.806 8.897 72.077 1.00 12.94 85 LEU B C 1
ATOM 8579 O O . LEU D 1 85 ? 33.296 9.467 71.104 1.00 16.32 85 LEU B O 1
ATOM 8584 N N . GLY D 1 86 ? 33.524 8.166 72.925 1.00 12.45 86 GLY B N 1
ATOM 8585 C CA . GLY D 1 86 ? 34.951 7.964 72.746 1.00 15.37 86 GLY B CA 1
ATOM 8586 C C . GLY D 1 86 ? 35.253 7.332 71.403 1.00 16.60 86 GLY B C 1
ATOM 8587 O O . GLY D 1 86 ? 36.183 7.745 70.703 1.00 12.72 86 GLY B O 1
ATOM 8588 N N . ALA D 1 87 ? 34.457 6.324 71.044 1.00 12.84 87 ALA B N 1
ATOM 8589 C CA . ALA D 1 87 ? 34.666 5.583 69.807 1.00 11.44 87 ALA B CA 1
ATOM 8590 C C . ALA D 1 87 ? 34.293 6.425 68.588 1.00 11.43 87 ALA B C 1
ATOM 8591 O O . ALA D 1 87 ? 34.966 6.377 67.563 1.00 14.25 87 ALA B O 1
ATOM 8593 N N . LEU D 1 88 ? 33.230 7.215 68.707 1.00 12.68 88 LEU B N 1
ATOM 8594 C CA . LEU D 1 88 ? 32.826 8.096 67.618 1.00 11.90 88 LEU B CA 1
ATOM 8595 C C . LEU D 1 88 ? 33.902 9.160 67.390 1.00 14.80 88 LEU B C 1
ATOM 8596 O O . LEU D 1 88 ? 34.260 9.458 66.255 1.00 14.15 88 LEU B O 1
ATOM 8601 N N . ASP D 1 89 ? 34.410 9.740 68.474 1.00 14.56 89 ASP B N 1
ATOM 8602 C CA . ASP D 1 89 ? 35.457 10.749 68.339 1.00 16.51 89 ASP B CA 1
ATOM 8603 C C . ASP D 1 89 ? 36.689 10.121 67.671 1.00 18.14 89 ASP B C 1
ATOM 8604 O O . ASP D 1 89 ? 37.300 10.722 66.785 1.00 16.87 89 ASP B O 1
ATOM 8609 N N . ASP D 1 90 ? 37.028 8.901 68.080 1.00 16.48 90 ASP B N 1
ATOM 8610 C CA . ASP D 1 90 ? 38.112 8.134 67.469 1.00 15.67 90 ASP B CA 1
ATOM 8611 C C . ASP D 1 90 ? 37.879 7.984 65.964 1.00 20.46 90 ASP B C 1
ATOM 8612 O O . ASP D 1 90 ? 38.822 8.019 65.167 1.00 18.25 90 ASP B O 1
ATOM 8617 N N . ALA D 1 91 ? 36.619 7.809 65.581 1.00 17.59 91 ALA B N 1
ATOM 8618 C CA . ALA D 1 91 ? 36.274 7.560 64.180 1.00 18.59 91 ALA B CA 1
ATOM 8619 C C . ALA D 1 91 ? 36.035 8.856 63.395 1.00 17.17 91 ALA B C 1
ATOM 8620 O O . ALA D 1 91 ? 35.835 8.828 62.177 1.00 16.75 91 ALA B O 1
ATOM 8622 N N . ASN D 1 92 ? 36.031 9.984 64.100 1.00 17.33 92 ASN B N 1
ATOM 8623 C CA . ASN D 1 92 ? 35.699 11.265 63.495 1.00 22.23 92 ASN B CA 1
ATOM 8624 C C . ASN D 1 92 ? 34.272 11.246 62.947 1.00 22.62 92 ASN B C 1
ATOM 8625 O O . ASN D 1 92 ? 33.986 11.810 61.891 1.00 18.28 92 ASN B O 1
ATOM 8630 N N . LEU D 1 93 ? 33.378 10.582 63.672 1.00 14.58 93 LEU B N 1
ATOM 8631 C CA . LEU D 1 93 ? 31.971 10.504 63.292 1.00 15.80 93 LEU B CA 1
ATOM 8632 C C . LEU D 1 93 ? 31.084 11.097 64.390 1.00 16.23 93 LEU B C 1
ATOM 8633 O O . LEU D 1 93 ? 31.537 11.300 65.513 1.00 19.23 93 LEU B O 1
ATOM 8638 N N . ARG D 1 94 ? 29.828 11.380 64.068 1.00 16.80 94 ARG B N 1
ATOM 8639 C CA . ARG D 1 94 ? 28.912 11.952 65.059 1.00 17.04 94 ARG B CA 1
ATOM 8640 C C . ARG D 1 94 ? 27.761 11.002 65.390 1.00 17.89 94 ARG B C 1
ATOM 8641 O O . ARG D 1 94 ? 27.421 10.138 64.591 1.00 15.79 94 ARG B O 1
ATOM 8649 N N . PRO D 1 95 ? 27.133 11.180 66.562 1.00 18.28 95 PRO B N 1
ATOM 8650 C CA . PRO D 1 95 ? 25.994 10.330 66.924 1.00 16.62 95 PRO B CA 1
ATOM 8651 C C . PRO D 1 95 ? 24.930 10.217 65.824 1.00 15.06 95 PRO B C 1
ATOM 8652 O O . PRO D 1 95 ? 24.382 9.137 65.630 1.00 15.17 95 PRO B O 1
ATOM 8656 N N . SER D 1 96 ? 24.656 11.300 65.101 1.00 16.31 96 SER B N 1
ATOM 8657 C CA . SER D 1 96 ? 23.614 11.260 64.075 1.00 14.76 96 SER B CA 1
ATOM 8658 C C . SER D 1 96 ? 24.007 10.431 62.838 1.00 14.09 96 SER B C 1
ATOM 8659 O O . SER D 1 96 ? 23.153 10.117 61.995 1.00 15.79 96 SER B O 1
ATOM 8662 N N . ASP D 1 97 ? 25.290 10.090 62.722 1.00 16.10 97 ASP B N 1
ATOM 8663 C CA . ASP D 1 97 ? 25.767 9.247 61.619 1.00 14.79 97 ASP B CA 1
ATOM 8664 C C . ASP D 1 97 ? 25.412 7.771 61.790 1.00 14.03 97 ASP B C 1
ATOM 8665 O O . ASP D 1 97 ? 25.425 7.010 60.827 1.00 13.37 97 ASP B O 1
ATOM 8670 N N . ILE D 1 98 ? 25.101 7.370 63.016 1.00 13.55 98 ILE B N 1
ATOM 8671 C CA . ILE D 1 98 ? 24.870 5.957 63.332 1.00 11.70 98 ILE B CA 1
ATOM 8672 C C . ILE D 1 98 ? 23.552 5.433 62.746 1.00 12.46 98 ILE B C 1
ATOM 8673 O O . ILE D 1 98 ? 22.489 6.001 62.985 1.00 12.83 98 ILE B O 1
ATOM 8678 N N . ASP D 1 99 ? 23.630 4.327 62.009 1.00 11.39 99 ASP B N 1
ATOM 8679 C CA . ASP D 1 99 ? 22.459 3.727 61.370 1.00 11.16 99 ASP B CA 1
ATOM 8680 C C . ASP D 1 99 ? 21.902 2.539 62.155 1.00 14.27 99 ASP B C 1
ATOM 8681 O O . ASP D 1 99 ? 20.705 2.223 62.079 1.00 13.18 99 ASP B O 1
ATOM 8686 N N . MET D 1 100 ? 22.773 1.862 62.890 1.00 11.41 100 MET B N 1
ATOM 8687 C CA . MET D 1 100 ? 22.298 0.828 63.802 1.00 9.47 100 MET B CA 1
ATOM 8688 C C . MET D 1 100 ? 23.198 0.755 65.025 1.00 9.98 100 MET B C 1
ATOM 8689 O O . MET D 1 100 ? 24.419 0.930 64.931 1.00 9.99 100 MET B O 1
ATOM 8694 N N . ILE D 1 101 ? 22.577 0.508 66.174 1.00 11.22 101 ILE B N 1
ATOM 8695 C CA . ILE D 1 101 ? 23.300 0.359 67.424 1.00 9.02 101 ILE B CA 1
ATOM 8696 C C . ILE D 1 101 ? 22.943 -0.973 68.061 1.00 10.31 101 ILE B C 1
ATOM 8697 O O . ILE D 1 101 ? 21.770 -1.283 68.270 1.00 12.53 101 ILE B O 1
ATOM 8702 N N . ALA D 1 102 ? 23.967 -1.777 68.315 1.00 9.07 102 ALA B N 1
ATOM 8703 C CA . ALA D 1 102 ? 23.806 -3.024 69.042 1.00 10.72 102 ALA B CA 1
ATOM 8704 C C . ALA D 1 102 ? 24.376 -2.800 70.435 1.00 11.00 102 ALA B C 1
ATOM 8705 O O . ALA D 1 102 ? 25.444 -2.207 70.579 1.00 10.84 102 ALA B O 1
ATOM 8707 N N . THR D 1 103 ? 23.673 -3.261 71.461 1.00 12.50 103 THR B N 1
ATOM 8708 C CA . THR D 1 103 ? 24.250 -3.222 72.801 1.00 11.52 103 THR B CA 1
ATOM 8709 C C . THR D 1 103 ? 24.345 -4.641 73.344 1.00 14.51 103 THR B C 1
ATOM 8710 O O . THR D 1 103 ? 23.594 -5.528 72.931 1.00 18.01 103 THR B O 1
ATOM 8714 N N . ALA D 1 104 ? 25.299 -4.867 74.235 1.00 9.91 104 ALA B N 1
ATOM 8715 C CA . ALA D 1 104 ? 25.473 -6.187 74.823 1.00 12.15 104 ALA B CA 1
ATOM 8716 C C . ALA D 1 104 ? 25.696 -6.027 76.307 1.00 14.13 104 ALA B C 1
ATOM 8717 O O . ALA D 1 104 ? 26.528 -5.224 76.738 1.00 12.89 104 ALA B O 1
ATOM 8719 N N . THR D 1 105 ? 24.922 -6.767 77.081 1.00 11.15 105 THR B N 1
ATOM 8720 C CA . THR D 1 105 ? 25.159 -6.885 78.512 1.00 10.28 105 THR B CA 1
ATOM 8721 C C . THR D 1 105 ? 24.516 -8.161 78.985 1.00 10.81 105 THR B C 1
ATOM 8722 O O . THR D 1 105 ? 23.637 -8.715 78.322 1.00 12.93 105 THR B O 1
ATOM 8726 N N . VAL D 1 106 ? 24.962 -8.635 80.140 1.00 12.31 106 VAL B N 1
ATOM 8727 C CA . VAL D 1 106 ? 24.362 -9.789 80.765 1.00 12.49 106 VAL B CA 1
ATOM 8728 C C . VAL D 1 106 ? 24.258 -9.502 82.262 1.00 10.08 106 VAL B C 1
ATOM 8729 O O . VAL D 1 106 ? 23.823 -10.343 83.032 1.00 14.62 106 VAL B O 1
ATOM 8733 N N . THR D 1 107 ? 24.637 -8.294 82.670 1.00 9.76 107 THR B N 1
ATOM 8734 C CA . THR D 1 107 ? 24.747 -8.020 84.098 1.00 9.29 107 THR B CA 1
ATOM 8735 C C . THR D 1 107 ? 23.617 -7.173 84.661 1.00 12.36 107 THR B C 1
ATOM 8736 O O . THR D 1 107 ? 23.660 -6.783 85.822 1.00 12.06 107 THR B O 1
ATOM 8740 N N . GLY D 1 108 ? 22.600 -6.900 83.847 1.00 10.46 108 GLY B N 1
ATOM 8741 C CA . GLY D 1 108 ? 21.471 -6.106 84.298 1.00 11.00 108 GLY B CA 1
ATOM 8742 C C . GLY D 1 108 ? 20.307 -6.252 83.343 1.00 12.38 108 GLY B C 1
ATOM 8743 O O . GLY D 1 108 ? 20.489 -6.653 82.189 1.00 10.41 108 GLY B O 1
ATOM 8744 N N . VAL D 1 109 ? 19.109 -5.928 83.824 1.00 11.06 109 VAL B N 1
ATOM 8745 C CA . VAL D 1 109 ? 17.904 -6.127 83.035 1.00 12.79 109 VAL B CA 1
ATOM 8746 C C . VAL D 1 109 ? 17.245 -4.781 82.776 1.00 12.99 109 VAL B C 1
ATOM 8747 O O . VAL D 1 109 ? 16.719 -4.160 83.687 1.00 12.57 109 VAL B O 1
ATOM 8751 N N . ALA D 1 110 ? 17.269 -4.338 81.523 1.00 12.98 110 ALA B N 1
ATOM 8752 C CA . ALA D 1 110 ? 16.778 -3.005 81.199 1.00 13.55 110 ALA B CA 1
ATOM 8753 C C . ALA D 1 110 ? 15.693 -3.061 80.116 1.00 11.88 110 ALA B C 1
ATOM 8754 O O . ALA D 1 110 ? 15.935 -3.527 79.005 1.00 13.92 110 ALA B O 1
ATOM 8756 N N . VAL D 1 111 ? 14.496 -2.593 80.455 1.00 12.89 111 VAL B N 1
ATOM 8757 C CA . VAL D 1 111 ? 13.406 -2.459 79.482 1.00 12.89 111 VAL B CA 1
ATOM 8758 C C . VAL D 1 111 ? 12.640 -1.187 79.838 1.00 13.07 111 VAL B C 1
ATOM 8759 O O . VAL D 1 111 ? 11.994 -1.123 80.885 1.00 14.52 111 VAL B O 1
ATOM 8763 N N . PRO D 1 112 ? 12.734 -0.142 79.001 1.00 13.82 112 PRO B N 1
ATOM 8764 C CA . PRO D 1 112 ? 13.481 0.020 77.745 1.00 16.38 112 PRO B CA 1
ATOM 8765 C C . PRO D 1 112 ? 14.969 -0.355 77.838 1.00 14.33 112 PRO B C 1
ATOM 8766 O O . PRO D 1 112 ? 15.608 -0.156 78.869 1.00 12.30 112 PRO B O 1
ATOM 8770 N N . SER D 1 113 ? 15.503 -0.897 76.744 1.00 11.29 113 SER B N 1
ATOM 8771 C CA . SER D 1 113 ? 16.856 -1.443 76.711 1.00 11.46 113 SER B CA 1
ATOM 8772 C C . SER D 1 113 ? 17.934 -0.353 76.770 1.00 13.84 113 SER B C 1
ATOM 8773 O O . SER D 1 113 ? 17.643 0.842 76.654 1.00 12.22 113 SER B O 1
ATOM 8776 N N . LEU D 1 114 ? 19.183 -0.771 76.952 1.00 11.47 114 LEU B N 1
ATOM 8777 C CA . LEU D 1 114 ? 20.282 0.183 77.014 1.00 12.07 114 LEU B CA 1
ATOM 8778 C C . LEU D 1 114 ? 20.442 0.943 75.698 1.00 13.03 114 LEU B C 1
ATOM 8779 O O . LEU D 1 114 ? 20.772 2.123 75.702 1.00 10.97 114 LEU B O 1
ATOM 8784 N N . ASP D 1 115 ? 20.231 0.274 74.570 1.00 13.32 115 ASP B N 1
ATOM 8785 C CA . ASP D 1 115 ? 20.356 0.970 73.285 1.00 13.29 115 ASP B CA 1
ATOM 8786 C C . ASP D 1 115 ? 19.378 2.139 73.176 1.00 11.79 115 ASP B C 1
ATOM 8787 O O . ASP D 1 115 ? 19.733 3.201 72.672 1.00 12.21 115 ASP B O 1
ATOM 8792 N N . ALA D 1 116 ? 18.149 1.946 73.646 1.00 9.73 116 ALA B N 1
ATOM 8793 C CA . ALA D 1 116 ? 17.176 3.031 73.617 1.00 12.00 116 ALA B CA 1
ATOM 8794 C C . ALA D 1 116 ? 17.660 4.188 74.494 1.00 12.38 116 ALA B C 1
ATOM 8795 O O . ALA D 1 116 ? 17.531 5.367 74.139 1.00 9.74 116 ALA B O 1
ATOM 8797 N N . ARG D 1 117 ? 18.197 3.850 75.660 1.00 14.12 117 ARG B N 1
ATOM 8798 C CA . ARG D 1 117 ? 18.618 4.876 76.608 1.00 11.95 117 ARG B CA 1
ATOM 8799 C C . ARG D 1 117 ? 19.854 5.622 76.099 1.00 11.73 117 ARG B C 1
ATOM 8800 O O . ARG D 1 117 ? 19.954 6.846 76.206 1.00 10.94 117 ARG B O 1
ATOM 8808 N N . ILE D 1 118 ? 20.799 4.873 75.550 1.00 12.39 118 ILE B N 1
ATOM 8809 C CA . ILE D 1 118 ? 21.984 5.484 74.976 1.00 11.85 118 ILE B CA 1
ATOM 8810 C C . ILE D 1 118 ? 21.601 6.353 73.778 1.00 12.79 118 ILE B C 1
ATOM 8811 O O . ILE D 1 118 ? 22.074 7.488 73.644 1.00 12.41 118 ILE B O 1
ATOM 8816 N N . ALA D 1 119 ? 20.731 5.832 72.917 1.00 12.10 119 ALA B N 1
ATOM 8817 C CA . ALA D 1 119 ? 20.283 6.594 71.763 1.00 12.61 119 ALA B CA 1
ATOM 8818 C C . ALA D 1 119 ? 19.702 7.937 72.217 1.00 13.82 119 ALA B C 1
ATOM 8819 O O . ALA D 1 119 ? 20.019 8.987 71.648 1.00 14.42 119 ALA B O 1
ATOM 8821 N N . GLY D 1 120 ? 18.871 7.911 73.256 1.00 12.37 120 GLY B N 1
ATOM 8822 C CA . GLY D 1 120 ? 18.252 9.119 73.767 1.00 13.32 120 GLY B CA 1
ATOM 8823 C C . GLY D 1 120 ? 19.276 10.124 74.267 1.00 16.75 120 GLY B C 1
ATOM 8824 O O . GLY D 1 120 ? 19.201 11.328 73.983 1.00 14.58 120 GLY B O 1
ATOM 8825 N N . ARG D 1 121 ? 20.252 9.618 75.005 1.00 15.28 121 ARG B N 1
ATOM 8826 C CA . ARG D 1 121 ? 21.269 10.468 75.622 1.00 14.46 121 ARG B CA 1
ATOM 8827 C C . ARG D 1 121 ? 22.237 11.115 74.642 1.00 18.51 121 ARG B C 1
ATOM 8828 O O . ARG D 1 121 ? 22.635 12.259 74.834 1.00 20.54 121 ARG B O 1
ATOM 8836 N N . LEU D 1 122 ? 22.623 10.390 73.599 1.00 16.23 122 LEU B N 1
ATOM 8837 C CA . LEU D 1 122 ? 23.601 10.911 72.649 1.00 16.06 122 LEU B CA 1
ATOM 8838 C C . LEU D 1 122 ? 22.938 11.546 71.438 1.00 18.19 122 LEU B C 1
ATOM 8839 O O . LEU D 1 122 ? 23.612 12.093 70.556 1.00 17.87 122 LEU B O 1
ATOM 8844 N N . GLY D 1 123 ? 21.613 11.486 71.394 1.00 14.47 123 GLY B N 1
ATOM 8845 C CA . GLY D 1 123 ? 20.886 12.076 70.288 1.00 16.41 123 GLY B CA 1
ATOM 8846 C C . GLY D 1 123 ? 21.087 11.332 68.980 1.00 18.49 123 GLY B C 1
ATOM 8847 O O . GLY D 1 123 ? 21.256 11.952 67.925 1.00 16.39 123 GLY B O 1
ATOM 8848 N N . LEU D 1 124 ? 21.075 10.002 69.031 1.00 13.48 124 LEU B N 1
ATOM 8849 C CA . LEU D 1 124 ? 21.040 9.225 67.796 1.00 10.61 124 LEU B CA 1
ATOM 8850 C C . LEU D 1 124 ? 19.734 9.542 67.049 1.00 14.08 124 LEU B C 1
ATOM 8851 O O . LEU D 1 124 ? 18.748 9.967 67.657 1.00 13.56 124 LEU B O 1
ATOM 8856 N N . ARG D 1 125 ? 19.715 9.336 65.736 1.00 12.71 125 ARG B N 1
ATOM 8857 C CA . ARG D 1 125 ? 18.496 9.590 64.973 1.00 13.68 125 ARG B CA 1
ATOM 8858 C C . ARG D 1 125 ? 17.358 8.738 65.486 1.00 14.51 125 ARG B C 1
ATOM 8859 O O . ARG D 1 125 ? 17.565 7.593 65.902 1.00 13.08 125 ARG B O 1
ATOM 8867 N N . PRO D 1 126 ? 16.140 9.284 65.441 1.00 17.67 126 PRO B N 1
ATOM 8868 C CA . PRO D 1 126 ? 14.930 8.558 65.828 1.00 13.60 126 PRO B CA 1
ATOM 8869 C C . PRO D 1 126 ? 14.773 7.248 65.069 1.00 14.08 126 PRO B C 1
ATOM 8870 O O . PRO D 1 126 ? 14.166 6.326 65.607 1.00 14.57 126 PRO B O 1
ATOM 8874 N N . ASP D 1 127 ? 15.270 7.175 63.833 1.00 9.79 127 ASP B N 1
ATOM 8875 C CA . ASP D 1 127 ? 15.134 5.955 63.044 1.00 13.98 127 ASP B CA 1
ATOM 8876 C C . ASP D 1 127 ? 16.345 5.028 63.143 1.00 16.23 127 ASP B C 1
ATOM 8877 O O . ASP D 1 127 ? 16.535 4.153 62.297 1.00 12.23 127 ASP B O 1
ATOM 8882 N N . VAL D 1 128 ? 17.174 5.209 64.164 1.00 13.28 128 VAL B N 1
ATOM 8883 C CA . VAL D 1 128 ? 18.298 4.299 64.317 1.00 14.88 128 VAL B CA 1
ATOM 8884 C C . VAL D 1 128 ? 17.783 2.875 64.564 1.00 13.98 128 VAL B C 1
ATOM 8885 O O . VAL D 1 128 ? 16.815 2.662 65.308 1.00 15.00 128 VAL B O 1
ATOM 8889 N N . ARG D 1 129 ? 18.404 1.892 63.917 1.00 10.40 129 ARG B N 1
ATOM 8890 C CA . ARG D 1 129 ? 18.027 0.499 64.140 1.00 10.95 129 ARG B CA 1
ATOM 8891 C C . ARG D 1 129 ? 18.650 -0.009 65.432 1.00 12.09 129 ARG B C 1
ATOM 8892 O O . ARG D 1 129 ? 19.847 0.149 65.638 1.00 14.12 129 ARG B O 1
ATOM 8900 N N . ARG D 1 130 ? 17.842 -0.609 66.297 1.00 10.05 130 ARG B N 1
ATOM 8901 C CA . ARG D 1 130 ? 18.332 -1.065 67.596 1.00 12.66 130 ARG B CA 1
ATOM 8902 C C . ARG D 1 130 ? 18.406 -2.585 67.686 1.00 13.74 130 ARG B C 1
ATOM 8903 O O . ARG D 1 130 ? 17.486 -3.290 67.264 1.00 13.86 130 ARG B O 1
ATOM 8911 N N . MET D 1 131 ? 19.499 -3.082 68.255 1.00 13.35 131 MET B N 1
ATOM 8912 C CA . MET D 1 131 ? 19.692 -4.523 68.452 1.00 13.37 131 MET B CA 1
ATOM 8913 C C . MET D 1 131 ? 20.231 -4.840 69.855 1.00 13.10 131 MET B C 1
ATOM 8914 O O . MET D 1 131 ? 21.436 -4.989 70.043 1.00 13.08 131 MET B O 1
ATOM 8919 N N . PRO D 1 132 ? 19.335 -4.951 70.844 1.00 15.25 132 PRO B N 1
ATOM 8920 C CA . PRO D 1 132 ? 19.733 -5.249 72.229 1.00 16.75 132 PRO B CA 1
ATOM 8921 C C . PRO D 1 132 ? 20.034 -6.720 72.449 1.00 19.84 132 PRO B C 1
ATOM 8922 O O . PRO D 1 132 ? 19.118 -7.530 72.619 1.00 23.46 132 PRO B O 1
ATOM 8926 N N . LEU D 1 133 ? 21.315 -7.060 72.458 1.00 14.82 133 LEU B N 1
ATOM 8927 C CA . LEU D 1 133 ? 21.733 -8.440 72.619 1.00 14.82 133 LEU B CA 1
ATOM 8928 C C . LEU D 1 133 ? 21.901 -8.735 74.104 1.00 17.36 133 LEU B C 1
ATOM 8929 O O . LEU D 1 133 ? 22.787 -8.193 74.753 1.00 20.23 133 LEU B O 1
ATOM 8934 N N . PHE D 1 134 ? 21.038 -9.583 74.640 1.00 19.50 134 PHE B N 1
ATOM 8935 C CA . PHE D 1 134 ? 21.150 -9.990 76.026 1.00 16.54 134 PHE B CA 1
ATOM 8936 C C . PHE D 1 134 ? 21.238 -11.501 76.091 1.00 17.08 134 PHE B C 1
ATOM 8937 O O . PHE D 1 134 ? 20.475 -12.199 75.436 1.00 24.22 134 PHE B O 1
ATOM 8945 N N . GLY D 1 135 ? 22.172 -12.004 76.882 1.00 21.74 135 GLY B N 1
ATOM 8946 C CA . GLY D 1 135 ? 22.246 -13.429 77.119 1.00 24.06 135 GLY B CA 1
ATOM 8947 C C . GLY D 1 135 ? 23.346 -14.123 76.353 1.00 21.67 135 GLY B C 1
ATOM 8948 O O . GLY D 1 135 ? 23.449 -15.343 76.396 1.00 19.58 135 GLY B O 1
ATOM 8949 N N . LEU D 1 136 ? 24.169 -13.353 75.648 1.00 19.64 136 LEU B N 1
ATOM 8950 C CA . LEU D 1 136 ? 25.339 -13.920 74.996 1.00 17.98 136 LEU B CA 1
ATOM 8951 C C . LEU D 1 136 ? 26.521 -13.991 75.957 1.00 16.26 136 LEU B C 1
ATOM 8952 O O . LEU D 1 136 ? 27.486 -14.719 75.715 1.00 18.51 136 LEU B O 1
ATOM 8957 N N . GLY D 1 137 ? 26.446 -13.240 77.052 1.00 16.23 137 GLY B N 1
ATOM 8958 C CA . GLY D 1 137 ? 27.513 -13.231 78.038 1.00 17.44 137 GLY B CA 1
ATOM 8959 C C . GLY D 1 137 ? 28.866 -12.898 77.444 1.00 14.70 137 GLY B C 1
ATOM 8960 O O . GLY D 1 137 ? 28.977 -12.021 76.584 1.00 17.89 137 GLY B O 1
ATOM 8961 N N . CYS D 1 138 ? 29.895 -13.613 77.892 1.00 15.30 138 CYS B N 1
ATOM 8962 C CA . CYS D 1 138 ? 31.274 -13.319 77.514 1.00 16.48 138 CYS B CA 1
ATOM 8963 C C . CYS D 1 138 ? 31.601 -13.430 76.023 1.00 17.01 138 CYS B C 1
ATOM 8964 O O . CYS D 1 138 ? 32.674 -13.005 75.602 1.00 19.81 138 CYS B O 1
ATOM 8967 N N . VAL D 1 139 ? 30.708 -14.009 75.224 1.00 15.11 139 VAL B N 1
ATOM 8968 C CA . VAL D 1 139 ? 30.997 -14.156 73.804 1.00 14.94 139 VAL B CA 1
ATOM 8969 C C . VAL D 1 139 ? 30.581 -12.906 73.029 1.00 12.71 139 VAL B C 1
ATOM 8970 O O . VAL D 1 139 ? 30.955 -12.732 71.876 1.00 11.48 139 VAL B O 1
ATOM 8974 N N . ALA D 1 140 ? 29.836 -12.017 73.681 1.00 13.22 140 ALA B N 1
ATOM 8975 C CA . ALA D 1 140 ? 29.172 -10.918 72.973 1.00 13.19 140 ALA B CA 1
ATOM 8976 C C . ALA D 1 140 ? 30.083 -9.838 72.381 1.00 14.94 140 ALA B C 1
ATOM 8977 O O . ALA D 1 140 ? 29.653 -9.134 71.472 1.00 13.82 140 ALA B O 1
ATOM 8979 N N . GLY D 1 141 ? 31.301 -9.679 72.911 1.00 10.51 141 GLY B N 1
ATOM 8980 C CA . GLY D 1 141 ? 32.261 -8.769 72.309 1.00 11.19 141 GLY B CA 1
ATOM 8981 C C . GLY D 1 141 ? 32.572 -9.207 70.888 1.00 11.36 141 GLY B C 1
ATOM 8982 O O . GLY D 1 141 ? 32.425 -8.431 69.934 1.00 12.39 141 GLY B O 1
ATOM 8983 N N . ALA D 1 142 ? 32.988 -10.459 70.744 1.00 9.38 142 ALA B N 1
ATOM 8984 C CA . ALA D 1 142 ? 33.283 -11.035 69.437 1.00 10.47 142 ALA B CA 1
ATOM 8985 C C . ALA D 1 142 ? 32.031 -11.171 68.571 1.00 12.95 142 ALA B C 1
ATOM 8986 O O . ALA D 1 142 ? 32.033 -10.801 67.391 1.00 10.19 142 ALA B O 1
ATOM 8988 N N . ALA D 1 143 ? 30.954 -11.678 69.157 1.00 11.66 143 ALA B N 1
ATOM 8989 C CA . ALA D 1 143 ? 29.744 -11.910 68.382 1.00 11.47 143 ALA B CA 1
ATOM 8990 C C . ALA D 1 143 ? 29.156 -10.585 67.917 1.00 11.83 143 ALA B C 1
ATOM 8991 O O . ALA D 1 143 ? 28.604 -10.487 66.818 1.00 12.12 143 ALA B O 1
ATOM 8993 N N . GLY D 1 144 ? 29.280 -9.561 68.760 1.00 11.20 144 GLY B N 1
ATOM 8994 C CA . GLY D 1 144 ? 28.730 -8.259 68.435 1.00 11.28 144 GLY B CA 1
ATOM 8995 C C . GLY D 1 144 ? 29.443 -7.663 67.241 1.00 11.61 144 GLY B C 1
ATOM 8996 O O . GLY D 1 144 ? 28.816 -7.037 66.390 1.00 11.56 144 GLY B O 1
ATOM 8997 N N . VAL D 1 145 ? 30.762 -7.848 67.180 1.00 9.34 145 VAL B N 1
ATOM 8998 C CA . VAL D 1 145 ? 31.528 -7.377 66.035 1.00 10.66 145 VAL B CA 1
ATOM 8999 C C . VAL D 1 145 ? 31.107 -8.148 64.772 1.00 11.38 145 VAL B C 1
ATOM 9000 O O . VAL D 1 145 ? 30.973 -7.559 63.694 1.00 10.34 145 VAL B O 1
ATOM 9004 N N . ALA D 1 146 ? 30.881 -9.454 64.911 1.00 10.26 146 ALA B N 1
ATOM 9005 C CA . ALA D 1 146 ? 30.378 -10.262 63.794 1.00 11.41 146 ALA B CA 1
ATOM 9006 C C . ALA D 1 146 ? 28.997 -9.791 63.314 1.00 15.49 146 ALA B C 1
ATOM 9007 O O . ALA D 1 146 ? 28.732 -9.748 62.106 1.00 12.44 146 ALA B O 1
ATOM 9009 N N . ARG D 1 147 ? 28.134 -9.421 64.262 1.00 12.34 147 ARG B N 1
ATOM 9010 C CA . ARG D 1 147 ? 26.807 -8.895 63.930 1.00 13.23 147 ARG B CA 1
ATOM 9011 C C . ARG D 1 147 ? 26.885 -7.553 63.193 1.00 12.72 147 ARG B C 1
ATOM 9012 O O . ARG D 1 147 ? 26.050 -7.259 62.328 1.00 14.29 147 ARG B O 1
ATOM 9020 N N . LEU D 1 148 ? 27.867 -6.729 63.553 1.00 13.12 148 LEU B N 1
ATOM 9021 C CA . LEU D 1 148 ? 28.106 -5.470 62.844 1.00 11.03 148 LEU B CA 1
ATOM 9022 C C . LEU D 1 148 ? 28.433 -5.760 61.387 1.00 14.32 148 LEU B C 1
ATOM 9023 O O . LEU D 1 148 ? 27.890 -5.130 60.472 1.00 11.50 148 LEU B O 1
ATOM 9028 N N . ARG D 1 149 ? 29.327 -6.718 61.167 1.00 13.99 149 ARG B N 1
ATOM 9029 C CA . ARG D 1 149 ? 29.644 -7.112 59.800 1.00 14.58 149 ARG B CA 1
ATOM 9030 C C . ARG D 1 149 ? 28.406 -7.634 59.084 1.00 14.29 149 ARG B C 1
ATOM 9031 O O . ARG D 1 149 ? 28.143 -7.274 57.932 1.00 13.34 149 ARG B O 1
ATOM 9039 N N . ASP D 1 150 ? 27.647 -8.499 59.747 1.00 11.35 150 ASP B N 1
ATOM 9040 C CA . ASP D 1 150 ? 26.451 -9.051 59.098 1.00 12.84 150 ASP B CA 1
ATOM 9041 C C . ASP D 1 150 ? 25.534 -7.921 58.626 1.00 12.94 150 ASP B C 1
ATOM 9042 O O . ASP D 1 150 ? 24.945 -8.000 57.552 1.00 16.59 150 ASP B O 1
ATOM 9047 N N . TYR D 1 151 ? 25.423 -6.863 59.423 1.00 11.45 151 TYR B N 1
ATOM 9048 C CA . TYR D 1 151 ? 24.648 -5.708 59.016 1.00 10.56 151 TYR B CA 1
ATOM 9049 C C . TYR D 1 151 ? 25.285 -4.933 57.856 1.00 12.74 151 TYR B C 1
ATOM 9050 O O . TYR D 1 151 ? 24.639 -4.642 56.843 1.00 12.36 151 TYR B O 1
ATOM 9059 N N . LEU D 1 152 ? 26.554 -4.585 58.016 1.00 11.29 152 LEU B N 1
ATOM 9060 C CA . LEU D 1 152 ? 27.216 -3.670 57.100 1.00 10.76 152 LEU B CA 1
ATOM 9061 C C . LEU D 1 152 ? 27.500 -4.322 55.756 1.00 15.19 152 LEU B C 1
ATOM 9062 O O . LEU D 1 152 ? 27.631 -3.645 54.741 1.00 14.80 152 LEU B O 1
ATOM 9067 N N . ARG D 1 153 ? 27.569 -5.644 55.762 1.00 14.10 153 ARG B N 1
ATOM 9068 C CA . ARG D 1 153 ? 27.737 -6.426 54.547 1.00 16.93 153 ARG B CA 1
ATOM 9069 C C . ARG D 1 153 ? 26.609 -6.101 53.570 1.00 17.32 153 ARG B C 1
ATOM 9070 O O . ARG D 1 153 ? 26.805 -6.129 52.356 1.00 19.22 153 ARG B O 1
ATOM 9078 N N . GLY D 1 154 ? 25.428 -5.801 54.106 1.00 13.87 154 GLY B N 1
ATOM 9079 C CA . GLY D 1 154 ? 24.285 -5.433 53.287 1.00 16.47 154 GLY B CA 1
ATOM 9080 C C . GLY D 1 154 ? 23.991 -3.947 53.266 1.00 15.88 154 GLY B C 1
ATOM 9081 O O . GLY D 1 154 ? 22.936 -3.521 52.798 1.00 15.79 154 GLY B O 1
ATOM 9082 N N . ALA D 1 155 ? 24.922 -3.151 53.779 1.00 15.79 155 ALA B N 1
ATOM 9083 C CA . ALA D 1 155 ? 24.715 -1.706 53.887 1.00 15.51 155 ALA B CA 1
ATOM 9084 C C . ALA D 1 155 ? 26.047 -0.966 53.776 1.00 16.60 155 ALA B C 1
ATOM 9085 O O . ALA D 1 155 ? 26.575 -0.442 54.760 1.00 14.89 155 ALA B O 1
ATOM 9087 N N . PRO D 1 156 ? 26.587 -0.899 52.557 1.00 17.06 156 PRO B N 1
ATOM 9088 C CA . PRO D 1 156 ? 27.948 -0.414 52.287 1.00 17.43 156 PRO B CA 1
ATOM 9089 C C . PRO D 1 156 ? 28.213 1.044 52.657 1.00 14.49 156 PRO B C 1
ATOM 9090 O O . PRO D 1 156 ? 29.380 1.413 52.832 1.00 17.00 156 PRO B O 1
ATOM 9094 N N . ASP D 1 157 ? 27.163 1.851 52.764 1.00 13.93 157 ASP B N 1
ATOM 9095 C CA . ASP D 1 157 ? 27.293 3.268 53.076 1.00 15.58 157 ASP B CA 1
ATOM 9096 C C . ASP D 1 157 ? 27.038 3.571 54.546 1.00 12.71 157 ASP B C 1
ATOM 9097 O O . ASP D 1 157 ? 27.077 4.730 54.961 1.00 15.56 157 ASP B O 1
ATOM 9102 N N . ASP D 1 158 ? 26.800 2.530 55.335 1.00 14.30 158 ASP B N 1
ATOM 9103 C CA . ASP D 1 158 ? 26.254 2.734 56.673 1.00 15.17 158 ASP B CA 1
ATOM 9104 C C . ASP D 1 158 ? 27.276 2.761 57.798 1.00 16.17 158 ASP B C 1
ATOM 9105 O O . ASP D 1 158 ? 28.432 2.378 57.626 1.00 11.55 158 ASP B O 1
ATOM 9110 N N . VAL D 1 159 ? 26.813 3.218 58.956 1.00 11.41 159 VAL B N 1
ATOM 9111 C CA . VAL D 1 159 ? 27.606 3.206 60.175 1.00 12.35 159 VAL B CA 1
ATOM 9112 C C . VAL D 1 159 ? 26.875 2.352 61.192 1.00 10.33 159 VAL B C 1
ATOM 9113 O O . VAL D 1 159 ? 25.667 2.522 61.423 1.00 12.98 159 VAL B O 1
ATOM 9117 N N . ALA D 1 160 ? 27.586 1.408 61.788 1.00 9.36 160 ALA B N 1
ATOM 9118 C CA . ALA D 1 160 ? 26.967 0.560 62.801 1.00 10.49 160 ALA B CA 1
ATOM 9119 C C . ALA D 1 160 ? 27.889 0.501 64.014 1.00 11.87 160 ALA B C 1
ATOM 9120 O O . ALA D 1 160 ? 29.109 0.416 63.870 1.00 12.31 160 ALA B O 1
ATOM 9122 N N . VAL D 1 161 ? 27.305 0.546 65.210 1.00 8.72 161 VAL B N 1
ATOM 9123 C CA . VAL D 1 161 ? 28.104 0.571 66.425 1.00 8.15 161 VAL B CA 1
ATOM 9124 C C . VAL D 1 161 ? 27.709 -0.544 67.403 1.00 8.30 161 VAL B C 1
ATOM 9125 O O . VAL D 1 161 ? 26.550 -0.950 67.455 1.00 10.92 161 VAL B O 1
ATOM 9129 N N . LEU D 1 162 ? 28.686 -1.037 68.155 1.00 9.33 162 LEU B N 1
ATOM 9130 C CA . LEU D 1 162 ? 28.443 -1.982 69.233 1.00 10.51 162 LEU B CA 1
ATOM 9131 C C . LEU D 1 162 ? 28.841 -1.321 70.542 1.00 8.75 162 LEU B C 1
ATOM 9132 O O . LEU D 1 162 ? 29.928 -0.753 70.642 1.00 9.02 162 LEU B O 1
ATOM 9137 N N . VAL D 1 163 ? 27.969 -1.391 71.539 1.00 9.21 163 VAL B N 1
ATOM 9138 C CA . VAL D 1 163 ? 28.320 -0.923 72.880 1.00 8.97 163 VAL B CA 1
ATOM 9139 C C . VAL D 1 163 ? 28.134 -2.062 73.875 1.00 11.70 163 VAL B C 1
ATOM 9140 O O . VAL D 1 163 ? 27.027 -2.608 74.040 1.00 11.40 163 VAL B O 1
ATOM 9144 N N . SER D 1 164 ? 29.224 -2.408 74.544 1.00 8.25 164 SER B N 1
ATOM 9145 C CA . SER D 1 164 ? 29.197 -3.435 75.575 1.00 9.79 164 SER B CA 1
ATOM 9146 C C . SER D 1 164 ? 29.309 -2.754 76.930 1.00 10.30 164 SER B C 1
ATOM 9147 O O . SER D 1 164 ? 30.165 -1.898 77.110 1.00 10.73 164 SER B O 1
ATOM 9150 N N . VAL D 1 165 ? 28.443 -3.120 77.877 1.00 9.14 165 VAL B N 1
ATOM 9151 C CA . VAL D 1 165 ? 28.568 -2.607 79.248 1.00 11.81 165 VAL B CA 1
ATOM 9152 C C . VAL D 1 165 ? 28.316 -3.757 80.201 1.00 9.67 165 VAL B C 1
ATOM 9153 O O . VAL D 1 165 ? 27.255 -4.377 80.156 1.00 10.91 165 VAL B O 1
ATOM 9157 N N . GLU D 1 166 ? 29.307 -4.049 81.034 1.00 9.57 166 GLU B N 1
ATOM 9158 C CA . GLU D 1 166 ? 29.207 -5.128 82.004 1.00 9.44 166 GLU B CA 1
ATOM 9159 C C . GLU D 1 166 ? 29.625 -4.614 83.373 1.00 9.18 166 GLU B C 1
ATOM 9160 O O . GLU D 1 166 ? 30.791 -4.258 83.607 1.00 8.58 166 GLU B O 1
ATOM 9166 N N . LEU D 1 167 ? 28.654 -4.559 84.277 1.00 9.90 167 LEU B N 1
ATOM 9167 C CA . LEU D 1 167 ? 28.917 -4.111 85.627 1.00 9.01 167 LEU B CA 1
ATOM 9168 C C . LEU D 1 167 ? 28.742 -5.317 86.531 1.00 10.03 167 LEU B C 1
ATOM 9169 O O . LEU D 1 167 ? 27.756 -5.426 87.266 1.00 8.75 167 LEU B O 1
ATOM 9174 N N . CYS D 1 168 ? 29.692 -6.252 86.445 1.00 7.85 168 CYS B N 1
ATOM 9175 C CA . CYS D 1 168 ? 29.612 -7.479 87.229 1.00 9.88 168 CYS B CA 1
ATOM 9176 C C . CYS D 1 168 ? 29.478 -7.244 88.743 1.00 10.80 168 CYS B C 1
ATOM 9177 O O . CYS D 1 168 ? 28.831 -8.043 89.408 1.00 8.28 168 CYS B O 1
A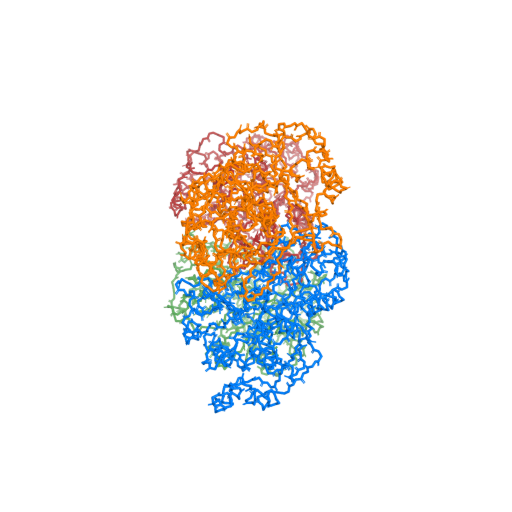TOM 9180 N N . SER D 1 169 ? 30.069 -6.158 89.258 1.00 6.95 169 SER B N 1
ATOM 9181 C CA . SER D 1 169 ? 30.021 -5.805 90.692 1.00 10.05 169 SER B CA 1
ATOM 9182 C C . SER D 1 169 ? 28.594 -5.757 91.184 1.00 10.13 169 SER B C 1
ATOM 9183 O O . SER D 1 169 ? 28.307 -6.089 92.333 1.00 9.72 169 SER B O 1
ATOM 9186 N N . LEU D 1 170 ? 27.700 -5.290 90.321 1.00 8.77 170 LEU B N 1
ATOM 9187 C CA . LEU D 1 170 ? 26.344 -5.003 90.760 1.00 7.64 170 LEU B CA 1
ATOM 9188 C C . LEU D 1 170 ? 25.490 -6.238 90.925 1.00 10.69 170 LEU B C 1
ATOM 9189 O O . LEU D 1 170 ? 24.349 -6.134 91.365 1.00 10.99 170 LEU B O 1
ATOM 9194 N N . THR D 1 171 ? 26.033 -7.402 90.570 1.00 10.76 171 THR B N 1
ATOM 9195 C CA . THR D 1 171 ? 25.338 -8.655 90.831 1.00 7.96 171 THR B CA 1
ATOM 9196 C C . THR D 1 171 ? 25.536 -9.152 92.247 1.00 12.42 171 THR B C 1
ATOM 9197 O O . THR D 1 171 ? 25.033 -10.209 92.598 1.00 11.21 171 THR B O 1
ATOM 9201 N N . TYR D 1 172 ? 26.238 -8.369 93.065 1.00 10.20 172 TYR B N 1
ATOM 9202 C CA . TYR D 1 172 ? 26.516 -8.750 94.456 1.00 10.92 172 TYR B CA 1
ATOM 9203 C C . TYR D 1 172 ? 25.327 -9.294 95.293 1.00 14.06 172 TYR B C 1
ATOM 9204 O O . TYR D 1 172 ? 25.515 -10.166 96.145 1.00 13.61 172 TYR B O 1
ATOM 9213 N N . PRO D 1 173 ? 24.105 -8.773 95.084 1.00 10.31 173 PRO B N 1
ATOM 9214 C CA . PRO D 1 173 ? 22.985 -9.316 95.864 1.00 11.37 173 PRO B CA 1
ATOM 9215 C C . PRO D 1 173 ? 22.838 -10.845 95.779 1.00 12.55 173 PRO B C 1
ATOM 9216 O O . PRO D 1 173 ? 22.332 -11.481 96.723 1.00 12.71 173 PRO B O 1
ATOM 9220 N N . ALA D 1 174 ? 23.261 -11.415 94.658 1.00 13.79 174 ALA B N 1
ATOM 9221 C CA . ALA D 1 174 ? 23.111 -12.845 94.384 1.00 13.19 174 ALA B CA 1
ATOM 9222 C C . ALA D 1 174 ? 24.322 -13.647 94.856 1.00 13.82 174 ALA B C 1
ATOM 9223 O O . ALA D 1 174 ? 24.346 -14.881 94.748 1.00 15.18 174 ALA B O 1
ATOM 9225 N N . VAL D 1 175 ? 25.333 -12.950 95.359 1.00 12.73 175 VAL B N 1
ATOM 9226 C CA . VAL D 1 175 ? 26.586 -13.598 95.743 1.00 14.73 175 VAL B CA 1
ATOM 9227 C C . VAL D 1 175 ? 26.518 -14.207 97.135 1.00 17.30 175 VAL B C 1
ATOM 9228 O O . VAL D 1 175 ? 26.104 -13.554 98.093 1.00 17.69 175 VAL B O 1
ATOM 9232 N N . LYS D 1 176 ? 26.913 -15.470 97.236 1.00 16.66 176 LYS B N 1
ATOM 9233 C CA . LYS D 1 176 ? 27.100 -16.117 98.530 1.00 16.82 176 LYS B CA 1
ATOM 9234 C C . LYS D 1 176 ? 28.440 -16.840 98.529 1.00 15.85 176 LYS B C 1
ATOM 9235 O O . LYS D 1 176 ? 29.037 -17.049 97.476 1.00 14.78 176 LYS B O 1
ATOM 9241 N N . PRO D 1 177 ? 28.925 -17.212 99.720 1.00 15.39 177 PRO B N 1
ATOM 9242 C CA . PRO D 1 177 ? 30.239 -17.843 99.827 1.00 13.65 177 PRO B CA 1
ATOM 9243 C C . PRO D 1 177 ? 30.221 -19.310 99.417 1.00 14.91 177 PRO B C 1
ATOM 9244 O O . PRO D 1 177 ? 30.748 -20.165 100.122 1.00 21.21 177 PRO B O 1
ATOM 9248 N N . THR D 1 178 ? 29.608 -19.598 98.283 1.00 15.42 178 THR B N 1
ATOM 9249 C CA . THR D 1 178 ? 29.801 -20.891 97.636 1.00 12.84 178 THR B CA 1
ATOM 9250 C C . THR D 1 178 ? 30.919 -20.771 96.608 1.00 16.32 178 THR B C 1
ATOM 9251 O O . THR D 1 178 ? 31.252 -19.665 96.151 1.00 14.62 178 THR B O 1
ATOM 9255 N N . VAL D 1 179 ? 31.508 -21.903 96.237 1.00 13.17 179 VAL B N 1
ATOM 9256 C CA . VAL D 1 179 ? 32.716 -21.864 95.419 1.00 15.52 179 VAL B CA 1
ATOM 9257 C C . VAL D 1 179 ? 32.539 -21.156 94.071 1.00 15.01 179 VAL B C 1
ATOM 9258 O O . VAL D 1 179 ? 33.335 -20.284 93.717 1.00 15.72 179 VAL B O 1
ATOM 9262 N N . SER D 1 180 ? 31.515 -21.516 93.311 1.00 14.48 180 SER B N 1
ATOM 9263 C CA . SER D 1 180 ? 31.356 -20.883 92.003 1.00 14.91 180 SER B CA 1
ATOM 9264 C C . SER D 1 180 ? 31.194 -19.353 92.108 1.00 13.11 180 SER B C 1
ATOM 9265 O O . SER D 1 180 ? 31.780 -18.614 91.315 1.00 13.62 180 SER B O 1
ATOM 9268 N N . SER D 1 181 ? 30.425 -18.877 93.085 1.00 15.36 181 SER B N 1
ATOM 9269 C CA . SER D 1 181 ? 30.265 -17.424 93.259 1.00 12.13 181 SER B CA 1
ATOM 9270 C C . SER D 1 181 ? 31.574 -16.774 93.669 1.00 13.76 181 SER B C 1
ATOM 9271 O O . SER D 1 181 ? 31.876 -15.652 93.255 1.00 12.69 181 SER B O 1
ATOM 9274 N N . LEU D 1 182 ? 32.331 -17.454 94.524 1.00 10.44 182 LEU B N 1
ATOM 9275 C CA . LEU D 1 182 ? 33.592 -16.903 94.997 1.00 12.07 182 LEU B CA 1
ATOM 9276 C C . LEU D 1 182 ? 34.611 -16.812 93.861 1.00 14.58 182 LEU B C 1
ATOM 9277 O O . LEU D 1 182 ? 35.389 -15.855 93.789 1.00 14.25 182 LEU B O 1
ATOM 9282 N N . VAL D 1 183 ? 34.602 -17.800 92.966 1.00 13.35 183 VAL B N 1
ATOM 9283 C CA . VAL D 1 183 ? 35.446 -17.724 91.773 1.00 11.50 183 VAL B CA 1
ATOM 9284 C C . VAL D 1 183 ? 35.091 -16.452 90.999 1.00 13.98 183 VAL B C 1
ATOM 9285 O O . VAL D 1 183 ? 35.972 -15.726 90.523 1.00 12.31 183 VAL B O 1
ATOM 9289 N N . GLY D 1 184 ? 33.801 -16.155 90.907 1.00 12.88 184 GLY B N 1
ATOM 9290 C CA . GLY D 1 184 ? 33.358 -14.915 90.288 1.00 10.10 184 GLY B CA 1
ATOM 9291 C C . GLY D 1 184 ? 33.938 -13.663 90.936 1.00 15.47 184 GLY B C 1
ATOM 9292 O O . GLY D 1 184 ? 34.420 -12.748 90.245 1.00 10.57 184 GLY B O 1
ATOM 9293 N N . THR D 1 185 ? 33.909 -13.618 92.265 1.00 11.95 185 THR B N 1
ATOM 9294 C CA . THR D 1 185 ? 34.440 -12.465 92.989 1.00 12.04 185 THR B CA 1
ATOM 9295 C C . THR D 1 185 ? 35.938 -12.283 92.789 1.00 11.22 185 THR B C 1
ATOM 9296 O O . THR D 1 185 ? 36.456 -11.205 93.029 1.00 12.24 185 THR B O 1
ATOM 9300 N N . ALA D 1 186 ? 36.640 -13.337 92.388 1.00 10.08 186 ALA B N 1
ATOM 9301 C CA . ALA D 1 186 ? 38.077 -13.221 92.153 1.00 13.12 186 ALA B CA 1
ATOM 9302 C C . ALA D 1 186 ? 38.399 -12.552 90.822 1.00 11.44 186 ALA B C 1
ATOM 9303 O O . ALA D 1 186 ? 39.429 -11.889 90.694 1.00 12.54 186 ALA B O 1
ATOM 9305 N N . LEU D 1 187 ? 37.532 -12.742 89.829 1.00 12.76 187 LEU B N 1
ATOM 9306 C CA . LEU D 1 187 ? 37.889 -12.441 88.437 1.00 8.76 187 LEU B CA 1
ATOM 9307 C C . LEU D 1 187 ? 37.223 -11.192 87.840 1.00 9.67 187 LEU B C 1
ATOM 9308 O O . LEU D 1 187 ? 37.854 -10.433 87.110 1.00 10.65 187 LEU B O 1
ATOM 9313 N N . PHE D 1 188 ? 35.942 -10.998 88.135 1.00 10.26 188 PHE B N 1
ATOM 9314 C CA . PHE D 1 188 ? 35.148 -10.055 87.354 1.00 11.73 188 PHE B CA 1
ATOM 9315 C C . PHE D 1 188 ? 35.197 -8.618 87.845 1.00 9.84 188 PHE B C 1
ATOM 9316 O O . PHE D 1 188 ? 35.137 -8.356 89.042 1.00 12.72 188 PHE B O 1
ATOM 9324 N N . GLY D 1 189 ? 35.285 -7.694 86.898 1.00 10.36 189 GLY B N 1
ATOM 9325 C CA . GLY D 1 189 ? 35.286 -6.268 87.202 1.00 11.40 189 GLY B CA 1
ATOM 9326 C C . GLY D 1 189 ? 34.263 -5.513 86.372 1.00 11.62 189 GLY B C 1
ATOM 9327 O O . GLY D 1 189 ? 33.422 -6.111 85.704 1.00 9.25 189 GLY B O 1
ATOM 9328 N N . ASP D 1 190 ? 34.325 -4.187 86.408 1.00 9.61 190 ASP B N 1
ATOM 9329 C CA . ASP D 1 190 ? 33.290 -3.384 85.754 1.00 10.25 190 ASP B CA 1
ATOM 9330 C C . ASP D 1 190 ? 33.919 -2.561 84.641 1.00 10.12 190 ASP B C 1
ATOM 9331 O O . ASP D 1 190 ? 35.070 -2.132 84.756 1.00 8.77 190 ASP B O 1
ATOM 9336 N N . GLY D 1 191 ? 33.157 -2.323 83.577 1.00 8.97 191 GLY B N 1
ATOM 9337 C CA . GLY D 1 191 ? 33.631 -1.494 82.493 1.00 11.61 191 GLY B CA 1
ATOM 9338 C C . GLY D 1 191 ? 32.748 -1.589 81.265 1.00 10.42 191 GLY B C 1
ATOM 9339 O O . GLY D 1 191 ? 31.733 -2.293 81.263 1.00 8.86 191 GLY B O 1
ATOM 9340 N N . ALA D 1 192 ? 33.136 -0.850 80.233 1.00 9.88 192 ALA B N 1
ATOM 9341 C CA . ALA D 1 192 ? 32.381 -0.777 79.006 1.00 10.94 192 ALA B CA 1
ATOM 9342 C C . ALA D 1 192 ? 33.335 -0.580 77.840 1.00 10.05 192 ALA B C 1
ATOM 9343 O O . ALA D 1 192 ? 34.501 -0.192 78.009 1.00 11.08 192 ALA B O 1
ATOM 9345 N N . ALA D 1 193 ? 32.835 -0.848 76.647 1.00 10.13 193 ALA B N 1
ATOM 9346 C CA . ALA D 1 193 ? 33.606 -0.565 75.447 1.00 8.26 193 ALA B CA 1
ATOM 9347 C C . ALA D 1 193 ? 32.674 -0.383 74.260 1.00 10.02 193 ALA B C 1
ATOM 9348 O O . ALA D 1 193 ? 31.535 -0.848 74.271 1.00 11.61 193 ALA B O 1
ATOM 9350 N N . ALA D 1 194 ? 33.152 0.312 73.237 1.00 9.07 194 ALA B N 1
ATOM 9351 C CA . ALA D 1 194 ? 32.361 0.508 72.025 1.00 9.45 194 ALA B CA 1
ATOM 9352 C C . ALA D 1 194 ? 33.208 0.327 70.784 1.00 11.37 194 ALA B C 1
ATOM 9353 O O . ALA D 1 194 ? 34.401 0.662 70.771 1.00 10.10 194 ALA B O 1
ATOM 9355 N N . VAL D 1 195 ? 32.586 -0.207 69.738 1.00 8.79 195 VAL B N 1
ATOM 9356 C CA . VAL D 1 195 ? 33.216 -0.303 68.429 1.00 10.42 195 VAL B CA 1
ATOM 9357 C C . VAL D 1 195 ? 32.335 0.421 67.429 1.00 10.85 195 VAL B C 1
ATOM 9358 O O . VAL D 1 195 ? 31.102 0.233 67.408 1.00 11.47 195 VAL B O 1
ATOM 9362 N N . VAL D 1 196 ? 32.956 1.290 66.637 1.00 11.24 196 VAL B N 1
ATOM 9363 C CA . VAL D 1 196 ? 32.280 1.941 65.540 1.00 10.20 196 VAL B CA 1
ATOM 9364 C C . VAL D 1 196 ? 32.800 1.323 64.254 1.00 11.02 196 VAL B C 1
ATOM 9365 O O . VAL D 1 196 ? 34.016 1.248 64.027 1.00 12.83 196 VAL B O 1
ATOM 9369 N N . ALA D 1 197 ? 31.882 0.844 63.431 1.00 11.62 197 ALA B N 1
ATOM 9370 C CA . ALA D 1 197 ? 32.270 0.238 62.162 1.00 15.61 197 ALA B CA 1
ATOM 9371 C C . ALA D 1 197 ? 31.453 0.823 61.024 1.00 11.50 197 ALA B C 1
ATOM 9372 O O . ALA D 1 197 ? 30.355 1.351 61.238 1.00 12.68 197 ALA B O 1
ATOM 9374 N N . VAL D 1 198 ? 32.013 0.752 59.820 1.00 14.10 198 VAL B N 1
ATOM 9375 C CA . VAL D 1 198 ? 31.376 1.334 58.654 1.00 11.35 198 VAL B CA 1
ATOM 9376 C C . VAL D 1 198 ? 31.419 0.365 57.485 1.00 10.61 198 VAL B C 1
ATOM 9377 O O . VAL D 1 198 ? 32.239 -0.562 57.456 1.00 12.71 198 VAL B O 1
ATOM 9381 N N . GLY D 1 199 ? 30.517 0.587 56.536 1.00 12.78 199 GLY B N 1
ATOM 9382 C CA . GLY D 1 199 ? 30.448 -0.214 55.323 1.00 13.09 199 GLY B CA 1
ATOM 9383 C C . GLY D 1 199 ? 31.631 0.062 54.417 1.00 17.03 199 GLY B C 1
ATOM 9384 O O . GLY D 1 199 ? 32.309 1.081 54.551 1.00 16.77 199 GLY B O 1
ATOM 9385 N N . ASP D 1 200 ? 31.881 -0.840 53.480 1.00 17.00 200 ASP B N 1
ATOM 9386 C CA . ASP D 1 200 ? 33.075 -0.725 52.643 1.00 19.78 200 ASP B CA 1
ATOM 9387 C C . ASP D 1 200 ? 33.170 0.585 51.872 1.00 18.80 200 ASP B C 1
ATOM 9388 O O . ASP D 1 200 ? 34.255 1.155 51.734 1.00 18.50 200 ASP B O 1
ATOM 9393 N N . ARG D 1 201 ? 32.043 1.068 51.376 1.00 18.55 201 ARG B N 1
ATOM 9394 C CA . ARG D 1 201 ? 32.043 2.307 50.611 1.00 21.47 201 ARG B CA 1
ATOM 9395 C C . ARG D 1 201 ? 32.259 3.498 51.531 1.00 22.32 201 ARG B C 1
ATOM 9396 O O . ARG D 1 201 ? 33.019 4.423 51.210 1.00 24.31 201 ARG B O 1
ATOM 9404 N N . ARG D 1 202 ? 31.589 3.468 52.681 1.00 18.26 202 ARG B N 1
ATOM 9405 C CA . ARG D 1 202 ? 31.721 4.526 53.667 1.00 20.02 202 ARG B CA 1
ATOM 9406 C C . ARG D 1 202 ? 33.162 4.609 54.172 1.00 21.76 202 ARG B C 1
ATOM 9407 O O . ARG D 1 202 ? 33.650 5.692 54.491 1.00 22.61 202 ARG B O 1
ATOM 9415 N N . ALA D 1 203 ? 33.844 3.468 54.225 1.00 17.50 203 ALA B N 1
ATOM 9416 C CA . ALA D 1 203 ? 35.192 3.406 54.786 1.00 19.51 203 ALA B CA 1
ATOM 9417 C C . ALA D 1 203 ? 36.153 4.368 54.094 1.00 25.73 203 ALA B C 1
ATOM 9418 O O . ALA D 1 203 ? 36.926 5.065 54.753 1.00 22.43 203 ALA B O 1
ATOM 9420 N N . GLU D 1 204 ? 36.110 4.406 52.765 1.00 27.09 204 GLU B N 1
ATOM 9421 C CA . GLU D 1 204 ? 36.980 5.323 52.039 1.00 29.92 204 GLU B CA 1
ATOM 9422 C C . GLU D 1 204 ? 36.666 6.784 52.378 1.00 30.71 204 GLU B C 1
ATOM 9423 O O . GLU D 1 204 ? 37.577 7.590 52.541 1.00 32.62 204 GLU B O 1
ATOM 9429 N N . GLN D 1 205 ? 35.381 7.114 52.505 1.00 26.25 205 GLN B N 1
ATOM 9430 C CA . GLN D 1 205 ? 34.966 8.489 52.790 1.00 28.14 205 GLN B CA 1
ATOM 9431 C C . GLN D 1 205 ? 35.397 8.964 54.182 1.00 29.98 205 GLN B C 1
ATOM 9432 O O . GLN D 1 205 ? 35.760 10.123 54.363 1.00 29.24 205 GLN B O 1
ATOM 9438 N N . VAL D 1 206 ? 35.345 8.074 55.168 1.00 26.40 206 VAL B N 1
ATOM 9439 C CA . VAL D 1 206 ? 35.693 8.454 56.537 1.00 28.35 206 VAL B CA 1
ATOM 9440 C C . VAL D 1 206 ? 37.158 8.145 56.851 1.00 28.63 206 VAL B C 1
ATOM 9441 O O . VAL D 1 206 ? 37.651 8.446 57.944 1.00 26.93 206 VAL B O 1
ATOM 9445 N N . ARG D 1 207 ? 37.847 7.550 55.881 1.00 21.90 207 ARG B N 1
ATOM 9446 C CA . ARG D 1 207 ? 39.219 7.115 56.070 1.00 26.05 207 ARG B CA 1
ATOM 9447 C C . ARG D 1 207 ? 39.324 6.216 57.302 1.00 26.52 207 ARG B C 1
ATOM 9448 O O . ARG D 1 207 ? 40.157 6.447 58.177 1.00 26.57 207 ARG B O 1
ATOM 9456 N N . ALA D 1 208 ? 38.473 5.195 57.361 1.00 23.62 208 ALA B N 1
ATOM 9457 C CA . ALA D 1 208 ? 38.456 4.264 58.497 1.00 20.36 208 ALA B CA 1
ATOM 9458 C C . ALA D 1 208 ? 39.814 3.599 58.735 1.00 21.87 208 ALA B C 1
ATOM 9459 O O . ALA D 1 208 ? 40.414 3.036 57.812 1.00 23.98 208 ALA B O 1
ATOM 9461 N N . GLY D 1 209 ? 40.272 3.642 59.987 1.00 21.78 209 GLY B N 1
ATOM 9462 C CA . GLY D 1 209 ? 41.579 3.139 60.373 1.00 19.48 209 GLY B CA 1
ATOM 9463 C C . GLY D 1 209 ? 41.725 1.634 60.508 1.00 25.98 209 GLY B C 1
ATOM 9464 O O . GLY D 1 209 ? 42.839 1.139 60.694 1.00 26.69 209 GLY B O 1
ATOM 9465 N N . GLY D 1 210 ? 40.619 0.897 60.411 1.00 23.54 210 GLY B N 1
ATOM 9466 C CA . GLY D 1 210 ? 40.681 -0.559 60.405 1.00 18.51 210 GLY B CA 1
ATOM 9467 C C . GLY D 1 210 ? 40.720 -1.085 61.822 1.00 18.36 210 GLY B C 1
ATOM 9468 O O . GLY D 1 210 ? 40.625 -0.297 62.770 1.00 21.99 210 GLY B O 1
ATOM 9469 N N . PRO D 1 211 ? 40.861 -2.408 61.994 1.00 15.07 211 PRO B N 1
ATOM 9470 C CA . PRO D 1 211 ? 40.985 -3.469 60.984 1.00 17.45 211 PRO B CA 1
ATOM 9471 C C . PRO D 1 211 ? 39.713 -3.745 60.179 1.00 18.72 211 PRO B C 1
ATOM 9472 O O . PRO D 1 211 ? 38.614 -3.372 60.607 1.00 17.71 211 PRO B O 1
ATOM 9476 N N . ASP D 1 212 ? 39.871 -4.409 59.033 1.00 15.28 212 ASP B N 1
ATOM 9477 C CA . ASP D 1 212 ? 38.742 -4.931 58.265 1.00 17.93 212 ASP B CA 1
ATOM 9478 C C . ASP D 1 212 ? 38.137 -6.117 59.008 1.00 14.22 212 ASP B C 1
ATOM 9479 O O . ASP D 1 212 ? 38.868 -6.926 59.572 1.00 16.60 212 ASP B O 1
ATOM 9484 N N . ILE D 1 213 ? 36.808 -6.219 59.013 1.00 17.06 213 ILE B N 1
ATOM 9485 C CA . ILE D 1 213 ? 36.145 -7.401 59.568 1.00 12.40 213 ILE B CA 1
ATOM 9486 C C . ILE D 1 213 ? 35.803 -8.312 58.393 1.00 16.06 213 ILE B C 1
ATOM 9487 O O . ILE D 1 213 ? 34.926 -7.984 57.591 1.00 15.04 213 ILE B O 1
ATOM 9492 N N . LEU D 1 214 ? 36.515 -9.429 58.279 1.00 14.94 214 LEU B N 1
ATOM 9493 C CA . LEU D 1 214 ? 36.466 -10.263 57.078 1.00 14.19 214 LEU B CA 1
ATOM 9494 C C . LEU D 1 214 ? 35.398 -11.346 57.129 1.00 18.29 214 LEU B C 1
ATOM 9495 O O . LEU D 1 214 ? 34.748 -11.631 56.122 1.00 18.29 214 LEU B O 1
ATOM 9500 N N . ASP D 1 215 ? 35.219 -11.957 58.296 1.00 16.88 215 ASP B N 1
ATOM 9501 C CA . ASP D 1 215 ? 34.324 -13.102 58.419 1.00 15.81 215 ASP B CA 1
ATOM 9502 C C . ASP D 1 215 ? 34.198 -13.496 59.884 1.00 15.28 215 ASP B C 1
ATOM 9503 O O . ASP D 1 215 ? 34.939 -13.009 60.734 1.00 14.02 215 ASP B O 1
ATOM 9508 N N . SER D 1 216 ? 33.276 -14.392 60.180 1.00 11.81 216 SER B N 1
ATOM 9509 C CA . SER D 1 216 ? 33.131 -14.881 61.549 1.00 14.27 216 SER B CA 1
ATOM 9510 C C . SER D 1 216 ? 32.557 -16.283 61.526 1.00 14.06 216 SER B C 1
ATOM 9511 O O . SER D 1 216 ? 31.962 -16.702 60.524 1.00 16.10 216 SER B O 1
ATOM 9514 N N . ARG D 1 217 ? 32.734 -17.007 62.626 1.00 13.83 217 ARG B N 1
ATOM 9515 C CA . ARG D 1 217 ? 32.132 -18.322 62.781 1.00 13.94 217 ARG B CA 1
ATOM 9516 C C . ARG D 1 217 ? 31.789 -18.623 64.239 1.00 12.57 217 ARG B C 1
ATOM 9517 O O . ARG D 1 217 ? 32.659 -18.579 65.114 1.00 12.65 217 ARG B O 1
ATOM 9525 N N . SER D 1 218 ? 30.507 -18.913 64.475 1.00 11.55 218 SER B N 1
ATOM 9526 C CA . SER D 1 218 ? 30.003 -19.390 65.755 1.00 12.09 218 SER B CA 1
ATOM 9527 C C . SER D 1 218 ? 30.156 -20.898 65.882 1.00 14.31 218 SER B C 1
ATOM 9528 O O . SER D 1 218 ? 30.080 -21.629 64.891 1.00 11.43 218 SER B O 1
ATOM 9531 N N . SER D 1 219 ? 30.321 -21.361 67.114 1.00 12.61 219 SER B N 1
ATOM 9532 C CA . SER D 1 219 ? 30.315 -22.787 67.392 1.00 15.23 219 SER B CA 1
ATOM 9533 C C . SER D 1 219 ? 29.614 -23.063 68.708 1.00 14.57 219 SER B C 1
ATOM 9534 O O . SER D 1 219 ? 30.187 -22.838 69.778 1.00 16.90 219 SER B O 1
ATOM 9537 N N . LEU D 1 220 ? 28.380 -23.553 68.617 1.00 12.72 220 LEU B N 1
ATOM 9538 C CA . LEU D 1 220 ? 27.561 -23.873 69.787 1.00 14.51 220 LEU B CA 1
ATOM 9539 C C . LEU D 1 220 ? 27.767 -25.337 70.118 1.00 13.75 220 LEU B C 1
ATOM 9540 O O . LEU D 1 220 ? 27.511 -26.200 69.276 1.00 14.43 220 LEU B O 1
ATOM 9545 N N . TYR D 1 221 ? 28.269 -25.614 71.317 1.00 11.97 221 TYR B N 1
ATOM 9546 C CA . TYR D 1 221 ? 28.573 -26.992 71.699 1.00 12.76 221 TYR B CA 1
ATOM 9547 C C . TYR D 1 221 ? 27.316 -27.701 72.197 1.00 16.23 221 TYR B C 1
ATOM 9548 O O . TYR D 1 221 ? 26.605 -27.195 73.063 1.00 14.27 221 TYR B O 1
ATOM 9557 N N . PRO D 1 222 ? 27.038 -28.895 71.654 1.00 14.19 222 PRO B N 1
ATOM 9558 C CA . PRO D 1 222 ? 25.837 -29.625 72.070 1.00 18.15 222 PRO B CA 1
ATOM 9559 C C . PRO D 1 222 ? 25.843 -29.967 73.555 1.00 16.71 222 PRO B C 1
ATOM 9560 O O . PRO D 1 222 ? 26.911 -30.190 74.142 1.00 19.05 222 PRO B O 1
ATOM 9564 N N . ASP D 1 223 ? 24.659 -29.999 74.159 1.00 15.54 223 ASP B N 1
ATOM 9565 C CA . ASP D 1 223 ? 24.496 -30.558 75.496 1.00 16.81 223 ASP B CA 1
ATOM 9566 C C . ASP D 1 223 ? 25.352 -29.863 76.556 1.00 18.90 223 ASP B C 1
ATOM 9567 O O . ASP D 1 223 ? 25.936 -30.528 77.409 1.00 16.56 223 ASP B O 1
ATOM 9572 N N . SER D 1 224 ? 25.440 -28.535 76.506 1.00 15.10 224 SER B N 1
ATOM 9573 C CA . SER D 1 224 ? 26.340 -27.823 77.413 1.00 13.41 224 SER B CA 1
ATOM 9574 C C . SER D 1 224 ? 25.751 -26.530 77.966 1.00 15.43 224 SER B C 1
ATOM 9575 O O . SER D 1 224 ? 26.483 -25.602 78.334 1.00 15.11 224 SER B O 1
ATOM 9578 N N . LEU D 1 225 ? 24.428 -26.476 78.051 1.00 16.18 225 LEU B N 1
ATOM 9579 C CA . LEU D 1 225 ? 23.750 -25.307 78.599 1.00 16.49 225 LEU B CA 1
ATOM 9580 C C . LEU D 1 225 ? 24.189 -25.025 80.033 1.00 18.08 225 LEU B C 1
ATOM 9581 O O . LEU D 1 225 ? 24.148 -23.877 80.485 1.00 17.19 225 LEU B O 1
ATOM 9586 N N . HIS D 1 226 ? 24.643 -26.072 80.722 1.00 16.16 226 HIS B N 1
ATOM 9587 C CA . HIS D 1 226 ? 24.961 -26.014 82.150 1.00 20.02 226 HIS B CA 1
ATOM 9588 C C . HIS D 1 226 ? 26.367 -25.472 82.439 1.00 20.32 226 HIS B C 1
ATOM 9589 O O . HIS D 1 226 ? 26.705 -25.183 83.588 1.00 19.95 226 HIS B O 1
ATOM 9596 N N . ILE D 1 227 ? 27.192 -25.364 81.404 1.00 14.52 227 ILE B N 1
ATOM 9597 C CA . ILE D 1 227 ? 28.590 -24.985 81.587 1.00 15.79 227 ILE B CA 1
ATOM 9598 C C . ILE D 1 227 ? 28.729 -23.591 82.197 1.00 18.25 227 ILE B C 1
ATOM 9599 O O . ILE D 1 227 ? 29.502 -23.386 83.141 1.00 17.62 227 ILE B O 1
ATOM 9604 N N . MET D 1 228 ? 27.977 -22.640 81.660 1.00 14.95 228 MET B N 1
ATOM 9605 C CA . MET D 1 228 ? 28.043 -21.269 82.146 1.00 16.78 228 MET B CA 1
ATOM 9606 C C . MET D 1 228 ? 26.723 -20.556 81.888 1.00 16.25 228 MET B C 1
ATOM 9607 O O . MET D 1 228 ? 26.090 -20.761 80.860 1.00 12.63 228 MET B O 1
ATOM 9612 N N . GLY D 1 229 ? 26.316 -19.707 82.825 1.00 14.24 229 GLY B N 1
ATOM 9613 C CA . GLY D 1 229 ? 25.140 -18.880 82.635 1.00 11.52 229 GLY B CA 1
ATOM 9614 C C . GLY D 1 229 ? 24.708 -18.272 83.956 1.00 14.56 229 GLY B C 1
ATOM 9615 O O . GLY D 1 229 ? 25.516 -18.141 84.877 1.00 14.78 229 GLY B O 1
ATOM 9616 N N . TRP D 1 230 ? 23.440 -17.889 84.045 1.00 13.61 230 TRP B N 1
ATOM 9617 C CA . TRP D 1 230 ? 22.887 -17.367 85.289 1.00 12.74 230 TRP B CA 1
ATOM 9618 C C . TRP D 1 230 ? 21.810 -18.304 85.814 1.00 15.01 230 TRP B C 1
ATOM 9619 O O . TRP D 1 230 ? 21.057 -18.895 85.045 1.00 14.05 230 TRP B O 1
ATOM 9630 N N . ASP D 1 231 ? 21.709 -18.394 87.131 1.00 13.89 231 ASP B N 1
ATOM 9631 C CA . ASP D 1 231 ? 20.480 -18.832 87.764 1.00 13.55 231 ASP B CA 1
ATOM 9632 C C . ASP D 1 231 ? 19.800 -17.589 88.317 1.00 17.19 231 ASP B C 1
ATOM 9633 O O . ASP D 1 231 ? 20.319 -16.951 89.238 1.00 16.41 231 ASP B O 1
ATOM 9638 N N . VAL D 1 232 ? 18.644 -17.251 87.750 1.00 13.54 232 VAL B N 1
ATOM 9639 C CA . VAL D 1 232 ? 17.977 -15.983 88.016 1.00 10.90 232 VAL B CA 1
ATOM 9640 C C . VAL D 1 232 ? 16.874 -16.180 89.042 1.00 15.82 232 VAL B C 1
ATOM 9641 O O . VAL D 1 232 ? 16.137 -17.164 88.981 1.00 14.63 232 VAL B O 1
ATOM 9645 N N . GLY D 1 233 ? 16.776 -15.250 89.985 1.00 12.02 233 GLY B N 1
ATOM 9646 C CA . GLY D 1 233 ? 15.687 -15.254 90.948 1.00 14.34 233 GLY B CA 1
ATOM 9647 C C . GLY D 1 233 ? 15.546 -13.970 91.749 1.00 13.93 233 GLY B C 1
ATOM 9648 O O . GLY D 1 233 ? 16.042 -12.910 91.353 1.00 9.91 233 GLY B O 1
ATOM 9649 N N . SER D 1 234 ? 14.862 -14.072 92.886 1.00 10.96 234 SER B N 1
ATOM 9650 C CA . SER D 1 234 ? 14.578 -12.916 93.728 1.00 11.92 234 SER B CA 1
ATOM 9651 C C . SER D 1 234 ? 15.824 -12.164 94.176 1.00 13.83 234 SER B C 1
ATOM 9652 O O . SER D 1 234 ? 15.750 -10.962 94.443 1.00 12.96 234 SER B O 1
ATOM 9655 N N . HIS D 1 235 ? 16.960 -12.858 94.263 1.00 11.04 235 HIS B N 1
ATOM 9656 C CA . HIS D 1 235 ? 18.206 -12.189 94.660 1.00 15.29 235 HIS B CA 1
ATOM 9657 C C . HIS D 1 235 ? 19.053 -11.761 93.470 1.00 15.01 235 HIS B C 1
ATOM 9658 O O . HIS D 1 235 ? 20.171 -11.267 93.626 1.00 16.42 235 HIS B O 1
ATOM 9665 N N . GLY D 1 236 ? 18.508 -11.934 92.275 1.00 14.97 236 GLY B N 1
ATOM 9666 C CA . GLY D 1 236 ? 19.148 -11.408 91.088 1.00 13.15 236 GLY B CA 1
ATOM 9667 C C . GLY D 1 236 ? 19.813 -12.446 90.219 1.00 14.15 236 GLY B C 1
ATOM 9668 O O . GLY D 1 236 ? 19.233 -13.490 89.900 1.00 16.94 236 GLY B O 1
ATOM 9669 N N . LEU D 1 237 ? 21.041 -12.145 89.824 1.00 11.29 237 LEU B N 1
ATOM 9670 C CA . LEU D 1 237 ? 21.749 -12.938 88.834 1.00 10.93 237 LEU B CA 1
ATOM 9671 C C . LEU D 1 237 ? 22.890 -13.703 89.496 1.00 13.58 237 LEU B C 1
ATOM 9672 O O . LEU D 1 237 ? 23.941 -13.140 89.812 1.00 13.24 237 LEU B O 1
ATOM 9677 N N . ARG D 1 238 ? 22.669 -14.992 89.704 1.00 11.50 238 ARG B N 1
ATOM 9678 C CA . ARG D 1 238 ? 23.645 -15.834 90.391 1.00 12.66 238 ARG B CA 1
ATOM 9679 C C . ARG D 1 238 ? 24.466 -16.680 89.420 1.00 16.31 238 ARG B C 1
ATOM 9680 O O . ARG D 1 238 ? 23.919 -17.388 88.562 1.00 13.77 238 ARG B O 1
ATOM 9688 N N . LEU D 1 239 ? 25.785 -16.611 89.562 1.00 12.37 239 LEU B N 1
ATOM 9689 C CA . LEU D 1 239 ? 26.672 -17.258 88.597 1.00 14.63 239 LEU B CA 1
ATOM 9690 C C . LEU D 1 239 ? 26.544 -18.775 88.623 1.00 15.93 239 LEU B C 1
ATOM 9691 O O . LEU D 1 239 ? 26.586 -19.399 89.683 1.00 16.90 239 LEU B O 1
ATOM 9696 N N . ARG D 1 240 ? 26.330 -19.356 87.448 1.00 12.87 240 ARG B N 1
ATOM 9697 C CA . ARG D 1 240 ? 26.526 -20.775 87.260 1.00 18.08 240 ARG B CA 1
ATOM 9698 C C . ARG D 1 240 ? 27.755 -20.906 86.389 1.00 16.10 240 ARG B C 1
ATOM 9699 O O . ARG D 1 240 ? 27.818 -20.334 85.289 1.00 14.73 240 ARG B O 1
ATOM 9707 N N . LEU D 1 241 ? 28.739 -21.636 86.896 1.00 15.97 241 LEU B N 1
ATOM 9708 C CA . LEU D 1 241 ? 30.002 -21.822 86.201 1.00 17.78 241 LEU B CA 1
ATOM 9709 C C . LEU D 1 241 ? 30.551 -23.198 86.550 1.00 21.03 241 LEU B C 1
ATOM 9710 O O . LEU D 1 241 ? 30.861 -23.476 87.706 1.00 22.46 241 LEU B O 1
ATOM 9715 N N . SER D 1 242 ? 30.663 -24.059 85.544 1.00 19.79 242 SER B N 1
ATOM 9716 C CA . SER D 1 242 ? 31.150 -25.417 85.738 1.00 18.90 242 SER B CA 1
ATOM 9717 C C . SER D 1 242 ? 32.670 -25.493 85.624 1.00 22.46 242 SER B C 1
ATOM 9718 O O . SER D 1 242 ? 33.272 -24.795 84.817 1.00 19.84 242 SER B O 1
ATOM 9721 N N . PRO D 1 243 ? 33.299 -26.350 86.435 1.00 22.55 243 PRO B N 1
ATOM 9722 C CA . PRO D 1 243 ? 34.740 -26.588 86.287 1.00 25.61 243 PRO B CA 1
ATOM 9723 C C . PRO D 1 243 ? 35.075 -27.318 84.983 1.00 26.52 243 PRO B C 1
ATOM 9724 O O . PRO D 1 243 ? 36.241 -27.332 84.585 1.00 28.49 243 PRO B O 1
ATOM 9728 N N . ASP D 1 244 ? 34.076 -27.912 84.330 1.00 22.84 244 ASP B N 1
ATOM 9729 C CA . ASP D 1 244 ? 34.307 -28.676 83.099 1.00 25.13 244 ASP B CA 1
ATOM 9730 C C . ASP D 1 244 ? 34.612 -27.798 81.883 1.00 18.87 244 ASP B C 1
ATOM 9731 O O . ASP D 1 244 ? 35.014 -28.298 80.831 1.00 18.95 244 ASP B O 1
ATOM 9736 N N . LEU D 1 245 ? 34.417 -26.494 82.035 1.00 20.11 245 LEU B N 1
ATOM 9737 C CA . LEU D 1 245 ? 34.584 -25.552 80.932 1.00 20.91 245 LEU B CA 1
ATOM 9738 C C . LEU D 1 245 ? 35.931 -25.696 80.215 1.00 22.49 245 LEU B C 1
ATOM 9739 O O . LEU D 1 245 ? 35.986 -25.832 78.987 1.00 20.84 245 LEU B O 1
ATOM 9744 N N . THR D 1 246 ? 37.026 -25.668 80.969 1.00 22.29 246 THR B N 1
ATOM 9745 C CA . THR D 1 246 ? 38.339 -25.785 80.344 1.00 20.55 246 THR B CA 1
ATOM 9746 C C . THR D 1 246 ? 38.514 -27.102 79.572 1.00 24.50 246 THR B C 1
ATOM 9747 O O . THR D 1 246 ? 39.102 -27.124 78.492 1.00 25.92 246 THR B O 1
ATOM 9751 N N . ASN D 1 247 ? 37.977 -28.195 80.104 1.00 22.37 247 ASN B N 1
ATOM 9752 C CA . ASN D 1 247 ? 38.019 -29.469 79.388 1.00 22.85 247 ASN B CA 1
ATOM 9753 C C . ASN D 1 247 ? 37.382 -29.409 77.988 1.00 21.95 247 ASN B 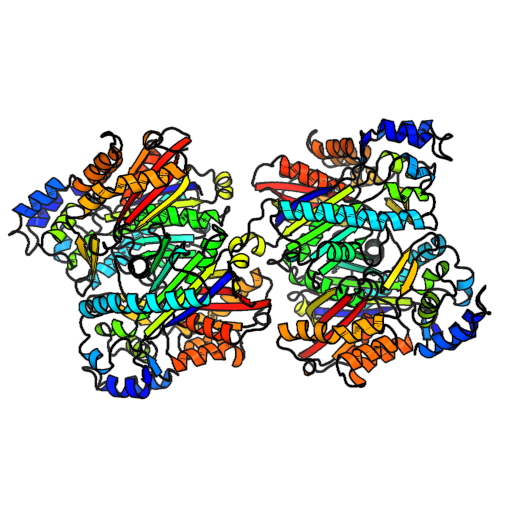C 1
ATOM 9754 O O . ASN D 1 247 ? 37.884 -30.031 77.046 1.00 20.93 247 ASN B O 1
ATOM 9759 N N . LEU D 1 248 ? 36.286 -28.662 77.848 1.00 19.78 248 LEU B N 1
ATOM 9760 C CA . LEU D 1 248 ? 35.643 -28.495 76.547 1.00 20.96 248 LEU B CA 1
ATOM 9761 C C . LEU D 1 248 ? 36.543 -27.751 75.577 1.00 22.29 248 LEU B C 1
ATOM 9762 O O . LEU D 1 248 ? 36.633 -28.105 74.404 1.00 18.70 248 LEU B O 1
ATOM 9767 N N . ILE D 1 249 ? 37.200 -26.705 76.072 1.00 18.83 249 ILE B N 1
ATOM 9768 C CA . ILE D 1 249 ? 38.159 -25.954 75.276 1.00 20.00 249 ILE B CA 1
ATOM 9769 C C . ILE D 1 249 ? 39.291 -26.863 74.809 1.00 19.77 249 ILE B C 1
ATOM 9770 O O . ILE D 1 249 ? 39.623 -26.908 73.620 1.00 20.24 249 ILE B O 1
ATOM 9775 N N . GLU D 1 250 ? 39.868 -27.605 75.746 1.00 21.11 250 GLU B N 1
ATOM 9776 C CA . GLU D 1 250 ? 40.966 -28.508 75.427 1.00 24.02 250 GLU B CA 1
ATOM 9777 C C . GLU D 1 250 ? 40.589 -29.527 74.354 1.00 23.45 250 GLU B C 1
ATOM 9778 O O . GLU D 1 250 ? 41.389 -29.830 73.467 1.00 23.27 250 GLU B O 1
ATOM 9784 N N . ARG D 1 251 ? 39.365 -30.037 74.430 1.00 21.34 251 ARG B N 1
ATOM 9785 C CA . ARG D 1 251 ? 38.918 -31.080 73.515 1.00 22.47 251 ARG B CA 1
ATOM 9786 C C . ARG D 1 251 ? 38.523 -30.553 72.131 1.00 21.52 251 ARG B C 1
ATOM 9787 O O . ARG D 1 251 ? 38.726 -31.228 71.123 1.00 22.59 251 ARG B O 1
ATOM 9795 N N . TYR D 1 252 ? 37.966 -29.347 72.079 1.00 16.97 252 TYR B N 1
ATOM 9796 C CA . TYR D 1 252 ? 37.222 -28.933 70.892 1.00 15.19 252 TYR B CA 1
ATOM 9797 C C . TYR D 1 252 ? 37.641 -27.631 70.219 1.00 16.32 252 TYR B C 1
ATOM 9798 O O . TYR D 1 252 ? 37.231 -27.366 69.087 1.00 14.23 252 TYR B O 1
ATOM 9807 N N . LEU D 1 253 ? 38.434 -26.807 70.893 1.00 15.34 253 LEU B N 1
ATOM 9808 C CA . LEU D 1 253 ? 38.733 -25.490 70.326 1.00 13.91 253 LEU B CA 1
ATOM 9809 C C . LEU D 1 253 ? 39.577 -25.565 69.051 1.00 15.74 253 LEU B C 1
ATOM 9810 O O . LEU D 1 253 ? 39.314 -24.844 68.093 1.00 16.93 253 LEU B O 1
ATOM 9815 N N . ALA D 1 254 ? 40.561 -26.465 69.020 1.00 14.40 254 ALA B N 1
ATOM 9816 C CA . ALA D 1 254 ? 41.462 -26.552 67.874 1.00 16.05 254 ALA B CA 1
ATOM 9817 C C . ALA D 1 254 ? 40.673 -26.830 66.598 1.00 15.66 254 ALA B C 1
ATOM 9818 O O . ALA D 1 254 ? 40.939 -26.252 65.544 1.00 14.39 254 ALA B O 1
ATOM 9820 N N . ASN D 1 255 ? 39.678 -27.701 66.709 1.00 16.82 255 ASN B N 1
ATOM 9821 C CA . ASN D 1 255 ? 38.789 -27.987 65.595 1.00 17.55 255 ASN B CA 1
ATOM 9822 C C . ASN D 1 255 ? 38.011 -26.739 65.147 1.00 20.58 255 ASN B C 1
ATOM 9823 O O . ASN D 1 255 ? 37.890 -26.483 63.950 1.00 22.35 255 ASN B O 1
ATOM 9828 N N . ASP D 1 256 ? 37.500 -25.965 66.105 1.00 20.08 256 ASP B N 1
ATOM 9829 C CA . ASP D 1 256 ? 36.813 -24.708 65.803 1.00 16.73 256 ASP B CA 1
ATOM 9830 C C . ASP D 1 256 ? 37.692 -23.820 64.926 1.00 16.28 256 ASP B C 1
ATOM 9831 O O . ASP D 1 256 ? 37.250 -23.296 63.909 1.00 18.42 256 ASP B O 1
ATOM 9836 N N . VAL D 1 257 ? 38.936 -23.630 65.354 1.00 16.71 257 VAL B N 1
ATOM 9837 C CA . VAL D 1 257 ? 39.851 -22.708 64.693 1.00 16.78 257 VAL B CA 1
ATOM 9838 C C . VAL D 1 257 ? 40.312 -23.229 63.341 1.00 17.92 257 VAL B C 1
ATOM 9839 O O . VAL D 1 257 ? 40.370 -22.480 62.369 1.00 17.80 257 VAL B O 1
ATOM 9843 N N . THR D 1 258 ? 40.621 -24.519 63.277 1.00 17.47 258 THR B N 1
ATOM 9844 C CA . THR D 1 258 ? 41.069 -25.122 62.027 1.00 19.65 258 THR B CA 1
ATOM 9845 C C . THR D 1 258 ? 39.999 -25.047 60.945 1.00 20.92 258 THR B C 1
ATOM 9846 O O . THR D 1 258 ? 40.274 -24.639 59.819 1.00 25.17 258 THR B O 1
ATOM 9850 N N . THR D 1 259 ? 38.776 -25.431 61.285 1.00 20.00 259 THR B N 1
ATOM 9851 C CA . THR D 1 259 ? 37.683 -25.376 60.324 1.00 22.35 259 THR B CA 1
ATOM 9852 C C . THR D 1 259 ? 37.508 -23.967 59.764 1.00 23.34 259 THR B C 1
ATOM 9853 O O . THR D 1 259 ? 37.353 -23.785 58.560 1.00 23.68 259 THR B O 1
ATOM 9857 N N . PHE D 1 260 ? 37.531 -22.969 60.643 1.00 16.61 260 PHE B N 1
ATOM 9858 C CA . PHE D 1 260 ? 37.379 -21.580 60.224 1.00 19.52 260 PHE B CA 1
ATOM 9859 C C . PHE D 1 260 ? 38.546 -21.128 59.347 1.00 19.93 260 PHE B C 1
ATOM 9860 O O . PHE D 1 260 ? 38.342 -20.612 58.250 1.00 24.05 260 PHE B O 1
ATOM 9868 N N . LEU D 1 261 ? 39.768 -21.318 59.832 1.00 20.28 261 LEU B N 1
ATOM 9869 C CA . LEU D 1 261 ? 40.949 -20.851 59.114 1.00 20.77 261 LEU B CA 1
ATOM 9870 C C . LEU D 1 261 ? 41.107 -21.557 57.764 1.00 23.19 261 LEU B C 1
ATOM 9871 O O . LEU D 1 261 ? 41.500 -20.930 56.785 1.00 26.18 261 LEU B O 1
ATOM 9876 N N . ASP D 1 262 ? 40.780 -22.846 57.718 1.00 27.51 262 ASP B N 1
ATOM 9877 C CA . ASP D 1 262 ? 40.886 -23.614 56.470 1.00 27.83 262 ASP B CA 1
ATOM 9878 C C . ASP D 1 262 ? 40.066 -22.978 55.354 1.00 28.96 262 ASP B C 1
ATOM 9879 O O . ASP D 1 262 ? 40.494 -22.949 54.199 1.00 30.37 262 ASP B O 1
ATOM 9884 N N . ALA D 1 263 ? 38.872 -2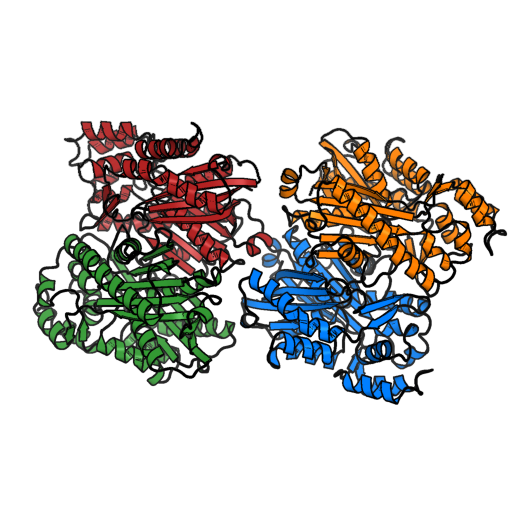2.495 55.696 1.00 26.15 263 ALA B N 1
ATOM 9885 C CA . ALA D 1 263 ? 37.973 -21.900 54.707 1.00 28.23 263 ALA B CA 1
ATOM 9886 C C . ALA D 1 263 ? 38.589 -20.658 54.074 1.00 28.74 263 ALA B C 1
ATOM 9887 O O . ALA D 1 263 ? 38.189 -20.233 52.989 1.00 28.24 263 ALA B O 1
ATOM 9889 N N . HIS D 1 264 ? 39.562 -20.076 54.763 1.00 23.52 264 HIS B N 1
ATOM 9890 C CA . HIS D 1 264 ? 40.279 -18.919 54.243 1.00 28.32 264 HIS B CA 1
ATOM 9891 C C . HIS D 1 264 ? 41.695 -19.271 53.813 1.00 29.70 264 HIS B C 1
ATOM 9892 O O . HIS D 1 264 ? 42.525 -18.386 53.605 1.00 28.57 264 HIS B O 1
ATOM 9899 N N . ARG D 1 265 ? 41.956 -20.568 53.673 1.00 26.47 265 ARG B N 1
ATOM 9900 C CA . ARG D 1 265 ? 43.289 -21.050 53.326 1.00 33.95 265 ARG B CA 1
ATOM 9901 C C . ARG D 1 265 ? 44.343 -20.379 54.195 1.00 31.99 265 ARG B C 1
ATOM 9902 O O . ARG D 1 265 ? 45.356 -19.882 53.704 1.00 29.74 265 ARG B O 1
ATOM 9910 N N . LEU D 1 266 ? 44.081 -20.367 55.498 1.00 29.78 266 LEU B N 1
ATOM 9911 C CA . LEU D 1 266 ? 45.021 -19.850 56.478 1.00 28.53 266 LEU B CA 1
ATOM 9912 C C . LEU D 1 266 ? 45.368 -20.920 57.503 1.00 28.47 266 LEU B C 1
ATOM 9913 O O . LEU D 1 266 ? 44.625 -21.887 57.701 1.00 29.77 266 LEU B O 1
ATOM 9918 N N . THR D 1 267 ? 46.511 -20.734 58.149 1.00 30.92 267 THR B N 1
ATOM 9919 C CA . THR D 1 267 ? 46.922 -21.579 59.255 1.00 32.92 267 THR B CA 1
ATOM 9920 C C . THR D 1 267 ? 47.107 -20.667 60.455 1.00 31.34 267 THR B C 1
ATOM 9921 O O . THR D 1 267 ? 47.147 -19.445 60.303 1.00 31.31 267 THR B O 1
ATOM 9925 N N . LYS D 1 268 ? 47.236 -21.253 61.640 1.00 31.79 268 LYS B N 1
ATOM 9926 C CA . LYS D 1 268 ? 47.497 -20.471 62.841 1.00 30.75 268 LYS B CA 1
ATOM 9927 C C . LYS D 1 268 ? 48.717 -19.586 62.645 1.00 35.21 268 LYS B C 1
ATOM 9928 O O . LYS D 1 268 ? 48.794 -18.483 63.181 1.00 32.86 268 LYS B O 1
ATOM 9934 N N . ASP D 1 269 ? 49.672 -20.072 61.864 1.00 36.15 269 ASP B N 1
ATOM 9935 C CA . ASP D 1 269 ? 50.917 -19.345 61.653 1.00 38.04 269 ASP B CA 1
ATOM 9936 C C . ASP D 1 269 ? 50.726 -18.083 60.808 1.00 33.38 269 ASP B C 1
ATOM 9937 O O . ASP D 1 269 ? 51.577 -17.196 60.802 1.00 34.34 269 ASP B O 1
ATOM 9942 N N . ASP D 1 270 ? 49.606 -17.998 60.102 1.00 30.95 270 ASP B N 1
ATOM 9943 C CA . ASP D 1 270 ? 49.299 -16.798 59.332 1.00 25.76 270 ASP B CA 1
ATOM 9944 C C . ASP D 1 270 ? 48.695 -15.693 60.198 1.00 27.36 270 ASP B C 1
ATOM 9945 O O . ASP D 1 270 ? 48.615 -14.539 59.779 1.00 26.27 270 ASP B O 1
ATOM 9950 N N . ILE D 1 271 ? 48.270 -16.035 61.406 1.00 25.61 271 ILE B N 1
ATOM 9951 C CA . ILE D 1 271 ? 47.684 -15.020 62.282 1.00 23.25 271 ILE B CA 1
ATOM 9952 C C . ILE D 1 271 ? 48.723 -14.061 62.857 1.00 22.96 271 ILE B C 1
ATOM 9953 O O . ILE D 1 271 ? 49.615 -14.470 63.600 1.00 27.77 271 ILE B O 1
ATOM 9958 N N . GLY D 1 272 ? 48.573 -12.780 62.526 1.00 20.49 272 GLY B N 1
ATOM 9959 C CA . GLY D 1 272 ? 49.477 -11.733 62.970 1.00 23.42 272 GLY B CA 1
ATOM 9960 C C . GLY D 1 272 ? 49.251 -11.242 64.386 1.00 25.79 272 GLY B C 1
ATOM 9961 O O . GLY D 1 272 ? 50.163 -10.709 65.013 1.00 24.99 272 GLY B O 1
ATOM 9962 N N . ALA D 1 273 ? 48.035 -11.410 64.895 1.00 22.05 273 ALA B N 1
ATOM 9963 C CA . ALA D 1 273 ? 47.736 -11.010 66.261 1.00 19.50 273 ALA B CA 1
ATOM 9964 C C . ALA D 1 273 ? 46.472 -11.708 66.704 1.00 19.81 273 ALA B C 1
ATOM 9965 O O . ALA D 1 273 ? 45.476 -11.716 65.977 1.00 21.02 273 ALA B O 1
ATOM 9967 N N . TRP D 1 274 ? 46.532 -12.302 67.889 1.00 18.27 274 TRP B N 1
ATOM 9968 C CA . TRP D 1 274 ? 45.399 -12.994 68.488 1.00 17.56 274 TRP B CA 1
ATOM 9969 C C . TRP D 1 274 ? 44.743 -12.042 69.465 1.00 16.26 274 TRP B C 1
ATOM 9970 O O . TRP D 1 274 ? 45.435 -11.345 70.215 1.00 17.29 274 TRP B O 1
ATOM 9981 N N . VAL D 1 275 ? 43.413 -11.997 69.444 1.00 13.43 275 VAL B N 1
ATOM 9982 C CA . VAL D 1 275 ? 42.660 -11.123 70.331 1.00 14.66 275 VAL B CA 1
ATOM 9983 C C . VAL D 1 275 ? 41.657 -11.995 71.066 1.00 13.35 275 VAL B C 1
ATOM 9984 O O . VAL D 1 275 ? 40.554 -12.240 70.576 1.00 14.18 275 VAL B O 1
ATOM 9988 N N . SER D 1 276 ? 42.049 -12.476 72.239 1.00 13.01 276 SER B N 1
ATOM 9989 C CA . SER D 1 276 ? 41.281 -13.516 72.913 1.00 16.04 276 SER B CA 1
ATOM 9990 C C . SER D 1 276 ? 40.679 -13.022 74.219 1.00 13.32 276 SER B C 1
ATOM 9991 O O . SER D 1 276 ? 41.274 -12.200 74.911 1.00 15.06 276 SER B O 1
ATOM 9994 N N . HIS D 1 277 ? 39.491 -13.530 74.536 1.00 13.90 277 HIS B N 1
ATOM 9995 C CA . HIS D 1 277 ? 38.818 -13.223 75.796 1.00 14.92 277 HIS B CA 1
ATOM 9996 C C . HIS D 1 277 ? 39.585 -13.809 76.975 1.00 19.43 277 HIS B C 1
ATOM 9997 O O . HIS D 1 277 ? 39.945 -14.987 76.951 1.00 19.18 277 HIS B O 1
ATOM 10004 N N . PRO D 1 278 ? 39.826 -12.991 78.017 1.00 16.78 278 PRO B N 1
ATOM 10005 C CA . PRO D 1 278 ? 40.542 -13.407 79.229 1.00 16.59 278 PRO B CA 1
ATOM 10006 C C . PRO D 1 278 ? 39.600 -14.052 80.233 1.00 22.81 278 PRO B C 1
ATOM 10007 O O . PRO D 1 278 ? 39.229 -13.406 81.220 1.00 24.41 278 PRO B O 1
ATOM 10011 N N . GLY D 1 279 ? 39.209 -15.298 80.003 1.00 17.81 279 GLY B N 1
ATOM 10012 C CA . GLY D 1 279 ? 38.239 -15.913 80.897 1.00 19.92 279 GLY B CA 1
ATOM 10013 C C . GLY D 1 279 ? 38.776 -16.028 82.309 1.00 23.75 279 GLY B C 1
ATOM 10014 O O . GLY D 1 279 ? 38.050 -15.858 83.295 1.00 27.47 279 GLY B O 1
ATOM 10015 N N . GLY D 1 280 ? 40.073 -16.279 82.399 1.00 20.04 280 GLY B N 1
ATOM 10016 C CA . GLY D 1 280 ? 40.734 -16.576 83.656 1.00 20.29 280 GLY B CA 1
ATOM 10017 C C . GLY D 1 280 ? 41.969 -17.385 83.297 1.00 19.62 280 GLY B C 1
ATOM 10018 O O . GLY D 1 280 ? 42.045 -17.929 82.196 1.00 19.11 280 GLY B O 1
ATOM 10019 N N . PRO D 1 281 ? 42.931 -17.488 84.223 1.00 18.02 281 PRO B N 1
ATOM 10020 C CA . PRO D 1 281 ? 44.213 -18.111 83.882 1.00 18.34 281 PRO B CA 1
ATOM 10021 C C . PRO D 1 281 ? 44.062 -19.522 83.314 1.00 16.18 281 PRO B C 1
ATOM 10022 O O . PRO D 1 281 ? 44.726 -19.849 82.335 1.00 17.54 281 PRO B O 1
ATOM 10026 N N . LYS D 1 282 ? 43.205 -20.339 83.919 1.00 18.41 282 LYS B N 1
ATOM 10027 C CA . LYS D 1 282 ? 43.052 -21.725 83.493 1.00 21.32 282 LYS B CA 1
ATOM 10028 C C . LYS D 1 282 ? 42.524 -21.777 82.069 1.00 18.30 282 LYS B C 1
ATOM 10029 O O . LYS D 1 282 ? 42.873 -22.666 81.294 1.00 18.55 282 LYS B O 1
ATOM 10035 N N . VAL D 1 283 ? 41.688 -20.803 81.733 1.00 17.55 283 VAL B N 1
ATOM 10036 C CA . VAL D 1 283 ? 41.109 -20.705 80.404 1.00 17.47 283 VAL B CA 1
ATOM 10037 C C . VAL D 1 283 ? 42.128 -20.225 79.374 1.00 17.39 283 VAL B C 1
ATOM 10038 O O . VAL D 1 283 ? 42.205 -20.783 78.270 1.00 17.00 283 VAL B O 1
ATOM 10042 N N . ILE D 1 284 ? 42.895 -19.193 79.721 1.00 18.31 284 ILE B N 1
ATOM 10043 C CA . ILE D 1 284 ? 43.903 -18.674 78.800 1.00 17.72 284 ILE B CA 1
ATOM 10044 C C . ILE D 1 284 ? 44.940 -19.756 78.512 1.00 15.32 284 ILE B C 1
ATOM 10045 O O . ILE D 1 284 ? 45.326 -19.957 77.366 1.00 17.11 284 ILE B O 1
ATOM 10050 N N . ASP D 1 285 ? 45.387 -20.453 79.556 1.00 16.77 285 ASP B N 1
ATOM 10051 C CA . ASP D 1 285 ? 46.331 -21.549 79.381 1.00 17.20 285 ASP B CA 1
ATOM 10052 C C . ASP D 1 285 ? 45.776 -22.565 78.390 1.00 19.83 285 ASP B C 1
ATOM 10053 O O . ASP D 1 285 ? 46.479 -23.004 77.481 1.00 17.74 285 ASP B O 1
ATOM 10058 N N . ALA D 1 286 ? 44.508 -22.934 78.580 1.00 19.87 286 ALA B N 1
ATOM 10059 C CA . ALA D 1 286 ? 43.878 -23.979 77.779 1.00 17.95 286 ALA B CA 1
ATOM 10060 C C . ALA D 1 286 ? 43.824 -23.588 76.313 1.00 18.23 286 ALA B C 1
ATOM 10061 O O . ALA D 1 286 ? 43.977 -24.435 75.439 1.00 19.38 286 ALA B O 1
ATOM 10063 N N . VAL D 1 287 ? 43.593 -22.306 76.055 1.00 16.17 287 VAL B N 1
ATOM 10064 C CA . VAL D 1 287 ? 43.564 -21.785 74.697 1.00 14.14 287 VAL B CA 1
ATOM 10065 C C . VAL D 1 287 ? 44.958 -21.887 74.082 1.00 17.99 287 VAL B C 1
ATOM 10066 O O . VAL D 1 287 ? 45.117 -22.355 72.954 1.00 18.11 287 VAL B O 1
ATOM 10070 N N . ALA D 1 288 ? 45.966 -21.443 74.825 1.00 16.17 288 ALA B N 1
ATOM 10071 C CA . ALA D 1 288 ? 47.333 -21.451 74.308 1.00 20.32 288 ALA B CA 1
ATOM 10072 C C . ALA D 1 288 ? 47.800 -22.879 74.021 1.00 17.62 288 ALA B C 1
ATOM 10073 O O . ALA D 1 288 ? 48.443 -23.140 72.997 1.00 21.46 288 ALA B O 1
ATOM 10075 N N . THR D 1 289 ? 47.455 -23.797 74.920 1.00 19.15 289 THR B N 1
ATOM 10076 C CA . THR D 1 289 ? 47.850 -25.192 74.786 1.00 21.66 289 THR B CA 1
ATOM 10077 C C . THR D 1 289 ? 47.118 -25.874 73.637 1.00 21.11 289 THR B C 1
ATOM 10078 O O . THR D 1 289 ? 47.732 -26.542 72.807 1.00 23.13 289 THR B O 1
ATOM 10082 N N . SER D 1 290 ? 45.798 -25.709 73.600 1.00 19.07 290 SER B N 1
ATOM 10083 C CA . SER D 1 290 ? 44.990 -26.351 72.573 1.00 19.87 290 SER B CA 1
ATOM 10084 C C . SER D 1 290 ? 45.412 -25.916 71.169 1.00 19.59 290 SER B C 1
ATOM 10085 O O . SER D 1 290 ? 45.333 -26.698 70.229 1.00 18.62 290 SER B O 1
ATOM 10088 N N . LEU D 1 291 ? 45.861 -24.670 71.043 1.00 20.36 291 LEU B N 1
ATOM 10089 C CA . LEU D 1 291 ? 46.251 -24.096 69.751 1.00 20.24 291 LEU B CA 1
ATOM 10090 C C . LEU D 1 291 ? 47.764 -24.040 69.533 1.00 20.95 291 LEU B C 1
ATOM 10091 O O . LEU D 1 291 ? 48.228 -23.462 68.554 1.00 23.14 291 LEU B O 1
ATOM 10096 N N . ALA D 1 292 ? 48.522 -24.640 70.446 1.00 22.17 292 ALA B N 1
ATOM 10097 C CA . ALA D 1 292 ? 49.987 -24.587 70.412 1.00 25.77 292 ALA B CA 1
ATOM 10098 C C . ALA D 1 292 ? 50.540 -23.193 70.101 1.00 25.70 292 ALA B C 1
ATOM 10099 O O . ALA D 1 292 ? 51.375 -23.035 69.210 1.00 26.70 292 ALA B O 1
ATOM 10101 N N . LEU D 1 293 ? 50.076 -22.187 70.841 1.00 21.54 293 LEU B N 1
ATOM 10102 C CA . LEU D 1 293 ? 50.563 -20.819 70.678 1.00 20.53 293 LEU B CA 1
ATOM 10103 C C . LEU D 1 293 ? 51.790 -20.578 71.556 1.00 19.78 293 LEU B C 1
ATOM 10104 O O . LEU D 1 293 ? 51.880 -21.126 72.645 1.00 23.14 293 LEU B O 1
ATOM 10109 N N . PRO D 1 294 ? 52.736 -19.753 71.081 1.00 19.50 294 PRO B N 1
ATOM 10110 C CA . PRO D 1 294 ? 53.828 -19.291 71.949 1.00 21.24 294 PRO B CA 1
ATOM 10111 C C . PRO D 1 294 ? 53.295 -18.357 73.042 1.00 22.36 294 PRO B C 1
ATOM 10112 O O . PRO D 1 294 ? 52.205 -17.806 72.897 1.00 19.20 294 PRO B O 1
ATOM 10116 N N . PRO D 1 295 ? 54.063 -18.171 74.129 1.00 24.84 295 PRO B N 1
ATOM 10117 C CA . PRO D 1 295 ? 53.564 -17.437 75.299 1.00 24.41 295 PRO B CA 1
ATOM 10118 C C . PRO D 1 295 ? 53.178 -15.998 74.966 1.00 23.47 295 PRO B C 1
ATOM 10119 O O . PRO D 1 295 ? 52.323 -15.424 75.641 1.00 24.96 295 PRO B O 1
ATOM 10123 N N . GLU D 1 296 ? 53.793 -15.426 73.937 1.00 19.73 296 GLU B N 1
ATOM 10124 C CA . GLU D 1 296 ? 53.533 -14.039 73.586 1.00 21.17 296 GLU B CA 1
ATOM 10125 C C . GLU D 1 296 ? 52.220 -13.856 72.833 1.00 19.03 296 GLU B C 1
ATOM 10126 O O . GLU D 1 296 ? 51.698 -12.748 72.755 1.00 18.67 296 GLU B O 1
ATOM 10132 N N . ALA D 1 297 ? 51.687 -14.935 72.274 1.00 17.61 297 ALA B N 1
ATOM 10133 C CA . ALA D 1 297 ? 50.516 -14.806 71.416 1.00 16.99 297 ALA B CA 1
ATOM 10134 C C . ALA D 1 297 ? 49.358 -14.179 72.183 1.00 14.00 297 ALA B C 1
ATOM 10135 O O . ALA D 1 297 ? 48.643 -13.318 71.665 1.00 16.64 297 ALA B O 1
ATOM 10137 N N . LEU D 1 298 ? 49.192 -14.600 73.429 1.00 13.78 298 LEU B N 1
ATOM 10138 C CA . LEU D 1 298 ? 48.061 -14.146 74.225 1.00 15.92 298 LEU B CA 1
ATOM 10139 C C . LEU D 1 298 ? 48.455 -13.111 75.282 1.00 15.80 298 LEU B C 1
ATOM 10140 O O . LEU D 1 298 ? 47.683 -12.823 76.183 1.00 14.49 298 LEU B O 1
ATOM 10145 N N . GLU D 1 299 ? 49.639 -12.526 75.158 1.00 18.05 299 GLU B N 1
ATOM 10146 C CA . GLU D 1 299 ? 50.134 -11.633 76.209 1.00 17.04 299 GLU B CA 1
ATOM 10147 C C . GLU D 1 299 ? 49.257 -10.398 76.478 1.00 16.97 299 GLU B C 1
ATOM 10148 O O . GLU D 1 299 ? 49.127 -9.982 77.624 1.00 14.71 299 GLU B O 1
ATOM 10154 N N . LEU D 1 300 ? 48.679 -9.797 75.440 1.00 14.88 300 LEU B N 1
ATOM 10155 C CA . LEU D 1 300 ? 47.803 -8.652 75.652 1.00 14.75 300 LEU B CA 1
ATOM 10156 C C . LEU D 1 300 ? 46.550 -9.051 76.429 1.00 16.52 300 LEU B C 1
ATOM 10157 O O . LEU D 1 300 ? 45.983 -8.235 77.169 1.00 15.27 300 LEU B O 1
ATOM 10162 N N . THR D 1 301 ? 46.124 -10.302 76.251 1.00 13.37 301 THR B N 1
ATOM 10163 C CA . THR D 1 301 ? 45.012 -10.847 77.008 1.00 16.15 301 THR B CA 1
ATOM 10164 C C . THR D 1 301 ? 45.414 -10.989 78.477 1.00 14.44 301 THR B C 1
ATOM 10165 O O . THR D 1 301 ? 44.673 -10.596 79.358 1.00 14.10 301 THR B O 1
ATOM 10169 N N . TRP D 1 302 ? 46.592 -11.557 78.727 1.00 14.07 302 TRP B N 1
ATOM 10170 C CA . TRP D 1 302 ? 47.102 -11.666 80.096 1.00 13.61 302 TRP B CA 1
ATOM 10171 C C . TRP D 1 302 ? 47.200 -10.291 80.738 1.00 11.81 302 TRP B C 1
ATOM 10172 O O . TRP D 1 302 ? 46.832 -10.110 81.898 1.00 12.28 302 TRP B O 1
ATOM 10183 N N . ARG D 1 303 ? 47.696 -9.321 79.981 1.00 13.55 303 ARG B N 1
ATOM 10184 C CA . ARG D 1 303 ? 47.889 -7.979 80.530 1.00 12.45 303 ARG B CA 1
ATOM 10185 C C . ARG D 1 303 ? 46.580 -7.290 80.875 1.00 14.11 303 ARG B C 1
ATOM 10186 O O . ARG D 1 303 ? 46.485 -6.610 81.898 1.00 13.42 303 ARG B O 1
ATOM 10194 N N . SER D 1 304 ? 45.569 -7.480 80.031 1.00 11.75 304 SER B N 1
ATOM 10195 C CA . SER D 1 304 ? 44.269 -6.878 80.276 1.00 12.47 304 SER B CA 1
ATOM 10196 C C . SER D 1 304 ? 43.643 -7.472 81.521 1.00 13.56 304 SER B C 1
ATOM 10197 O O . SER D 1 304 ? 43.125 -6.747 82.375 1.00 10.92 304 SER B O 1
ATOM 10200 N N . LEU D 1 305 ? 43.686 -8.802 81.616 1.00 12.82 305 LEU B N 1
ATOM 10201 C CA . LEU D 1 305 ? 43.200 -9.492 82.799 1.00 11.45 305 LEU B CA 1
ATOM 10202 C C . LEU D 1 305 ? 43.880 -8.930 84.044 1.00 12.77 305 LEU B C 1
ATOM 10203 O O . LEU D 1 305 ? 43.241 -8.695 85.060 1.00 10.91 305 LEU B O 1
ATOM 10208 N N . GLY D 1 306 ? 45.191 -8.735 83.954 1.00 11.62 306 GLY B N 1
ATOM 10209 C CA . GLY D 1 306 ? 45.958 -8.229 85.077 1.00 13.14 306 GLY B CA 1
ATOM 10210 C C . GLY D 1 306 ? 45.562 -6.816 85.451 1.00 11.32 306 GLY B C 1
ATOM 10211 O O . GLY D 1 306 ? 45.459 -6.488 86.621 1.00 13.21 306 GLY B O 1
ATOM 10212 N N . GLU D 1 307 ? 45.333 -5.970 84.456 1.00 12.44 307 GLU B N 1
ATOM 10213 C CA . GLU D 1 307 ? 45.111 -4.547 84.727 1.00 12.90 307 GLU B CA 1
ATOM 10214 C C . GLU D 1 307 ? 43.683 -4.197 85.162 1.00 13.64 307 GLU B C 1
ATOM 10215 O O . GLU D 1 307 ? 43.486 -3.284 85.972 1.00 14.82 307 GLU B O 1
ATOM 10221 N N . ILE D 1 308 ? 42.693 -4.910 84.632 1.00 12.25 308 ILE B N 1
ATOM 10222 C CA . ILE D 1 308 ? 41.291 -4.536 84.861 1.00 13.21 308 ILE B CA 1
ATOM 10223 C C . ILE D 1 308 ? 40.360 -5.718 85.176 1.00 12.30 308 ILE B C 1
ATOM 10224 O O . ILE D 1 308 ? 39.157 -5.534 85.386 1.00 12.58 308 ILE B O 1
ATOM 10229 N N . GLY D 1 309 ? 40.909 -6.926 85.205 1.00 10.32 309 GLY B N 1
ATOM 10230 C CA . GLY D 1 309 ? 40.103 -8.111 85.440 1.00 9.79 309 GLY B CA 1
ATOM 10231 C C . GLY D 1 309 ? 39.278 -8.513 84.227 1.00 11.08 309 GLY B C 1
ATOM 10232 O O . GLY D 1 309 ? 39.529 -8.067 83.110 1.00 12.39 309 GLY B O 1
ATOM 10233 N N . ASN D 1 310 ? 38.290 -9.364 84.473 1.00 10.37 310 ASN B N 1
ATOM 10234 C CA . ASN D 1 310 ? 37.417 -9.924 83.443 1.00 10.43 310 ASN B CA 1
ATOM 10235 C C . ASN D 1 310 ? 36.160 -9.082 83.351 1.00 12.72 310 ASN B C 1
ATOM 10236 O O . ASN D 1 310 ? 35.375 -9.034 84.293 1.00 10.71 310 ASN B O 1
ATOM 10241 N N . LEU D 1 311 ? 35.986 -8.391 82.230 1.00 9.85 311 LEU B N 1
ATOM 10242 C CA . LEU D 1 311 ? 34.841 -7.499 82.050 1.00 11.63 311 LEU B CA 1
ATOM 10243 C C . LEU D 1 311 ? 33.741 -8.164 81.221 1.00 11.74 311 LEU B C 1
ATOM 10244 O O . LEU D 1 311 ? 32.978 -7.486 80.540 1.00 11.47 311 LEU B O 1
ATOM 10249 N N . SER D 1 312 ? 33.660 -9.491 81.270 1.00 11.89 312 SER B N 1
ATOM 10250 C CA . SER D 1 312 ? 32.692 -10.211 80.442 1.00 11.56 312 SER B CA 1
ATOM 10251 C C . SER D 1 312 ? 32.834 -9.749 78.982 1.00 13.56 312 SER B C 1
ATOM 10252 O O . SER D 1 312 ? 33.950 -9.641 78.476 1.00 12.45 312 SER B O 1
ATOM 10255 N N . SER D 1 313 ? 31.725 -9.467 78.303 1.00 11.20 313 SER B N 1
ATOM 10256 C CA . SER D 1 313 ? 31.797 -9.088 76.885 1.00 13.34 313 SER B CA 1
ATOM 10257 C C . SER D 1 313 ? 32.723 -7.899 76.568 1.00 12.85 313 SER B C 1
ATOM 10258 O O . SER D 1 313 ? 33.250 -7.803 75.460 1.00 11.84 313 SER B O 1
ATOM 10261 N N . ALA D 1 314 ? 32.957 -7.008 77.526 1.00 10.52 314 ALA B N 1
ATOM 10262 C CA . ALA D 1 314 ? 33.765 -5.824 77.218 1.00 11.66 314 ALA B CA 1
ATOM 10263 C C . ALA D 1 314 ? 35.271 -6.082 77.106 1.00 11.61 314 ALA B C 1
ATOM 10264 O O . ALA D 1 314 ? 35.979 -5.299 76.486 1.00 12.65 314 ALA B O 1
ATOM 10266 N N . SER D 1 315 ? 35.767 -7.149 77.725 1.00 9.75 315 SER B N 1
ATOM 10267 C CA . SER D 1 315 ? 37.211 -7.355 77.804 1.00 10.80 315 SER B CA 1
ATOM 10268 C C . SER D 1 315 ? 37.886 -7.483 76.452 1.00 10.20 315 SER B C 1
ATOM 10269 O O . SER D 1 315 ? 38.925 -6.872 76.212 1.00 11.27 315 SER B O 1
ATOM 10272 N N . ILE D 1 316 ? 37.298 -8.285 75.573 1.00 11.10 316 ILE B N 1
ATOM 10273 C CA . ILE D 1 316 ? 37.927 -8.551 74.283 1.00 9.99 316 ILE B CA 1
ATOM 10274 C C . ILE D 1 316 ? 38.033 -7.263 73.467 1.00 12.14 316 ILE B C 1
ATOM 10275 O O . ILE D 1 316 ? 38.897 -7.133 72.594 1.00 10.96 316 ILE B O 1
ATOM 10280 N N . LEU D 1 317 ? 37.147 -6.312 73.751 1.00 12.25 317 LEU B N 1
ATOM 10281 C CA . LEU D 1 317 ? 37.140 -5.048 73.026 1.00 11.07 317 LEU B CA 1
ATOM 10282 C C . LEU D 1 317 ? 38.244 -4.142 73.558 1.00 11.46 317 LEU B C 1
ATOM 10283 O O . LEU D 1 317 ? 38.856 -3.383 72.814 1.00 12.29 317 LEU B O 1
ATOM 10288 N N . HIS D 1 318 ? 38.499 -4.235 74.860 1.00 11.33 318 HIS B N 1
ATOM 10289 C CA . HIS D 1 318 ? 39.625 -3.534 75.452 1.00 11.77 318 HIS B CA 1
ATOM 10290 C C . HIS D 1 318 ? 40.915 -4.065 74.851 1.00 12.70 318 HIS B C 1
ATOM 10291 O O . HIS D 1 318 ? 41.803 -3.299 74.457 1.00 16.35 318 HIS B O 1
ATOM 10298 N N . ILE D 1 319 ? 40.998 -5.385 74.759 1.00 11.52 319 ILE B N 1
ATOM 10299 C CA . ILE D 1 319 ? 42.179 -6.043 74.219 1.00 12.06 319 ILE B CA 1
ATOM 10300 C C . ILE D 1 319 ? 42.314 -5.730 72.729 1.00 13.24 319 ILE B C 1
ATOM 10301 O O . ILE D 1 319 ? 43.421 -5.533 72.219 1.00 12.23 319 ILE B O 1
ATOM 10306 N N . LEU D 1 320 ? 41.188 -5.666 72.026 1.00 11.70 320 LEU B N 1
ATOM 10307 C CA . LEU D 1 320 ? 41.218 -5.272 70.619 1.00 14.31 320 LEU B CA 1
ATOM 10308 C C . LEU D 1 320 ? 41.817 -3.871 70.469 1.00 14.26 320 LEU B C 1
ATOM 10309 O O . LEU D 1 320 ? 42.673 -3.641 69.615 1.00 17.70 320 LEU B O 1
ATOM 10314 N N . ARG D 1 321 ? 41.371 -2.940 71.304 1.00 13.58 321 ARG B N 1
ATOM 10315 C CA . ARG D 1 321 ? 41.926 -1.596 71.307 1.00 17.11 321 ARG B CA 1
ATOM 10316 C C . ARG D 1 321 ? 43.431 -1.615 71.591 1.00 15.93 321 ARG B C 1
ATOM 10317 O O . ARG D 1 321 ? 44.213 -0.957 70.893 1.00 18.48 321 ARG B O 1
ATOM 10325 N N . ASP D 1 322 ? 43.838 -2.378 72.602 1.00 16.04 322 ASP B N 1
ATOM 10326 C CA . ASP D 1 322 ? 45.251 -2.505 72.933 1.00 15.86 322 ASP B CA 1
ATOM 10327 C C . ASP D 1 322 ? 46.031 -3.031 71.728 1.00 17.51 322 ASP B C 1
ATOM 10328 O O . ASP D 1 322 ? 47.131 -2.575 71.440 1.00 20.83 322 ASP B O 1
ATOM 10333 N N . THR D 1 323 ? 45.448 -4.000 71.027 1.00 16.02 323 THR B N 1
ATOM 10334 C CA . THR D 1 323 ? 46.119 -4.637 69.900 1.00 18.43 323 THR B CA 1
ATOM 10335 C C . THR D 1 323 ? 46.271 -3.647 68.751 1.00 20.29 323 THR B C 1
ATOM 10336 O O . THR D 1 323 ? 47.319 -3.576 68.108 1.00 22.59 323 THR B O 1
ATOM 10340 N N . ILE D 1 324 ? 45.218 -2.885 68.501 1.00 18.07 324 ILE B N 1
ATOM 10341 C CA . ILE D 1 324 ? 45.251 -1.861 67.467 1.00 21.71 324 ILE B CA 1
ATOM 10342 C C . ILE D 1 324 ? 46.342 -0.834 67.750 1.00 24.08 324 ILE B C 1
ATOM 10343 O O . ILE D 1 324 ? 47.066 -0.426 66.845 1.00 28.02 324 ILE B O 1
ATOM 10348 N N . GLU D 1 325 ? 46.464 -0.420 69.004 1.00 20.98 325 GLU B N 1
ATOM 10349 C CA . GLU D 1 325 ? 47.487 0.555 69.374 1.00 27.01 325 GLU B CA 1
ATOM 10350 C C . GLU D 1 325 ? 48.906 0.012 69.206 1.00 30.87 325 GLU B C 1
ATOM 10351 O O . GLU D 1 325 ? 49.851 0.780 69.040 1.00 28.28 325 GLU B O 1
ATOM 10357 N N . LYS D 1 326 ? 49.041 -1.310 69.238 1.00 24.21 326 LYS B N 1
ATOM 10358 C CA . LYS D 1 326 ? 50.333 -1.979 69.093 1.00 29.90 326 LYS B CA 1
ATOM 10359 C C . LYS D 1 326 ? 50.731 -2.103 67.622 1.00 34.97 326 LYS B C 1
ATOM 10360 O O . LYS D 1 326 ? 51.888 -2.382 67.302 1.00 37.66 326 LYS B O 1
ATOM 10366 N N . ARG D 1 327 ? 49.759 -1.889 66.737 1.00 33.11 327 ARG B N 1
ATOM 10367 C CA . ARG D 1 327 ? 49.960 -1.958 65.288 1.00 34.37 327 ARG B CA 1
ATOM 10368 C C . ARG D 1 327 ? 50.627 -3.249 64.822 1.00 37.16 327 ARG B C 1
ATOM 10369 O O . ARG D 1 327 ? 51.839 -3.282 64.611 1.00 41.09 327 ARG B O 1
ATOM 10377 N N . PRO D 1 328 ? 49.838 -4.320 64.651 1.00 36.43 328 PRO B N 1
ATOM 10378 C CA . PRO D 1 328 ? 50.402 -5.556 64.100 1.00 34.94 328 PRO B CA 1
ATOM 10379 C C . PRO D 1 328 ? 50.857 -5.318 62.664 1.00 32.19 328 PRO B C 1
ATOM 10380 O O . PRO D 1 328 ? 50.583 -4.253 62.114 1.00 31.63 328 PRO B O 1
ATOM 10384 N N . PRO D 1 329 ? 51.549 -6.295 62.062 1.00 34.97 329 PRO B N 1
ATOM 10385 C CA . PRO D 1 329 ? 52.056 -6.111 60.696 1.00 33.72 329 PRO B CA 1
ATOM 10386 C C . PRO D 1 329 ? 50.946 -5.709 59.739 1.00 33.46 329 PRO B C 1
ATOM 10387 O O . PRO D 1 329 ? 49.893 -6.348 59.706 1.00 31.94 329 PRO B O 1
ATOM 10391 N N . SER D 1 330 ? 51.184 -4.646 58.978 1.00 30.99 330 SER B N 1
ATOM 10392 C CA . SER D 1 330 ? 50.217 -4.155 58.004 1.00 32.92 330 SER B CA 1
ATOM 10393 C C . SER D 1 330 ? 49.789 -5.240 57.014 1.00 30.09 330 SER B C 1
ATOM 10394 O O . SER D 1 330 ? 50.625 -5.926 56.415 1.00 24.29 330 SER B O 1
ATOM 10397 N N . GLY D 1 331 ? 48.478 -5.392 56.851 1.00 24.60 331 GLY B N 1
ATOM 10398 C CA . GLY D 1 331 ? 47.930 -6.368 55.934 1.00 23.44 331 GLY B CA 1
ATOM 10399 C C . GLY D 1 331 ? 47.845 -7.779 56.488 1.00 25.00 331 GLY B C 1
ATOM 10400 O O . GLY D 1 331 ? 47.310 -8.678 55.829 1.00 27.03 331 GLY B O 1
ATOM 10401 N N . SER D 1 332 ? 48.369 -7.993 57.690 1.00 23.85 332 SER B N 1
ATOM 10402 C CA . SER D 1 332 ? 48.315 -9.330 58.282 1.00 24.45 332 SER B CA 1
ATOM 10403 C C . SER D 1 332 ? 46.935 -9.609 58.875 1.00 22.45 332 SER B C 1
ATOM 10404 O O . SER D 1 332 ? 46.136 -8.700 59.085 1.00 20.28 332 SER B O 1
ATOM 10407 N N . ALA D 1 333 ? 46.665 -10.879 59.134 1.00 21.31 333 ALA B N 1
ATOM 10408 C CA . ALA D 1 333 ? 45.377 -11.291 59.685 1.00 22.52 333 ALA B CA 1
ATOM 10409 C C . ALA D 1 333 ? 45.337 -11.234 61.211 1.00 16.94 333 ALA B C 1
ATOM 10410 O O . ALA D 1 333 ? 46.337 -11.478 61.879 1.00 19.77 333 ALA B O 1
ATOM 10412 N N . GLY D 1 334 ? 44.165 -10.923 61.756 1.00 17.55 334 GLY B N 1
ATOM 10413 C CA . GLY D 1 334 ? 43.933 -10.997 63.188 1.00 15.37 334 GLY B CA 1
ATOM 10414 C C . GLY D 1 334 ? 42.793 -11.965 63.445 1.00 16.65 334 GLY B C 1
ATOM 10415 O O . GLY D 1 334 ? 41.957 -12.194 62.568 1.00 16.32 334 GLY B O 1
ATOM 10416 N N . LEU D 1 335 ? 42.751 -12.537 64.641 1.00 14.82 335 LEU B N 1
ATOM 10417 C CA . LEU D 1 335 ? 41.666 -13.441 64.987 1.00 11.87 335 LEU B CA 1
ATOM 10418 C C . LEU D 1 335 ? 41.141 -13.142 66.387 1.00 13.79 335 LEU B C 1
ATOM 10419 O O . LEU D 1 335 ? 41.883 -13.247 67.363 1.00 13.88 335 LEU B O 1
ATOM 10424 N N . MET D 1 336 ? 39.873 -12.744 66.475 1.00 12.57 336 MET B N 1
ATOM 10425 C CA . MET D 1 336 ? 39.199 -12.617 67.758 1.00 12.32 336 MET B CA 1
ATOM 10426 C C . MET D 1 336 ? 38.671 -13.981 68.150 1.00 15.43 336 MET B C 1
ATOM 10427 O O . MET D 1 336 ? 38.169 -14.725 67.305 1.00 14.13 336 MET B O 1
ATOM 10432 N N . LEU D 1 337 ? 38.760 -14.295 69.436 1.00 11.31 337 LEU B N 1
ATOM 10433 C CA . LEU D 1 337 ? 38.308 -15.575 69.953 1.00 13.55 337 LEU B CA 1
ATOM 10434 C C . LEU D 1 337 ? 37.673 -15.344 71.315 1.00 14.13 337 LEU B C 1
ATOM 10435 O O . LEU D 1 337 ? 38.331 -14.881 72.230 1.00 13.48 337 LEU B O 1
ATOM 10440 N N . ALA D 1 338 ? 36.386 -15.638 71.433 1.00 13.13 338 ALA B N 1
ATOM 10441 C CA . ALA D 1 338 ? 35.675 -15.459 72.691 1.00 15.86 338 ALA B CA 1
ATOM 10442 C C . ALA D 1 338 ? 34.849 -16.707 72.957 1.00 15.68 338 ALA B C 1
ATOM 10443 O O . ALA D 1 338 ? 34.631 -17.518 72.068 1.00 13.67 338 ALA B O 1
ATOM 10445 N N . MET D 1 339 ? 34.390 -16.868 74.190 1.00 14.01 339 MET B N 1
ATOM 10446 C CA . MET D 1 339 ? 33.543 -17.991 74.504 1.00 16.68 339 MET B CA 1
ATOM 10447 C C . MET D 1 339 ? 32.578 -17.528 75.578 1.00 19.15 339 MET B C 1
ATOM 10448 O O . MET D 1 339 ? 32.799 -16.507 76.230 1.00 16.69 339 MET B O 1
ATOM 10453 N N . GLY D 1 340 ? 31.497 -18.264 75.752 1.00 15.96 340 GLY B N 1
ATOM 10454 C CA . GLY D 1 340 ? 30.534 -17.889 76.766 1.00 14.83 340 GLY B CA 1
ATOM 10455 C C . GLY D 1 340 ? 29.357 -18.826 76.856 1.00 16.45 340 GLY B C 1
ATOM 10456 O O . GLY D 1 340 ? 29.383 -19.920 76.290 1.00 15.38 340 GLY B O 1
ATOM 10457 N N . PRO D 1 341 ? 28.314 -18.393 77.574 1.00 15.55 341 PRO B N 1
ATOM 10458 C CA . PRO D 1 341 ? 27.112 -19.197 77.797 1.00 14.54 341 PRO B CA 1
ATOM 10459 C C . PRO D 1 341 ? 26.587 -19.802 76.499 1.00 16.65 341 PRO B C 1
ATOM 10460 O O . PRO D 1 341 ? 26.441 -19.089 75.502 1.00 16.96 341 PRO B O 1
ATOM 10464 N N . GLY D 1 342 ? 26.323 -21.105 76.518 1.00 12.47 342 GLY B N 1
ATOM 10465 C CA . GLY D 1 342 ? 25.850 -21.816 75.340 1.00 14.13 342 GLY B CA 1
ATOM 10466 C C . GLY D 1 342 ? 25.915 -23.325 75.516 1.00 15.02 342 GLY B C 1
ATOM 10467 O O . GLY D 1 342 ? 24.890 -24.002 75.438 1.00 16.65 342 GLY B O 1
ATOM 10468 N N . PHE D 1 343 ? 27.104 -23.878 75.741 1.00 12.57 343 PHE B N 1
ATOM 10469 C CA . PHE D 1 343 ? 28.376 -23.167 75.691 1.00 13.14 343 PHE B CA 1
ATOM 10470 C C . PHE D 1 343 ? 28.757 -22.936 74.235 1.00 13.16 343 PHE B C 1
ATOM 10471 O O . PHE D 1 343 ? 28.455 -23.763 73.368 1.00 12.56 343 PHE B O 1
ATOM 10479 N N . CYS D 1 344 ? 29.420 -21.819 73.956 1.00 14.61 344 CYS B N 1
ATOM 10480 C CA . CYS D 1 344 ? 29.808 -21.526 72.586 1.00 12.62 344 CYS B CA 1
ATOM 10481 C C . CYS D 1 344 ? 31.123 -20.764 72.484 1.00 13.62 344 CYS B C 1
ATOM 10482 O O . CYS D 1 344 ? 31.618 -20.193 73.463 1.00 13.07 344 CYS B O 1
ATOM 10485 N N . THR D 1 345 ? 31.686 -20.777 71.283 1.00 12.49 345 THR B N 1
ATOM 10486 C CA . THR D 1 345 ? 32.817 -19.938 70.950 1.00 12.06 345 THR B CA 1
ATOM 10487 C C . THR D 1 345 ? 32.453 -19.131 69.710 1.00 13.24 345 THR B C 1
ATOM 10488 O O . THR D 1 345 ? 31.569 -19.528 68.926 1.00 12.94 345 THR B O 1
ATOM 10492 N N . GLU D 1 346 ? 33.120 -17.991 69.555 1.00 11.38 346 GLU B N 1
ATOM 10493 C CA . GLU D 1 346 ? 32.966 -17.116 68.393 1.00 11.19 346 GLU B CA 1
ATOM 10494 C C . GLU D 1 346 ? 34.340 -16.702 67.897 1.00 15.43 346 GLU B C 1
ATOM 10495 O O . GLU D 1 346 ? 35.169 -16.224 68.672 1.00 13.27 346 GLU B O 1
ATOM 10501 N N . LEU D 1 347 ? 34.582 -16.877 66.602 1.00 11.83 347 LEU B N 1
ATOM 10502 C CA . LEU D 1 347 ? 35.828 -16.445 65.991 1.00 13.37 347 LEU B CA 1
ATOM 10503 C C . LEU D 1 347 ? 35.498 -15.338 65.012 1.00 11.90 347 LEU B C 1
ATOM 10504 O O . LEU D 1 347 ? 34.464 -15.399 64.333 1.00 13.22 347 LEU B O 1
ATOM 10509 N N . VAL D 1 348 ? 36.339 -14.308 64.965 1.00 11.62 348 VAL B N 1
ATOM 10510 C CA . VAL D 1 348 ? 36.179 -13.248 63.980 1.00 12.08 348 VAL B CA 1
ATOM 10511 C C . VAL D 1 348 ? 37.516 -13.003 63.289 1.00 12.78 348 VAL B C 1
ATOM 10512 O O . VAL D 1 348 ? 38.510 -12.733 63.949 1.00 12.20 348 VAL B O 1
ATOM 10516 N N . LEU D 1 349 ? 37.539 -13.115 61.966 1.00 13.07 349 LEU B N 1
ATOM 10517 C CA . LEU D 1 349 ? 38.762 -12.877 61.193 1.00 12.51 349 LEU B CA 1
ATOM 10518 C C . LEU D 1 349 ? 38.894 -11.399 60.818 1.00 14.00 349 LEU B C 1
ATOM 10519 O O . LEU D 1 349 ? 37.957 -10.803 60.292 1.00 13.79 349 LEU B O 1
ATOM 10524 N N . LEU D 1 350 ? 40.055 -10.810 61.115 1.00 13.28 350 LEU B N 1
ATOM 10525 C CA . LEU D 1 350 ? 40.306 -9.396 60.845 1.00 12.76 350 LEU B CA 1
ATOM 10526 C C . LEU D 1 350 ? 41.508 -9.230 59.930 1.00 14.38 350 LEU B C 1
ATOM 10527 O O . LEU D 1 350 ? 42.340 -10.122 59.816 1.00 16.13 350 LEU B O 1
ATOM 10532 N N . ARG D 1 351 ? 41.620 -8.061 59.316 1.00 16.36 351 ARG B N 1
ATOM 10533 C CA . ARG D 1 351 ? 42.857 -7.720 58.621 1.00 18.28 351 ARG B CA 1
ATOM 10534 C C . ARG D 1 351 ? 43.346 -6.371 59.104 1.00 22.83 351 ARG B C 1
ATOM 10535 O O . ARG D 1 351 ? 42.632 -5.375 59.001 1.00 21.66 351 ARG B O 1
ATOM 10543 N N . TRP D 1 352 ? 44.573 -6.341 59.615 1.00 21.44 352 TRP B N 1
ATOM 10544 C CA . TRP D 1 352 ? 45.138 -5.127 60.187 1.00 25.35 352 TRP B CA 1
ATOM 10545 C C . TRP D 1 352 ? 45.578 -4.164 59.092 1.00 29.11 352 TRP B C 1
ATOM 10546 O O . TRP D 1 352 ? 45.924 -4.581 57.988 1.00 28.47 352 TRP B O 1
ATOM 10557 N N . ARG D 1 353 ? 45.558 -2.872 59.402 1.00 30.21 353 ARG B N 1
ATOM 10558 C CA . ARG D 1 353 ? 45.973 -1.867 58.435 1.00 35.10 353 ARG B CA 1
ATOM 10559 C C . ARG D 1 353 ? 47.485 -1.721 58.403 1.00 35.68 353 ARG B C 1
ATOM 10560 O O . ARG D 1 353 ? 48.172 -1.922 59.408 1.00 34.94 353 ARG B O 1
#

B-factor: mean 19.16, std 8.25, range [6.92, 67.47]

InterPro domains:
  IPR001099 Chalcone/stilbene synthase, N-terminal [PF00195] (9-197)
  IPR011141 Polyketide synthase, type III [PIRSF000451] (1-352)
  IPR011141 Polyketide synthase, type III [PTHR11877] (9-352)
  IPR012328 Chalcone/stilbene synthase, C-terminal [PF02797] (219-351)
  IPR016039 Thiolase-like [G3DSA:3.40.47.10] (1-208)
  IPR016039 Thiolase-like [G3DSA:3.40.47.10] (209-353)
  IPR016039 Thiolase-like [SSF53901] (3-352)

Foldseek 3Di:
DFWFFKFWFFAPAKDFLVRLLVLVCPAPPRVVVSVVLVVLLVQFLATMAGANDPSVCLSVLQFLVVLQVVCLVSQLVQLLVQVVRRCVSNVHALQQAQEEEEEEAAHDDVVASVVSNCVVRVYPPNRHYHYDYFQWQQCLQVVVQVQVVVCVVVQQGKYKYKYWYNLSSLSSQADSDPQSSNSSSFAHGIMMMIIDHHPVNCVVDPGAWWDFDHKDKFQDPPCLQQWGFDADRSGTHTRHDPCVLVCLLVPVLVVVCVVQVVVVHAPVQAQAEQEAPPTDSNVVSNCNSNVHDPCRCVLNSVQCHHHGHRINRSSSVSSVVVVVVQTDAQGKYWYWTAGRSGMIMIIIITGD/DWWFFKFKWAAPDKDFLVRLLVVVCVQPPRVVPNVVLVVLLVQFLAGMAGANDDSVCLSVLQFLVVLQVVCLVSQLVQLLVQVVRRCVSLVHALQQAQEEEEEEAAHDDVVASVVSNCVVRVYPPNRHYHYDYFQWLQCLQVVVQVVCVVCVVVQAGKYKYKYWYNLSSLSSQADSDPQSSNSSNFAHGIMMMIMGHGPVNCVVSVRQGWAFDHKDKFQDPPCLQQWGFDADRSGTHTRHDPCVLVCLLVPVLVVVCVVVVVVPDAPVQAQAEQEQCPTPSNVVSNCNSNVNDPVRCVLNSVLCHHHGHHINRSSSVSVVVVLVVQTDAQTKYWYWTAHRSGMIMIIIITHD/DWWFFKFKWFAPAKDFLVVLLVLVCVQPQRVVPSVVLVVLLVQQLAGMAGANDHSNCLSVLQFLVVLQVVCLVSQLVQLLVQVVRRCVSLVHALQQAQEEEEEEAAHDDVVASVVSNCVVRVYPPNRHYHYDYFQWQQCLQVVVQVVCVVLVVVQAGKYKYKYWYNNSSLSNQADPDPQSSSSSNFEHTIMMMIIGHHNVNCVVSVRQGWAFDHKDKDQDPPCLQQWGFDQDRSGTHTRHDPCVLVVLLVPVCVVVCVVQVVVVHDPVQAQAEQEACPGDSNVVSNCVSNVHDPVRCVLNSVLCHHHGHRINRSSSVSVVVDLVVFTPAQTKYWYWTAHRSRMIMIIIIGHD/DWWFFKFKWFAPAKDFLVRLLVLVCVAPQRVVPSVVLVVLLVQQLAGMAGANDHSNCLSVLQFLVVLQVSCLVSQLVQQLVQVVRGCVSNVHALQQAQEEEEEEAAHDDVVASVVSNCVVRVYPPNRHYHYDYFQWQQCLQVVVQVQCVVLVVPQQGKYKYKYWYNNSSLSNQADPDDQSSNVSSFEHTIMMMIMGHHNVNCVVSVRQGWAFDHKDKDQDPPCLQQWGFDQDRSGTHTRHDPCVLVCLLVPVCVVVCVVQVVVVHAPVQAQAEQEACPGDSNVVSNCVSRVHDPVRCVLNSVLCHHHGHRISRSSSVSVVVVLVVQTPAQTKYWYWIAHRSRMIMIIIITHD

CATH classification: 3.40.47.10 (+1 more: 3.40.47.10)

Organism: Mycobacterium tuberculosis (strain ATCC 25618 / H37Rv) (NCBI:txid83332)